Protein AF-0000000073385852 (afdb_homodimer)

Structure (mmCIF, N/CA/C/O backbone):
data_AF-0000000073385852-model_v1
#
loop_
_entity.id
_entity.type
_entity.pdbx_description
1 polymer 'Transposase IS66 central domain-containing protein'
#
loop_
_atom_site.group_PDB
_atom_site.id
_atom_site.type_symbol
_atom_site.label_atom_id
_atom_site.label_alt_id
_atom_site.label_comp_id
_atom_site.label_asym_id
_atom_site.label_entity_id
_atom_site.label_seq_id
_atom_site.pdbx_PDB_ins_code
_atom_site.Cartn_x
_atom_site.Cartn_y
_atom_site.Cartn_z
_atom_site.occupancy
_atom_site.B_iso_or_equiv
_atom_site.auth_seq_id
_atom_site.auth_comp_id
_atom_site.auth_asym_id
_atom_site.auth_atom_id
_atom_site.pdbx_PDB_model_num
ATOM 1 N N . MET A 1 1 ? 18.359 -187.5 -84.062 1 55.03 1 MET A N 1
ATOM 2 C CA . MET A 1 1 ? 18.594 -186.25 -84.75 1 55.03 1 MET A CA 1
ATOM 3 C C . MET A 1 1 ? 17.391 -185.25 -84.625 1 55.03 1 MET A C 1
ATOM 5 O O . MET A 1 1 ? 17.562 -184.125 -84.5 1 55.03 1 MET A O 1
ATOM 9 N N . LYS A 1 2 ? 16.25 -185.875 -84.625 1 67.31 2 LYS A N 1
ATOM 10 C CA . LYS A 1 2 ? 15.031 -185.125 -84.562 1 67.31 2 LYS A CA 1
ATOM 11 C C . LYS A 1 2 ? 14.875 -184.5 -83.125 1 67.31 2 LYS A C 1
ATOM 13 O O . LYS A 1 2 ? 14.43 -183.375 -82.938 1 67.31 2 LYS A O 1
ATOM 18 N N . GLN A 1 3 ? 15.211 -185.25 -82.125 1 66.75 3 GLN A N 1
ATOM 19 C CA . GLN A 1 3 ? 15.062 -184.875 -80.75 1 66.75 3 GLN A CA 1
ATOM 20 C C . GLN A 1 3 ? 15.969 -183.625 -80.5 1 66.75 3 GLN A C 1
ATOM 22 O O . GLN A 1 3 ? 15.57 -182.75 -79.812 1 66.75 3 GLN A O 1
ATOM 27 N N . GLN A 1 4 ? 17.172 -183.625 -81 1 64.06 4 GLN A N 1
ATOM 28 C CA . GLN A 1 4 ? 18.125 -182.5 -80.812 1 64.06 4 GLN A CA 1
ATOM 29 C C . GLN A 1 4 ? 17.656 -181.25 -81.438 1 64.06 4 GLN A C 1
ATOM 31 O O . GLN A 1 4 ? 17.781 -180.125 -80.875 1 64.06 4 GLN A O 1
ATOM 36 N N . GLU A 1 5 ? 17.062 -181.375 -82.5 1 67.19 5 GLU A N 1
ATOM 37 C CA . GLU A 1 5 ? 16.516 -180.25 -83.25 1 67.19 5 GLU A CA 1
ATOM 38 C C . GLU A 1 5 ? 15.391 -179.625 -82.438 1 67.19 5 GLU A C 1
ATOM 40 O O . GLU A 1 5 ? 15.297 -178.375 -82.438 1 67.19 5 GLU A O 1
ATOM 45 N N . ASN A 1 6 ? 14.609 -180.5 -81.938 1 71.31 6 ASN A N 1
ATOM 46 C CA . ASN A 1 6 ? 13.5 -180 -81.188 1 71.31 6 ASN A CA 1
ATOM 47 C C . ASN A 1 6 ? 13.992 -179.25 -79.938 1 71.31 6 ASN A C 1
ATOM 49 O O . ASN A 1 6 ? 13.414 -178.125 -79.562 1 71.31 6 ASN A O 1
ATOM 53 N N . MET A 1 7 ? 15.086 -179.625 -79.375 1 70.56 7 MET A N 1
ATOM 54 C CA . MET A 1 7 ? 15.641 -179 -78.188 1 70.56 7 MET A CA 1
ATOM 55 C C . MET A 1 7 ? 16.219 -177.625 -78.562 1 70.56 7 MET A C 1
ATOM 57 O O . MET A 1 7 ? 16.031 -176.625 -77.812 1 70.56 7 MET A O 1
ATOM 61 N N . ILE A 1 8 ? 16.766 -177.5 -79.688 1 71.44 8 ILE A N 1
ATOM 62 C CA . ILE A 1 8 ? 17.359 -176.25 -80.188 1 71.44 8 ILE A CA 1
ATOM 63 C C . ILE A 1 8 ? 16.266 -175.25 -80.562 1 71.44 8 ILE A C 1
ATOM 65 O O . ILE A 1 8 ? 16.359 -174 -80.25 1 71.44 8 ILE A O 1
ATOM 69 N N . LEU A 1 9 ? 15.281 -175.75 -81.062 1 74.88 9 LEU A N 1
ATOM 70 C CA . LEU A 1 9 ? 14.133 -175 -81.438 1 74.88 9 LEU A CA 1
ATOM 71 C C . LEU A 1 9 ? 13.43 -174.375 -80.188 1 74.88 9 LEU A C 1
ATOM 73 O O . LEU A 1 9 ? 12.984 -173.25 -80.188 1 74.88 9 LEU A O 1
ATOM 77 N N . ASN A 1 10 ? 13.344 -175.25 -79.312 1 75.19 10 ASN A N 1
ATOM 78 C CA . ASN A 1 10 ? 12.758 -174.75 -78 1 75.19 10 ASN A CA 1
ATOM 79 C C . ASN A 1 10 ? 13.625 -173.75 -77.375 1 75.19 10 ASN A C 1
ATOM 81 O O . ASN A 1 10 ? 13.102 -172.75 -76.812 1 75.19 10 ASN A O 1
ATOM 85 N N . LYS A 1 11 ? 14.883 -173.875 -77.438 1 72.12 11 LYS A N 1
ATOM 86 C CA . LYS A 1 11 ? 15.781 -172.875 -76.875 1 72.12 11 LYS A CA 1
ATOM 87 C C . LYS A 1 11 ? 15.719 -171.5 -77.688 1 72.12 11 LYS A C 1
ATOM 89 O O . LYS A 1 11 ? 15.758 -170.5 -77.125 1 72.12 11 LYS A O 1
ATOM 94 N N . LEU A 1 12 ? 15.562 -171.75 -78.938 1 74.25 12 LEU A N 1
ATOM 95 C CA . LEU A 1 12 ? 15.375 -170.5 -79.812 1 74.25 12 LEU A CA 1
ATOM 96 C C . LEU A 1 12 ? 14.094 -169.75 -79.438 1 74.25 12 LEU A C 1
ATOM 98 O O . LEU A 1 12 ? 14.094 -168.625 -79.375 1 74.25 12 LEU A O 1
ATOM 102 N N . ASN A 1 13 ? 13.102 -170.625 -79.312 1 75.88 13 ASN A N 1
ATOM 103 C CA . ASN A 1 13 ? 11.836 -170 -78.938 1 75.88 13 ASN A CA 1
ATOM 104 C C . ASN A 1 13 ? 11.922 -169.25 -77.562 1 75.88 13 ASN A C 1
ATOM 106 O O . ASN A 1 13 ? 11.352 -168.25 -77.375 1 75.88 13 ASN A O 1
ATOM 110 N N . GLN A 1 14 ? 12.586 -169.875 -76.688 1 76.69 14 GLN A N 1
ATOM 111 C CA . GLN A 1 14 ? 12.781 -169.25 -75.375 1 76.69 14 GLN A CA 1
ATOM 112 C C . GLN A 1 14 ? 13.586 -168 -75.5 1 76.69 14 GLN A C 1
ATOM 114 O O . GLN A 1 14 ? 13.227 -167 -74.875 1 76.69 14 GLN A O 1
ATOM 119 N N . TYR A 1 15 ? 14.523 -167.875 -76.312 1 77.94 15 TYR A N 1
ATOM 120 C CA . TYR A 1 15 ? 15.344 -166.75 -76.438 1 77.94 15 TYR A CA 1
ATOM 121 C C . TYR A 1 15 ? 14.633 -165.625 -77.25 1 77.94 15 TYR A C 1
ATOM 123 O O . TYR A 1 15 ? 14.789 -164.5 -77 1 77.94 15 TYR A O 1
ATOM 131 N N . LYS A 1 16 ? 13.836 -166.125 -78.062 1 76.06 16 LYS A N 1
ATOM 132 C CA . LYS A 1 16 ? 12.969 -165.25 -78.812 1 76.06 16 LYS A CA 1
ATOM 133 C C . LYS A 1 16 ? 11.992 -164.5 -77.812 1 76.06 16 LYS A C 1
ATOM 135 O O . LYS A 1 16 ? 11.781 -163.25 -77.938 1 76.06 16 LYS A O 1
ATOM 140 N N . ASN A 1 17 ? 11.492 -165.375 -77.062 1 77.31 17 ASN A N 1
ATOM 141 C CA . ASN A 1 17 ? 10.562 -164.75 -76.062 1 77.31 17 ASN A CA 1
ATOM 142 C C . ASN A 1 17 ? 11.273 -163.875 -75.062 1 77.31 17 ASN A C 1
ATOM 144 O O . ASN A 1 17 ? 10.758 -162.75 -74.688 1 77.31 17 ASN A O 1
ATOM 148 N N . LEU A 1 18 ? 12.367 -164.25 -74.688 1 76.88 18 LEU A N 1
ATOM 149 C CA . LEU A 1 18 ? 13.141 -163.375 -73.75 1 76.88 18 LEU A CA 1
ATOM 150 C C . LEU A 1 18 ? 13.578 -162.125 -74.438 1 76.88 18 LEU A C 1
ATOM 152 O O . LEU A 1 18 ? 13.562 -161 -73.75 1 76.88 18 LEU A O 1
ATOM 156 N N . TYR A 1 19 ? 13.844 -162.125 -75.562 1 77.5 19 TYR A N 1
ATOM 157 C CA . TYR A 1 19 ? 14.188 -160.875 -76.375 1 77.5 19 TYR A CA 1
ATOM 158 C C . TYR A 1 19 ? 12.977 -160 -76.5 1 77.5 19 TYR A C 1
ATOM 160 O O . TYR A 1 19 ? 13.086 -158.75 -76.312 1 77.5 19 TYR A O 1
ATOM 168 N N . LEU A 1 20 ? 11.93 -160.625 -76.812 1 78.44 20 LEU A N 1
ATOM 169 C CA . LEU A 1 20 ? 10.711 -159.875 -76.938 1 78.44 20 LEU A CA 1
ATOM 170 C C . LEU A 1 20 ? 10.352 -159.25 -75.625 1 78.44 20 LEU A C 1
ATOM 172 O O . LEU A 1 20 ? 9.953 -158 -75.625 1 78.44 20 LEU A O 1
ATOM 176 N N . GLN A 1 21 ? 10.562 -159.875 -74.625 1 77.25 21 GLN A N 1
ATOM 177 C CA . GLN A 1 21 ? 10.289 -159.25 -73.312 1 77.25 21 GLN A CA 1
ATOM 178 C C . GLN A 1 21 ? 11.289 -158.125 -72.938 1 77.25 21 GLN A C 1
ATOM 180 O O . GLN A 1 21 ? 10.914 -157.125 -72.438 1 77.25 21 GLN A O 1
ATOM 185 N N . ALA A 1 22 ? 12.5 -158.25 -73.25 1 76.94 22 ALA A N 1
ATOM 186 C CA . ALA A 1 22 ? 13.547 -157.375 -73 1 76.94 22 ALA A CA 1
ATOM 187 C C . ALA A 1 22 ? 13.359 -156.125 -73.875 1 76.94 22 ALA A C 1
ATOM 189 O O . ALA A 1 22 ? 13.555 -155 -73.438 1 76.94 22 ALA A O 1
ATOM 190 N N . SER A 1 23 ? 12.922 -156.375 -75.062 1 78.44 23 SER A N 1
ATOM 191 C CA . SER A 1 23 ? 12.656 -155.25 -76 1 78.44 23 SER A CA 1
ATOM 192 C C . SER A 1 23 ? 11.461 -154.5 -75.5 1 78.44 23 SER A C 1
ATOM 194 O O . SER A 1 23 ? 11.484 -153.25 -75.625 1 78.44 23 SER A O 1
ATOM 196 N N . ASN A 1 24 ? 10.484 -155.125 -75.062 1 79.56 24 ASN A N 1
ATOM 197 C CA . ASN A 1 24 ? 9.32 -154.5 -74.562 1 79.56 24 ASN A CA 1
ATOM 198 C C . ASN A 1 24 ? 9.672 -153.625 -73.312 1 79.56 24 ASN A C 1
ATOM 200 O O . ASN A 1 24 ? 9.219 -152.5 -73.125 1 79.56 24 ASN A O 1
ATOM 204 N N . GLU A 1 25 ? 10.477 -154.125 -72.5 1 79.56 25 GLU A N 1
ATOM 205 C CA . GLU A 1 25 ? 10.93 -153.5 -71.312 1 79.56 25 GLU A CA 1
ATOM 206 C C . GLU A 1 25 ? 11.812 -152.25 -71.688 1 79.56 25 GLU A C 1
ATOM 208 O O . GLU A 1 25 ? 11.719 -151.25 -71.062 1 79.56 25 GLU A O 1
ATOM 213 N N . ASN A 1 26 ? 12.617 -152.375 -72.688 1 79.5 26 ASN A N 1
ATOM 214 C CA . ASN A 1 26 ? 13.438 -151.375 -73.188 1 79.5 26 ASN A CA 1
ATOM 215 C C . ASN A 1 26 ? 12.578 -150.125 -73.688 1 79.5 26 ASN A C 1
ATOM 217 O O . ASN A 1 26 ? 12.891 -149 -73.438 1 79.5 26 ASN A O 1
ATOM 221 N N . ALA A 1 27 ? 11.508 -150.625 -74.312 1 79.31 27 ALA A N 1
ATOM 222 C CA . ALA A 1 27 ? 10.609 -149.5 -74.875 1 79.31 27 ALA A CA 1
ATOM 223 C C . ALA A 1 27 ? 9.938 -148.75 -73.688 1 79.31 27 ALA A C 1
ATOM 225 O O . ALA A 1 27 ? 9.828 -147.5 -73.75 1 79.31 27 ALA A O 1
ATOM 226 N N . HIS A 1 28 ? 9.594 -149.5 -72.688 1 82 28 HIS A N 1
ATOM 227 C CA . HIS A 1 28 ? 8.969 -148.875 -71.562 1 82 28 HIS A CA 1
ATOM 228 C C . HIS A 1 28 ? 9.961 -148 -70.812 1 82 28 HIS A C 1
ATOM 230 O O . HIS A 1 28 ? 9.617 -146.875 -70.375 1 82 28 HIS A O 1
ATOM 236 N N . LEU A 1 29 ? 11.156 -148.375 -70.688 1 80.12 29 LEU A N 1
ATOM 237 C CA . LEU A 1 29 ? 12.188 -147.625 -69.938 1 80.12 29 LEU A CA 1
ATOM 238 C C . LEU A 1 29 ? 12.625 -146.375 -70.75 1 80.12 29 LEU A C 1
ATOM 240 O O . LEU A 1 29 ? 12.867 -145.25 -70.188 1 80.12 29 LEU A O 1
ATOM 244 N N . LYS A 1 30 ? 12.648 -146.5 -72.062 1 80 30 LYS A N 1
ATOM 245 C CA . LYS A 1 30 ? 12.969 -145.375 -72.875 1 80 30 LYS A CA 1
ATOM 246 C C . LYS A 1 30 ? 11.898 -144.25 -72.812 1 80 30 LYS A C 1
ATOM 248 O O . LYS A 1 30 ? 12.211 -143.125 -72.75 1 80 30 LYS A O 1
ATOM 253 N N . HIS A 1 31 ? 10.719 -144.75 -72.688 1 83.62 31 HIS A N 1
ATOM 254 C CA . HIS A 1 31 ? 9.617 -143.75 -72.5 1 83.62 31 HIS A CA 1
ATOM 255 C C . HIS A 1 31 ? 9.688 -143.125 -71.125 1 83.62 31 HIS A C 1
ATOM 257 O O . HIS A 1 31 ? 9.461 -141.875 -71 1 83.62 31 HIS A O 1
ATOM 263 N N . ALA A 1 32 ? 10.055 -143.75 -70.188 1 80.44 32 ALA A N 1
ATOM 264 C CA . ALA A 1 32 ? 10.172 -143.25 -68.812 1 80.44 32 ALA A CA 1
ATOM 265 C C . ALA A 1 32 ? 11.32 -142.25 -68.75 1 80.44 32 ALA A C 1
ATOM 267 O O . ALA A 1 32 ? 11.18 -141.125 -68.125 1 80.44 32 ALA A O 1
ATOM 268 N N . VAL A 1 33 ? 12.406 -142.375 -69.375 1 81.62 33 VAL A N 1
ATOM 269 C CA . VAL A 1 33 ? 13.562 -141.5 -69.438 1 81.62 33 VAL A CA 1
ATOM 270 C C . VAL A 1 33 ? 13.188 -140.25 -70.125 1 81.62 33 VAL A C 1
ATOM 272 O O . VAL A 1 33 ? 13.508 -139.125 -69.625 1 81.62 33 VAL A O 1
ATOM 275 N N . SER A 1 34 ? 12.391 -140.5 -71.25 1 83.44 34 SER A N 1
ATOM 276 C CA . SER A 1 34 ? 11.992 -139.375 -72 1 83.44 34 SER A CA 1
ATOM 277 C C . SER A 1 34 ? 11.055 -138.375 -71.188 1 83.44 34 SER A C 1
ATOM 279 O O . SER A 1 34 ? 11.211 -137.25 -71.125 1 83.44 34 SER A O 1
ATOM 281 N N . LYS A 1 35 ? 10.25 -139 -70.438 1 83.81 35 LYS A N 1
ATOM 282 C CA . LYS A 1 35 ? 9.312 -138.25 -69.625 1 83.81 35 LYS A CA 1
ATOM 283 C C . LYS A 1 35 ? 10.039 -137.625 -68.5 1 83.81 35 LYS A C 1
ATOM 285 O O . LYS A 1 35 ? 9.75 -136.375 -68.188 1 83.81 35 LYS A O 1
ATOM 290 N N . HIS A 1 36 ? 11 -138.125 -67.875 1 83.94 36 HIS A N 1
ATOM 291 C CA . HIS A 1 36 ? 11.758 -137.625 -66.812 1 83.94 36 HIS A CA 1
ATOM 292 C C . HIS A 1 36 ? 12.641 -136.5 -67.312 1 83.94 36 HIS A C 1
ATOM 294 O O . HIS A 1 36 ? 12.797 -135.5 -66.562 1 83.94 36 HIS A O 1
ATOM 300 N N . GLU A 1 37 ? 13.094 -136.625 -68.5 1 83.88 37 GLU A N 1
ATOM 301 C CA . GLU A 1 37 ? 13.898 -135.5 -69.125 1 83.88 37 GLU A CA 1
ATOM 302 C C . GLU A 1 37 ? 13.047 -134.25 -69.312 1 83.88 37 GLU A C 1
ATOM 304 O O . GLU A 1 37 ? 13.492 -133.125 -69.062 1 83.88 37 GLU A O 1
ATOM 309 N N . ASP A 1 38 ? 11.82 -134.5 -69.688 1 84.94 38 ASP A N 1
ATOM 310 C CA . ASP A 1 38 ? 10.898 -133.375 -69.938 1 84.94 38 ASP A CA 1
ATOM 311 C C . ASP A 1 38 ? 10.555 -132.75 -68.625 1 84.94 38 ASP A C 1
ATOM 313 O O . ASP A 1 38 ? 10.539 -131.5 -68.5 1 84.94 38 ASP A O 1
ATOM 317 N N . GLU A 1 39 ? 10.43 -133.5 -67.625 1 84.5 39 GLU A N 1
ATOM 318 C CA . GLU A 1 39 ? 10.094 -132.875 -66.312 1 84.5 39 GLU A CA 1
ATOM 319 C C . GLU A 1 39 ? 11.289 -132.25 -65.688 1 84.5 39 GLU A C 1
ATOM 321 O O . GLU A 1 39 ? 11.125 -131.125 -65.062 1 84.5 39 GLU A O 1
ATOM 326 N N . LEU A 1 40 ? 12.438 -132.625 -65.875 1 85.19 40 LEU A N 1
ATOM 327 C CA . LEU A 1 40 ? 13.656 -132 -65.375 1 85.19 40 LEU A CA 1
ATOM 328 C C . LEU A 1 40 ? 13.867 -130.625 -66.062 1 85.19 40 LEU A C 1
ATOM 330 O O . LEU A 1 40 ? 14.25 -129.625 -65.375 1 85.19 40 LEU A O 1
ATOM 334 N N . GLU A 1 41 ? 13.508 -130.75 -67.375 1 85.69 41 GLU A N 1
ATOM 335 C CA . GLU A 1 41 ? 13.633 -129.5 -68.125 1 85.69 41 GLU A CA 1
ATOM 336 C C . GLU A 1 41 ? 12.609 -128.5 -67.625 1 85.69 41 GLU A C 1
ATOM 338 O O . GLU A 1 41 ? 12.93 -127.312 -67.438 1 85.69 41 GLU A O 1
ATOM 343 N N . ALA A 1 42 ? 11.484 -128.875 -67.375 1 85.31 42 ALA A N 1
ATOM 344 C CA . ALA A 1 42 ? 10.43 -128 -66.812 1 85.31 42 ALA A CA 1
ATOM 345 C C . ALA A 1 42 ? 10.789 -127.5 -65.438 1 85.31 42 ALA A C 1
ATOM 347 O O . ALA A 1 42 ? 10.586 -126.312 -65.188 1 85.31 42 ALA A O 1
ATOM 348 N N . ASN A 1 43 ? 11.406 -128.25 -64.625 1 84.75 43 ASN A N 1
ATOM 349 C CA . ASN A 1 43 ? 11.828 -127.875 -63.281 1 84.75 43 ASN A CA 1
ATOM 350 C C . ASN A 1 43 ? 12.969 -126.875 -63.312 1 84.75 43 ASN A C 1
ATOM 352 O O . ASN A 1 43 ? 12.992 -125.938 -62.562 1 84.75 43 ASN A O 1
ATOM 356 N N . ARG A 1 44 ? 13.844 -127.062 -64.312 1 85.75 44 ARG A N 1
ATOM 357 C CA . ARG A 1 44 ? 14.945 -126.125 -64.5 1 85.75 44 ARG A CA 1
ATOM 358 C C . ARG A 1 44 ? 14.438 -124.75 -64.812 1 85.75 44 ARG A C 1
ATOM 360 O O . ARG A 1 44 ? 14.906 -123.75 -64.312 1 85.75 44 ARG A O 1
ATOM 367 N N . LYS A 1 45 ? 13.391 -124.75 -65.688 1 86.19 45 LYS A N 1
ATOM 368 C CA . LYS A 1 45 ? 12.805 -123.5 -66.062 1 86.19 45 LYS A CA 1
ATOM 369 C C . LYS A 1 45 ? 12.086 -122.812 -64.875 1 86.19 45 LYS A C 1
ATOM 371 O O . LYS A 1 45 ? 12.195 -121.625 -64.688 1 86.19 45 LYS A O 1
ATOM 376 N N . THR A 1 46 ? 11.508 -123.562 -64.125 1 86.56 46 THR A N 1
ATOM 377 C CA . THR A 1 46 ? 10.797 -123.062 -62.938 1 86.56 46 THR A CA 1
ATOM 378 C C . THR A 1 46 ? 11.773 -122.5 -61.906 1 86.56 46 THR A C 1
ATOM 380 O O . THR A 1 46 ? 11.555 -121.438 -61.344 1 86.56 46 THR A O 1
ATOM 383 N N . ILE A 1 47 ? 12.867 -123.188 -61.656 1 88.25 47 ILE A N 1
ATOM 384 C CA . ILE A 1 47 ? 13.883 -122.75 -60.688 1 88.25 47 ILE A CA 1
ATOM 385 C C . ILE A 1 47 ? 14.539 -121.438 -61.156 1 88.25 47 ILE A C 1
ATOM 387 O O . ILE A 1 47 ? 14.742 -120.562 -60.344 1 88.25 47 ILE A O 1
ATOM 391 N N . GLU A 1 48 ? 14.68 -121.375 -62.469 1 87.5 48 GLU A N 1
ATOM 392 C CA . GLU A 1 48 ? 15.266 -120.125 -63 1 87.5 48 GLU A CA 1
ATOM 393 C C . GLU A 1 48 ? 14.32 -118.938 -62.844 1 87.5 48 GLU A C 1
ATOM 395 O O . GLU A 1 48 ? 14.758 -117.812 -62.469 1 87.5 48 GLU A O 1
ATOM 400 N N . SER A 1 49 ? 13.109 -119.188 -63.031 1 88.19 49 SER A N 1
ATOM 401 C CA . SER A 1 49 ? 12.109 -118.125 -62.875 1 88.19 49 SER A CA 1
ATOM 402 C C . SER A 1 49 ? 11.969 -117.688 -61.406 1 88.19 49 SER A C 1
ATOM 404 O O . SER A 1 49 ? 11.875 -116.5 -61.125 1 88.19 49 SER A O 1
ATOM 406 N N . MET A 1 50 ? 12.086 -118.562 -60.562 1 87 50 MET A N 1
ATOM 407 C CA . MET A 1 50 ? 11.961 -118.312 -59.125 1 87 50 MET A CA 1
ATOM 408 C C . MET A 1 50 ? 13.195 -117.562 -58.625 1 87 50 MET A C 1
ATOM 410 O O . MET A 1 50 ? 13.086 -116.625 -57.781 1 87 50 MET A O 1
ATOM 414 N N . ASP A 1 51 ? 14.352 -117.875 -59.219 1 86.5 51 ASP A N 1
ATOM 415 C CA . ASP A 1 51 ? 15.586 -117.188 -58.875 1 86.5 51 ASP A CA 1
ATOM 416 C C . ASP A 1 51 ? 15.547 -115.75 -59.281 1 86.5 51 ASP A C 1
ATOM 418 O O . ASP A 1 51 ? 15.961 -114.875 -58.531 1 86.5 51 ASP A O 1
ATOM 422 N N . SER A 1 52 ? 14.953 -115.625 -60.438 1 88.62 52 SER A N 1
ATOM 423 C CA . SER A 1 52 ? 14.828 -114.25 -60.938 1 88.62 52 SER A CA 1
ATOM 424 C C . SER A 1 52 ? 13.883 -113.438 -60.062 1 88.62 52 SER A C 1
ATOM 426 O O . SER A 1 52 ? 14.164 -112.25 -59.75 1 88.62 52 SER A O 1
ATOM 428 N N . ARG A 1 53 ? 12.898 -113.938 -59.562 1 88.25 53 ARG A N 1
ATOM 429 C CA . ARG A 1 53 ? 11.914 -113.312 -58.719 1 88.25 53 ARG A CA 1
ATOM 430 C C . ARG A 1 53 ? 12.5 -113 -57.344 1 88.25 53 ARG A C 1
ATOM 432 O O . ARG A 1 53 ? 12.266 -111.875 -56.781 1 88.25 53 ARG A O 1
ATOM 439 N N . ILE A 1 54 ? 13.312 -113.875 -56.812 1 88.31 54 ILE A N 1
ATOM 440 C CA . ILE A 1 54 ? 13.953 -113.688 -55.531 1 88.31 54 ILE A CA 1
ATOM 441 C C . ILE A 1 54 ? 14.945 -112.5 -55.594 1 88.31 54 ILE A C 1
ATOM 443 O O . ILE A 1 54 ? 14.977 -111.625 -54.719 1 88.31 54 ILE A O 1
ATOM 447 N N . LEU A 1 55 ? 15.625 -112.5 -56.781 1 87.75 55 LEU A N 1
ATOM 448 C CA . LEU A 1 55 ? 16.594 -111.438 -56.969 1 87.75 55 LEU A CA 1
ATOM 449 C C . LEU A 1 55 ? 15.891 -110.062 -57.062 1 87.75 55 LEU A C 1
ATOM 451 O O . LEU A 1 55 ? 16.375 -109.062 -56.5 1 87.75 55 LEU A O 1
ATOM 455 N N . GLU A 1 56 ? 14.797 -110.062 -57.625 1 88.31 56 GLU A N 1
ATOM 456 C CA . GLU A 1 56 ? 14.016 -108.812 -57.75 1 88.31 56 GLU A CA 1
ATOM 457 C C . GLU A 1 56 ? 13.5 -108.312 -56.406 1 88.31 56 GLU A C 1
ATOM 459 O O . GLU A 1 56 ? 13.586 -107.125 -56.094 1 88.31 56 GLU A O 1
ATOM 464 N N . LEU A 1 57 ? 13.078 -109.188 -55.562 1 85.88 57 LEU A N 1
ATOM 465 C CA . LEU A 1 57 ? 12.508 -108.812 -54.25 1 85.88 57 LEU A CA 1
ATOM 466 C C . LEU A 1 57 ? 13.594 -108.375 -53.312 1 85.88 57 LEU A C 1
ATOM 468 O O . LEU A 1 57 ? 13.383 -107.438 -52.5 1 85.88 57 LEU A O 1
ATOM 472 N N . GLU A 1 58 ? 14.812 -108.938 -53.469 1 86.25 58 GLU A N 1
ATOM 473 C CA . GLU A 1 58 ? 15.945 -108.562 -52.656 1 86.25 58 GLU A CA 1
ATOM 474 C C . GLU A 1 58 ? 16.438 -107.125 -53 1 86.25 58 GLU A C 1
ATOM 476 O O . GLU A 1 58 ? 16.766 -106.312 -52.125 1 86.25 58 GLU A O 1
ATOM 481 N N . GLU A 1 59 ? 16.359 -106.875 -54.281 1 87.25 59 GLU A N 1
ATOM 482 C CA . GLU A 1 59 ? 16.75 -105.562 -54.75 1 87.25 59 GLU A CA 1
ATOM 483 C C . GLU A 1 59 ? 15.75 -104.5 -54.25 1 87.25 59 GLU A C 1
ATOM 485 O O . GLU A 1 59 ? 16.141 -103.438 -53.844 1 87.25 59 GLU A O 1
ATOM 490 N N . ASN A 1 60 ? 14.555 -104.75 -54.188 1 83.5 60 ASN A N 1
ATOM 491 C CA . ASN A 1 60 ? 13.508 -103.875 -53.688 1 83.5 60 ASN A CA 1
ATOM 492 C C . ASN A 1 60 ? 13.656 -103.625 -52.188 1 83.5 60 ASN A C 1
ATOM 494 O O . ASN A 1 60 ? 13.438 -102.5 -51.75 1 83.5 60 ASN A O 1
ATOM 498 N N . GLN A 1 61 ? 14.125 -104.625 -51.531 1 83.62 61 GLN A N 1
ATOM 499 C CA . GLN A 1 61 ? 14.336 -104.5 -50.094 1 83.62 61 GLN A CA 1
ATOM 500 C C . GLN A 1 61 ? 15.469 -103.5 -49.781 1 83.62 61 GLN A C 1
ATOM 502 O O . GLN A 1 61 ? 15.359 -102.688 -48.875 1 83.62 61 GLN A O 1
ATOM 507 N N . LYS A 1 62 ? 16.438 -103.688 -50.688 1 84.31 62 LYS A N 1
ATOM 508 C CA . LYS A 1 62 ? 17.578 -102.75 -50.5 1 84.31 62 LYS A CA 1
ATOM 509 C C . LYS A 1 62 ? 17.156 -101.312 -50.781 1 84.31 62 LYS A C 1
ATOM 511 O O . LYS A 1 62 ? 17.547 -100.375 -50.031 1 84.31 62 LYS A O 1
ATOM 516 N N . GLU A 1 63 ? 16.375 -101.062 -51.688 1 85.44 63 GLU A N 1
ATOM 517 C CA . GLU A 1 63 ? 15.898 -99.75 -52.031 1 85.44 63 GLU A CA 1
ATOM 518 C C . GLU A 1 63 ? 14.977 -99.188 -50.969 1 85.44 63 GLU A C 1
ATOM 520 O O . GLU A 1 63 ? 15.039 -98 -50.656 1 85.44 63 GLU A O 1
ATOM 525 N N . TRP A 1 64 ? 14.266 -100 -50.281 1 84.06 64 TRP A N 1
ATOM 526 C CA . TRP A 1 64 ? 13.352 -99.562 -49.25 1 84.06 64 TRP A CA 1
ATOM 527 C C . TRP A 1 64 ? 14.117 -99.125 -48 1 84.06 64 TRP A C 1
ATOM 529 O O . TRP A 1 64 ? 13.766 -98.125 -47.375 1 84.06 64 TRP A O 1
ATOM 539 N N . ASP A 1 65 ? 15.125 -99.812 -47.719 1 84.5 65 ASP A N 1
ATOM 540 C CA . ASP A 1 65 ? 15.922 -99.5 -46.562 1 84.5 65 ASP A CA 1
ATOM 541 C C . ASP A 1 65 ? 16.531 -98.062 -46.719 1 84.5 65 ASP A C 1
ATOM 543 O O . ASP A 1 65 ? 16.547 -97.312 -45.75 1 84.5 65 ASP A O 1
ATOM 547 N N . LYS A 1 66 ? 16.844 -97.812 -47.906 1 86.31 66 LYS A N 1
ATOM 548 C CA . LYS A 1 66 ? 17.406 -96.5 -48.219 1 86.31 66 LYS A CA 1
ATOM 549 C C . LYS A 1 66 ? 16.359 -95.438 -48.062 1 86.31 66 LYS A C 1
ATOM 551 O O . LYS A 1 66 ? 16.609 -94.375 -47.469 1 86.31 66 LYS A O 1
ATOM 556 N N . GLU A 1 67 ? 15.219 -95.562 -48.469 1 85.81 67 GLU A N 1
ATOM 557 C CA . GLU A 1 67 ? 14.117 -94.625 -48.438 1 85.81 67 GLU A CA 1
ATOM 558 C C . GLU A 1 67 ? 13.641 -94.375 -47 1 85.81 67 GLU A C 1
ATOM 560 O O . GLU A 1 67 ? 13.336 -93.25 -46.594 1 85.81 67 GLU A O 1
ATOM 565 N N . LYS A 1 68 ? 13.633 -95.5 -46.312 1 83.94 68 LYS A N 1
ATOM 566 C CA . LYS A 1 68 ? 13.25 -95.438 -44.906 1 83.94 68 LYS A CA 1
ATOM 567 C C . LYS A 1 68 ? 14.203 -94.562 -44.125 1 83.94 68 LYS A C 1
ATOM 569 O O . LYS A 1 68 ? 13.766 -93.688 -43.344 1 83.94 68 LYS A O 1
ATOM 574 N N . ALA A 1 69 ? 15.383 -94.75 -44.469 1 85.81 69 ALA A N 1
ATOM 575 C CA . ALA A 1 69 ? 16.406 -93.938 -43.781 1 85.81 69 ALA A CA 1
ATOM 576 C C . ALA A 1 69 ? 16.25 -92.438 -44.094 1 85.81 69 ALA A C 1
ATOM 578 O O . ALA A 1 69 ? 16.375 -91.625 -43.219 1 85.81 69 ALA A O 1
ATOM 579 N N . GLN A 1 70 ? 15.906 -92.125 -45.219 1 87 70 GLN A N 1
ATOM 580 C CA . GLN A 1 70 ? 15.742 -90.75 -45.688 1 87 70 GLN A CA 1
ATOM 581 C C . GLN A 1 70 ? 14.516 -90.125 -45.031 1 87 70 GLN A C 1
ATOM 583 O O . GLN A 1 70 ? 14.57 -88.938 -44.594 1 87 70 GLN A O 1
ATOM 588 N N . LEU A 1 71 ? 13.508 -90.812 -44.969 1 85.31 71 LEU A N 1
ATOM 589 C CA . LEU A 1 71 ? 12.266 -90.312 -44.406 1 85.31 71 LEU A CA 1
ATOM 590 C C . LEU A 1 71 ? 12.414 -90.062 -42.906 1 85.31 71 LEU A C 1
ATOM 592 O O . LEU A 1 71 ? 11.906 -89.062 -42.375 1 85.31 71 LEU A O 1
ATOM 596 N N . GLN A 1 72 ? 13.125 -91 -42.281 1 86 72 GLN A N 1
ATOM 597 C CA . GLN A 1 72 ? 13.383 -90.812 -40.844 1 86 72 GLN A CA 1
ATOM 598 C C . GLN A 1 72 ? 14.219 -89.562 -40.594 1 86 72 GLN A C 1
ATOM 600 O O . GLN A 1 72 ? 13.945 -88.812 -39.656 1 86 72 GLN A O 1
ATOM 605 N N . SER A 1 73 ? 15.109 -89.375 -41.438 1 87.69 73 SER A N 1
ATOM 606 C CA . SER A 1 73 ? 15.969 -88.188 -41.281 1 87.69 73 SER A CA 1
ATOM 607 C C . SER A 1 73 ? 15.18 -86.938 -41.469 1 87.69 73 SER A C 1
ATOM 609 O O . SER A 1 73 ? 15.352 -85.938 -40.719 1 87.69 73 SER A O 1
ATOM 611 N N . GLN A 1 74 ? 14.352 -86.812 -42.312 1 86.19 74 GLN A N 1
ATOM 612 C CA . GLN A 1 74 ? 13.531 -85.688 -42.594 1 86.19 74 GLN A CA 1
ATOM 613 C C . GLN A 1 74 ? 12.562 -85.375 -41.438 1 86.19 74 GLN A C 1
ATOM 615 O O . GLN A 1 74 ? 12.383 -84.25 -41.031 1 86.19 74 GLN A O 1
ATOM 620 N N . ARG A 1 75 ? 12.008 -86.5 -41 1 84.5 75 ARG A N 1
ATOM 621 C CA . ARG A 1 75 ? 11.094 -86.375 -39.875 1 84.5 75 ARG A CA 1
ATOM 622 C C . ARG A 1 75 ? 11.797 -85.75 -38.656 1 84.5 75 ARG A C 1
ATOM 624 O O . ARG A 1 75 ? 11.273 -84.875 -38.031 1 84.5 75 ARG A O 1
ATOM 631 N N . ASP A 1 76 ? 12.922 -86.25 -38.438 1 85.81 76 ASP A N 1
ATOM 632 C CA . ASP A 1 76 ? 13.672 -85.812 -37.25 1 85.81 76 ASP A CA 1
ATOM 633 C C . ASP A 1 76 ? 14.109 -84.375 -37.438 1 85.81 76 ASP A C 1
ATOM 635 O O . ASP A 1 76 ? 14.117 -83.562 -36.469 1 85.81 76 ASP A O 1
ATOM 639 N N . CYS A 1 77 ? 14.391 -84 -38.625 1 85.75 77 CYS A N 1
ATOM 640 C CA . CYS A 1 77 ? 14.781 -82.625 -38.906 1 85.75 77 CYS A CA 1
ATOM 641 C C . CYS A 1 77 ? 13.617 -81.688 -38.688 1 85.75 77 CYS A C 1
ATOM 643 O O . CYS A 1 77 ? 13.781 -80.625 -38.062 1 85.75 77 CYS A O 1
ATOM 645 N N . TYR A 1 78 ? 12.477 -81.938 -39.031 1 87.38 78 TYR A N 1
ATOM 646 C CA . TYR A 1 78 ? 11.297 -81.125 -38.875 1 87.38 78 TYR A CA 1
ATOM 647 C C . TYR A 1 78 ? 10.883 -81 -37.406 1 87.38 78 TYR A C 1
ATOM 649 O O . TYR A 1 78 ? 10.477 -79.938 -36.938 1 87.38 78 TYR A O 1
ATOM 657 N N . LYS A 1 79 ? 11.102 -82.188 -36.812 1 84.75 79 LYS A N 1
ATOM 658 C CA . LYS A 1 79 ? 10.812 -82.188 -35.406 1 84.75 79 LYS A CA 1
ATOM 659 C C . LYS A 1 79 ? 11.734 -81.25 -34.625 1 84.75 79 LYS A C 1
ATOM 661 O O . LYS A 1 79 ? 11.289 -80.438 -33.781 1 84.75 79 LYS A O 1
ATOM 666 N N . LYS A 1 80 ? 12.914 -81.25 -34.969 1 86.62 80 LYS A N 1
ATOM 667 C CA . LYS A 1 80 ? 13.906 -80.438 -34.344 1 86.62 80 LYS A CA 1
ATOM 668 C C . LYS A 1 80 ? 13.625 -78.938 -34.625 1 86.62 80 LYS A C 1
ATOM 670 O O . LYS A 1 80 ? 13.688 -78.125 -33.719 1 86.62 80 LYS A O 1
ATOM 675 N N . GLU A 1 81 ? 13.297 -78.625 -35.688 1 86.38 81 GLU A N 1
ATOM 676 C CA . GLU A 1 81 ? 13 -77.25 -36.094 1 86.38 81 GLU A CA 1
ATOM 677 C C . GLU A 1 81 ? 11.75 -76.688 -35.406 1 86.38 81 GLU A C 1
ATOM 679 O O . GLU A 1 81 ? 11.703 -75.562 -34.969 1 86.38 81 GLU A O 1
ATOM 684 N N . ARG A 1 82 ? 10.844 -77.562 -35.375 1 84.38 82 ARG A N 1
ATOM 685 C CA . ARG A 1 82 ? 9.617 -77.188 -34.656 1 84.38 82 ARG A CA 1
ATOM 686 C C . ARG A 1 82 ? 9.898 -76.875 -33.219 1 84.38 82 ARG A C 1
ATOM 688 O O . ARG A 1 82 ? 9.414 -75.875 -32.688 1 84.38 82 ARG A O 1
ATOM 695 N N . ASP A 1 83 ? 10.641 -77.688 -32.594 1 84.44 83 ASP A N 1
ATOM 696 C CA . ASP A 1 83 ? 10.938 -77.5 -31.188 1 84.44 83 ASP A CA 1
ATOM 697 C C . ASP A 1 83 ? 11.758 -76.25 -30.969 1 84.44 83 ASP A C 1
ATOM 699 O O . ASP A 1 83 ? 11.516 -75.5 -30 1 84.44 83 ASP A O 1
ATOM 703 N N . GLU A 1 84 ? 12.602 -75.938 -31.812 1 84.81 84 GLU A N 1
ATOM 704 C CA . GLU A 1 84 ? 13.398 -74.75 -31.75 1 84.81 84 GLU A CA 1
ATOM 705 C C . GLU A 1 84 ? 12.523 -73.5 -31.953 1 84.81 84 GLU A C 1
ATOM 707 O O . GLU A 1 84 ? 12.68 -72.5 -31.234 1 84.81 84 GLU A O 1
ATOM 712 N N . GLU A 1 85 ? 11.664 -73.562 -32.75 1 84.94 85 GLU A N 1
ATOM 713 C CA . GLU A 1 85 ? 10.758 -72.5 -33.031 1 84.94 85 GLU A CA 1
ATOM 714 C C . GLU A 1 85 ? 9.805 -72.25 -31.859 1 84.94 85 GLU A C 1
ATOM 716 O O . GLU A 1 85 ? 9.508 -71.062 -31.516 1 84.94 85 GLU A O 1
ATOM 721 N N . ARG A 1 86 ? 9.391 -73.312 -31.312 1 84 86 ARG A N 1
ATOM 722 C CA . ARG A 1 86 ? 8.516 -73.188 -30.141 1 84 86 ARG A CA 1
ATOM 723 C C . ARG A 1 86 ? 9.234 -72.5 -28.969 1 84 86 ARG A C 1
ATOM 725 O O . ARG A 1 86 ? 8.648 -71.688 -28.266 1 84 86 ARG A O 1
ATOM 732 N N . GLU A 1 87 ? 10.383 -72.938 -28.859 1 84.19 87 GLU A N 1
ATOM 733 C CA . GLU A 1 87 ? 11.18 -72.312 -27.797 1 84.19 87 GLU A CA 1
ATOM 734 C C . GLU A 1 87 ? 11.414 -70.812 -28.062 1 84.19 87 GLU A C 1
ATOM 736 O O . GLU A 1 87 ? 11.281 -70 -27.156 1 84.19 87 GLU A O 1
ATOM 741 N N . SER A 1 88 ? 11.672 -70.5 -29.203 1 82.88 88 SER A N 1
ATOM 742 C CA . SER A 1 88 ? 11.875 -69.062 -29.594 1 82.88 88 SER A CA 1
ATOM 743 C C . SER A 1 88 ? 10.586 -68.25 -29.469 1 82.88 88 SER A C 1
ATOM 745 O O . SER A 1 88 ? 10.602 -67.125 -29.016 1 82.88 88 SER A O 1
ATOM 747 N N . HIS A 1 89 ? 9.594 -68.875 -29.766 1 84 89 HIS A N 1
ATOM 748 C CA . HIS A 1 89 ? 8.281 -68.25 -29.672 1 84 89 HIS A CA 1
ATOM 749 C C . HIS A 1 89 ? 7.898 -68 -28.203 1 84 89 HIS A C 1
ATOM 751 O O . HIS A 1 89 ? 7.383 -66.938 -27.875 1 84 89 HIS A O 1
ATOM 757 N N . SER A 1 90 ? 8.18 -69 -27.516 1 82.56 90 SER A N 1
ATOM 758 C CA . SER A 1 90 ? 7.902 -68.812 -26.078 1 82.56 90 SER A CA 1
ATOM 759 C C . SER A 1 90 ? 8.703 -67.688 -25.484 1 82.56 90 SER A C 1
ATOM 761 O O . SER A 1 90 ? 8.172 -66.938 -24.672 1 82.56 90 SER A O 1
ATOM 763 N N . GLN A 1 91 ? 9.812 -67.5 -25.891 1 83 91 GLN A N 1
ATOM 764 C CA . GLN A 1 91 ? 10.648 -66.375 -25.438 1 83 91 GLN A CA 1
ATOM 765 C C . GLN A 1 91 ? 10.117 -65.062 -25.938 1 83 91 GLN A C 1
ATOM 767 O O . GLN A 1 91 ? 10.094 -64.062 -25.188 1 83 91 GLN A O 1
ATOM 772 N N . THR A 1 92 ? 9.695 -65 -27.016 1 83.25 92 THR A N 1
ATOM 773 C CA . THR A 1 92 ? 9.141 -63.781 -27.594 1 83.25 92 THR A CA 1
ATOM 774 C C . THR A 1 92 ? 7.828 -63.406 -26.906 1 83.25 92 THR A C 1
ATOM 776 O O . THR A 1 92 ? 7.551 -62.25 -26.688 1 83.25 92 THR A O 1
ATOM 779 N N . LYS A 1 93 ? 7.164 -64.438 -26.641 1 80.5 93 LYS A N 1
ATOM 780 C CA . LYS A 1 93 ? 5.922 -64.188 -25.906 1 80.5 93 LYS A CA 1
ATOM 781 C C . LYS A 1 93 ? 6.195 -63.594 -24.516 1 80.5 93 LYS A C 1
ATOM 783 O O . LYS A 1 93 ? 5.473 -62.719 -24.062 1 80.5 93 LYS A O 1
ATOM 788 N N . LYS A 1 94 ? 7.121 -64.062 -23.953 1 79.25 94 LYS A N 1
ATOM 789 C CA . LYS A 1 94 ? 7.516 -63.5 -22.641 1 79.25 94 LYS A CA 1
ATOM 790 C C . LYS A 1 94 ? 7.984 -62.062 -22.766 1 79.25 94 LYS A C 1
ATOM 792 O O . LYS A 1 94 ? 7.645 -61.219 -21.938 1 79.25 94 LYS A O 1
ATOM 797 N N . GLU A 1 95 ? 8.664 -61.812 -23.719 1 79.06 95 GLU A N 1
ATOM 798 C CA . GLU A 1 95 ? 9.117 -60.469 -23.969 1 79.06 95 GLU A CA 1
ATOM 799 C C . GLU A 1 95 ? 7.945 -59.531 -24.297 1 79.06 95 GLU A C 1
ATOM 801 O O . GLU A 1 95 ? 7.914 -58.375 -23.875 1 79.06 95 GLU A O 1
ATOM 806 N N . LEU A 1 96 ? 7.137 -60 -24.938 1 78.31 96 LEU A N 1
ATOM 807 C CA . LEU A 1 96 ? 5.938 -59.25 -25.266 1 78.31 96 LEU A CA 1
ATOM 808 C C . LEU A 1 96 ? 5.105 -58.969 -24.016 1 78.31 96 LEU A C 1
ATOM 810 O O . LEU A 1 96 ? 4.586 -57.844 -23.844 1 78.31 96 LEU A O 1
ATOM 814 N N . ALA A 1 97 ? 4.984 -59.969 -23.328 1 76.62 97 ALA A N 1
ATOM 815 C CA . ALA A 1 97 ? 4.258 -59.781 -22.078 1 76.62 97 ALA A CA 1
ATOM 816 C C . ALA A 1 97 ? 4.93 -58.719 -21.203 1 76.62 97 ALA A C 1
ATOM 818 O O . ALA A 1 97 ? 4.258 -57.875 -20.609 1 76.62 97 ALA A O 1
ATOM 819 N N . LYS A 1 98 ? 6.098 -58.688 -21.141 1 75.25 98 LYS A N 1
ATOM 820 C CA . LYS A 1 98 ? 6.855 -57.688 -20.391 1 75.25 98 LYS A CA 1
ATOM 821 C C . LYS A 1 98 ? 6.703 -56.312 -21.016 1 75.25 98 LYS A C 1
ATOM 823 O O . LYS A 1 98 ? 6.574 -55.312 -20.312 1 75.25 98 LYS A O 1
ATOM 828 N N . ALA A 1 99 ? 6.688 -56.25 -22.219 1 73.62 99 ALA A N 1
ATOM 829 C CA . ALA A 1 99 ? 6.523 -55 -22.938 1 73.62 99 ALA A CA 1
ATOM 830 C C . ALA A 1 99 ? 5.125 -54.406 -22.719 1 73.62 99 ALA A C 1
ATOM 832 O O . ALA A 1 99 ? 4.965 -53.188 -22.547 1 73.62 99 ALA A O 1
ATOM 833 N N . LYS A 1 100 ? 4.277 -55.25 -22.734 1 73.12 100 LYS A N 1
ATOM 834 C CA . LYS A 1 100 ? 2.906 -54.812 -22.5 1 73.12 100 LYS A CA 1
ATOM 835 C C . LYS A 1 100 ? 2.729 -54.312 -21.078 1 73.12 100 LYS A C 1
ATOM 837 O O . LYS A 1 100 ? 2.025 -53.312 -20.844 1 73.12 100 LYS A O 1
ATOM 842 N N . GLU A 1 101 ? 3.287 -54.938 -20.266 1 70.88 101 GLU A N 1
ATOM 843 C CA . GLU A 1 101 ? 3.27 -54.469 -18.891 1 70.88 101 GLU A CA 1
ATOM 844 C C . GLU A 1 101 ? 3.961 -53.094 -18.766 1 70.88 101 GLU A C 1
ATOM 846 O O . GLU A 1 101 ? 3.479 -52.219 -18.062 1 70.88 101 GLU A O 1
ATOM 851 N N . GLU A 1 102 ? 4.945 -53 -19.406 1 68.75 102 GLU A N 1
ATOM 852 C CA . GLU A 1 102 ? 5.676 -51.719 -19.406 1 68.75 102 GLU A CA 1
ATOM 853 C C . GLU A 1 102 ? 4.863 -50.625 -20.078 1 68.75 102 GLU A C 1
ATOM 855 O O . GLU A 1 102 ? 4.863 -49.469 -19.625 1 68.75 102 GLU A O 1
ATOM 860 N N . ILE A 1 103 ? 4.266 -50.906 -21.016 1 64.25 103 ILE A N 1
ATOM 861 C CA . ILE A 1 103 ? 3.402 -49.969 -21.719 1 64.25 103 ILE A CA 1
ATOM 862 C C . ILE A 1 103 ? 2.27 -49.5 -20.797 1 64.25 103 ILE A C 1
ATOM 864 O O . ILE A 1 103 ? 1.943 -48.312 -20.734 1 64.25 103 ILE A O 1
ATOM 868 N N . THR A 1 104 ? 1.76 -50.469 -20.219 1 63.16 104 THR A N 1
ATOM 869 C CA . THR A 1 104 ? 0.684 -50.125 -19.297 1 63.16 104 THR A CA 1
ATOM 870 C C . THR A 1 104 ? 1.187 -49.188 -18.203 1 63.16 104 THR A C 1
ATOM 872 O O . THR A 1 104 ? 0.504 -48.219 -17.844 1 63.16 104 THR A O 1
ATOM 875 N N . LYS A 1 105 ? 2.236 -49.406 -17.781 1 60.09 105 LYS A N 1
ATOM 876 C CA . LYS A 1 105 ? 2.83 -48.531 -16.75 1 60.09 105 LYS A CA 1
ATOM 877 C C . LYS A 1 105 ? 3.154 -47.156 -17.312 1 60.09 105 LYS A C 1
ATOM 879 O O . LYS A 1 105 ? 2.912 -46.156 -16.656 1 60.09 105 LYS A O 1
ATOM 884 N N . LEU A 1 106 ? 3.578 -47.188 -18.406 1 60.25 106 LEU A N 1
ATOM 885 C CA . LEU A 1 106 ? 3.955 -45.938 -19.047 1 60.25 106 LEU A CA 1
ATOM 886 C C . LEU A 1 106 ? 2.721 -45.156 -19.484 1 60.25 106 LEU A C 1
ATOM 888 O O . LEU A 1 106 ? 2.719 -43.906 -19.438 1 60.25 106 LEU A O 1
ATOM 892 N N . GLN A 1 107 ? 1.794 -45.781 -19.906 1 58.5 107 GLN A N 1
ATOM 893 C CA . GLN A 1 107 ? 0.532 -45.125 -20.219 1 58.5 107 GLN A CA 1
ATOM 894 C C . GLN A 1 107 ? -0.076 -44.469 -18.984 1 58.5 107 GLN A C 1
ATOM 896 O O . GLN A 1 107 ? -0.629 -43.375 -19.078 1 58.5 107 GLN A O 1
ATOM 901 N N . GLU A 1 108 ? -0.056 -45.094 -18.062 1 54.62 108 GLU A N 1
ATOM 902 C CA . GLU A 1 108 ? -0.476 -44.5 -16.797 1 54.62 108 GLU A CA 1
ATOM 903 C C . GLU A 1 108 ? 0.366 -43.25 -16.469 1 54.62 108 GLU A C 1
ATOM 905 O O . GLU A 1 108 ? -0.158 -42.25 -16 1 54.62 108 GLU A O 1
ATOM 910 N N . SER A 1 109 ? 1.486 -43.469 -16.766 1 50.62 109 SER A N 1
ATOM 911 C CA . SER A 1 109 ? 2.367 -42.312 -16.578 1 50.62 109 SER A CA 1
ATOM 912 C C . SER A 1 109 ? 2.055 -41.188 -17.562 1 50.62 109 SER A C 1
ATOM 914 O O . SER A 1 109 ? 2.09 -40 -17.203 1 50.62 109 SER A O 1
ATOM 916 N N . LYS A 1 110 ? 1.732 -41.562 -18.703 1 51.31 110 LYS A N 1
ATOM 917 C CA . LYS A 1 110 ? 1.312 -40.562 -19.703 1 51.31 110 LYS A CA 1
ATOM 918 C C . LYS A 1 110 ? 0.012 -39.906 -19.281 1 51.31 110 LYS A C 1
ATOM 920 O O . LYS A 1 110 ? -0.132 -38.688 -19.422 1 51.31 110 LYS A O 1
ATOM 925 N N . GLU A 1 111 ? -0.891 -40.688 -19.094 1 49.72 111 GLU A N 1
ATOM 926 C CA . GLU A 1 111 ? -2.127 -40.125 -18.578 1 49.72 111 GLU A CA 1
ATOM 927 C C . GLU A 1 111 ? -1.852 -39.219 -17.375 1 49.72 111 GLU A C 1
ATOM 929 O O . GLU A 1 111 ? -2.443 -38.156 -17.25 1 49.72 111 GLU A O 1
ATOM 934 N N . ALA A 1 112 ? -1.054 -39.688 -16.594 1 46.31 112 ALA A N 1
ATOM 935 C CA . ALA A 1 112 ? -0.646 -38.844 -15.469 1 46.31 112 ALA A CA 1
ATOM 936 C C . ALA A 1 112 ? 0.084 -37.594 -15.945 1 46.31 112 ALA A C 1
ATOM 938 O O . ALA A 1 112 ? -0.073 -36.5 -15.367 1 46.31 112 ALA A O 1
ATOM 939 N N . LYS A 1 113 ? 0.727 -37.75 -16.953 1 45.69 113 LYS A N 1
ATOM 940 C CA . LYS A 1 113 ? 1.373 -36.594 -17.594 1 45.69 113 LYS A CA 1
ATOM 941 C C . LYS A 1 113 ? 0.339 -35.625 -18.141 1 45.69 113 LYS A C 1
ATOM 943 O O . LYS A 1 113 ? 0.469 -34.406 -17.969 1 45.69 113 LYS A O 1
ATOM 948 N N . GLU A 1 114 ? -0.485 -36.156 -18.906 1 47.09 114 GLU A N 1
ATOM 949 C CA . GLU A 1 114 ? -1.527 -35.312 -19.469 1 47.09 114 GLU A CA 1
ATOM 950 C C . GLU A 1 114 ? -2.299 -34.594 -18.359 1 47.09 114 GLU A C 1
ATOM 952 O O . GLU A 1 114 ? -2.623 -33.406 -18.484 1 47.09 114 GLU A O 1
ATOM 957 N N . LEU A 1 115 ? -2.572 -35.281 -17.422 1 44.75 115 LEU A N 1
ATOM 958 C CA . LEU A 1 115 ? -3.197 -34.656 -16.266 1 44.75 115 LEU A CA 1
ATOM 959 C C . LEU A 1 115 ? -2.258 -33.656 -15.625 1 44.75 115 LEU A C 1
ATOM 961 O O . LEU A 1 115 ? -2.697 -32.594 -15.18 1 44.75 115 LEU A O 1
ATOM 965 N N . SER A 1 116 ? -1.102 -34.125 -15.602 1 42.5 116 SER A N 1
ATOM 966 C CA . SER A 1 116 ? -0.099 -33.219 -15.055 1 42.5 116 SER A CA 1
ATOM 967 C C . SER A 1 116 ? 0.112 -32 -15.961 1 42.5 116 SER A C 1
ATOM 969 O O . SER A 1 116 ? 0.256 -30.875 -15.484 1 42.5 116 SER A O 1
ATOM 971 N N . GLU A 1 117 ? 0.07 -32.219 -17.156 1 45.38 117 GLU A N 1
ATOM 972 C CA . GLU A 1 117 ? 0.16 -31.109 -18.094 1 45.38 117 GLU A CA 1
ATOM 973 C C . GLU A 1 117 ? -1.057 -30.188 -17.984 1 45.38 117 GLU A C 1
ATOM 975 O O . GLU A 1 117 ? -0.928 -28.969 -18.047 1 45.38 117 GLU A O 1
ATOM 980 N N . GLN A 1 118 ? -2.168 -30.875 -18.078 1 43.5 118 GLN A N 1
ATOM 981 C CA . GLN A 1 118 ? -3.365 -30.062 -17.859 1 43.5 118 GLN A CA 1
ATOM 982 C C . GLN A 1 118 ? -3.273 -29.297 -16.531 1 43.5 118 GLN A C 1
ATOM 984 O O . GLN A 1 118 ? -3.67 -28.141 -16.469 1 43.5 118 GLN A O 1
ATOM 989 N N . ALA A 1 119 ? -2.811 -30.031 -15.602 1 44.06 119 ALA A N 1
ATOM 990 C CA . ALA A 1 119 ? -2.6 -29.359 -14.32 1 44.06 119 ALA A CA 1
ATOM 991 C C . ALA A 1 119 ? -1.557 -28.25 -14.438 1 44.06 119 ALA A C 1
ATOM 993 O O . ALA A 1 119 ? -1.689 -27.203 -13.82 1 44.06 119 ALA A O 1
ATOM 994 N N . ASN A 1 120 ? -0.642 -28.609 -15.219 1 44.91 120 ASN A N 1
ATOM 995 C CA . ASN A 1 120 ? 0.389 -27.609 -15.477 1 44.91 120 ASN A CA 1
ATOM 996 C C . ASN A 1 120 ? -0.177 -26.406 -16.219 1 44.91 120 ASN A C 1
ATOM 998 O O . ASN A 1 120 ? 0.19 -25.266 -15.93 1 44.91 120 ASN A O 1
ATOM 1002 N N . VAL A 1 121 ? -1.018 -26.766 -17.234 1 44.75 121 VAL A N 1
ATOM 1003 C CA . VAL A 1 121 ? -1.651 -25.656 -17.938 1 44.75 121 VAL A CA 1
ATOM 1004 C C . VAL A 1 121 ? -2.527 -24.859 -16.984 1 44.75 121 VAL A C 1
ATOM 1006 O O . VAL A 1 121 ? -2.535 -23.625 -17.031 1 44.75 121 VAL A O 1
ATOM 1009 N N . ASP A 1 122 ? -3.203 -25.656 -16.219 1 46.88 122 ASP A N 1
ATOM 1010 C CA . ASP A 1 122 ? -4.043 -24.969 -15.242 1 46.88 122 ASP A CA 1
ATOM 1011 C C . ASP A 1 122 ? -3.197 -24.141 -14.281 1 46.88 122 ASP A C 1
ATOM 1013 O O . ASP A 1 122 ? -3.545 -23.016 -13.953 1 46.88 122 ASP A O 1
ATOM 1017 N N . LEU A 1 123 ? -2.104 -24.781 -13.914 1 49.25 123 LEU A N 1
ATOM 1018 C CA . LEU A 1 123 ? -1.246 -24.062 -12.992 1 49.25 123 LEU A CA 1
ATOM 1019 C C . LEU A 1 123 ? -0.579 -22.875 -13.688 1 49.25 123 LEU A C 1
ATOM 1021 O O . LEU A 1 123 ? -0.4 -21.812 -13.086 1 49.25 123 LEU A O 1
ATOM 1025 N N . HIS A 1 124 ? -0.284 -23.156 -14.922 1 46.75 124 HIS A N 1
ATOM 1026 C CA . HIS A 1 124 ? 0.276 -22.031 -15.664 1 46.75 124 HIS A CA 1
ATOM 1027 C C . HIS A 1 124 ? -0.729 -20.906 -15.781 1 46.75 124 HIS A C 1
ATOM 1029 O O . HIS A 1 124 ? -0.363 -19.734 -15.672 1 46.75 124 HIS A O 1
ATOM 1035 N N . SER A 1 125 ? -1.923 -21.438 -16.078 1 47.56 125 SER A N 1
ATOM 1036 C CA . SER A 1 125 ? -2.959 -20.422 -16.172 1 47.56 125 SER A CA 1
ATOM 1037 C C . SER A 1 125 ? -3.16 -19.703 -14.836 1 47.56 125 SER A C 1
ATOM 1039 O O . SER A 1 125 ? -3.346 -18.484 -14.805 1 47.56 125 SER A O 1
ATOM 1041 N N . VAL A 1 126 ? -3.092 -20.5 -13.867 1 48.59 126 VAL A N 1
ATOM 1042 C CA . VAL A 1 126 ? -3.229 -19.891 -12.547 1 48.59 126 VAL A CA 1
ATOM 1043 C C . VAL A 1 126 ? -2.053 -18.953 -12.281 1 48.59 126 VAL A C 1
ATOM 1045 O O . VAL A 1 126 ? -2.23 -17.875 -11.727 1 48.59 126 VAL A O 1
ATOM 1048 N N . VAL A 1 127 ? -0.914 -19.438 -12.641 1 51.16 127 VAL A N 1
ATOM 1049 C CA . VAL A 1 127 ? 0.275 -18.609 -12.453 1 51.16 127 VAL A CA 1
ATOM 1050 C C . VAL A 1 127 ? 0.146 -17.328 -13.266 1 51.16 127 VAL A C 1
ATOM 1052 O O . VAL A 1 127 ? 0.475 -16.234 -12.781 1 51.16 127 VAL A O 1
ATOM 1055 N N . LEU A 1 128 ? -0.394 -17.531 -14.398 1 46.47 128 LEU A N 1
ATOM 1056 C CA . LEU A 1 128 ? -0.536 -16.344 -15.234 1 46.47 128 LEU A CA 1
ATOM 1057 C C . LEU A 1 128 ? -1.533 -15.367 -14.625 1 46.47 128 LEU A C 1
ATOM 1059 O O . LEU A 1 128 ? -1.308 -14.148 -14.633 1 46.47 128 LEU A O 1
ATOM 1063 N N . VAL A 1 129 ? -2.49 -16 -14.117 1 48.69 129 VAL A N 1
ATOM 1064 C CA . VAL A 1 129 ? -3.508 -15.164 -13.5 1 48.69 129 VAL A CA 1
ATOM 1065 C C . VAL A 1 129 ? -2.936 -14.484 -12.25 1 48.69 129 VAL A C 1
ATOM 1067 O O . VAL A 1 129 ? -3.164 -13.297 -12.023 1 48.69 129 VAL A O 1
ATOM 1070 N N . LEU A 1 130 ? -2.178 -15.203 -11.539 1 49 130 LEU A N 1
ATOM 1071 C CA . LEU A 1 130 ? -1.611 -14.641 -10.312 1 49 130 LEU A CA 1
ATOM 1072 C C . LEU A 1 130 ? -0.56 -13.586 -10.633 1 49 130 LEU A C 1
ATOM 1074 O O . LEU A 1 130 ? -0.464 -12.57 -9.938 1 49 130 LEU A O 1
ATOM 1078 N N . GLN A 1 131 ? 0.233 -13.898 -11.547 1 49.09 131 GLN A N 1
ATOM 1079 C CA . GLN A 1 131 ? 1.228 -12.914 -11.961 1 49.09 131 GLN A CA 1
ATOM 1080 C C . GLN A 1 131 ? 0.561 -11.633 -12.445 1 49.09 131 GLN A C 1
ATOM 1082 O O . GLN A 1 131 ? 1.036 -10.531 -12.148 1 49.09 131 GLN A O 1
ATOM 1087 N N . ARG A 1 132 ? -0.433 -11.875 -13.07 1 45.62 132 ARG A N 1
ATOM 1088 C CA . ARG A 1 132 ? -1.15 -10.703 -13.562 1 45.62 132 ARG A CA 1
ATOM 1089 C C . ARG A 1 132 ? -1.777 -9.914 -12.422 1 45.62 132 ARG A C 1
ATOM 1091 O O . ARG A 1 132 ? -1.796 -8.688 -12.438 1 45.62 132 ARG A O 1
ATOM 1098 N N . ARG A 1 133 ? -2.238 -10.766 -11.578 1 49.62 133 ARG A N 1
ATOM 1099 C CA . ARG A 1 133 ? -2.834 -10.109 -10.422 1 49.62 133 ARG A CA 1
ATOM 1100 C C . ARG A 1 133 ? -1.778 -9.375 -9.602 1 49.62 133 ARG A C 1
ATOM 1102 O O . ARG A 1 133 ? -2.061 -8.336 -9.008 1 49.62 133 ARG A O 1
ATOM 1109 N N . LEU A 1 134 ? -0.667 -10.086 -9.43 1 45.09 134 LEU A N 1
ATOM 1110 C CA . LEU A 1 134 ? 0.396 -9.523 -8.609 1 45.09 134 LEU A CA 1
ATOM 1111 C C . LEU A 1 134 ? 0.99 -8.281 -9.266 1 45.09 134 LEU A C 1
ATOM 1113 O O . LEU A 1 134 ? 1.34 -7.316 -8.578 1 45.09 134 LEU A O 1
ATOM 1117 N N . PHE A 1 135 ? 1.334 -8.367 -10.492 1 44.09 135 PHE A N 1
ATOM 1118 C CA . PHE A 1 135 ? 2.123 -7.305 -11.102 1 44.09 135 PHE A CA 1
ATOM 1119 C C . PHE A 1 135 ? 1.229 -6.344 -11.883 1 44.09 135 PHE A C 1
ATOM 1121 O O . PHE A 1 135 ? 1.632 -5.219 -12.188 1 44.09 135 PHE A O 1
ATOM 1128 N N . LYS A 1 136 ? 0.113 -6.777 -12.484 1 42.03 136 LYS A N 1
ATOM 1129 C CA . LYS A 1 136 ? -0.55 -5.859 -13.406 1 42.03 136 LYS A CA 1
ATOM 1130 C C . LYS A 1 136 ? -1.389 -4.832 -12.656 1 42.03 136 LYS A C 1
ATOM 1132 O O . LYS A 1 136 ? -2.014 -5.152 -11.641 1 42.03 136 LYS A O 1
ATOM 1137 N N . THR A 1 137 ? -1.194 -3.637 -12.797 1 40.72 137 THR A N 1
ATOM 1138 C CA . THR A 1 137 ? -1.975 -2.492 -12.344 1 40.72 137 THR A CA 1
ATOM 1139 C C . THR A 1 137 ? -3.439 -2.641 -12.742 1 40.72 137 THR A C 1
ATOM 1141 O O . THR A 1 137 ? -3.75 -3.289 -13.742 1 40.72 137 THR A O 1
ATOM 1144 N N . ASN A 1 138 ? -4.309 -2.516 -11.805 1 38.03 138 ASN A N 1
ATOM 1145 C CA . ASN A 1 138 ? -5.754 -2.625 -11.977 1 38.03 138 ASN A CA 1
ATOM 1146 C C . ASN A 1 138 ? -6.199 -2.104 -13.336 1 38.03 138 ASN A C 1
ATOM 1148 O O . ASN A 1 138 ? -7.195 -2.572 -13.891 1 38.03 138 ASN A O 1
ATOM 1152 N N . SER A 1 139 ? -5.645 -1.086 -13.828 1 36.56 139 SER A N 1
ATOM 1153 C CA . SER A 1 139 ? -6.098 -0.542 -15.102 1 36.56 139 SER A CA 1
ATOM 1154 C C . SER A 1 139 ? -5.93 -1.557 -16.234 1 36.56 139 SER A C 1
ATOM 1156 O O . SER A 1 139 ? -6.746 -1.615 -17.141 1 36.56 139 SER A O 1
ATOM 1158 N N . ASP A 1 140 ? -4.945 -2.402 -16.125 1 36.22 140 ASP A N 1
ATOM 1159 C CA . ASP A 1 140 ? -4.758 -3.369 -17.203 1 36.22 140 ASP A CA 1
ATOM 1160 C C . ASP A 1 140 ? -5.82 -4.465 -17.156 1 36.22 140 ASP A C 1
ATOM 1162 O O . ASP A 1 140 ? -6.289 -4.934 -18.188 1 36.22 140 ASP A O 1
ATOM 1166 N N . ALA A 1 141 ? -6.152 -4.766 -15.969 1 37.03 141 ALA A N 1
ATOM 1167 C CA . ALA A 1 141 ? -7.242 -5.73 -15.828 1 37.03 141 ALA A CA 1
ATOM 1168 C C . ALA A 1 141 ? -8.555 -5.148 -16.344 1 37.03 141 ALA A C 1
ATOM 1170 O O . ALA A 1 141 ? -9.359 -5.855 -16.953 1 37.03 141 ALA A O 1
ATOM 1171 N N . SER A 1 142 ? -8.859 -3.896 -15.961 1 36.16 142 SER A N 1
ATOM 1172 C CA . SER A 1 142 ? -10.062 -3.262 -16.484 1 36.16 142 SER A CA 1
ATOM 1173 C C . SER A 1 142 ? -10.07 -3.264 -18 1 36.16 142 SER A C 1
ATOM 1175 O O . SER A 1 142 ? -11.117 -3.455 -18.625 1 36.16 142 SER A O 1
ATOM 1177 N N . SER A 1 143 ? -8.945 -3.033 -18.516 1 35.41 143 SER A N 1
ATOM 1178 C CA . SER A 1 143 ? -8.938 -3.141 -19.969 1 35.41 143 SER A CA 1
ATOM 1179 C C . SER A 1 143 ? -9.266 -4.559 -20.422 1 35.41 143 SER A C 1
ATOM 1181 O O . SER A 1 143 ? -9.938 -4.75 -21.438 1 35.41 143 SER A O 1
ATOM 1183 N N . TYR A 1 144 ? -8.766 -5.441 -19.672 1 34.69 144 TYR A N 1
ATOM 1184 C CA . TYR A 1 144 ? -9.164 -6.801 -20.016 1 34.69 144 TYR A CA 1
ATOM 1185 C C . TYR A 1 144 ? -10.641 -7.023 -19.734 1 34.69 144 TYR A C 1
ATOM 1187 O O . TYR A 1 144 ? -11.336 -7.691 -20.5 1 34.69 144 TYR A O 1
ATOM 1195 N N . MET A 1 145 ? -11.023 -6.574 -18.625 1 32.38 145 MET A N 1
ATOM 1196 C CA . MET A 1 145 ? -12.43 -6.727 -18.234 1 32.38 145 MET A CA 1
ATOM 1197 C C . MET A 1 145 ? -13.336 -5.965 -19.203 1 32.38 145 MET A C 1
ATOM 1199 O O . MET A 1 145 ? -14.523 -6.266 -19.297 1 32.38 145 MET A O 1
ATOM 1203 N N . LYS A 1 146 ? -12.945 -4.559 -19.328 1 32.31 146 LYS A N 1
ATOM 1204 C CA . LYS A 1 146 ? -13.836 -3.932 -20.297 1 32.31 146 LYS A CA 1
ATOM 1205 C C . LYS A 1 146 ? -14 -4.805 -21.547 1 32.31 146 LYS A C 1
ATOM 1207 O O . LYS A 1 146 ? -14.742 -4.457 -22.469 1 32.31 146 LYS A O 1
ATOM 1212 N N . GLY A 1 147 ? -13.75 -6.047 -21.625 1 30.84 147 GLY A N 1
ATOM 1213 C CA . GLY A 1 147 ? -14.039 -6.805 -22.844 1 30.84 147 GLY A CA 1
ATOM 1214 C C . GLY A 1 147 ? -13.492 -6.16 -24.094 1 30.84 147 GLY A C 1
ATOM 1215 O O . GLY A 1 147 ? -13.875 -6.531 -25.203 1 30.84 147 GLY A O 1
ATOM 1216 N N . GLU A 1 148 ? -13.281 -4.848 -24.062 1 31.34 148 GLU A N 1
ATOM 1217 C CA . GLU A 1 148 ? -12.836 -4.277 -25.328 1 31.34 148 GLU A CA 1
ATOM 1218 C C . GLU A 1 148 ? -11.539 -4.926 -25.797 1 31.34 148 GLU A C 1
ATOM 1220 O O . GLU A 1 148 ? -10.523 -4.875 -25.109 1 31.34 148 GLU A O 1
ATOM 1225 N N . VAL A 1 149 ? -11.445 -6.129 -26.344 1 31.86 149 VAL A N 1
ATOM 1226 C CA . VAL A 1 149 ? -10.977 -6.047 -27.719 1 31.86 149 VAL A CA 1
ATOM 1227 C C . VAL A 1 149 ? -11.227 -4.648 -28.281 1 31.86 149 VAL A C 1
ATOM 1229 O O . VAL A 1 149 ? -12.312 -4.09 -28.109 1 31.86 149 VAL A O 1
ATOM 1232 N N . GLU A 1 150 ? -10.289 -3.666 -28.328 1 30.09 150 GLU A N 1
ATOM 1233 C CA . GLU A 1 150 ? -10.422 -2.311 -28.859 1 30.09 150 GLU A CA 1
ATOM 1234 C C . GLU A 1 150 ? -11.703 -2.152 -29.672 1 30.09 150 GLU A C 1
ATOM 1236 O O . GLU A 1 150 ? -12.336 -1.091 -29.641 1 30.09 150 GLU A O 1
ATOM 1241 N N . PHE A 1 151 ? -12.039 -3.047 -30.734 1 27.39 151 PHE A N 1
ATOM 1242 C CA . PHE A 1 151 ? -12.945 -2.617 -31.797 1 27.39 151 PHE A CA 1
ATOM 1243 C C . PHE A 1 151 ? -14.344 -2.381 -31.234 1 27.39 151 PHE A C 1
ATOM 1245 O O . PHE A 1 151 ? -15.023 -1.435 -31.641 1 27.39 151 PHE A O 1
ATOM 1252 N N . ASP A 1 152 ? -14.938 -3.363 -30.516 1 27.47 152 ASP A N 1
ATOM 1253 C CA . ASP A 1 152 ? -16.391 -3.525 -30.547 1 27.47 152 ASP A CA 1
ATOM 1254 C C . ASP A 1 152 ? -17.062 -2.68 -29.469 1 27.47 152 ASP A C 1
ATOM 1256 O O . ASP A 1 152 ? -18.266 -2.775 -29.266 1 27.47 152 ASP A O 1
ATOM 1260 N N . GLU A 1 153 ? -16.453 -2.182 -28.625 1 30.52 153 GLU A N 1
ATOM 1261 C CA . GLU A 1 153 ? -17.219 -1.416 -27.656 1 30.52 153 GLU A CA 1
ATOM 1262 C C . GLU A 1 153 ? -17.906 -0.224 -28.312 1 30.52 153 GLU A C 1
ATOM 1264 O O . GLU A 1 153 ? -18.969 0.217 -27.875 1 30.52 153 GLU A O 1
ATOM 1269 N N . ARG A 1 154 ? -17.281 0.465 -29.203 1 29.67 154 ARG A N 1
ATOM 1270 C CA . ARG A 1 154 ? -17.969 1.479 -30 1 29.67 154 ARG A CA 1
ATOM 1271 C C . ARG A 1 154 ? -19.172 0.889 -30.719 1 29.67 154 ARG A C 1
ATOM 1273 O O . ARG A 1 154 ? -20.156 1.583 -30.953 1 29.67 154 ARG A O 1
ATOM 1280 N N . ARG A 1 155 ? -18.938 -0.334 -31.234 1 28.78 155 ARG A N 1
ATOM 1281 C CA . ARG A 1 155 ? -20.016 -0.962 -31.984 1 28.78 155 ARG A CA 1
ATOM 1282 C C . ARG A 1 155 ? -21.172 -1.331 -31.062 1 28.78 155 ARG A C 1
ATOM 1284 O O . ARG A 1 155 ? -22.312 -1.465 -31.516 1 28.78 155 ARG A O 1
ATOM 1291 N N . MET A 1 156 ? -20.766 -1.701 -29.828 1 33.12 156 MET A N 1
ATOM 1292 C CA . MET A 1 156 ? -21.906 -2.062 -29 1 33.12 156 MET A CA 1
ATOM 1293 C C . MET A 1 156 ? -22.797 -0.849 -28.734 1 33.12 156 MET A C 1
ATOM 1295 O O . MET A 1 156 ? -24 -0.989 -28.516 1 33.12 156 MET A O 1
ATOM 1299 N N . ASN A 1 157 ? -22.125 0.263 -28.531 1 30.86 157 ASN A N 1
ATOM 1300 C CA . ASN A 1 157 ? -22.938 1.471 -28.391 1 30.86 157 ASN A CA 1
ATOM 1301 C C . ASN A 1 157 ? -23.812 1.711 -29.625 1 30.86 157 ASN A C 1
ATOM 1303 O O . ASN A 1 157 ? -24.875 2.312 -29.531 1 30.86 157 ASN A O 1
ATOM 1307 N N . ASP A 1 158 ? -23.234 1.512 -30.828 1 31.66 158 ASP A N 1
ATOM 1308 C CA . ASP A 1 158 ? -23.984 1.783 -32.062 1 31.66 158 ASP A CA 1
ATOM 1309 C C . ASP A 1 158 ? -25 0.675 -32.312 1 31.66 158 ASP A C 1
ATOM 1311 O O . ASP A 1 158 ? -25.672 0.678 -33.344 1 31.66 158 ASP A O 1
ATOM 1315 N N . MET A 1 159 ? -24.844 -0.5 -31.703 1 30.27 159 MET A N 1
ATOM 1316 C CA . MET A 1 159 ? -25.828 -1.533 -32.062 1 30.27 159 MET A CA 1
ATOM 1317 C C . MET A 1 159 ? -27.188 -1.224 -31.438 1 30.27 159 MET A C 1
ATOM 1319 O O . MET A 1 159 ? -27.266 -0.779 -30.281 1 30.27 159 MET A O 1
ATOM 1323 N N . GLU A 1 160 ? -28.125 -0.915 -32.156 1 32.12 160 GLU A N 1
ATOM 1324 C CA . GLU A 1 160 ? -29.516 -0.755 -31.766 1 32.12 160 GLU A CA 1
ATOM 1325 C C . GLU A 1 160 ? -29.953 -1.859 -30.797 1 32.12 160 GLU A C 1
ATOM 1327 O O . GLU A 1 160 ? -29.469 -2.99 -30.891 1 32.12 160 GLU A O 1
ATOM 1332 N N . PHE A 1 161 ? -30.469 -1.456 -29.703 1 33.91 161 PHE A N 1
ATOM 1333 C CA . PHE A 1 161 ? -30.953 -2.334 -28.625 1 33.91 161 PHE A CA 1
ATOM 1334 C C . PHE A 1 161 ? -31.5 -3.633 -29.203 1 33.91 161 PHE A C 1
ATOM 1336 O O . PHE A 1 161 ? -31.344 -4.699 -28.609 1 33.91 161 PHE A O 1
ATOM 1343 N N . THR A 1 162 ? -32.25 -3.557 -30.297 1 37.12 162 THR A N 1
ATOM 1344 C CA . THR A 1 162 ? -32.844 -4.715 -30.969 1 37.12 162 THR A CA 1
ATOM 1345 C C . THR A 1 162 ? -31.75 -5.664 -31.469 1 37.12 162 THR A C 1
ATOM 1347 O O . THR A 1 162 ? -31.938 -6.879 -31.5 1 37.12 162 THR A O 1
ATOM 1350 N N . ASP A 1 163 ? -30.672 -5.109 -31.812 1 38.88 163 ASP A N 1
ATOM 1351 C CA . ASP A 1 163 ? -29.609 -5.914 -32.406 1 38.88 163 ASP A CA 1
ATOM 1352 C C . ASP A 1 163 ? -28.812 -6.656 -31.328 1 38.88 163 ASP A C 1
ATOM 1354 O O . ASP A 1 163 ? -28.312 -7.754 -31.562 1 38.88 163 ASP A O 1
ATOM 1358 N N . VAL A 1 164 ? -28.891 -6.148 -30.203 1 38.47 164 VAL A N 1
ATOM 1359 C CA . VAL A 1 164 ? -28.172 -6.82 -29.141 1 38.47 164 VAL A CA 1
ATOM 1360 C C . VAL A 1 164 ? -28.938 -8.07 -28.688 1 38.47 164 VAL A C 1
ATOM 1362 O O . VAL A 1 164 ? -28.344 -9.125 -28.484 1 38.47 164 VAL A O 1
ATOM 1365 N N . VAL A 1 165 ? -30.297 -7.906 -28.438 1 40.16 165 VAL A N 1
ATOM 1366 C CA . VAL A 1 165 ? -31.078 -9.086 -28.109 1 40.16 165 VAL A CA 1
ATOM 1367 C C . VAL A 1 165 ? -31.016 -10.094 -29.266 1 40.16 165 VAL A C 1
ATOM 1369 O O . VAL A 1 165 ? -30.859 -11.297 -29.031 1 40.16 165 VAL A O 1
ATOM 1372 N N . ASP A 1 166 ? -31.156 -9.617 -30.5 1 41.28 166 ASP A N 1
ATOM 1373 C CA . ASP A 1 166 ? -31 -10.5 -31.641 1 41.28 166 ASP A CA 1
ATOM 1374 C C . ASP A 1 166 ? -29.578 -11.055 -31.734 1 41.28 166 ASP A C 1
ATOM 1376 O O . ASP A 1 166 ? -29.391 -12.242 -32 1 41.28 166 ASP A O 1
ATOM 1380 N N . GLU A 1 167 ? -28.703 -10.211 -31.359 1 41.09 167 GLU A N 1
ATOM 1381 C CA . GLU A 1 167 ? -27.328 -10.719 -31.344 1 41.09 167 GLU A CA 1
ATOM 1382 C C . GLU A 1 167 ? -27.094 -11.641 -30.156 1 41.09 167 GLU A C 1
ATOM 1384 O O . GLU A 1 167 ? -26.391 -12.648 -30.281 1 41.09 167 GLU A O 1
ATOM 1389 N N . ALA A 1 168 ? -27.688 -11.273 -29.078 1 42.75 168 ALA A N 1
ATOM 1390 C CA . ALA A 1 168 ? -27.625 -12.195 -27.953 1 42.75 168 ALA A CA 1
ATOM 1391 C C . ALA A 1 168 ? -28.328 -13.508 -28.266 1 42.75 168 ALA A C 1
ATOM 1393 O O . ALA A 1 168 ? -27.812 -14.586 -27.969 1 42.75 168 ALA A O 1
ATOM 1394 N N . ASN A 1 169 ? -29.578 -13.336 -28.812 1 42.28 169 ASN A N 1
ATOM 1395 C CA . ASN A 1 169 ? -30.25 -14.547 -29.281 1 42.28 169 ASN A CA 1
ATOM 1396 C C . ASN A 1 169 ? -29.469 -15.219 -30.406 1 42.28 169 ASN A C 1
ATOM 1398 O O . ASN A 1 169 ? -29.375 -16.453 -30.453 1 42.28 169 ASN A O 1
ATOM 1402 N N . LYS A 1 170 ? -28.984 -14.43 -31.281 1 42.66 170 LYS A N 1
ATOM 1403 C CA . LYS A 1 170 ? -28.125 -15 -32.312 1 42.66 170 LYS A CA 1
ATOM 1404 C C . LYS A 1 170 ? -26.844 -15.578 -31.703 1 42.66 170 LYS A C 1
ATOM 1406 O O . LYS A 1 170 ? -26.375 -16.641 -32.125 1 42.66 170 LYS A O 1
ATOM 1411 N N . LEU A 1 171 ? -26.344 -14.797 -30.766 1 39 171 LEU A N 1
ATOM 1412 C CA . LEU A 1 171 ? -25.125 -15.297 -30.125 1 39 171 LEU A CA 1
ATOM 1413 C C . LEU A 1 171 ? -25.438 -16.516 -29.266 1 39 171 LEU A C 1
ATOM 1415 O O . LEU A 1 171 ? -24.656 -17.484 -29.234 1 39 171 LEU A O 1
ATOM 1419 N N . ALA A 1 172 ? -26.531 -16.469 -28.391 1 38.78 172 ALA A N 1
ATOM 1420 C CA . ALA A 1 172 ? -26.938 -17.688 -27.672 1 38.78 172 ALA A CA 1
ATOM 1421 C C . ALA A 1 172 ? -27.281 -18.797 -28.656 1 38.78 172 ALA A C 1
ATOM 1423 O O . ALA A 1 172 ? -26.953 -19.969 -28.406 1 38.78 172 ALA A O 1
ATOM 1424 N N . SER A 1 173 ? -28.188 -18.547 -29.672 1 37.38 173 SER A N 1
ATOM 1425 C CA . SER A 1 173 ? -28.453 -19.562 -30.672 1 37.38 173 SER A CA 1
ATOM 1426 C C . SER A 1 173 ? -27.188 -19.938 -31.438 1 37.38 173 SER A C 1
ATOM 1428 O O . SER A 1 173 ? -27.094 -21.016 -32.031 1 37.38 173 SER A O 1
ATOM 1430 N N . GLY A 1 174 ? -26.359 -18.953 -31.625 1 34.47 174 GLY A N 1
ATOM 1431 C CA . GLY A 1 174 ? -25.156 -19.297 -32.375 1 34.47 174 GLY A CA 1
ATOM 1432 C C . GLY A 1 174 ? -24.297 -20.344 -31.672 1 34.47 174 GLY A C 1
ATOM 1433 O O . GLY A 1 174 ? -23.25 -20.719 -32.188 1 34.47 174 GLY A O 1
ATOM 1434 N N . ILE A 1 175 ? -24.469 -20.438 -30.359 1 34.84 175 ILE A N 1
ATOM 1435 C CA . ILE A 1 175 ? -23.656 -21.562 -29.906 1 34.84 175 ILE A CA 1
ATOM 1436 C C . ILE A 1 175 ? -24.203 -22.875 -30.484 1 34.84 175 ILE A C 1
ATOM 1438 O O . ILE A 1 175 ? -23.453 -23.812 -30.734 1 34.84 175 ILE A O 1
ATOM 1442 N N . ILE A 1 176 ? -25.797 -23.062 -30.594 1 30.53 176 ILE A N 1
ATOM 1443 C CA . ILE A 1 176 ? -26.266 -24.25 -31.297 1 30.53 176 ILE A CA 1
ATOM 1444 C C . ILE A 1 176 ? -26.141 -24.031 -32.812 1 30.53 176 ILE A C 1
ATOM 1446 O O . ILE A 1 176 ? -26.844 -23.203 -33.375 1 30.53 176 ILE A O 1
ATOM 1450 N N . GLU A 1 177 ? -25.625 -24.094 -33.531 1 26.98 177 GLU A N 1
ATOM 1451 C CA . GLU A 1 177 ? -25.781 -24.562 -34.906 1 26.98 177 GLU A CA 1
ATOM 1452 C C . GLU A 1 177 ? -26.625 -25.844 -34.969 1 26.98 177 GLU A C 1
ATOM 1454 O O . GLU A 1 177 ? -26.219 -26.859 -34.406 1 26.98 177 GLU A O 1
ATOM 1459 N N . GLU A 1 178 ? -27.969 -26.516 -35.188 1 25.02 178 GLU A N 1
ATOM 1460 C CA . GLU A 1 178 ? -28.984 -26.031 -36.125 1 25.02 178 GLU A CA 1
ATOM 1461 C C . GLU A 1 178 ? -29.734 -24.828 -35.531 1 25.02 178 GLU A C 1
ATOM 1463 O O . GLU A 1 178 ? -29.875 -24.703 -34.312 1 25.02 178 GLU A O 1
ATOM 1468 N N . VAL A 1 179 ? -30.469 -23.641 -36.438 1 24.97 179 VAL A N 1
ATOM 1469 C CA . VAL A 1 179 ? -31.328 -22.562 -36.906 1 24.97 179 VAL A CA 1
ATOM 1470 C C . VAL A 1 179 ? -32.812 -22.969 -36.781 1 24.97 179 VAL A C 1
ATOM 1472 O O . VAL A 1 179 ? -33.656 -22.125 -36.531 1 24.97 179 VAL A O 1
ATOM 1475 N N . ASP A 1 180 ? -33.719 -24.031 -37.062 1 22.38 180 ASP A N 1
ATOM 1476 C CA . ASP A 1 180 ? -35.094 -23.766 -37.469 1 22.38 180 ASP A CA 1
ATOM 1477 C C . ASP A 1 180 ? -36 -23.516 -36.281 1 22.38 180 ASP A C 1
ATOM 1479 O O . ASP A 1 180 ? -36.438 -24.469 -35.594 1 22.38 180 ASP A O 1
ATOM 1483 N N . GLN A 1 181 ? -35.938 -22.641 -35.406 1 25.55 181 GLN A N 1
ATOM 1484 C CA . GLN A 1 181 ? -37.031 -22.328 -34.5 1 25.55 181 GLN A CA 1
ATOM 1485 C C . GLN A 1 181 ? -38.156 -21.578 -35.219 1 25.55 181 GLN A C 1
ATOM 1487 O O . GLN A 1 181 ? -37.875 -20.641 -35.969 1 25.55 181 GLN A O 1
ATOM 1492 N N . THR A 1 182 ? -39.375 -22.047 -35.5 1 23.22 182 THR A N 1
ATOM 1493 C CA . THR A 1 182 ? -40.688 -21.547 -35.875 1 23.22 182 THR A CA 1
ATOM 1494 C C . THR A 1 182 ? -41.062 -20.344 -35 1 23.22 182 THR A C 1
ATOM 1496 O O . THR A 1 182 ? -40.812 -20.344 -33.812 1 23.22 182 THR A O 1
ATOM 1499 N N . PRO A 1 183 ? -41.625 -19.203 -35.656 1 24.47 183 PRO A N 1
ATOM 1500 C CA . PRO A 1 183 ? -42 -17.781 -35.562 1 24.47 183 PRO A CA 1
ATOM 1501 C C . PRO A 1 183 ? -43.125 -17.547 -34.531 1 24.47 183 PRO A C 1
ATOM 1503 O O . PRO A 1 183 ? -44.156 -18.219 -34.562 1 24.47 183 PRO A O 1
ATOM 1506 N N . VAL A 1 184 ? -42.906 -17.281 -33.344 1 24.78 184 VAL A N 1
ATOM 1507 C CA . VAL A 1 184 ? -44 -16.719 -32.531 1 24.78 184 VAL A CA 1
ATOM 1508 C C . VAL A 1 184 ? -44.531 -15.453 -33.219 1 24.78 184 VAL A C 1
ATOM 1510 O O . VAL A 1 184 ? -43.812 -14.766 -33.938 1 24.78 184 VAL A O 1
ATOM 1513 N N . ASP A 1 185 ? -45.812 -15.125 -33.281 1 22.98 185 ASP A N 1
ATOM 1514 C CA . ASP A 1 185 ? -46.656 -14.094 -33.844 1 22.98 185 ASP A CA 1
ATOM 1515 C C . ASP A 1 185 ? -46.344 -12.719 -33.281 1 22.98 185 ASP A C 1
ATOM 1517 O O . ASP A 1 185 ? -46.375 -12.523 -32.062 1 22.98 185 ASP A O 1
ATOM 1521 N N . THR A 1 186 ? -45.625 -11.82 -34 1 27.31 186 THR A N 1
ATOM 1522 C CA . THR A 1 186 ? -44.938 -10.531 -34.094 1 27.31 186 THR A CA 1
ATOM 1523 C C . THR A 1 186 ? -45.938 -9.391 -33.906 1 27.31 186 THR A C 1
ATOM 1525 O O . THR A 1 186 ? -45.719 -8.281 -34.406 1 27.31 186 THR A O 1
ATOM 1528 N N . GLY A 1 187 ? -46.969 -9.359 -33.031 1 25.78 187 GLY A N 1
ATOM 1529 C CA . GLY A 1 187 ? -47.812 -8.172 -33.188 1 25.78 187 GLY A CA 1
ATOM 1530 C C . GLY A 1 187 ? -47.031 -6.883 -32.969 1 25.78 187 GLY A C 1
ATOM 1531 O O . GLY A 1 187 ? -45.812 -6.906 -32.719 1 25.78 187 GLY A O 1
ATOM 1532 N N . LYS A 1 188 ? -47.875 -5.578 -32.594 1 27.48 188 LYS A N 1
ATOM 1533 C CA . LYS A 1 188 ? -47.625 -4.145 -32.719 1 27.48 188 LYS A CA 1
ATOM 1534 C C . LYS A 1 188 ? -46.5 -3.686 -31.797 1 27.48 188 LYS A C 1
ATOM 1536 O O . LYS A 1 188 ? -46.5 -3.967 -30.594 1 27.48 188 LYS A O 1
ATOM 1541 N N . GLU A 1 189 ? -45.375 -3.381 -32.344 1 28.98 189 GLU A N 1
ATOM 1542 C CA . GLU A 1 189 ? -44.031 -2.986 -31.844 1 28.98 189 GLU A CA 1
ATOM 1543 C C . GLU A 1 189 ? -44.125 -1.672 -31.062 1 28.98 189 GLU A C 1
ATOM 1545 O O . GLU A 1 189 ? -44.656 -0.677 -31.578 1 28.98 189 GLU A O 1
ATOM 1550 N N . PRO A 1 190 ? -44.438 -1.688 -29.859 1 26.67 190 PRO A N 1
ATOM 1551 C CA . PRO A 1 190 ? -44.656 -0.36 -29.281 1 26.67 190 PRO A CA 1
ATOM 1552 C C . PRO A 1 190 ? -43.531 0.621 -29.578 1 26.67 190 PRO A C 1
ATOM 1554 O O . PRO A 1 190 ? -42.344 0.235 -29.578 1 26.67 190 PRO A O 1
ATOM 1557 N N . LYS A 1 191 ? -43.625 1.806 -30.219 1 27.69 191 LYS A N 1
ATOM 1558 C CA . LYS A 1 191 ? -42.781 2.883 -30.719 1 27.69 191 LYS A CA 1
ATOM 1559 C C . LYS A 1 191 ? -42.031 3.582 -29.578 1 27.69 191 LYS A C 1
ATOM 1561 O O . LYS A 1 191 ? -42.656 4.094 -28.656 1 27.69 191 LYS A O 1
ATOM 1566 N N . LEU A 1 192 ? -40.938 3.059 -29.328 1 30.78 192 LEU A N 1
ATOM 1567 C CA . LEU A 1 192 ? -40.25 3.762 -28.25 1 30.78 192 LEU A CA 1
ATOM 1568 C C . LEU A 1 192 ? -39.875 5.18 -28.688 1 30.78 192 LEU A C 1
ATOM 1570 O O . LEU A 1 192 ? -39.688 5.438 -29.875 1 30.78 192 LEU A O 1
ATOM 1574 N N . PRO A 1 193 ? -39.969 6.352 -28.078 1 29.2 193 PRO A N 1
ATOM 1575 C CA . PRO A 1 193 ? -39.812 7.75 -28.5 1 29.2 193 PRO A CA 1
ATOM 1576 C C . PRO A 1 193 ? -38.406 8.062 -29 1 29.2 193 PRO A C 1
ATOM 1578 O O . PRO A 1 193 ? -37.438 7.422 -28.578 1 29.2 193 PRO A O 1
ATOM 1581 N N . LYS A 1 194 ? -38.188 8.68 -30.172 1 29.19 194 LYS A N 1
ATOM 1582 C CA . LYS A 1 194 ? -37.062 9.117 -30.984 1 29.19 194 LYS A CA 1
ATOM 1583 C C . LYS A 1 194 ? -36.062 9.898 -30.156 1 29.19 194 LYS A C 1
ATOM 1585 O O . LYS A 1 194 ? -36.438 10.805 -29.406 1 29.19 194 LYS A O 1
ATOM 1590 N N . SER A 1 195 ? -34.969 9.289 -30 1 29.23 195 SER A N 1
ATOM 1591 C CA . SER A 1 195 ? -33.938 10.078 -29.328 1 29.23 195 SER A CA 1
ATOM 1592 C C . SER A 1 195 ? -33.5 11.25 -30.203 1 29.23 195 SER A C 1
ATOM 1594 O O . SER A 1 195 ? -33.344 11.109 -31.422 1 29.23 195 SER A O 1
ATOM 1596 N N . ASP A 1 196 ? -33.688 12.562 -30.062 1 27.61 196 ASP A N 1
ATOM 1597 C CA . ASP A 1 196 ? -33.312 13.758 -30.812 1 27.61 196 ASP A CA 1
ATOM 1598 C C . ASP A 1 196 ? -31.797 13.82 -31.016 1 27.61 196 ASP A C 1
ATOM 1600 O O . ASP A 1 196 ? -31.031 13.914 -30.047 1 27.61 196 ASP A O 1
ATOM 1604 N N . LYS A 1 197 ? -31.172 13.25 -32 1 36.59 197 LYS A N 1
ATOM 1605 C CA . LYS A 1 197 ? -29.797 13.25 -32.531 1 36.59 197 LYS A CA 1
ATOM 1606 C C . LYS A 1 197 ? -29.172 14.633 -32.406 1 36.59 197 LYS A C 1
ATOM 1608 O O . LYS A 1 197 ? -27.969 14.789 -32.625 1 36.59 197 LYS A O 1
ATOM 1613 N N . ARG A 1 198 ? -29.922 15.664 -32.812 1 32.25 198 ARG A N 1
ATOM 1614 C CA . ARG A 1 198 ? -29.422 17.031 -33 1 32.25 198 ARG A CA 1
ATOM 1615 C C . ARG A 1 198 ? -28.719 17.516 -31.734 1 32.25 198 ARG A C 1
ATOM 1617 O O . ARG A 1 198 ? -28.078 18.578 -31.75 1 32.25 198 ARG A O 1
ATOM 1624 N N . LYS A 1 199 ? -29.016 16.875 -30.641 1 28.66 199 LYS A N 1
ATOM 1625 C CA . LYS A 1 199 ? -28.438 17.578 -29.516 1 28.66 199 LYS A CA 1
ATOM 1626 C C . LYS A 1 199 ? -27.016 17.125 -29.25 1 28.66 199 LYS A C 1
ATOM 1628 O O . LYS A 1 199 ? -26.375 17.562 -28.281 1 28.66 199 LYS A O 1
ATOM 1633 N N . GLU A 1 200 ? -26.484 16.062 -29.984 1 30.89 200 GLU A N 1
ATOM 1634 C CA . GLU A 1 200 ? -25.109 15.781 -29.578 1 30.89 200 GLU A CA 1
ATOM 1635 C C . GLU A 1 200 ? -24.156 16.859 -30.094 1 30.89 200 GLU A C 1
ATOM 1637 O O . GLU A 1 200 ? -23.062 17.016 -29.578 1 30.89 200 GLU A O 1
ATOM 1642 N N . LYS A 1 201 ? -24.344 17.391 -31.312 1 30.97 201 LYS A N 1
ATOM 1643 C CA . LYS A 1 201 ? -23.516 18.5 -31.781 1 30.97 201 LYS A CA 1
ATOM 1644 C C . LYS A 1 201 ? -23.625 19.703 -30.844 1 30.97 201 LYS A C 1
ATOM 1646 O O . LYS A 1 201 ? -22.656 20.469 -30.688 1 30.97 201 LYS A O 1
ATOM 1651 N N . LYS A 1 202 ? -24.859 20.078 -30.562 1 29.08 202 LYS A N 1
ATOM 1652 C CA . LYS A 1 202 ? -24.922 21.172 -29.594 1 29.08 202 LYS A CA 1
ATOM 1653 C C . LYS A 1 202 ? -24.406 20.734 -28.219 1 29.08 202 LYS A C 1
ATOM 1655 O O . LYS A 1 202 ? -23.953 21.562 -27.438 1 29.08 202 LYS A O 1
ATOM 1660 N N . ASP A 1 203 ? -24.641 19.484 -27.766 1 28.39 203 ASP A N 1
ATOM 1661 C CA . ASP A 1 203 ? -24.281 19.234 -26.375 1 28.39 203 ASP A CA 1
ATOM 1662 C C . ASP A 1 203 ? -22.812 18.844 -26.25 1 28.39 203 ASP A C 1
ATOM 1664 O O . ASP A 1 203 ? -22.375 18.422 -25.172 1 28.39 203 ASP A O 1
ATOM 1668 N N . LYS A 1 204 ? -21.938 18.469 -27.109 1 33.53 204 LYS A N 1
ATOM 1669 C CA . LYS A 1 204 ? -20.516 18.719 -27.172 1 33.53 204 LYS A CA 1
ATOM 1670 C C . LYS A 1 204 ? -20.172 20.125 -26.688 1 33.53 204 LYS A C 1
ATOM 1672 O O . LYS A 1 204 ? -19 20.484 -26.547 1 33.53 204 LYS A O 1
ATOM 1677 N N . GLU A 1 205 ? -20.922 20.906 -26.797 1 28.77 205 GLU A N 1
ATOM 1678 C CA . GLU A 1 205 ? -21.016 22.203 -26.172 1 28.77 205 GLU A CA 1
ATOM 1679 C C . GLU A 1 205 ? -21.297 22.078 -24.672 1 28.77 205 GLU A C 1
ATOM 1681 O O . GLU A 1 205 ? -20.984 22.984 -23.891 1 28.77 205 GLU A O 1
ATOM 1686 N N . ASP A 1 206 ? -22.266 21.172 -24.281 1 27.31 206 ASP A N 1
ATOM 1687 C CA . ASP A 1 206 ? -22.547 20.938 -22.875 1 27.31 206 ASP A CA 1
ATOM 1688 C C . ASP A 1 206 ? -21.625 19.859 -22.312 1 27.31 206 ASP A C 1
ATOM 1690 O O . ASP A 1 206 ? -22.094 18.766 -21.938 1 27.31 206 ASP A O 1
ATOM 1694 N N . LYS A 1 207 ? -20.703 19.188 -23 1 33.88 207 LYS A N 1
ATOM 1695 C CA . LYS A 1 207 ? -19.672 18.516 -22.219 1 33.88 207 LYS A CA 1
ATOM 1696 C C . LYS A 1 207 ? -19.656 19.031 -20.781 1 33.88 207 LYS A C 1
ATOM 1698 O O . LYS A 1 207 ? -19.656 20.25 -20.562 1 33.88 207 LYS A O 1
ATOM 1703 N N . PRO A 1 208 ? -20.188 18.047 -19.969 1 33.16 208 PRO A N 1
ATOM 1704 C CA . PRO A 1 208 ? -20.172 18.844 -18.734 1 33.16 208 PRO A CA 1
ATOM 1705 C C . PRO A 1 208 ? -19.016 19.844 -18.688 1 33.16 208 PRO A C 1
ATOM 1707 O O . PRO A 1 208 ? -17.906 19.531 -19.141 1 33.16 208 PRO A O 1
ATOM 1710 N N . LYS A 1 209 ? -19.312 21.031 -19.094 1 32.09 209 LYS A N 1
ATOM 1711 C CA . LYS A 1 209 ? -18.312 22.062 -18.812 1 32.09 209 LYS A CA 1
ATOM 1712 C C . LYS A 1 209 ? -17.281 21.562 -17.812 1 32.09 209 LYS A C 1
ATOM 1714 O O . LYS A 1 209 ? -17.625 20.938 -16.812 1 32.09 209 LYS A O 1
ATOM 1719 N N . ARG A 1 210 ? -16.188 21.125 -18.422 1 33.81 210 ARG A N 1
ATOM 1720 C CA . ARG A 1 210 ? -15.125 21 -17.422 1 33.81 210 ARG A CA 1
ATOM 1721 C C . ARG A 1 210 ? -15.5 21.719 -16.125 1 33.81 210 ARG A C 1
ATOM 1723 O O . ARG A 1 210 ? -15.828 22.906 -16.141 1 33.81 210 ARG A O 1
ATOM 1730 N N . ARG A 1 211 ? -16.344 20.938 -15.453 1 35.91 211 ARG A N 1
ATOM 1731 C CA . ARG A 1 211 ? -16.484 21.703 -14.219 1 35.91 211 ARG A CA 1
ATOM 1732 C C . ARG A 1 211 ? -15.359 22.719 -14.07 1 35.91 211 ARG A C 1
ATOM 1734 O O . ARG A 1 211 ? -14.188 22.344 -14.07 1 35.91 211 ARG A O 1
ATOM 1741 N N . ARG A 1 212 ? -15.43 23.703 -14.773 1 38 212 ARG A N 1
ATOM 1742 C CA . ARG A 1 212 ? -14.516 24.766 -14.406 1 38 212 ARG A CA 1
ATOM 1743 C C . ARG A 1 212 ? -14 24.594 -12.977 1 38 212 ARG A C 1
ATOM 1745 O O . ARG A 1 212 ? -14.789 24.531 -12.031 1 38 212 ARG A O 1
ATOM 1752 N N . ASN A 1 213 ? -13.031 23.609 -12.922 1 46.06 213 ASN A N 1
ATOM 1753 C CA . ASN A 1 213 ? -12.312 23.438 -11.664 1 46.06 213 ASN A CA 1
ATOM 1754 C C . ASN A 1 213 ? -12.359 24.688 -10.812 1 46.06 213 ASN A C 1
ATOM 1756 O O . ASN A 1 213 ? -11.812 25.734 -11.188 1 46.06 213 ASN A O 1
ATOM 1760 N N . VAL A 1 214 ? -13.492 24.953 -10.352 1 54.5 214 VAL A N 1
ATOM 1761 C CA . VAL A 1 214 ? -13.734 26.078 -9.453 1 54.5 214 VAL A CA 1
ATOM 1762 C C . VAL A 1 214 ? -12.625 26.156 -8.414 1 54.5 214 VAL A C 1
ATOM 1764 O O . VAL A 1 214 ? -12.328 25.172 -7.73 1 54.5 214 VAL A O 1
ATOM 1767 N N . PHE A 1 215 ? -11.719 27 -8.758 1 69.12 215 PHE A N 1
ATOM 1768 C CA . PHE A 1 215 ? -10.75 27.406 -7.746 1 69.12 215 PHE A CA 1
ATOM 1769 C C . PHE A 1 215 ? -11.43 28.156 -6.609 1 69.12 215 PHE A C 1
ATOM 1771 O O . PHE A 1 215 ? -12.148 29.125 -6.84 1 69.12 215 PHE A O 1
ATOM 1778 N N . SER A 1 216 ? -11.773 27.484 -5.566 1 72.5 216 SER A N 1
ATOM 1779 C CA . SER A 1 216 ? -12.273 28.156 -4.379 1 72.5 216 SER A CA 1
ATOM 1780 C C . SER A 1 216 ? -11.383 27.906 -3.172 1 72.5 216 SER A C 1
ATOM 1782 O O . SER A 1 216 ? -11.055 26.75 -2.873 1 72.5 216 SER A O 1
ATOM 1784 N N . ILE A 1 217 ? -10.789 29 -2.799 1 82.75 217 ILE A N 1
ATOM 1785 C CA . ILE A 1 217 ? -9.914 28.891 -1.638 1 82.75 217 ILE A CA 1
ATOM 1786 C C . ILE A 1 217 ? -10.195 30.016 -0.658 1 82.75 217 ILE A C 1
ATOM 1788 O O . ILE A 1 217 ? -10.484 31.141 -1.07 1 82.75 217 ILE A O 1
ATOM 1792 N N . LYS A 1 218 ? -10.25 29.703 0.561 1 84.25 218 LYS A N 1
ATOM 1793 C CA . LYS A 1 218 ? -10.492 30.688 1.614 1 84.25 218 LYS A CA 1
ATOM 1794 C C . LYS A 1 218 ? -9.391 31.734 1.65 1 84.25 218 LYS A C 1
ATOM 1796 O O . LYS A 1 218 ? -8.211 31.422 1.479 1 84.25 218 LYS A O 1
ATOM 1801 N N . VAL A 1 219 ? -9.812 33.062 1.797 1 88.44 219 VAL A N 1
ATOM 1802 C CA . VAL A 1 219 ? -8.844 34.156 1.921 1 88.44 219 VAL A CA 1
ATOM 1803 C C . VAL A 1 219 ? -8.359 34.25 3.367 1 88.44 219 VAL A C 1
ATOM 1805 O O . VAL A 1 219 ? -9.164 34.438 4.285 1 88.44 219 VAL A O 1
ATOM 1808 N N . LEU A 1 220 ? -7.152 34 3.586 1 86.25 220 LEU A N 1
ATOM 1809 C CA . LEU A 1 220 ? -6.582 34.031 4.93 1 86.25 220 LEU A CA 1
ATOM 1810 C C . LEU A 1 220 ? -6.219 35.438 5.34 1 86.25 220 LEU A C 1
ATOM 1812 O O . LEU A 1 220 ? -6.383 35.812 6.5 1 86.25 220 LEU A O 1
ATOM 1816 N N . ASP A 1 221 ? -5.625 36.156 4.387 1 87.06 221 ASP A N 1
ATOM 1817 C CA . ASP A 1 221 ? -5.168 37.5 4.633 1 87.06 221 ASP A CA 1
ATOM 1818 C C . ASP A 1 221 ? -5.215 38.344 3.352 1 87.06 221 ASP A C 1
ATOM 1820 O O . ASP A 1 221 ? -5.184 37.812 2.248 1 87.06 221 ASP A O 1
ATOM 1824 N N . SER A 1 222 ? -5.434 39.594 3.52 1 88.81 222 SER A N 1
ATOM 1825 C CA . SER A 1 222 ? -5.426 40.562 2.412 1 88.81 222 SER A CA 1
ATOM 1826 C C . SER A 1 222 ? -4.406 41.656 2.643 1 88.81 222 SER A C 1
ATOM 1828 O O . SER A 1 222 ? -4.484 42.375 3.635 1 88.81 222 SER A O 1
ATOM 1830 N N . MET A 1 223 ? -3.469 41.562 1.726 1 88.56 223 MET A N 1
ATOM 1831 C CA . MET A 1 223 ? -2.432 42.562 1.825 1 88.56 223 MET A CA 1
ATOM 1832 C C . MET A 1 223 ? -2.744 43.75 0.917 1 88.56 223 MET A C 1
ATOM 1834 O O . MET A 1 223 ? -3.279 43.594 -0.178 1 88.56 223 MET A O 1
ATOM 1838 N N . GLY A 1 224 ? -2.73 44.906 1.392 1 84 224 GLY A N 1
ATOM 1839 C CA . GLY A 1 224 ? -2.979 46.094 0.603 1 84 224 GLY A CA 1
ATOM 1840 C C . GLY A 1 224 ? -1.922 46.344 -0.458 1 84 224 GLY A C 1
ATOM 1841 O O . GLY A 1 224 ? -1.163 45.438 -0.807 1 84 224 GLY A O 1
ATOM 1842 N N . ILE A 1 225 ? -1.978 47.469 -1.104 1 87.38 225 ILE A N 1
ATOM 1843 C CA . ILE A 1 225 ? -1.055 47.844 -2.168 1 87.38 225 ILE A CA 1
ATOM 1844 C C . ILE A 1 225 ? 0.294 48.25 -1.565 1 87.38 225 ILE A C 1
ATOM 1846 O O . ILE A 1 225 ? 0.362 49.094 -0.679 1 87.38 225 ILE A O 1
ATOM 1850 N N . ASP A 1 226 ? 1.326 47.531 -1.911 1 87.75 226 ASP A N 1
ATOM 1851 C CA . ASP A 1 226 ? 2.689 47.844 -1.493 1 87.75 226 ASP A CA 1
ATOM 1852 C C . ASP A 1 226 ? 3.344 48.844 -2.451 1 87.75 226 ASP A C 1
ATOM 1854 O O . ASP A 1 226 ? 3.725 48.5 -3.566 1 87.75 226 ASP A O 1
ATOM 1858 N N . THR A 1 227 ? 3.525 50.062 -2.047 1 85.69 227 THR A N 1
ATOM 1859 C CA . THR A 1 227 ? 4.074 51.125 -2.896 1 85.69 227 THR A CA 1
ATOM 1860 C C . THR A 1 227 ? 5.543 51.375 -2.564 1 85.69 227 THR A C 1
ATOM 1862 O O . THR A 1 227 ? 6.07 52.438 -2.84 1 85.69 227 THR A O 1
ATOM 1865 N N . SER A 1 228 ? 6.273 50.406 -1.992 1 84.56 228 SER A N 1
ATOM 1866 C CA . SER A 1 228 ? 7.645 50.594 -1.529 1 84.56 228 SER A CA 1
ATOM 1867 C C . SER A 1 228 ? 8.602 50.781 -2.701 1 84.56 228 SER A C 1
ATOM 1869 O O . SER A 1 228 ? 9.656 51.406 -2.549 1 84.56 228 SER A O 1
ATOM 1871 N N . ASN A 1 229 ? 8.164 50.344 -3.924 1 83.38 229 ASN A N 1
ATOM 1872 C CA . ASN A 1 229 ? 9.062 50.438 -5.07 1 83.38 229 ASN A CA 1
ATOM 1873 C C . ASN A 1 229 ? 8.805 51.719 -5.891 1 83.38 229 ASN A C 1
ATOM 1875 O O . ASN A 1 229 ? 9.523 52 -6.848 1 83.38 229 ASN A O 1
ATOM 1879 N N . LEU A 1 230 ? 7.816 52.438 -5.465 1 85.75 230 LEU A N 1
ATOM 1880 C CA . LEU A 1 230 ? 7.438 53.594 -6.266 1 85.75 230 LEU A CA 1
ATOM 1881 C C . LEU A 1 230 ? 8.086 54.875 -5.73 1 85.75 230 LEU A C 1
ATOM 1883 O O . LEU A 1 230 ? 8.258 55.031 -4.52 1 85.75 230 LEU A O 1
ATOM 1887 N N . PRO A 1 231 ? 8.594 55.625 -6.672 1 83.25 231 PRO A N 1
ATOM 1888 C CA . PRO A 1 231 ? 9.164 56.906 -6.25 1 83.25 231 PRO A CA 1
ATOM 1889 C C . PRO A 1 231 ? 8.117 57.844 -5.656 1 83.25 231 PRO A C 1
ATOM 1891 O O . PRO A 1 231 ? 6.922 57.562 -5.715 1 83.25 231 PRO A O 1
ATOM 1894 N N . ALA A 1 232 ? 8.648 58.938 -5.047 1 83 232 ALA A N 1
ATOM 1895 C CA . ALA A 1 232 ? 7.762 59.906 -4.41 1 83 232 ALA A CA 1
ATOM 1896 C C . ALA A 1 232 ? 6.871 60.594 -5.438 1 83 232 ALA A C 1
ATOM 1898 O O . ALA A 1 232 ? 7.277 60.812 -6.59 1 83 232 ALA A O 1
ATOM 1899 N N . GLY A 1 233 ? 5.633 60.938 -5.082 1 82.12 233 GLY A N 1
ATOM 1900 C CA . GLY A 1 233 ? 4.707 61.688 -5.898 1 82.12 233 GLY A CA 1
ATOM 1901 C C . GLY A 1 233 ? 3.85 60.844 -6.805 1 82.12 233 GLY A C 1
ATOM 1902 O O . GLY A 1 233 ? 3.375 61.281 -7.844 1 82.12 233 GLY A O 1
ATOM 1903 N N . PHE A 1 234 ? 3.748 59.562 -6.555 1 83.5 234 PHE A N 1
ATOM 1904 C CA . PHE A 1 234 ? 2.977 58.688 -7.422 1 83.5 234 PHE A CA 1
ATOM 1905 C C . PHE A 1 234 ? 1.482 58.844 -7.188 1 83.5 234 PHE A C 1
ATOM 1907 O O . PHE A 1 234 ? 1.062 59.219 -6.09 1 83.5 234 PHE A O 1
ATOM 1914 N N . LYS A 1 235 ? 0.625 58.781 -8.344 1 84.94 235 LYS A N 1
ATOM 1915 C CA . LYS A 1 235 ? -0.83 58.875 -8.25 1 84.94 235 LYS A CA 1
ATOM 1916 C C . LYS A 1 235 ? -1.493 57.656 -8.914 1 84.94 235 LYS A C 1
ATOM 1918 O O . LYS A 1 235 ? -1.074 57.219 -9.992 1 84.94 235 LYS A O 1
ATOM 1923 N N . LEU A 1 236 ? -2.414 57.062 -8.258 1 85.25 236 LEU A N 1
ATOM 1924 C CA . LEU A 1 236 ? -3.139 55.906 -8.758 1 85.25 236 LEU A CA 1
ATOM 1925 C C . LEU A 1 236 ? -3.908 56.219 -10.023 1 85.25 236 LEU A C 1
ATOM 1927 O O . LEU A 1 236 ? -4.527 57.312 -10.109 1 85.25 236 LEU A O 1
ATOM 1931 N N . ILE A 1 237 ? -3.736 55.312 -11.055 1 83.94 237 ILE A N 1
ATOM 1932 C CA . ILE A 1 237 ? -4.402 55.531 -12.336 1 83.94 237 ILE A CA 1
ATOM 1933 C C . ILE A 1 237 ? -5.859 55.062 -12.242 1 83.94 237 ILE A C 1
ATOM 1935 O O . ILE A 1 237 ? -6.148 54 -11.711 1 83.94 237 ILE A O 1
ATOM 1939 N N . HIS A 1 238 ? -6.758 55.969 -12.531 1 77.81 238 HIS A N 1
ATOM 1940 C CA . HIS A 1 238 ? -8.18 55.656 -12.586 1 77.81 238 HIS A CA 1
ATOM 1941 C C . HIS A 1 238 ? -8.633 55.375 -14.008 1 77.81 238 HIS A C 1
ATOM 1943 O O . HIS A 1 238 ? -8.352 56.156 -14.922 1 77.81 238 HIS A O 1
ATOM 1949 N N . ARG A 1 239 ? -8.805 53.969 -14.227 1 70 239 ARG A N 1
ATOM 1950 C CA . ARG A 1 239 ? -9.32 53.625 -15.555 1 70 239 ARG A CA 1
ATOM 1951 C C . ARG A 1 239 ? -10.844 53.594 -15.555 1 70 239 ARG A C 1
ATOM 1953 O O . ARG A 1 239 ? -11.461 53.031 -14.648 1 70 239 ARG A O 1
ATOM 1960 N N . LYS A 1 240 ? -11.438 54.344 -16.453 1 59.56 240 LYS A N 1
ATOM 1961 C CA . LYS A 1 240 ? -12.875 54.5 -16.609 1 59.56 240 LYS A CA 1
ATOM 1962 C C . LYS A 1 240 ? -13.531 53.125 -16.859 1 59.56 240 LYS A C 1
ATOM 1964 O O . LYS A 1 240 ? -14.711 52.938 -16.547 1 59.56 240 LYS A O 1
ATOM 1969 N N . ASP A 1 241 ? -12.867 52.188 -17.422 1 55.62 241 ASP A N 1
ATOM 1970 C CA . ASP A 1 241 ? -13.57 51 -17.891 1 55.62 241 ASP A CA 1
ATOM 1971 C C . ASP A 1 241 ? -13.773 50 -16.75 1 55.62 241 ASP A C 1
ATOM 1973 O O . ASP A 1 241 ? -14.469 49 -16.922 1 55.62 241 ASP A O 1
ATOM 1977 N N . LYS A 1 242 ? -13.008 50.156 -15.742 1 57.72 242 LYS A N 1
ATOM 1978 C CA . LYS A 1 242 ? -13.188 49.156 -14.688 1 57.72 242 LYS A CA 1
ATOM 1979 C C . LYS A 1 242 ? -14.188 49.656 -13.641 1 57.72 242 LYS A C 1
ATOM 1981 O O . LYS A 1 242 ? -14.305 50.875 -13.406 1 57.72 242 LYS A O 1
ATOM 1986 N N . ILE A 1 243 ? -15.117 48.969 -13.336 1 54.91 243 ILE A N 1
ATOM 1987 C CA . ILE A 1 243 ? -16.219 49.281 -12.422 1 54.91 243 ILE A CA 1
ATOM 1988 C C . ILE A 1 243 ? -15.688 50.094 -11.234 1 54.91 243 ILE A C 1
ATOM 1990 O O . ILE A 1 243 ? -16.312 51.062 -10.828 1 54.91 243 ILE A O 1
ATOM 1994 N N . THR A 1 244 ? -14.633 49.688 -10.656 1 57.09 244 THR A N 1
ATOM 1995 C CA . THR A 1 244 ? -14.188 50.375 -9.453 1 57.09 244 THR A CA 1
ATOM 1996 C C . THR A 1 244 ? -13.352 51.594 -9.82 1 57.09 244 THR A C 1
ATOM 1998 O O . THR A 1 244 ? -13.055 52.438 -8.969 1 57.09 244 THR A O 1
ATOM 2001 N N . GLY A 1 245 ? -13.195 51.906 -11.156 1 63.81 245 GLY A N 1
ATOM 2002 C CA . GLY A 1 245 ? -12.477 53.062 -11.648 1 63.81 245 GLY A CA 1
ATOM 2003 C C . GLY A 1 245 ? -10.977 52.969 -11.438 1 63.81 245 GLY A C 1
ATOM 2004 O O . GLY A 1 245 ? -10.211 53.656 -12.109 1 63.81 245 GLY A O 1
ATOM 2005 N N . GLU A 1 246 ? -10.586 52.188 -10.359 1 71.69 246 GLU A N 1
ATOM 2006 C CA . GLU A 1 246 ? -9.172 52.125 -10.039 1 71.69 246 GLU A CA 1
ATOM 2007 C C . GLU A 1 246 ? -8.5 50.938 -10.766 1 71.69 246 GLU A C 1
ATOM 2009 O O . GLU A 1 246 ? -9.125 49.906 -10.977 1 71.69 246 GLU A O 1
ATOM 2014 N N . ASP A 1 247 ? -7.414 51.219 -11.453 1 81.69 247 ASP A N 1
ATOM 2015 C CA . ASP A 1 247 ? -6.641 50.188 -12.125 1 81.69 247 ASP A CA 1
ATOM 2016 C C . ASP A 1 247 ? -5.91 49.281 -11.117 1 81.69 247 ASP A C 1
ATOM 2018 O O . ASP A 1 247 ? -4.688 49.375 -10.984 1 81.69 247 ASP A O 1
ATOM 2022 N N . VAL A 1 248 ? -6.727 48.594 -10.32 1 83.88 248 VAL A N 1
ATOM 2023 C CA . VAL A 1 248 ? -6.215 47.719 -9.281 1 83.88 248 VAL A CA 1
ATOM 2024 C C . VAL A 1 248 ? -6.672 46.281 -9.57 1 83.88 248 VAL A C 1
ATOM 2026 O O . VAL A 1 248 ? -7.812 46.062 -9.984 1 83.88 248 VAL A O 1
ATOM 2029 N N . TRP A 1 249 ? -5.699 45.344 -9.578 1 85.12 249 TRP A N 1
ATOM 2030 C CA . TRP A 1 249 ? -6.07 43.938 -9.68 1 85.12 249 TRP A CA 1
ATOM 2031 C C . TRP A 1 249 ? -5.484 43.125 -8.531 1 85.12 249 TRP A C 1
ATOM 2033 O O . TRP A 1 249 ? -4.617 43.625 -7.801 1 85.12 249 TRP A O 1
ATOM 2043 N N . ILE A 1 250 ? -6.094 41.938 -8.273 1 87.94 250 ILE A N 1
ATOM 2044 C CA . ILE A 1 250 ? -5.734 41.125 -7.125 1 87.94 250 ILE A CA 1
ATOM 2045 C C . ILE A 1 250 ? -4.906 39.938 -7.59 1 87.94 250 ILE A C 1
ATOM 2047 O O . ILE A 1 250 ? -5.238 39.281 -8.586 1 87.94 250 ILE A O 1
ATOM 2051 N N . VAL A 1 251 ? -3.736 39.844 -6.965 1 89.69 251 VAL A N 1
ATOM 2052 C CA . VAL A 1 251 ? -2.916 38.656 -7.152 1 89.69 251 VAL A CA 1
ATOM 2053 C C . VAL A 1 251 ? -3.033 37.75 -5.926 1 89.69 251 VAL A C 1
ATOM 2055 O O . VAL A 1 251 ? -2.844 38.188 -4.793 1 89.69 251 VAL A O 1
ATOM 2058 N N . ARG A 1 252 ? -3.314 36.5 -6.164 1 89.94 252 ARG A N 1
ATOM 2059 C CA . ARG A 1 252 ? -3.5 35.562 -5.078 1 89.94 252 ARG A CA 1
ATOM 2060 C C . ARG A 1 252 ? -2.301 34.625 -4.957 1 89.94 252 ARG A C 1
ATOM 2062 O O . ARG A 1 252 ? -1.844 34.062 -5.957 1 89.94 252 ARG A O 1
ATOM 2069 N N . MET A 1 253 ? -1.762 34.625 -3.73 1 92.88 253 MET A N 1
ATOM 2070 C CA . MET A 1 253 ? -0.722 33.656 -3.393 1 92.88 253 MET A CA 1
ATOM 2071 C C . MET A 1 253 ? -1.264 32.562 -2.457 1 92.88 253 MET A C 1
ATOM 2073 O O . MET A 1 253 ? -1.935 32.875 -1.471 1 92.88 253 MET A O 1
ATOM 2077 N N . TYR A 1 254 ? -0.988 31.312 -2.764 1 92.44 254 TYR A N 1
ATOM 2078 C CA . TYR A 1 254 ? -1.578 30.203 -2.012 1 92.44 254 TYR A CA 1
ATOM 2079 C C . TYR A 1 254 ? -0.663 29.766 -0.874 1 92.44 254 TYR A C 1
ATOM 2081 O O . TYR A 1 254 ? 0.546 29.625 -1.065 1 92.44 254 TYR A O 1
ATOM 2089 N N . ASP A 1 255 ? -1.287 29.641 0.28 1 91.06 255 ASP A N 1
ATOM 2090 C CA . ASP A 1 255 ? -0.575 29.297 1.507 1 91.06 255 ASP A CA 1
ATOM 2091 C C . ASP A 1 255 ? -1.224 28.094 2.199 1 91.06 255 ASP A C 1
ATOM 2093 O O . ASP A 1 255 ? -2.41 27.828 2.004 1 91.06 255 ASP A O 1
ATOM 2097 N N . CYS A 1 256 ? -0.417 27.281 2.871 1 90.56 256 CYS A N 1
ATOM 2098 C CA . CYS A 1 256 ? -0.894 26.156 3.678 1 90.56 256 CYS A CA 1
ATOM 2099 C C . CYS A 1 256 ? -0.119 26.062 4.988 1 90.56 256 CYS A C 1
ATOM 2101 O O . CYS A 1 256 ? 1.081 25.781 4.984 1 90.56 256 CYS A O 1
ATOM 2103 N N . TYR A 1 257 ? -0.825 26.25 6.059 1 85.38 257 TYR A N 1
ATOM 2104 C CA . TYR A 1 257 ? -0.187 26.188 7.367 1 85.38 257 TYR A CA 1
ATOM 2105 C C . TYR A 1 257 ? -0.093 24.734 7.855 1 85.38 257 TYR A C 1
ATOM 2107 O O . TYR A 1 257 ? -1.056 23.984 7.742 1 85.38 257 TYR A O 1
ATOM 2115 N N . ALA A 1 258 ? 1.073 24.391 8.297 1 82.56 258 ALA A N 1
ATOM 2116 C CA . ALA A 1 258 ? 1.312 23.047 8.812 1 82.56 258 ALA A CA 1
ATOM 2117 C C . ALA A 1 258 ? 0.552 22.828 10.109 1 82.56 258 ALA A C 1
ATOM 2119 O O . ALA A 1 258 ? 0.227 23.766 10.828 1 82.56 258 ALA A O 1
ATOM 2120 N N . PRO A 1 259 ? 0.192 21.562 10.312 1 86.06 259 PRO A N 1
ATOM 2121 C CA . PRO A 1 259 ? -0.445 21.25 11.602 1 86.06 259 PRO A CA 1
ATOM 2122 C C . PRO A 1 259 ? 0.482 21.484 12.789 1 86.06 259 PRO A C 1
ATOM 2124 O O . PRO A 1 259 ? 1.706 21.469 12.633 1 86.06 259 PRO A O 1
ATOM 2127 N N . LEU A 1 260 ? -0.139 21.828 13.93 1 88.19 260 LEU A N 1
ATOM 2128 C CA . LEU A 1 260 ? 0.601 22.094 15.156 1 88.19 260 LEU A CA 1
ATOM 2129 C C . LEU A 1 260 ? 0.063 21.25 16.312 1 88.19 260 LEU A C 1
ATOM 2131 O O . LEU A 1 260 ? -1.145 21.234 16.562 1 88.19 260 LEU A O 1
ATOM 2135 N N . ALA A 1 261 ? 0.97 20.438 16.859 1 91.5 261 ALA A N 1
ATOM 2136 C CA . ALA A 1 261 ? 0.603 19.641 18.031 1 91.5 261 ALA A CA 1
ATOM 2137 C C . ALA A 1 261 ? 1.244 20.203 19.297 1 91.5 261 ALA A C 1
ATOM 2139 O O . ALA A 1 261 ? 2.396 20.641 19.266 1 91.5 261 ALA A O 1
ATOM 2140 N N . GLY A 1 262 ? 0.463 20.297 20.344 1 91.38 262 GLY A N 1
ATOM 2141 C CA . GLY A 1 262 ? 0.939 20.766 21.641 1 91.38 262 GLY A CA 1
ATOM 2142 C C . GLY A 1 262 ? 0.015 20.406 22.781 1 91.38 262 GLY A C 1
ATOM 2143 O O . GLY A 1 262 ? -0.831 19.531 22.656 1 91.38 262 GLY A O 1
ATOM 2144 N N . CYS A 1 263 ? 0.36 20.938 23.953 1 92.38 263 CYS A N 1
ATOM 2145 C CA . CYS A 1 263 ? -0.484 20.672 25.109 1 92.38 263 CYS A CA 1
ATOM 2146 C C . CYS A 1 263 ? -0.977 21.969 25.734 1 92.38 263 CYS A C 1
ATOM 2148 O O . CYS A 1 263 ? -0.362 23.016 25.562 1 92.38 263 CYS A O 1
ATOM 2150 N N . ILE A 1 264 ? -2.107 21.906 26.312 1 91.81 264 ILE A N 1
ATOM 2151 C CA . ILE A 1 264 ? -2.662 22.969 27.141 1 91.81 264 ILE A CA 1
ATOM 2152 C C . ILE A 1 264 ? -2.52 22.594 28.609 1 91.81 264 ILE A C 1
ATOM 2154 O O . ILE A 1 264 ? -2.969 21.531 29.047 1 91.81 264 ILE A O 1
ATOM 2158 N N . GLU A 1 265 ? -1.85 23.469 29.328 1 92.19 265 GLU A N 1
ATOM 2159 C CA . GLU A 1 265 ? -1.615 23.203 30.75 1 92.19 265 GLU A CA 1
ATOM 2160 C C . GLU A 1 265 ? -2.684 23.859 31.609 1 92.19 265 GLU A C 1
ATOM 2162 O O . GLU A 1 265 ? -2.996 25.047 31.438 1 92.19 265 GLU A O 1
ATOM 2167 N N . TYR A 1 266 ? -3.281 23 32.469 1 91.06 266 TYR A N 1
ATOM 2168 C CA . TYR A 1 266 ? -4.25 23.484 33.438 1 91.06 266 TYR A CA 1
ATOM 2169 C C . TYR A 1 266 ? -3.686 23.391 34.844 1 91.06 266 TYR A C 1
ATOM 2171 O O . TYR A 1 266 ? -3.258 22.312 35.281 1 91.06 266 TYR A O 1
ATOM 2179 N N . GLU A 1 267 ? -3.648 24.469 35.531 1 90.31 267 GLU A N 1
ATOM 2180 C CA . GLU A 1 267 ? -3.227 24.469 36.906 1 90.31 267 GLU A CA 1
ATOM 2181 C C . GLU A 1 267 ? -4.395 24.141 37.844 1 90.31 267 GLU A C 1
ATOM 2183 O O . GLU A 1 267 ? -5.465 24.734 37.719 1 90.31 267 GLU A O 1
ATOM 2188 N N . ILE A 1 268 ? -4.16 23.094 38.688 1 89.81 268 ILE A N 1
ATOM 2189 C CA . ILE A 1 268 ? -5.176 22.672 39.656 1 89.81 268 ILE A CA 1
ATOM 2190 C C . ILE A 1 268 ? -4.668 22.922 41.094 1 89.81 268 ILE A C 1
ATOM 2192 O O . ILE A 1 268 ? -3.523 22.594 41.406 1 89.81 268 ILE A O 1
ATOM 2196 N N . GLY A 1 269 ? -5.488 23.609 41.844 1 87.31 269 GLY A N 1
ATOM 2197 C CA . GLY A 1 269 ? -5.129 23.891 43.219 1 87.31 269 GLY A CA 1
ATOM 2198 C C . GLY A 1 269 ? -6.125 23.328 44.219 1 87.31 269 GLY A C 1
ATOM 2199 O O . GLY A 1 269 ? -7.281 23.078 43.875 1 87.31 269 GLY A O 1
ATOM 2200 N N . ARG A 1 270 ? -5.621 23 45.375 1 89.38 270 ARG A N 1
ATOM 2201 C CA . ARG A 1 270 ? -6.461 22.594 46.5 1 89.38 270 ARG A CA 1
ATOM 2202 C C . ARG A 1 270 ? -6.746 23.781 47.406 1 89.38 270 ARG A C 1
ATOM 2204 O O . ARG A 1 270 ? -5.836 24.531 47.75 1 89.38 270 ARG A O 1
ATOM 2211 N N . PHE A 1 271 ? -8.055 23.922 47.75 1 87.94 271 PHE A N 1
ATOM 2212 C CA . PHE A 1 271 ? -8.492 25.078 48.5 1 87.94 271 PHE A CA 1
ATOM 2213 C C . PHE A 1 271 ? -9.234 24.656 49.75 1 87.94 271 PHE A C 1
ATOM 2215 O O . PHE A 1 271 ? -9.93 23.641 49.781 1 87.94 271 PHE A O 1
ATOM 2222 N N . ASN A 1 272 ? -9.023 25.375 50.75 1 87.69 272 ASN A N 1
ATOM 2223 C CA . ASN A 1 272 ? -9.82 25.234 51.969 1 87.69 272 ASN A CA 1
ATOM 2224 C C . ASN A 1 272 ? -11.109 26.047 51.875 1 87.69 272 ASN A C 1
ATOM 2226 O O . ASN A 1 272 ? -11.078 27.234 51.531 1 87.69 272 ASN A O 1
ATOM 2230 N N . VAL A 1 273 ? -12.188 25.312 51.906 1 85.5 273 VAL A N 1
ATOM 2231 C CA . VAL A 1 273 ? -13.492 25.969 51.906 1 85.5 273 VAL A CA 1
ATOM 2232 C C . VAL A 1 273 ? -14.125 25.891 53.281 1 85.5 273 VAL A C 1
ATOM 2234 O O . VAL A 1 273 ? -14.141 24.828 53.906 1 85.5 273 VAL A O 1
ATOM 2237 N N . PRO A 1 274 ? -14.531 27.078 53.781 1 82.69 274 PRO A N 1
ATOM 2238 C CA . PRO A 1 274 ? -15.141 27.062 55.125 1 82.69 274 PRO A CA 1
ATOM 2239 C C . PRO A 1 274 ? -16.344 26.125 55.188 1 82.69 274 PRO A C 1
ATOM 2241 O O . PRO A 1 274 ? -17.281 26.25 54.406 1 82.69 274 PRO A O 1
ATOM 2244 N N . GLY A 1 275 ? -16.422 25.297 56.188 1 81.5 275 GLY A N 1
ATOM 2245 C CA . GLY A 1 275 ? -17.547 24.422 56.438 1 81.5 275 GLY A CA 1
ATOM 2246 C C . GLY A 1 275 ? -17.531 23.141 55.625 1 81.5 275 GLY A C 1
ATOM 2247 O O . GLY A 1 275 ? -18.391 22.281 55.781 1 81.5 275 GLY A O 1
ATOM 2248 N N . HIS A 1 276 ? -16.578 23.125 54.594 1 83.06 276 HIS A N 1
ATOM 2249 C CA . HIS A 1 276 ? -16.516 21.938 53.719 1 83.06 276 HIS A CA 1
ATOM 2250 C C . HIS A 1 276 ? -15.117 21.328 53.75 1 83.06 276 HIS A C 1
ATOM 2252 O O . HIS A 1 276 ? -14.164 21.953 54.219 1 83.06 276 HIS A O 1
ATOM 2258 N N . ASP A 1 277 ? -14.945 20.078 53.438 1 86.12 277 ASP A N 1
ATOM 2259 C CA . ASP A 1 277 ? -13.641 19.453 53.219 1 86.12 277 ASP A CA 1
ATOM 2260 C C . ASP A 1 277 ? -12.883 20.156 52.062 1 86.12 277 ASP A C 1
ATOM 2262 O O . ASP A 1 277 ? -13.492 20.781 51.219 1 86.12 277 ASP A O 1
ATOM 2266 N N . PRO A 1 278 ? -11.586 20.172 52.156 1 87.5 278 PRO A N 1
ATOM 2267 C CA . PRO A 1 278 ? -10.812 20.781 51.094 1 87.5 278 PRO A CA 1
ATOM 2268 C C . PRO A 1 278 ? -11.258 20.312 49.688 1 87.5 278 PRO A C 1
ATOM 2270 O O . PRO A 1 278 ? -11.555 19.125 49.5 1 87.5 278 PRO A O 1
ATOM 2273 N N . MET A 1 279 ? -11.438 21.25 48.875 1 87.62 279 MET A N 1
ATOM 2274 C CA . MET A 1 279 ? -11.898 20.969 47.5 1 87.62 279 MET A CA 1
ATOM 2275 C C . MET A 1 279 ? -10.859 21.406 46.469 1 87.62 279 MET A C 1
ATOM 2277 O O . MET A 1 279 ? -10.094 22.344 46.719 1 87.62 279 MET A O 1
ATOM 2281 N N . CYS A 1 280 ? -10.812 20.656 45.438 1 88.62 280 CYS A N 1
ATOM 2282 C CA . CYS A 1 280 ? -9.93 21.016 44.312 1 88.62 280 CYS A CA 1
ATOM 2283 C C . CYS A 1 280 ? -10.656 21.922 43.344 1 88.62 280 CYS A C 1
ATOM 2285 O O . CYS A 1 280 ? -11.883 21.891 43.25 1 88.62 280 CYS A O 1
ATOM 2287 N N . SER A 1 281 ? -9.82 22.828 42.656 1 88.56 281 SER A N 1
ATOM 2288 C CA . SER A 1 281 ? -10.391 23.641 41.594 1 88.56 281 SER A CA 1
ATOM 2289 C C . SER A 1 281 ? -10.906 22.766 40.438 1 88.56 281 SER A C 1
ATOM 2291 O O . SER A 1 281 ? -10.648 21.562 40.406 1 88.56 281 SER A O 1
ATOM 2293 N N . LYS A 1 282 ? -11.656 23.344 39.562 1 89.06 282 LYS A N 1
ATOM 2294 C CA . LYS A 1 282 ? -12.328 22.609 38.5 1 89.06 282 LYS A CA 1
ATOM 2295 C C . LYS A 1 282 ? -11.305 21.969 37.562 1 89.06 282 LYS A C 1
ATOM 2297 O O . LYS A 1 282 ? -10.383 22.641 37.062 1 89.06 282 LYS A O 1
ATOM 2302 N N . HIS A 1 283 ? -11.445 20.703 37.406 1 89.5 283 HIS A N 1
ATOM 2303 C CA . HIS A 1 283 ? -10.625 19.984 36.438 1 89.5 283 HIS A CA 1
ATOM 2304 C C . HIS A 1 283 ? -11.156 20.172 35 1 89.5 283 HIS A C 1
ATOM 2306 O O . HIS A 1 283 ? -12.352 20.391 34.812 1 89.5 283 HIS A O 1
ATOM 2312 N N . PRO A 1 284 ? -10.227 20.203 34.062 1 89.44 284 PRO A N 1
ATOM 2313 C CA . PRO A 1 284 ? -10.727 20.266 32.688 1 89.44 284 PRO A CA 1
ATOM 2314 C C . PRO A 1 284 ? -11.586 19.047 32.312 1 89.44 284 PRO A C 1
ATOM 2316 O O . PRO A 1 284 ? -11.398 17.969 32.875 1 89.44 284 PRO A O 1
ATOM 2319 N N . ASP A 1 285 ? -12.555 19.297 31.5 1 89.75 285 ASP A N 1
ATOM 2320 C CA . ASP A 1 285 ? -13.43 18.203 31.062 1 89.75 285 ASP A CA 1
ATOM 2321 C C . ASP A 1 285 ? -12.695 17.25 30.125 1 89.75 285 ASP A C 1
ATOM 2323 O O . ASP A 1 285 ? -11.883 17.688 29.297 1 89.75 285 ASP A O 1
ATOM 2327 N N . HIS A 1 286 ? -12.898 16.031 30.344 1 92.94 286 HIS A N 1
ATOM 2328 C CA . HIS A 1 286 ? -12.305 14.984 29.5 1 92.94 286 HIS A CA 1
ATOM 2329 C C . HIS A 1 286 ? -13.359 14.312 28.641 1 92.94 286 HIS A C 1
ATOM 2331 O O . HIS A 1 286 ? -14.547 14.32 28.969 1 92.94 286 HIS A O 1
ATOM 2337 N N . ILE A 1 287 ? -12.992 13.859 27.531 1 91.56 287 ILE A N 1
ATOM 2338 C CA . ILE A 1 287 ? -13.898 13.133 26.641 1 91.56 287 ILE A CA 1
ATOM 2339 C C . ILE A 1 287 ? -14.398 11.867 27.344 1 91.56 287 ILE A C 1
ATOM 2341 O O . ILE A 1 287 ? -15.602 11.602 27.375 1 91.56 287 ILE A O 1
ATOM 2345 N N . VAL A 1 288 ? -13.422 11.109 27.859 1 92 288 VAL A N 1
ATOM 2346 C CA . VAL A 1 288 ? -13.719 9.859 28.562 1 92 288 VAL A CA 1
ATOM 2347 C C . VAL A 1 288 ? -12.812 9.719 29.781 1 92 288 VAL A C 1
ATOM 2349 O O . VAL A 1 288 ? -11.586 9.773 29.656 1 92 288 VAL A O 1
ATOM 2352 N N . GLY A 1 289 ? -13.445 9.578 30.875 1 89.81 289 GLY A N 1
ATOM 2353 C CA . GLY A 1 289 ? -12.664 9.367 32.094 1 89.81 289 GLY A CA 1
ATOM 2354 C C . GLY A 1 289 ? -11.594 10.422 32.281 1 89.81 289 GLY A C 1
ATOM 2355 O O . GLY A 1 289 ? -11.898 11.609 32.344 1 89.81 289 GLY A O 1
ATOM 2356 N N . LYS A 1 290 ? -10.281 9.992 32.281 1 90.75 290 LYS A N 1
ATOM 2357 C CA . LYS A 1 290 ? -9.141 10.883 32.5 1 90.75 290 LYS A CA 1
ATOM 2358 C C . LYS A 1 290 ? -8.258 10.953 31.266 1 90.75 290 LYS A C 1
ATOM 2360 O O . LYS A 1 290 ? -7.047 11.172 31.375 1 90.75 290 LYS A O 1
ATOM 2365 N N . ASN A 1 291 ? -8.938 10.688 30.156 1 94.19 291 ASN A N 1
ATOM 2366 C CA . ASN A 1 291 ? -8.211 10.75 28.891 1 94.19 291 ASN A CA 1
ATOM 2367 C C . ASN A 1 291 ? -7.703 12.156 28.594 1 94.19 291 ASN A C 1
ATOM 2369 O O . ASN A 1 291 ? -8.477 13.117 28.594 1 94.19 291 ASN A O 1
ATOM 2373 N N . PRO A 1 292 ? -6.461 12.352 28.375 1 93.94 292 PRO A N 1
ATOM 2374 C CA . PRO A 1 292 ? -5.883 13.688 28.234 1 93.94 292 PRO A CA 1
ATOM 2375 C C . PRO A 1 292 ? -6.012 14.25 26.828 1 93.94 292 PRO A C 1
ATOM 2377 O O . PRO A 1 292 ? -5.605 15.391 26.562 1 93.94 292 PRO A O 1
ATOM 2380 N N . LEU A 1 293 ? -6.559 13.57 25.922 1 94.94 293 LEU A N 1
ATOM 2381 C CA . LEU A 1 293 ? -6.637 14.039 24.547 1 94.94 293 LEU A CA 1
ATOM 2382 C C . LEU A 1 293 ? -7.852 14.945 24.344 1 94.94 293 LEU A C 1
ATOM 2384 O O . LEU A 1 293 ? -8.938 14.641 24.828 1 94.94 293 LEU A O 1
ATOM 2388 N N . LEU A 1 294 ? -7.629 16.078 23.734 1 95 294 LEU A N 1
ATOM 2389 C CA . LEU A 1 294 ? -8.727 16.953 23.344 1 95 294 LEU A CA 1
ATOM 2390 C C . LEU A 1 294 ? -9.359 16.484 22.047 1 95 294 LEU A C 1
ATOM 2392 O O . LEU A 1 294 ? -8.75 15.719 21.297 1 95 294 LEU A O 1
ATOM 2396 N N . PRO A 1 295 ? -10.602 16.906 21.766 1 95.56 295 PRO A N 1
ATOM 2397 C CA . PRO A 1 295 ? -11.281 16.484 20.531 1 95.56 295 PRO A CA 1
ATOM 2398 C C . PRO A 1 295 ? -10.492 16.828 19.266 1 95.56 295 PRO A C 1
ATOM 2400 O O . PRO A 1 295 ? -10.516 16.078 18.297 1 95.56 295 PRO A O 1
ATOM 2403 N N . SER A 1 296 ? -9.766 17.891 19.297 1 93.88 296 SER A N 1
ATOM 2404 C CA . SER A 1 296 ? -8.977 18.297 18.141 1 93.88 296 SER A CA 1
ATOM 2405 C C . SER A 1 296 ? -7.859 17.312 17.844 1 93.88 296 SER A C 1
ATOM 2407 O O . SER A 1 296 ? -7.523 17.062 16.688 1 93.88 296 SER A O 1
ATOM 2409 N N . PHE A 1 297 ? -7.297 16.766 18.891 1 95.06 297 PHE A N 1
ATOM 2410 C CA . PHE A 1 297 ? -6.254 15.766 18.719 1 95.06 297 PHE A CA 1
ATOM 2411 C C . PHE A 1 297 ? -6.832 14.477 18.141 1 95.06 297 PHE A C 1
ATOM 2413 O O . PHE A 1 297 ? -6.23 13.852 17.266 1 95.06 297 PHE A O 1
ATOM 2420 N N . ALA A 1 298 ? -7.945 14.094 18.672 1 95.25 298 ALA A N 1
ATOM 2421 C CA . ALA A 1 298 ? -8.617 12.898 18.172 1 95.25 298 ALA A CA 1
ATOM 2422 C C . ALA A 1 298 ? -8.984 13.055 16.688 1 95.25 298 ALA A C 1
ATOM 2424 O O . ALA A 1 298 ? -8.891 12.102 15.922 1 95.25 298 ALA A O 1
ATOM 2425 N N . ARG A 1 299 ? -9.43 14.266 16.359 1 94.94 299 ARG A N 1
ATOM 2426 C CA . ARG A 1 299 ? -9.727 14.539 14.961 1 94.94 299 ARG A CA 1
ATOM 2427 C C . ARG A 1 299 ? -8.508 14.273 14.078 1 94.94 299 ARG A C 1
ATOM 2429 O O . ARG A 1 299 ? -8.609 13.586 13.062 1 94.94 299 ARG A O 1
ATOM 2436 N N . PHE A 1 300 ? -7.43 14.836 14.484 1 92.38 300 PHE A N 1
ATOM 2437 C CA . PHE A 1 300 ? -6.203 14.672 13.711 1 92.38 300 PHE A CA 1
ATOM 2438 C C . PHE A 1 300 ? -5.859 13.203 13.539 1 92.38 300 PHE A C 1
ATOM 2440 O O . PHE A 1 300 ? -5.621 12.734 12.422 1 92.38 300 PHE A O 1
ATOM 2447 N N . TYR A 1 301 ? -5.836 12.469 14.594 1 94.19 301 TYR A N 1
ATOM 2448 C CA . TYR A 1 301 ? -5.441 11.07 14.594 1 94.19 301 TYR A CA 1
ATOM 2449 C C . TYR A 1 301 ? -6.387 10.234 13.742 1 94.19 301 TYR A C 1
ATOM 2451 O O . TYR A 1 301 ? -5.945 9.461 12.891 1 94.19 301 TYR A O 1
ATOM 2459 N N . LEU A 1 302 ? -7.652 10.367 13.922 1 94.44 302 LEU A N 1
ATOM 2460 C CA . LEU A 1 302 ? -8.633 9.531 13.25 1 94.44 302 LEU A CA 1
ATOM 2461 C C . LEU A 1 302 ? -8.742 9.898 11.773 1 94.44 302 LEU A C 1
ATOM 2463 O O . LEU A 1 302 ? -8.984 9.031 10.93 1 94.44 302 LEU A O 1
ATOM 2467 N N . ASP A 1 303 ? -8.586 11.172 11.453 1 91.88 303 ASP A N 1
ATOM 2468 C CA . ASP A 1 303 ? -8.562 11.586 10.055 1 91.88 303 ASP A CA 1
ATOM 2469 C C . ASP A 1 303 ? -7.402 10.938 9.312 1 91.88 303 ASP A C 1
ATOM 2471 O O . ASP A 1 303 ? -7.586 10.383 8.227 1 91.88 303 ASP A O 1
ATOM 2475 N N . MET A 1 304 ? -6.273 11 10 1 90.06 304 MET A N 1
ATOM 2476 C CA . MET A 1 304 ? -5.082 10.438 9.367 1 90.06 304 MET A CA 1
ATOM 2477 C C . MET A 1 304 ? -5.18 8.922 9.273 1 90.06 304 MET A C 1
ATOM 2479 O O . MET A 1 304 ? -4.855 8.336 8.234 1 90.06 304 MET A O 1
ATOM 2483 N N . LYS A 1 305 ? -5.668 8.281 10.281 1 90.5 305 LYS A N 1
ATOM 2484 C CA . LYS A 1 305 ? -5.668 6.824 10.352 1 90.5 305 LYS A CA 1
ATOM 2485 C C . LYS A 1 305 ? -6.766 6.227 9.477 1 90.5 305 LYS A C 1
ATOM 2487 O O . LYS A 1 305 ? -6.531 5.25 8.758 1 90.5 305 LYS A O 1
ATOM 2492 N N . ILE A 1 306 ? -7.953 6.793 9.508 1 91.75 306 ILE A N 1
ATOM 2493 C CA . ILE A 1 306 ? -9.109 6.164 8.875 1 91.75 306 ILE A CA 1
ATOM 2494 C C . ILE A 1 306 ? -9.336 6.773 7.492 1 91.75 306 ILE A C 1
ATOM 2496 O O . ILE A 1 306 ? -9.328 6.062 6.484 1 91.75 306 ILE A O 1
ATOM 2500 N N . HIS A 1 307 ? -9.492 8.078 7.465 1 89.44 307 HIS A N 1
ATOM 2501 C CA . HIS A 1 307 ? -9.812 8.766 6.219 1 89.44 307 HIS A CA 1
ATOM 2502 C C . HIS A 1 307 ? -8.672 8.648 5.215 1 89.44 307 HIS A C 1
ATOM 2504 O O . HIS A 1 307 ? -8.891 8.281 4.062 1 89.44 307 HIS A O 1
ATOM 2510 N N . TYR A 1 308 ? -7.457 8.93 5.715 1 85.5 308 TYR A N 1
ATOM 2511 C CA . TYR A 1 308 ? -6.336 8.969 4.785 1 85.5 308 TYR A CA 1
ATOM 2512 C C . TYR A 1 308 ? -5.512 7.691 4.867 1 85.5 308 TYR A C 1
ATOM 2514 O O . TYR A 1 308 ? -4.535 7.527 4.137 1 85.5 308 TYR A O 1
ATOM 2522 N N . ASN A 1 309 ? -5.855 6.758 5.742 1 84.38 309 ASN A N 1
ATOM 2523 C CA . ASN A 1 309 ? -5.242 5.441 5.883 1 84.38 309 ASN A CA 1
ATOM 2524 C C . ASN A 1 309 ? -3.736 5.543 6.098 1 84.38 309 ASN A C 1
ATOM 2526 O O . ASN A 1 309 ? -2.961 4.852 5.434 1 84.38 309 ASN A O 1
ATOM 2530 N N . VAL A 1 310 ? -3.342 6.41 6.977 1 84.38 310 VAL A N 1
ATOM 2531 C CA . VAL A 1 310 ? -1.942 6.543 7.371 1 84.38 310 VAL A CA 1
ATOM 2532 C C . VAL A 1 310 ? -1.644 5.621 8.547 1 84.38 310 VAL A C 1
ATOM 2534 O O . VAL A 1 310 ? -2.434 5.535 9.492 1 84.38 310 VAL A O 1
ATOM 2537 N N . SER A 1 311 ? -0.484 4.926 8.406 1 82.44 311 SER A N 1
ATOM 2538 C CA . SER A 1 311 ? -0.12 3.998 9.469 1 82.44 311 SER A CA 1
ATOM 2539 C C . SER A 1 311 ? 0.182 4.738 10.773 1 82.44 311 SER A C 1
ATOM 2541 O O . SER A 1 311 ? 0.524 5.922 10.75 1 82.44 311 SER A O 1
ATOM 2543 N N . GLU A 1 312 ? 0.066 4.039 11.859 1 85 312 GLU A N 1
ATOM 2544 C CA . GLU A 1 312 ? 0.317 4.641 13.164 1 85 312 GLU A CA 1
ATOM 2545 C C . GLU A 1 312 ? 1.768 5.098 13.297 1 85 312 GLU A C 1
ATOM 2547 O O . GLU A 1 312 ? 2.049 6.121 13.922 1 85 312 GLU A O 1
ATOM 2552 N N . ASN A 1 313 ? 2.639 4.352 12.766 1 81.81 313 ASN A N 1
ATOM 2553 C CA . ASN A 1 313 ? 4.047 4.738 12.805 1 81.81 313 ASN A CA 1
ATOM 2554 C C . ASN A 1 313 ? 4.277 6.078 12.109 1 81.81 313 ASN A C 1
ATOM 2556 O O . ASN A 1 313 ? 5.07 6.898 12.578 1 81.81 313 ASN A O 1
ATOM 2560 N N . ARG A 1 314 ? 3.617 6.246 11.055 1 83.69 314 ARG A N 1
ATOM 2561 C CA . ARG A 1 314 ? 3.756 7.5 10.328 1 83.69 314 ARG A CA 1
ATOM 2562 C C . ARG A 1 314 ? 3.1 8.656 11.078 1 83.69 314 ARG A C 1
ATOM 2564 O O . ARG A 1 314 ? 3.574 9.789 11.023 1 83.69 314 ARG A O 1
ATOM 2571 N N . ILE A 1 315 ? 2.021 8.32 11.727 1 89.44 315 ILE A N 1
ATOM 2572 C CA . ILE A 1 315 ? 1.371 9.336 12.547 1 89.44 315 ILE A CA 1
ATOM 2573 C C . ILE A 1 315 ? 2.311 9.773 13.664 1 89.44 315 ILE A C 1
ATOM 2575 O O . ILE A 1 315 ? 2.42 10.969 13.961 1 89.44 315 ILE A O 1
ATOM 2579 N N . LEU A 1 316 ? 2.965 8.836 14.234 1 88.94 316 LEU A N 1
ATOM 2580 C CA . LEU A 1 316 ? 3.93 9.148 15.289 1 88.94 316 LEU A CA 1
ATOM 2581 C C . LEU A 1 316 ? 5.09 9.969 14.734 1 88.94 316 LEU A C 1
ATOM 2583 O O . LEU A 1 316 ? 5.582 10.883 15.398 1 88.94 316 LEU A O 1
ATOM 2587 N N . GLU A 1 317 ? 5.461 9.609 13.523 1 86.62 317 GLU A N 1
ATOM 2588 C CA . GLU A 1 317 ? 6.508 10.383 12.867 1 86.62 317 GLU A CA 1
ATOM 2589 C C . GLU A 1 317 ? 6.051 11.82 12.617 1 86.62 317 GLU A C 1
ATOM 2591 O O . GLU A 1 317 ? 6.828 12.766 12.773 1 86.62 317 GLU A O 1
ATOM 2596 N N . MET A 1 318 ? 4.824 11.977 12.188 1 89.62 318 MET A N 1
ATOM 2597 C CA . MET A 1 318 ? 4.258 13.305 11.977 1 89.62 318 MET A CA 1
ATOM 2598 C C . MET A 1 318 ? 4.25 14.102 13.273 1 89.62 318 MET A C 1
ATOM 2600 O O . MET A 1 318 ? 4.586 15.289 13.281 1 89.62 318 MET A O 1
ATOM 2604 N N . LEU A 1 319 ? 3.902 13.438 14.344 1 90.75 319 LEU A N 1
ATOM 2605 C CA . LEU A 1 319 ? 3.883 14.102 15.648 1 90.75 319 LEU A CA 1
ATOM 2606 C C . LEU A 1 319 ? 5.293 14.5 16.078 1 90.75 319 LEU A C 1
ATOM 2608 O O . LEU A 1 319 ? 5.496 15.594 16.609 1 90.75 319 LEU A O 1
ATOM 2612 N N . ARG A 1 320 ? 6.203 13.68 15.766 1 87.75 320 ARG A N 1
ATOM 2613 C CA . ARG A 1 320 ? 7.594 14 16.078 1 87.75 320 ARG A CA 1
ATOM 2614 C C . ARG A 1 320 ? 8.07 15.211 15.281 1 87.75 320 ARG A C 1
ATOM 2616 O O . ARG A 1 320 ? 8.812 16.047 15.797 1 87.75 320 ARG A O 1
ATOM 2623 N N . ASP A 1 321 ? 7.648 15.211 14.086 1 86.69 321 ASP A N 1
ATOM 2624 C CA . ASP A 1 321 ? 8.016 16.344 13.234 1 86.69 321 ASP A CA 1
ATOM 2625 C C . ASP A 1 321 ? 7.41 17.641 13.758 1 86.69 321 ASP A C 1
ATOM 2627 O O . ASP A 1 321 ? 7.938 18.719 13.5 1 86.69 321 ASP A O 1
ATOM 2631 N N . MET A 1 322 ? 6.324 17.531 14.484 1 88.12 322 MET A N 1
ATOM 2632 C CA . MET A 1 322 ? 5.695 18.688 15.125 1 88.12 322 MET A CA 1
ATOM 2633 C C . MET A 1 322 ? 6.262 18.906 16.516 1 88.12 322 MET A C 1
ATOM 2635 O O . MET A 1 322 ? 5.703 19.672 17.312 1 88.12 322 MET A O 1
ATOM 2639 N N . GLU A 1 323 ? 7.328 18.125 16.859 1 85.69 323 GLU A N 1
ATOM 2640 C CA . GLU A 1 323 ? 8.039 18.203 18.141 1 85.69 323 GLU A CA 1
ATOM 2641 C C . GLU A 1 323 ? 7.168 17.688 19.281 1 85.69 323 GLU A C 1
ATOM 2643 O O . GLU A 1 323 ? 7.219 18.234 20.391 1 85.69 323 GLU A O 1
ATOM 2648 N N . ALA A 1 324 ? 6.234 16.859 18.984 1 88.94 324 ALA A N 1
ATOM 2649 C CA . ALA A 1 324 ? 5.434 16.172 19.984 1 88.94 324 ALA A CA 1
ATOM 2650 C C . ALA A 1 324 ? 5.852 14.711 20.125 1 88.94 324 ALA A C 1
ATOM 2652 O O . ALA A 1 324 ? 5.484 13.875 19.297 1 88.94 324 ALA A O 1
ATOM 2653 N N . PHE A 1 325 ? 6.527 14.484 21.109 1 88 325 PHE A N 1
ATOM 2654 C CA . PHE A 1 325 ? 7.023 13.133 21.328 1 88 325 PHE A CA 1
ATOM 2655 C C . PHE A 1 325 ? 6.141 12.383 22.328 1 88 325 PHE A C 1
ATOM 2657 O O . PHE A 1 325 ? 6.008 12.797 23.469 1 88 325 PHE A O 1
ATOM 2664 N N . MET A 1 326 ? 5.445 11.414 21.828 1 87.25 326 MET A N 1
ATOM 2665 C CA . MET A 1 326 ? 4.574 10.586 22.656 1 87.25 326 MET A CA 1
ATOM 2666 C C . MET A 1 326 ? 4.848 9.109 22.422 1 87.25 326 MET A C 1
ATOM 2668 O O . MET A 1 326 ? 5.086 8.688 21.297 1 87.25 326 MET A O 1
ATOM 2672 N N . PRO A 1 327 ? 4.809 8.398 23.469 1 87.44 327 PRO A N 1
ATOM 2673 C CA . PRO A 1 327 ? 4.973 6.953 23.281 1 87.44 327 PRO A CA 1
ATOM 2674 C C . PRO A 1 327 ? 3.791 6.316 22.562 1 87.44 327 PRO A C 1
ATOM 2676 O O . PRO A 1 327 ? 2.643 6.711 22.781 1 87.44 327 PRO A O 1
ATOM 2679 N N . GLN A 1 328 ? 4.094 5.367 21.828 1 87.81 328 GLN A N 1
ATOM 2680 C CA . GLN A 1 328 ? 3.098 4.688 21.016 1 87.81 328 GLN A CA 1
ATOM 2681 C C . GLN A 1 328 ? 2.059 3.984 21.891 1 87.81 328 GLN A C 1
ATOM 2683 O O . GLN A 1 328 ? 0.864 4.02 21.578 1 87.81 328 GLN A O 1
ATOM 2688 N N . SER A 1 329 ? 2.477 3.367 22.891 1 86.44 329 SER A N 1
ATOM 2689 C CA . SER A 1 329 ? 1.575 2.611 23.75 1 86.44 329 SER A CA 1
ATOM 2690 C C . SER A 1 329 ? 0.542 3.521 24.406 1 86.44 329 SER A C 1
ATOM 2692 O O . SER A 1 329 ? -0.639 3.176 24.484 1 86.44 329 SER A O 1
ATOM 2694 N N . SER A 1 330 ? 0.96 4.691 24.875 1 88.88 330 SER A N 1
ATOM 2695 C CA . SER A 1 330 ? 0.048 5.641 25.516 1 88.88 330 SER A CA 1
ATOM 2696 C C . SER A 1 330 ? -0.966 6.184 24.5 1 88.88 330 SER A C 1
ATOM 2698 O O . SER A 1 330 ? -2.164 6.23 24.797 1 88.88 330 SER A O 1
ATOM 2700 N N . LEU A 1 331 ? -0.437 6.555 23.391 1 91.31 331 LEU A N 1
ATOM 2701 C CA . LEU A 1 331 ? -1.318 7.086 22.359 1 91.31 331 LEU A CA 1
ATOM 2702 C C . LEU A 1 331 ? -2.355 6.047 21.953 1 91.31 331 LEU A C 1
ATOM 2704 O O . LEU A 1 331 ? -3.535 6.371 21.781 1 91.31 331 LEU A O 1
ATOM 2708 N N . ASN A 1 332 ? -1.927 4.852 21.812 1 89.69 332 ASN A N 1
ATOM 2709 C CA . ASN A 1 332 ? -2.832 3.768 21.453 1 89.69 332 ASN A CA 1
ATOM 2710 C C . ASN A 1 332 ? -3.91 3.553 22.5 1 89.69 332 ASN A C 1
ATOM 2712 O O . ASN A 1 332 ? -5.082 3.357 22.172 1 89.69 332 ASN A O 1
ATOM 2716 N N . LYS A 1 333 ? -3.459 3.545 23.656 1 92 333 LYS A N 1
ATOM 2717 C CA . LYS A 1 333 ? -4.406 3.352 24.75 1 92 333 LYS A CA 1
ATOM 2718 C C . LYS A 1 333 ? -5.461 4.457 24.766 1 92 333 LYS A C 1
ATOM 2720 O O . LYS A 1 333 ? -6.66 4.176 24.844 1 92 333 LYS A O 1
ATOM 2725 N N . TRP A 1 334 ? -5.012 5.691 24.734 1 94.5 334 TRP A N 1
ATOM 2726 C CA . TRP A 1 334 ? -5.922 6.836 24.766 1 94.5 334 TRP A CA 1
ATOM 2727 C C . TRP A 1 334 ? -6.895 6.793 23.594 1 94.5 334 TRP A C 1
ATOM 2729 O O . TRP A 1 334 ? -8.094 7.008 23.766 1 94.5 334 TRP A O 1
ATOM 2739 N N . MET A 1 335 ? -6.402 6.484 22.438 1 94.69 335 MET A N 1
ATOM 2740 C CA . MET A 1 335 ? -7.242 6.477 21.25 1 94.69 335 MET A CA 1
ATOM 2741 C C . MET A 1 335 ? -8.211 5.301 21.266 1 94.69 335 MET A C 1
ATOM 2743 O O . MET A 1 335 ? -9.352 5.422 20.828 1 94.69 335 MET A O 1
ATOM 2747 N N . HIS A 1 336 ? -7.805 4.188 21.75 1 94.25 336 HIS A N 1
ATOM 2748 C CA . HIS A 1 336 ? -8.695 3.039 21.891 1 94.25 336 HIS A CA 1
ATOM 2749 C C . HIS A 1 336 ? -9.867 3.354 22.812 1 94.25 336 HIS A C 1
ATOM 2751 O O . HIS A 1 336 ? -11 2.953 22.547 1 94.25 336 HIS A O 1
ATOM 2757 N N . GLU A 1 337 ? -9.531 4.012 23.844 1 95.94 337 GLU A N 1
ATOM 2758 C CA . GLU A 1 337 ? -10.57 4.402 24.781 1 95.94 337 GLU A CA 1
ATOM 2759 C C . GLU A 1 337 ? -11.609 5.293 24.109 1 95.94 337 GLU A C 1
ATOM 2761 O O . GLU A 1 337 ? -12.812 5.125 24.328 1 95.94 337 GLU A O 1
ATOM 2766 N N . ILE A 1 338 ? -11.156 6.199 23.359 1 96.62 338 ILE A N 1
ATOM 2767 C CA . ILE A 1 338 ? -12.055 7.129 22.672 1 96.62 338 ILE A CA 1
ATOM 2768 C C . ILE A 1 338 ? -12.891 6.375 21.641 1 96.62 338 ILE A C 1
ATOM 2770 O O . ILE A 1 338 ? -14.109 6.566 21.562 1 96.62 338 ILE A O 1
ATOM 2774 N N . MET A 1 339 ? -12.297 5.512 20.875 1 96.69 339 MET A N 1
ATOM 2775 C CA . MET A 1 339 ? -13.016 4.742 19.859 1 96.69 339 MET A CA 1
ATOM 2776 C C . MET A 1 339 ? -14.031 3.809 20.516 1 96.69 339 MET A C 1
ATOM 2778 O O . MET A 1 339 ? -15.141 3.629 20 1 96.69 339 MET A O 1
ATOM 2782 N N . LYS A 1 340 ? -13.633 3.221 21.594 1 95.5 340 LYS A N 1
ATOM 2783 C CA . LYS A 1 340 ? -14.547 2.357 22.344 1 95.5 340 LYS A CA 1
ATOM 2784 C C . LYS A 1 340 ? -15.758 3.139 22.844 1 95.5 340 LYS A C 1
ATOM 2786 O O . LYS A 1 340 ? -16.891 2.664 22.734 1 95.5 340 LYS A O 1
ATOM 2791 N N . CYS A 1 341 ? -15.477 4.285 23.359 1 95.88 341 CYS A N 1
ATOM 2792 C CA . CYS A 1 341 ? -16.547 5.141 23.844 1 95.88 341 CYS A CA 1
ATOM 2793 C C . CYS A 1 341 ? -17.531 5.473 22.719 1 95.88 341 CYS A C 1
ATOM 2795 O O . CYS A 1 341 ? -18.734 5.355 22.875 1 95.88 341 CYS A O 1
ATOM 2797 N N . LEU A 1 342 ? -17.047 5.84 21.562 1 96.56 342 LEU A N 1
ATOM 2798 C CA . LEU A 1 342 ? -17.875 6.156 20.406 1 96.56 342 LEU A CA 1
ATOM 2799 C C . LEU A 1 342 ? -18.672 4.934 19.953 1 96.56 342 LEU A C 1
ATOM 2801 O O . LEU A 1 342 ? -19.859 5.035 19.672 1 96.56 342 LEU A O 1
ATOM 2805 N N . ARG A 1 343 ? -18.047 3.814 19.906 1 96 343 ARG A N 1
ATOM 2806 C CA . ARG A 1 343 ? -18.688 2.58 19.453 1 96 343 ARG A CA 1
ATOM 2807 C C . ARG A 1 343 ? -19.828 2.188 20.391 1 96 343 ARG A C 1
ATOM 2809 O O . ARG A 1 343 ? -20.938 1.879 19.922 1 96 343 ARG A O 1
ATOM 2816 N N . GLU A 1 344 ? -19.562 2.236 21.688 1 95.06 344 GLU A N 1
ATOM 2817 C CA . GLU A 1 344 ? -20.547 1.827 22.672 1 95.06 344 GLU A CA 1
ATOM 2818 C C . GLU A 1 344 ? -21.766 2.744 22.641 1 95.06 344 GLU A C 1
ATOM 2820 O O . GLU A 1 344 ? -22.891 2.305 22.891 1 95.06 344 GLU A O 1
ATOM 2825 N N . ARG A 1 345 ? -21.578 3.949 22.266 1 95.38 345 ARG A N 1
ATOM 2826 C CA . ARG A 1 345 ? -22.656 4.922 22.328 1 95.38 345 ARG A CA 1
ATOM 2827 C C . ARG A 1 345 ? -23.406 4.98 21 1 95.38 345 ARG A C 1
ATOM 2829 O O . ARG A 1 345 ? -24.625 5.215 20.969 1 95.38 345 ARG A O 1
ATOM 2836 N N . LEU A 1 346 ? -22.75 4.785 19.859 1 96.69 346 LEU A N 1
ATOM 2837 C CA . LEU A 1 346 ? -23.375 5.09 18.578 1 96.69 346 LEU A CA 1
ATOM 2838 C C . LEU A 1 346 ? -23.672 3.809 17.797 1 96.69 346 LEU A C 1
ATOM 2840 O O . LEU A 1 346 ? -24.578 3.779 16.969 1 96.69 346 LEU A O 1
ATOM 2844 N N . GLN A 1 347 ? -22.953 2.738 17.953 1 95.12 347 GLN A N 1
ATOM 2845 C CA . GLN A 1 347 ? -23.078 1.536 17.141 1 95.12 347 GLN A CA 1
ATOM 2846 C C . GLN A 1 347 ? -24.484 0.954 17.234 1 95.12 347 GLN A C 1
ATOM 2848 O O . GLN A 1 347 ? -25.078 0.591 16.219 1 95.12 347 GLN A O 1
ATOM 2853 N N . GLY A 1 348 ? -24.969 0.78 18.484 1 93.81 348 GLY A N 1
ATOM 2854 C CA . GLY A 1 348 ? -26.312 0.251 18.672 1 93.81 348 GLY A CA 1
ATOM 2855 C C . GLY A 1 348 ? -27.375 1.067 17.969 1 93.81 348 GLY A C 1
ATOM 2856 O O . GLY A 1 348 ? -28.312 0.51 17.391 1 93.81 348 GLY A O 1
ATOM 2857 N N . LEU A 1 349 ? -27.219 2.324 17.984 1 95.56 349 LEU A N 1
ATOM 2858 C CA . LEU A 1 349 ? -28.188 3.217 17.359 1 95.56 349 LEU A CA 1
ATOM 2859 C C . LEU A 1 349 ? -28.109 3.096 15.836 1 95.56 349 LEU A C 1
ATOM 2861 O O . LEU A 1 349 ? -29.141 3.113 15.156 1 95.56 349 LEU A O 1
ATOM 2865 N N . MET A 1 350 ? -26.922 3.041 15.328 1 95.81 350 MET A N 1
ATOM 2866 C CA . MET A 1 350 ? -26.75 2.863 13.883 1 95.81 350 MET A CA 1
ATOM 2867 C C . MET A 1 350 ? -27.406 1.564 13.414 1 95.81 350 MET A C 1
ATOM 2869 O O . MET A 1 350 ? -28.047 1.53 12.367 1 95.81 350 MET A O 1
ATOM 2873 N N . LEU A 1 351 ? -27.188 0.544 14.195 1 94.38 351 LEU A N 1
ATOM 2874 C CA . LEU A 1 351 ? -27.781 -0.752 13.875 1 94.38 351 LEU A CA 1
ATOM 2875 C C . LEU A 1 351 ? -29.297 -0.671 13.867 1 94.38 351 LEU A C 1
ATOM 2877 O O . LEU A 1 351 ? -29.953 -1.256 12.992 1 94.38 351 LEU A O 1
ATOM 2881 N N . GLU A 1 352 ? -29.828 0.066 14.766 1 94.44 352 GLU A N 1
ATOM 2882 C CA . GLU A 1 352 ? -31.281 0.228 14.836 1 94.44 352 GLU A CA 1
ATOM 2883 C C . GLU A 1 352 ? -31.812 0.921 13.586 1 94.44 352 GLU A C 1
ATOM 2885 O O . GLU A 1 352 ? -32.875 0.551 13.07 1 94.44 352 GLU A O 1
ATOM 2890 N N . VAL A 1 353 ? -31.094 1.83 13.141 1 95.12 353 VAL A N 1
ATOM 2891 C CA . VAL A 1 353 ? -31.516 2.557 11.945 1 95.12 353 VAL A CA 1
ATOM 2892 C C . VAL A 1 353 ? -31.469 1.636 10.734 1 95.12 353 VAL A C 1
ATOM 2894 O O . VAL A 1 353 ? -32.375 1.622 9.906 1 95.12 353 VAL A O 1
ATOM 2897 N N . ILE A 1 354 ? -30.5 0.862 10.609 1 94.31 354 ILE A N 1
ATOM 2898 C CA . ILE A 1 354 ? -30.344 -0.056 9.484 1 94.31 354 ILE A CA 1
ATOM 2899 C C . ILE A 1 354 ? -31.438 -1.115 9.539 1 94.31 354 ILE A C 1
ATOM 2901 O O . ILE A 1 354 ? -32 -1.494 8.5 1 94.31 354 ILE A O 1
ATOM 2905 N N . LYS A 1 355 ? -31.766 -1.55 10.75 1 92.75 355 LYS A N 1
ATOM 2906 C CA . LYS A 1 355 ? -32.781 -2.572 10.938 1 92.75 355 LYS A CA 1
ATOM 2907 C C . LYS A 1 355 ? -34.156 -2.061 10.508 1 92.75 355 LYS A C 1
ATOM 2909 O O . LYS A 1 355 ? -35.062 -2.85 10.188 1 92.75 355 LYS A O 1
ATOM 2914 N N . SER A 1 356 ? -34.281 -0.816 10.477 1 93.19 356 SER A N 1
ATOM 2915 C CA . SER A 1 356 ? -35.562 -0.234 10.094 1 93.19 356 SER A CA 1
ATOM 2916 C C . SER A 1 356 ? -35.656 -0.109 8.578 1 93.19 356 SER A C 1
ATOM 2918 O O . SER A 1 356 ? -36.719 0.211 8.055 1 93.19 356 SER A O 1
ATOM 2920 N N . SER A 1 357 ? -34.688 -0.422 7.855 1 93 357 SER A N 1
ATOM 2921 C CA . SER A 1 357 ? -34.719 -0.344 6.398 1 93 357 SER A CA 1
ATOM 2922 C C . SER A 1 357 ? -35.344 -1.59 5.785 1 93 357 SER A C 1
ATOM 2924 O O . SER A 1 357 ? -35.406 -2.639 6.43 1 93 357 SER A O 1
ATOM 2926 N N . ILE A 1 358 ? -35.781 -1.506 4.555 1 91.81 358 ILE A N 1
ATOM 2927 C CA . ILE A 1 358 ? -36.438 -2.607 3.865 1 91.81 358 ILE A CA 1
ATOM 2928 C C . ILE A 1 358 ? -35.406 -3.369 3.016 1 91.81 358 ILE A C 1
ATOM 2930 O O . ILE A 1 358 ? -35.562 -4.578 2.812 1 91.81 358 ILE A O 1
ATOM 2934 N N . TYR A 1 359 ? -34.5 -2.631 2.566 1 93.69 359 TYR A N 1
ATOM 2935 C CA . TYR A 1 359 ? -33.5 -3.201 1.658 1 93.69 359 TYR A CA 1
ATOM 2936 C C . TYR A 1 359 ? -32.094 -2.83 2.09 1 93.69 359 TYR A C 1
ATOM 2938 O O . TYR A 1 359 ? -31.812 -1.666 2.387 1 93.69 359 TYR A O 1
ATOM 2946 N N . THR A 1 360 ? -31.219 -3.875 2.18 1 93.44 360 THR A N 1
ATOM 2947 C CA . THR A 1 360 ? -29.844 -3.623 2.557 1 93.44 360 THR A CA 1
ATOM 2948 C C . THR A 1 360 ? -28.875 -4.336 1.605 1 93.44 360 THR A C 1
ATOM 2950 O O . THR A 1 360 ? -29.266 -5.285 0.919 1 93.44 360 THR A O 1
ATOM 2953 N N . ASN A 1 361 ? -27.719 -3.807 1.422 1 93.75 361 ASN A N 1
ATOM 2954 C CA . ASN A 1 361 ? -26.594 -4.461 0.754 1 93.75 361 ASN A CA 1
ATOM 2955 C C . ASN A 1 361 ? -25.594 -5.027 1.76 1 93.75 361 ASN A C 1
ATOM 2957 O O . ASN A 1 361 ? -25.141 -4.32 2.66 1 93.75 361 ASN A O 1
ATOM 2961 N N . ASN A 1 362 ? -25.312 -6.285 1.641 1 90.5 362 ASN A N 1
ATOM 2962 C CA . ASN A 1 362 ? -24.453 -6.945 2.619 1 90.5 362 ASN A CA 1
ATOM 2963 C C . ASN A 1 362 ? -23.219 -7.562 1.961 1 90.5 362 ASN A C 1
ATOM 2965 O O . ASN A 1 362 ? -23.297 -8.047 0.831 1 90.5 362 ASN A O 1
ATOM 2969 N N . ASP A 1 363 ? -22.156 -7.41 2.598 1 88.56 363 ASP A N 1
ATOM 2970 C CA . ASP A 1 363 ? -20.906 -8.031 2.141 1 88.56 363 ASP A CA 1
ATOM 2971 C C . ASP A 1 363 ? -19.938 -8.211 3.299 1 88.56 363 ASP A C 1
ATOM 2973 O O . ASP A 1 363 ? -20.203 -7.793 4.426 1 88.56 363 ASP A O 1
ATOM 2977 N N . GLU A 1 364 ? -18.922 -8.977 3.01 1 83.81 364 GLU A N 1
ATOM 2978 C CA . GLU A 1 364 ? -17.906 -9.211 4.02 1 83.81 364 GLU A CA 1
ATOM 2979 C C . GLU A 1 364 ? -16.516 -8.867 3.482 1 83.81 364 GLU A C 1
ATOM 2981 O O . GLU A 1 364 ? -16.281 -8.914 2.273 1 83.81 364 GLU A O 1
ATOM 2986 N N . THR A 1 365 ? -15.656 -8.391 4.34 1 83.56 365 THR A N 1
ATOM 2987 C CA . THR A 1 365 ? -14.273 -8.109 3.99 1 83.56 365 THR A CA 1
ATOM 2988 C C . THR A 1 365 ? -13.32 -8.688 5.035 1 83.56 365 THR A C 1
ATOM 2990 O O . THR A 1 365 ? -13.711 -8.898 6.184 1 83.56 365 THR A O 1
ATOM 2993 N N . ARG A 1 366 ? -12.148 -9 4.648 1 79.62 366 ARG A N 1
ATOM 2994 C CA . ARG A 1 366 ? -11.172 -9.641 5.52 1 79.62 366 ARG A CA 1
ATOM 2995 C C . ARG A 1 366 ? -10.375 -8.609 6.309 1 79.62 366 ARG A C 1
ATOM 2997 O O . ARG A 1 366 ? -10.203 -7.473 5.852 1 79.62 366 ARG A O 1
ATOM 3004 N N . ILE A 1 367 ? -9.969 -8.984 7.504 1 79.75 367 ILE A N 1
ATOM 3005 C CA . ILE A 1 367 ? -9.078 -8.195 8.344 1 79.75 367 ILE A CA 1
ATOM 3006 C C . ILE A 1 367 ? -8.102 -9.109 9.078 1 79.75 367 ILE A C 1
ATOM 3008 O O . ILE A 1 367 ? -8.469 -10.211 9.484 1 79.75 367 ILE A O 1
ATOM 3012 N N . LEU A 1 368 ? -6.848 -8.734 9.18 1 77.12 368 LEU A N 1
ATOM 3013 C CA . LEU A 1 368 ? -5.848 -9.516 9.906 1 77.12 368 LEU A CA 1
ATOM 3014 C C . LEU A 1 368 ? -5.812 -9.109 11.375 1 77.12 368 LEU A C 1
ATOM 3016 O O . LEU A 1 368 ? -5.637 -7.93 11.695 1 77.12 368 LEU A O 1
ATOM 3020 N N . VAL A 1 369 ? -6.105 -10.055 12.203 1 80.62 369 VAL A N 1
ATOM 3021 C CA . VAL A 1 369 ? -6.148 -9.766 13.633 1 80.62 369 VAL A CA 1
ATOM 3022 C C . VAL A 1 369 ? -5.133 -10.633 14.367 1 80.62 369 VAL A C 1
ATOM 3024 O O . VAL A 1 369 ? -4.992 -11.828 14.062 1 80.62 369 VAL A O 1
ATOM 3027 N N . ARG A 1 370 ? -4.367 -9.977 15.273 1 75.5 370 ARG A N 1
ATOM 3028 C CA . ARG A 1 370 ? -3.395 -10.703 16.078 1 75.5 370 ARG A CA 1
ATOM 3029 C C . ARG A 1 370 ? -4.094 -11.578 17.125 1 75.5 370 ARG A C 1
ATOM 3031 O O . ARG A 1 370 ? -4.992 -11.109 17.828 1 75.5 370 ARG A O 1
ATOM 3038 N N . ASN A 1 371 ? -3.908 -12.969 16.969 1 59.91 371 ASN A N 1
ATOM 3039 C CA . ASN A 1 371 ? -4.496 -13.883 17.938 1 59.91 371 ASN A CA 1
ATOM 3040 C C . ASN A 1 371 ? -3.521 -14.195 19.078 1 59.91 371 ASN A C 1
ATOM 3042 O O . ASN A 1 371 ? -2.469 -14.797 18.844 1 59.91 371 ASN A O 1
ATOM 3046 N N . LEU A 1 372 ? -3.434 -13.336 20.094 1 53.78 372 LEU A N 1
ATOM 3047 C CA . LEU A 1 372 ? -2.58 -13.586 21.25 1 53.78 372 LEU A CA 1
ATOM 3048 C C . LEU A 1 372 ? -2.887 -14.953 21.875 1 53.78 372 LEU A C 1
ATOM 3050 O O . LEU A 1 372 ? -3.553 -15.031 22.906 1 53.78 372 LEU A O 1
ATOM 3054 N N . LEU A 1 373 ? -3.406 -15.875 21.219 1 46.28 373 LEU A N 1
ATOM 3055 C CA . LEU A 1 373 ? -3.498 -17.078 22.016 1 46.28 373 LEU A CA 1
ATOM 3056 C C . LEU A 1 373 ? -2.115 -17.547 22.484 1 46.28 373 LEU A C 1
ATOM 3058 O O . LEU A 1 373 ? -1.111 -17.219 21.828 1 46.28 373 LEU A O 1
ATOM 3062 N N . GLU A 1 374 ? -2.035 -18.234 23.672 1 44.91 374 GLU A N 1
ATOM 3063 C CA . GLU A 1 374 ? -0.965 -18.672 24.562 1 44.91 374 GLU A CA 1
ATOM 3064 C C . GLU A 1 374 ? 0.211 -19.234 23.766 1 44.91 374 GLU A C 1
ATOM 3066 O O . GLU A 1 374 ? 1.369 -19.031 24.125 1 44.91 374 GLU A O 1
ATOM 3071 N N . ASP A 1 375 ? -0.031 -20.172 22.984 1 41.22 375 ASP A N 1
ATOM 3072 C CA . ASP A 1 375 ? 1.112 -21.031 22.703 1 41.22 375 ASP A CA 1
ATOM 3073 C C . ASP A 1 375 ? 1.916 -20.516 21.516 1 41.22 375 ASP A C 1
ATOM 3075 O O . ASP A 1 375 ? 3.031 -20.969 21.25 1 41.22 375 ASP A O 1
ATOM 3079 N N . LYS A 1 376 ? 1.214 -19.625 20.656 1 48.97 376 LYS A N 1
ATOM 3080 C CA . LYS A 1 376 ? 2.053 -19.188 19.531 1 48.97 376 LYS A CA 1
ATOM 3081 C C . LYS A 1 376 ? 1.869 -17.688 19.266 1 48.97 376 LYS A C 1
ATOM 3083 O O . LYS A 1 376 ? 0.977 -17.297 18.516 1 48.97 376 LYS A O 1
ATOM 3088 N N . PRO A 1 377 ? 2.33 -16.656 20.016 1 49.09 377 PRO A N 1
ATOM 3089 C CA . PRO A 1 377 ? 2.074 -15.227 20.172 1 49.09 377 PRO A CA 1
ATOM 3090 C C . PRO A 1 377 ? 2.08 -14.477 18.844 1 49.09 377 PRO A C 1
ATOM 3092 O O . PRO A 1 377 ? 1.417 -13.445 18.719 1 49.09 377 PRO A O 1
ATOM 3095 N N . ASP A 1 378 ? 2.723 -14.891 17.75 1 53.91 378 ASP A N 1
ATOM 3096 C CA . ASP A 1 378 ? 2.992 -13.961 16.672 1 53.91 378 ASP A CA 1
ATOM 3097 C C . ASP A 1 378 ? 2.234 -14.359 15.398 1 53.91 378 ASP A C 1
ATOM 3099 O O . ASP A 1 378 ? 2.615 -13.977 14.297 1 53.91 378 ASP A O 1
ATOM 3103 N N . LYS A 1 379 ? 1.03 -15.047 15.695 1 60.97 379 LYS A N 1
ATOM 3104 C CA . LYS A 1 379 ? 0.355 -15.461 14.469 1 60.97 379 LYS A CA 1
ATOM 3105 C C . LYS A 1 379 ? -0.846 -14.57 14.172 1 60.97 379 LYS A C 1
ATOM 3107 O O . LYS A 1 379 ? -1.615 -14.234 15.07 1 60.97 379 LYS A O 1
ATOM 3112 N N . TYR A 1 380 ? -0.906 -13.867 13.078 1 65.94 380 TYR A N 1
ATOM 3113 C CA . TYR A 1 380 ? -2.051 -13.117 12.578 1 65.94 380 TYR A CA 1
ATOM 3114 C C . TYR A 1 380 ? -3.029 -14.031 11.852 1 65.94 380 TYR A C 1
ATOM 3116 O O . TYR A 1 380 ? -2.619 -14.922 11.102 1 65.94 380 TYR A O 1
ATOM 3124 N N . LYS A 1 381 ? -4.277 -14.055 12.328 1 68.44 381 LYS A N 1
ATOM 3125 C CA . LYS A 1 381 ? -5.336 -14.836 11.688 1 68.44 381 LYS A CA 1
ATOM 3126 C C . LYS A 1 381 ? -6.219 -13.945 10.82 1 68.44 381 LYS A C 1
ATOM 3128 O O . LYS A 1 381 ? -6.438 -12.773 11.133 1 68.44 381 LYS A O 1
ATOM 3133 N N . VAL A 1 382 ? -6.637 -14.531 9.82 1 74.06 382 VAL A N 1
ATOM 3134 C CA . VAL A 1 382 ? -7.559 -13.836 8.93 1 74.06 382 VAL A CA 1
ATOM 3135 C C . VAL A 1 382 ? -8.977 -13.898 9.508 1 74.06 382 VAL A C 1
ATOM 3137 O O . VAL A 1 382 ? -9.492 -14.984 9.789 1 74.06 382 VAL A O 1
ATOM 3140 N N . GLU A 1 383 ? -9.492 -12.742 9.766 1 80.06 383 GLU A N 1
ATOM 3141 C CA . GLU A 1 383 ? -10.859 -12.617 10.242 1 80.06 383 GLU A CA 1
ATOM 3142 C C . GLU A 1 383 ? -11.711 -11.789 9.273 1 80.06 383 GLU A C 1
ATOM 3144 O O . GLU A 1 383 ? -11.195 -11.281 8.273 1 80.06 383 GLU A O 1
ATOM 3149 N N . TYR A 1 384 ? -13.102 -11.711 9.672 1 81.38 384 TYR A N 1
ATOM 3150 C CA . TYR A 1 384 ? -13.992 -11.078 8.703 1 81.38 384 TYR A CA 1
ATOM 3151 C C . TYR A 1 384 ? -14.82 -9.977 9.352 1 81.38 384 TYR A C 1
ATOM 3153 O O . TYR A 1 384 ? -15.258 -10.109 10.492 1 81.38 384 TYR A O 1
ATOM 3161 N N . ILE A 1 385 ? -14.977 -8.93 8.609 1 87.62 385 ILE A N 1
ATOM 3162 C CA . ILE A 1 385 ? -15.891 -7.852 8.953 1 87.62 385 ILE A CA 1
ATOM 3163 C C . ILE A 1 385 ? -17.141 -7.941 8.086 1 87.62 385 ILE A C 1
ATOM 3165 O O . ILE A 1 385 ? -17.047 -8.07 6.859 1 87.62 385 ILE A O 1
ATOM 3169 N N . HIS A 1 386 ? -18.312 -7.941 8.75 1 88.19 386 HIS A N 1
ATOM 3170 C CA . HIS A 1 386 ? -19.578 -7.984 8.031 1 88.19 386 HIS A CA 1
ATOM 3171 C C . HIS A 1 386 ? -20.219 -6.602 7.953 1 88.19 386 HIS A C 1
ATOM 3173 O O . HIS A 1 386 ? -20.25 -5.867 8.945 1 88.19 386 HIS A O 1
ATOM 3179 N N . ALA A 1 387 ? -20.656 -6.246 6.82 1 92 387 ALA A N 1
ATOM 3180 C CA . ALA A 1 387 ? -21.203 -4.898 6.648 1 92 387 ALA A CA 1
ATOM 3181 C C . ALA A 1 387 ? -22.609 -4.949 6.066 1 92 387 ALA A C 1
ATOM 3183 O O . ALA A 1 387 ? -22.938 -5.867 5.312 1 92 387 ALA A O 1
ATOM 3184 N N . ALA A 1 388 ? -23.438 -4.094 6.441 1 93.62 388 ALA A N 1
ATOM 3185 C CA . ALA A 1 388 ? -24.781 -3.855 5.918 1 93.62 388 ALA A CA 1
ATOM 3186 C C . ALA A 1 388 ? -24.984 -2.385 5.559 1 93.62 388 ALA A C 1
ATOM 3188 O O . ALA A 1 388 ? -24.766 -1.503 6.395 1 93.62 388 ALA A O 1
ATOM 3189 N N . LEU A 1 389 ? -25.281 -2.156 4.367 1 96.12 389 LEU A N 1
ATOM 3190 C CA . LEU A 1 389 ? -25.453 -0.801 3.85 1 96.12 389 LEU A CA 1
ATOM 3191 C C . LEU A 1 389 ? -26.906 -0.53 3.488 1 96.12 389 LEU A C 1
ATOM 3193 O O . LEU A 1 389 ? -27.578 -1.385 2.902 1 96.12 389 LEU A O 1
ATOM 3197 N N . SER A 1 390 ? -27.438 0.546 3.939 1 95.31 390 SER A N 1
ATOM 3198 C CA . SER A 1 390 ? -28.734 1.059 3.512 1 95.31 390 SER A CA 1
ATOM 3199 C C . SER A 1 390 ? -28.578 2.355 2.721 1 95.31 390 SER A C 1
ATOM 3201 O O . SER A 1 390 ? -28.234 3.393 3.283 1 95.31 390 SER A O 1
ATOM 3203 N N . LEU A 1 391 ? -28.891 2.354 1.556 1 91.25 391 LEU A N 1
ATOM 3204 C CA . LEU A 1 391 ? -28.766 3.537 0.71 1 91.25 391 LEU A CA 1
ATOM 3205 C C . LEU A 1 391 ? -29.891 4.527 1.011 1 91.25 391 LEU A C 1
ATOM 3207 O O . LEU A 1 391 ? -29.703 5.738 0.875 1 91.25 391 LEU A O 1
ATOM 3211 N N . GLU A 1 392 ? -31.031 3.965 1.38 1 89.75 392 GLU A N 1
ATOM 3212 C CA . GLU A 1 392 ? -32.156 4.816 1.735 1 89.75 392 GLU A CA 1
ATOM 3213 C C . GLU A 1 392 ? -31.828 5.715 2.922 1 89.75 392 GLU A C 1
ATOM 3215 O O . GLU A 1 392 ? -32.094 6.914 2.896 1 89.75 392 GLU A O 1
ATOM 3220 N N . LYS A 1 393 ? -31.203 5.098 3.883 1 93.62 393 LYS A N 1
ATOM 3221 C CA . LYS A 1 393 ? -30.875 5.832 5.102 1 93.62 393 LYS A CA 1
ATOM 3222 C C . LYS A 1 393 ? -29.484 6.441 5.016 1 93.62 393 LYS A C 1
ATOM 3224 O O . LYS A 1 393 ? -29.078 7.199 5.898 1 93.62 393 LYS A O 1
ATOM 3229 N N . LYS A 1 394 ? -28.734 6.125 4.012 1 94.25 394 LYS A N 1
ATOM 3230 C CA . LYS A 1 394 ? -27.375 6.602 3.807 1 94.25 394 LYS A CA 1
ATOM 3231 C C . LYS A 1 394 ? -26.484 6.246 4.996 1 94.25 394 LYS A C 1
ATOM 3233 O O . LYS A 1 394 ? -25.781 7.109 5.531 1 94.25 394 LYS A O 1
ATOM 3238 N N . LEU A 1 395 ? -26.609 5.004 5.434 1 96.38 395 LEU A N 1
ATOM 3239 C CA . LEU A 1 395 ? -25.844 4.508 6.574 1 96.38 395 LEU A CA 1
ATOM 3240 C C . LEU A 1 395 ? -25.25 3.135 6.277 1 96.38 395 LEU A C 1
ATOM 3242 O O . LEU A 1 395 ? -25.859 2.33 5.574 1 96.38 395 LEU A O 1
ATOM 3246 N N . VAL A 1 396 ? -24.094 2.889 6.727 1 96.62 396 VAL A N 1
ATOM 3247 C CA . VAL A 1 396 ? -23.453 1.579 6.629 1 96.62 396 VAL A CA 1
ATOM 3248 C C . VAL A 1 396 ? -22.922 1.155 7.996 1 96.62 396 VAL A C 1
ATOM 3250 O O . VAL A 1 396 ? -22.406 1.98 8.75 1 96.62 396 VAL A O 1
ATOM 3253 N N . VAL A 1 397 ? -23.188 -0.054 8.398 1 95.25 397 VAL A N 1
ATOM 3254 C CA . VAL A 1 397 ? -22.688 -0.585 9.664 1 95.25 397 VAL A CA 1
ATOM 3255 C C . VAL A 1 397 ? -21.766 -1.767 9.391 1 95.25 397 VAL A C 1
ATOM 3257 O O . VAL A 1 397 ? -22.094 -2.656 8.609 1 95.25 397 VAL A O 1
ATOM 3260 N N . MET A 1 398 ? -20.625 -1.687 9.906 1 93.81 398 MET A N 1
ATOM 3261 C CA . MET A 1 398 ? -19.656 -2.766 9.828 1 93.81 398 MET A CA 1
ATOM 3262 C C . MET A 1 398 ? -19.438 -3.398 11.203 1 93.81 398 MET A C 1
ATOM 3264 O O . MET A 1 398 ? -19.125 -2.699 12.172 1 93.81 398 MET A O 1
ATOM 3268 N N . LEU A 1 399 ? -19.594 -4.703 11.234 1 91.12 399 LEU A N 1
ATOM 3269 C CA . LEU A 1 399 ? -19.5 -5.414 12.5 1 91.12 399 LEU A CA 1
ATOM 3270 C C . LEU A 1 399 ? -18.406 -6.473 12.453 1 91.12 399 LEU A C 1
ATOM 3272 O O . LEU A 1 399 ? -18.203 -7.109 11.422 1 91.12 399 LEU A O 1
ATOM 3276 N N . TYR A 1 400 ? -17.703 -6.465 13.539 1 88.12 400 TYR A N 1
ATOM 3277 C CA . TYR A 1 400 ? -16.688 -7.492 13.742 1 88.12 400 TYR A CA 1
ATOM 3278 C C . TYR A 1 400 ? -17.078 -8.414 14.898 1 88.12 400 TYR A C 1
ATOM 3280 O O . TYR A 1 400 ? -17.469 -7.953 15.969 1 88.12 400 TYR A O 1
ATOM 3288 N N . GLY A 1 401 ? -17.094 -9.844 14.578 1 76.5 401 GLY A N 1
ATOM 3289 C CA . GLY A 1 401 ? -17.453 -10.812 15.602 1 76.5 401 GLY A CA 1
ATOM 3290 C C . GLY A 1 401 ? -16.312 -11.758 15.945 1 76.5 401 GLY A C 1
ATOM 3291 O O . GLY A 1 401 ? -15.688 -12.328 15.047 1 76.5 401 GLY A O 1
ATOM 3292 N N . GLU A 1 402 ? -15.516 -11.492 17.047 1 68.44 402 GLU A N 1
ATOM 3293 C CA . GLU A 1 402 ? -14.383 -12.227 17.609 1 68.44 402 GLU A CA 1
ATOM 3294 C C . GLU A 1 402 ? -14.352 -13.664 17.109 1 68.44 402 GLU A C 1
ATOM 3296 O O . GLU A 1 402 ? -15.062 -14.523 17.641 1 68.44 402 GLU A O 1
ATOM 3301 N N . GLY A 1 403 ? -13.383 -14.195 16.141 1 54.47 403 GLY A N 1
ATOM 3302 C CA . GLY A 1 403 ? -12.852 -15.508 15.82 1 54.47 403 GLY A CA 1
ATOM 3303 C C . GLY A 1 403 ? -13.914 -16.484 15.336 1 54.47 403 GLY A C 1
ATOM 3304 O O . GLY A 1 403 ? -13.602 -17.609 14.945 1 54.47 403 GLY A O 1
ATOM 3305 N N . SER A 1 404 ? -15.102 -16.438 15.961 1 48.69 404 SER A N 1
ATOM 3306 C CA . SER A 1 404 ? -15.914 -17.594 15.602 1 48.69 404 SER A CA 1
ATOM 3307 C C . SER A 1 404 ? -16.141 -17.656 14.094 1 48.69 404 SER A C 1
ATOM 3309 O O . SER A 1 404 ? -16.375 -16.641 13.445 1 48.69 404 SER A O 1
ATOM 3311 N N . ARG A 1 405 ? -15.336 -18.438 13.555 1 44.97 405 ARG A N 1
ATOM 3312 C CA . ARG A 1 405 ? -15.539 -18.75 12.141 1 44.97 405 ARG A CA 1
ATOM 3313 C C . ARG A 1 405 ? -16.984 -18.5 11.727 1 44.97 405 ARG A C 1
ATOM 3315 O O . ARG A 1 405 ? -17.281 -18.422 10.539 1 44.97 405 ARG A O 1
ATOM 3322 N N . SER A 1 406 ? -17.828 -18.781 12.734 1 48.31 406 SER A N 1
ATOM 3323 C CA . SER A 1 406 ? -19.219 -18.875 12.273 1 48.31 406 SER A CA 1
ATOM 3324 C C . SER A 1 406 ? -19.766 -17.5 11.898 1 48.31 406 SER A C 1
ATOM 3326 O O . SER A 1 406 ? -19.812 -16.594 12.734 1 48.31 406 SER A O 1
ATOM 3328 N N . HIS A 1 407 ? -19.484 -17 10.703 1 55.34 407 HIS A N 1
ATOM 3329 C CA . HIS A 1 407 ? -20.047 -15.883 9.969 1 55.34 407 HIS A CA 1
ATOM 3330 C C . HIS A 1 407 ? -21.406 -15.484 10.539 1 55.34 407 HIS A C 1
ATOM 3332 O O . HIS A 1 407 ? -21.922 -14.398 10.25 1 55.34 407 HIS A O 1
ATOM 3338 N N . THR A 1 408 ? -21.938 -16.172 11.5 1 60.25 408 THR A N 1
ATOM 3339 C CA . THR A 1 408 ? -23.359 -16.156 11.828 1 60.25 408 THR A CA 1
ATOM 3340 C C . THR A 1 408 ? -23.688 -15.039 12.812 1 60.25 408 THR A C 1
ATOM 3342 O O . THR A 1 408 ? -24.75 -14.422 12.734 1 60.25 408 THR A O 1
ATOM 3345 N N . ILE A 1 409 ? -22.656 -14.555 13.531 1 57.88 409 ILE A N 1
ATOM 3346 C CA . ILE A 1 409 ? -23.047 -13.703 14.648 1 57.88 409 ILE A CA 1
ATOM 3347 C C . ILE A 1 409 ? -23.25 -12.273 14.164 1 57.88 409 ILE A C 1
ATOM 3349 O O . ILE A 1 409 ? -24.297 -11.672 14.422 1 57.88 409 ILE A O 1
ATOM 3353 N N . PRO A 1 410 ? -22.328 -11.727 13.336 1 67.06 410 PRO A N 1
ATOM 3354 C CA . PRO A 1 410 ? -22.562 -10.344 12.922 1 67.06 410 PRO A CA 1
ATOM 3355 C C . PRO A 1 410 ? -23.781 -10.195 12.008 1 67.06 410 PRO A C 1
ATOM 3357 O O . PRO A 1 410 ? -24.531 -9.227 12.117 1 67.06 410 PRO A O 1
ATOM 3360 N N . GLU A 1 411 ? -24.078 -11.273 11.43 1 72.12 411 GLU A N 1
ATOM 3361 C CA . GLU A 1 411 ? -25.219 -11.219 10.523 1 72.12 411 GLU A CA 1
ATOM 3362 C C . GLU A 1 411 ? -26.547 -11.344 11.281 1 72.12 411 GLU A C 1
ATOM 3364 O O . GLU A 1 411 ? -27.531 -10.695 10.938 1 72.12 411 GLU A O 1
ATOM 3369 N N . GLU A 1 412 ? -26.469 -12.078 12.32 1 75.06 412 GLU A N 1
ATOM 3370 C CA . GLU A 1 412 ? -27.656 -12.219 13.141 1 75.06 412 GLU A CA 1
ATOM 3371 C C . GLU A 1 412 ? -28.047 -10.891 13.781 1 75.06 412 GLU A C 1
ATOM 3373 O O . GLU A 1 412 ? -29.234 -10.562 13.883 1 75.06 412 GLU A O 1
ATOM 3378 N N . GLN A 1 413 ? -27 -10.188 14.086 1 81 413 GLN A N 1
ATOM 3379 C CA . GLN A 1 413 ? -27.266 -8.891 14.711 1 81 413 GLN A CA 1
ATOM 3380 C C . GLN A 1 413 ? -27.938 -7.934 13.727 1 81 413 GLN A C 1
ATOM 3382 O O . GLN A 1 413 ? -28.734 -7.086 14.125 1 81 413 GLN A O 1
ATOM 3387 N N . ILE A 1 414 ? -27.672 -8.102 12.539 1 83.69 414 ILE A N 1
ATOM 3388 C CA . ILE A 1 414 ? -28.188 -7.195 11.516 1 83.69 414 ILE A CA 1
ATOM 3389 C C . ILE A 1 414 ? -29.641 -7.543 11.195 1 83.69 414 ILE A C 1
ATOM 3391 O O . ILE A 1 414 ? -30.469 -6.648 11.016 1 83.69 414 ILE A O 1
ATOM 3395 N N . PHE A 1 415 ? -30 -8.797 11.227 1 85.5 415 PHE A N 1
ATOM 3396 C CA . PHE A 1 415 ? -31.297 -9.211 10.719 1 85.5 415 PHE A CA 1
ATOM 3397 C C . PHE A 1 415 ? -32.281 -9.453 11.859 1 85.5 415 PHE A C 1
ATOM 3399 O O . PHE A 1 415 ? -33.5 -9.445 11.656 1 85.5 415 PHE A O 1
ATOM 3406 N N . GLU A 1 416 ? -31.734 -9.594 13.016 1 82.31 416 GLU A N 1
ATOM 3407 C CA . GLU A 1 416 ? -32.625 -9.867 14.148 1 82.31 416 GLU A CA 1
ATOM 3408 C C . GLU A 1 416 ? -33.562 -8.711 14.391 1 82.31 416 GLU A C 1
ATOM 3410 O O . GLU A 1 416 ? -33.156 -7.559 14.531 1 82.31 416 GLU A O 1
ATOM 3415 N N . HIS A 1 417 ? -34.875 -9.016 14.422 1 82 417 HIS A N 1
ATOM 3416 C CA . HIS A 1 417 ? -35.969 -8.062 14.672 1 82 417 HIS A CA 1
ATOM 3417 C C . HIS A 1 417 ? -35.906 -6.891 13.695 1 82 417 HIS A C 1
ATOM 3419 O O . HIS A 1 417 ? -36.094 -5.738 14.086 1 82 417 HIS A O 1
ATOM 3425 N N . SER A 1 418 ? -35.438 -7.215 12.508 1 87.12 418 SER A N 1
ATOM 3426 C CA . SER A 1 418 ? -35.312 -6.164 11.508 1 87.12 418 SER A CA 1
ATOM 3427 C C . SER A 1 418 ? -36.531 -6.133 10.57 1 87.12 418 SER A C 1
ATOM 3429 O O . SER A 1 418 ? -37.344 -7.062 10.562 1 87.12 418 SER A O 1
ATOM 3431 N N . ASN A 1 419 ? -36.719 -5.012 9.898 1 89 419 ASN A N 1
ATOM 3432 C CA . ASN A 1 419 ? -37.719 -4.855 8.867 1 89 419 ASN A CA 1
ATOM 3433 C C . ASN A 1 419 ? -37.188 -5.152 7.477 1 89 419 ASN A C 1
ATOM 3435 O O . ASN A 1 419 ? -37.781 -4.789 6.473 1 89 419 ASN A O 1
ATOM 3439 N N . ILE A 1 420 ? -36.062 -5.766 7.43 1 89.69 420 ILE A N 1
ATOM 3440 C CA . ILE A 1 420 ? -35.375 -6.043 6.164 1 89.69 420 ILE A CA 1
ATOM 3441 C C . ILE A 1 420 ? -36.094 -7.184 5.441 1 89.69 420 ILE A C 1
ATOM 3443 O O . ILE A 1 420 ? -36.281 -8.273 6 1 89.69 420 ILE A O 1
ATOM 3447 N N . LYS A 1 421 ? -36.469 -6.945 4.23 1 90.25 421 LYS A N 1
ATOM 3448 C CA . LYS A 1 421 ? -37.156 -7.969 3.449 1 90.25 421 LYS A CA 1
ATOM 3449 C C . LYS A 1 421 ? -36.25 -8.484 2.318 1 90.25 421 LYS A C 1
ATOM 3451 O O . LYS A 1 421 ? -36.406 -9.633 1.897 1 90.25 421 LYS A O 1
ATOM 3456 N N . TYR A 1 422 ? -35.469 -7.566 1.86 1 91.88 422 TYR A N 1
ATOM 3457 C CA . TYR A 1 422 ? -34.562 -7.926 0.775 1 91.88 422 TYR A CA 1
ATOM 3458 C C . TYR A 1 422 ? -33.125 -7.57 1.125 1 91.88 422 TYR A C 1
ATOM 3460 O O . TYR A 1 422 ? -32.875 -6.559 1.787 1 91.88 422 TYR A O 1
ATOM 3468 N N . PHE A 1 423 ? -32.188 -8.359 0.756 1 90.88 423 PHE A N 1
ATOM 3469 C CA . PHE A 1 423 ? -30.781 -7.988 0.905 1 90.88 423 PHE A CA 1
ATOM 3470 C C . PHE A 1 423 ? -29.938 -8.578 -0.22 1 90.88 423 PHE A C 1
ATOM 3472 O O . PHE A 1 423 ? -30.219 -9.68 -0.7 1 90.88 423 PHE A O 1
ATOM 3479 N N . THR A 1 424 ? -29.016 -7.801 -0.712 1 92.56 424 THR A N 1
ATOM 3480 C CA . THR A 1 424 ? -28.125 -8.242 -1.778 1 92.56 424 THR A CA 1
ATOM 3481 C C . THR A 1 424 ? -26.797 -8.719 -1.204 1 92.56 424 THR A C 1
ATOM 3483 O O . THR A 1 424 ? -26.203 -8.039 -0.367 1 92.56 424 THR A O 1
ATOM 3486 N N . ALA A 1 425 ? -26.344 -9.898 -1.53 1 89.62 425 ALA A N 1
ATOM 3487 C CA . ALA A 1 425 ? -25.047 -10.445 -1.099 1 89.62 425 ALA A CA 1
ATOM 3488 C C . ALA A 1 425 ? -24.484 -11.391 -2.152 1 89.62 425 ALA A C 1
ATOM 3490 O O . ALA A 1 425 ? -25.234 -12.062 -2.863 1 89.62 425 ALA A O 1
ATOM 3491 N N . ASP A 1 426 ? -23.125 -11.438 -2.287 1 80.06 426 ASP A N 1
ATOM 3492 C CA . ASP A 1 426 ? -22.469 -12.258 -3.303 1 80.06 426 ASP A CA 1
ATOM 3493 C C . ASP A 1 426 ? -22.438 -13.727 -2.887 1 80.06 426 ASP A C 1
ATOM 3495 O O . ASP A 1 426 ? -22.531 -14.617 -3.732 1 80.06 426 ASP A O 1
ATOM 3499 N N . ARG A 1 427 ? -22.078 -13.969 -1.598 1 65 427 ARG A N 1
ATOM 3500 C CA . ARG A 1 427 ? -21.812 -15.352 -1.2 1 65 427 ARG A CA 1
ATOM 3501 C C . ARG A 1 427 ? -23.094 -16.094 -0.865 1 65 427 ARG A C 1
ATOM 3503 O O . ARG A 1 427 ? -23.734 -15.82 0.156 1 65 427 ARG A O 1
ATOM 3510 N N . ALA A 1 428 ? -23.359 -17.094 -1.657 1 62.12 428 ALA A N 1
ATOM 3511 C CA . ALA A 1 428 ? -24.672 -17.734 -1.599 1 62.12 428 ALA A CA 1
ATOM 3512 C C . ALA A 1 428 ? -24.75 -18.688 -0.409 1 62.12 428 ALA A C 1
ATOM 3514 O O . ALA A 1 428 ? -25.703 -18.641 0.371 1 62.12 428 ALA A O 1
ATOM 3515 N N . LYS A 1 429 ? -23.641 -19.438 -0.225 1 61 429 LYS A N 1
ATOM 3516 C CA . LYS A 1 429 ? -23.828 -20.531 0.724 1 61 429 LYS A CA 1
ATOM 3517 C C . LYS A 1 429 ? -23.922 -20.016 2.154 1 61 429 LYS A C 1
ATOM 3519 O O . LYS A 1 429 ? -24.75 -20.469 2.934 1 61 429 LYS A O 1
ATOM 3524 N N . LEU A 1 430 ? -23.094 -18.984 2.408 1 63.5 430 LEU A N 1
ATOM 3525 C CA . LEU A 1 430 ? -23.094 -18.422 3.75 1 63.5 430 LEU A CA 1
ATOM 3526 C C . LEU A 1 430 ? -24.422 -17.734 4.059 1 63.5 430 LEU A C 1
ATOM 3528 O O . LEU A 1 430 ? -25 -17.953 5.125 1 63.5 430 LEU A O 1
ATOM 3532 N N . TYR A 1 431 ? -24.922 -17.062 3.154 1 72.75 431 TYR A N 1
ATOM 3533 C CA . TYR A 1 431 ? -26.109 -16.266 3.434 1 72.75 431 TYR A CA 1
ATOM 3534 C C . TYR A 1 431 ? -27.375 -17.109 3.34 1 72.75 431 TYR A C 1
ATOM 3536 O O . TYR A 1 431 ? -28.391 -16.781 3.949 1 72.75 431 TYR A O 1
ATOM 3544 N N . ASP A 1 432 ? -27.188 -18.25 2.65 1 72.25 432 ASP A N 1
ATOM 3545 C CA . ASP A 1 432 ? -28.312 -19.172 2.639 1 72.25 432 ASP A CA 1
ATOM 3546 C C . ASP A 1 432 ? -28.547 -19.781 4.023 1 72.25 432 ASP A C 1
ATOM 3548 O O . ASP A 1 432 ? -29.703 -19.922 4.453 1 72.25 432 ASP A O 1
ATOM 3552 N N . THR A 1 433 ? -27.453 -20.016 4.637 1 71.5 433 THR A N 1
ATOM 3553 C CA . THR A 1 433 ? -27.562 -20.562 5.988 1 71.5 433 THR A CA 1
ATOM 3554 C C . THR A 1 433 ? -28.094 -19.5 6.957 1 71.5 433 THR A C 1
ATOM 3556 O O . THR A 1 433 ? -28.891 -19.828 7.84 1 71.5 433 THR A O 1
ATOM 3559 N N . VAL A 1 434 ? -27.719 -18.344 6.738 1 73.81 434 VAL A N 1
ATOM 3560 C CA . VAL A 1 434 ? -28.156 -17.25 7.602 1 73.81 434 VAL A CA 1
ATOM 3561 C C . VAL A 1 434 ? -29.641 -16.984 7.41 1 73.81 434 VAL A C 1
ATOM 3563 O O . VAL A 1 434 ? -30.375 -16.797 8.383 1 73.81 434 VAL A O 1
ATOM 3566 N N . VAL A 1 435 ? -30.094 -17.047 6.18 1 77.44 435 VAL A N 1
ATOM 3567 C CA . VAL A 1 435 ? -31.5 -16.797 5.859 1 77.44 435 VAL A CA 1
ATOM 3568 C C . VAL A 1 435 ? -32.375 -17.891 6.473 1 77.44 435 VAL A C 1
ATOM 3570 O O . VAL A 1 435 ? -33.406 -17.609 7.066 1 77.44 435 VAL A O 1
ATOM 3573 N N . LYS A 1 436 ? -31.891 -19.078 6.367 1 76.44 436 LYS A N 1
ATOM 3574 C CA . LYS A 1 436 ? -32.656 -20.203 6.922 1 76.44 436 LYS A CA 1
ATOM 3575 C C . LYS A 1 436 ? -32.75 -20.094 8.438 1 76.44 436 LYS A C 1
ATOM 3577 O O . LYS A 1 436 ? -33.812 -20.328 9.016 1 76.44 436 LYS A O 1
ATOM 3582 N N . SER A 1 437 ? -31.688 -19.719 8.977 1 75.88 437 SER A N 1
ATOM 3583 C CA . SER A 1 437 ? -31.656 -19.609 10.43 1 75.88 437 SER A CA 1
ATOM 3584 C C . SER A 1 437 ? -32.562 -18.484 10.914 1 75.88 437 SER A C 1
ATOM 3586 O O . SER A 1 437 ? -33.25 -18.625 11.93 1 75.88 437 SER A O 1
ATOM 3588 N N . ILE A 1 438 ? -32.562 -17.438 10.25 1 77.25 438 ILE A N 1
ATOM 3589 C CA . ILE A 1 438 ? -33.344 -16.266 10.641 1 77.25 438 ILE A CA 1
ATOM 3590 C C . ILE A 1 438 ? -34.844 -16.547 10.422 1 77.25 438 ILE A C 1
ATOM 3592 O O . ILE A 1 438 ? -35.688 -16.172 11.25 1 77.25 438 ILE A O 1
ATOM 3596 N N . GLU A 1 439 ? -35.125 -17.172 9.312 1 80 439 GLU A N 1
ATOM 3597 C CA . GLU A 1 439 ? -36.5 -17.516 9.031 1 80 439 GLU A CA 1
ATOM 3598 C C . GLU A 1 439 ? -37.062 -18.484 10.07 1 80 439 GLU A C 1
ATOM 3600 O O . GLU A 1 439 ? -38.219 -18.375 10.484 1 80 439 GLU A O 1
ATOM 3605 N N . GLU A 1 440 ? -36.281 -19.359 10.461 1 79 440 GLU A N 1
ATOM 3606 C CA . GLU A 1 440 ? -36.688 -20.344 11.445 1 79 440 GLU A CA 1
ATOM 3607 C C . GLU A 1 440 ? -36.844 -19.719 12.828 1 79 440 GLU A C 1
ATOM 3609 O O . GLU A 1 440 ? -37.812 -20.016 13.547 1 79 440 GLU A O 1
ATOM 3614 N N . LYS A 1 441 ? -35.969 -18.859 13.164 1 76.75 441 LYS A N 1
ATOM 3615 C CA . LYS A 1 441 ? -35.938 -18.312 14.516 1 76.75 441 LYS A CA 1
ATOM 3616 C C . LYS A 1 441 ? -36.938 -17.188 14.688 1 76.75 441 LYS A C 1
ATOM 3618 O O . LYS A 1 441 ? -37.594 -17.078 15.727 1 76.75 441 LYS A O 1
ATOM 3623 N N . TYR A 1 442 ? -37.062 -16.344 13.625 1 76.5 442 TYR A N 1
ATOM 3624 C CA . TYR A 1 442 ? -37.844 -15.133 13.828 1 76.5 442 TYR A CA 1
ATOM 3625 C C . TYR A 1 442 ? -39.062 -15.102 12.914 1 76.5 442 TYR A C 1
ATOM 3627 O O . TYR A 1 442 ? -39.906 -14.219 13.031 1 76.5 442 TYR A O 1
ATOM 3635 N N . GLY A 1 443 ? -39.25 -16.047 12.008 1 72.62 443 GLY A N 1
ATOM 3636 C CA . GLY A 1 443 ? -40.406 -16.156 11.148 1 72.62 443 GLY A CA 1
ATOM 3637 C C . GLY A 1 443 ? -40.5 -15.07 10.094 1 72.62 443 GLY A C 1
ATOM 3638 O O . GLY A 1 443 ? -41.594 -14.688 9.672 1 72.62 443 GLY A O 1
ATOM 3639 N N . VAL A 1 444 ? -39.438 -14.398 9.875 1 76.88 444 VAL A N 1
ATOM 3640 C CA . VAL A 1 444 ? -39.406 -13.336 8.883 1 76.88 444 VAL A CA 1
ATOM 3641 C C . VAL A 1 444 ? -38.812 -13.859 7.57 1 76.88 444 VAL A C 1
ATOM 3643 O O . VAL A 1 444 ? -37.844 -14.602 7.582 1 76.88 444 VAL A O 1
ATOM 3646 N N . LYS A 1 445 ? -39.625 -13.609 6.508 1 83.06 445 LYS A N 1
ATOM 3647 C CA . LYS A 1 445 ? -39.156 -14.039 5.195 1 83.06 445 LYS A CA 1
ATOM 3648 C C . LYS A 1 445 ? -38.188 -13.016 4.594 1 83.06 445 LYS A C 1
ATOM 3650 O O . LYS A 1 445 ? -38.562 -11.844 4.434 1 83.06 445 LYS A O 1
ATOM 3655 N N . ILE A 1 446 ? -36.969 -13.398 4.438 1 87.69 446 ILE A N 1
ATOM 3656 C CA . ILE A 1 446 ? -35.969 -12.531 3.844 1 87.69 446 ILE A CA 1
ATOM 3657 C C . ILE A 1 446 ? -35.5 -13.109 2.504 1 87.69 446 ILE A C 1
ATOM 3659 O O . ILE A 1 446 ? -35.281 -14.32 2.385 1 87.69 446 ILE A O 1
ATOM 3663 N N . THR A 1 447 ? -35.531 -12.281 1.492 1 89.81 447 THR A N 1
ATOM 3664 C CA . THR A 1 447 ? -35.156 -12.719 0.155 1 89.81 447 THR A CA 1
ATOM 3665 C C . THR A 1 447 ? -33.781 -12.18 -0.219 1 89.81 447 THR A C 1
ATOM 3667 O O . THR A 1 447 ? -33.531 -10.977 -0.132 1 89.81 447 THR A O 1
ATOM 3670 N N . ARG A 1 448 ? -32.906 -13.008 -0.547 1 90.62 448 ARG A N 1
ATOM 3671 C CA . ARG A 1 448 ? -31.547 -12.609 -0.956 1 90.62 448 ARG A CA 1
ATOM 3672 C C . ARG A 1 448 ? -31.484 -12.383 -2.463 1 90.62 448 ARG A C 1
ATOM 3674 O O . ARG A 1 448 ? -32.062 -13.148 -3.238 1 90.62 448 ARG A O 1
ATOM 3681 N N . THR A 1 449 ? -30.828 -11.352 -2.85 1 92 449 THR A N 1
ATOM 3682 C CA . THR A 1 449 ? -30.562 -11.078 -4.258 1 92 449 THR A CA 1
ATOM 3683 C C . THR A 1 449 ? -29.078 -11.227 -4.566 1 92 449 THR A C 1
ATOM 3685 O O . THR A 1 449 ? -28.234 -10.922 -3.723 1 92 449 THR A O 1
ATOM 3688 N N . ALA A 1 450 ? -28.781 -11.711 -5.715 1 91.56 450 ALA A N 1
ATOM 3689 C CA . ALA A 1 450 ? -27.391 -11.922 -6.125 1 91.56 450 ALA A CA 1
ATOM 3690 C C . ALA A 1 450 ? -26.859 -10.711 -6.895 1 91.56 450 ALA A C 1
ATOM 3692 O O . ALA A 1 450 ? -27.609 -9.797 -7.219 1 91.56 450 ALA A O 1
ATOM 3693 N N . CYS A 1 451 ? -25.578 -10.688 -7.078 1 92.5 451 CYS A N 1
ATOM 3694 C CA . CYS A 1 451 ? -24.906 -9.57 -7.734 1 92.5 451 CYS A CA 1
ATOM 3695 C C . CYS A 1 451 ? -24.453 -9.953 -9.133 1 92.5 451 CYS A C 1
ATOM 3697 O O . CYS A 1 451 ? -23.547 -10.781 -9.297 1 92.5 451 CYS A O 1
ATOM 3699 N N . TRP A 1 452 ? -25 -9.328 -10.125 1 92.31 452 TRP A N 1
ATOM 3700 C CA . TRP A 1 452 ? -24.656 -9.609 -11.516 1 92.31 452 TRP A CA 1
ATOM 3701 C C . TRP A 1 452 ? -23.25 -9.117 -11.828 1 92.31 452 TRP A C 1
ATOM 3703 O O . TRP A 1 452 ? -22.609 -9.617 -12.766 1 92.31 452 TRP A O 1
ATOM 3713 N N . PHE A 1 453 ? -22.766 -8.18 -11.094 1 89.25 453 PHE A N 1
ATOM 3714 C CA . PHE A 1 453 ? -21.406 -7.711 -11.312 1 89.25 453 PHE A CA 1
ATOM 3715 C C . PHE A 1 453 ? -20.406 -8.789 -10.953 1 89.25 453 PHE A C 1
ATOM 3717 O O . PHE A 1 453 ? -19.391 -8.969 -11.641 1 89.25 453 PHE A O 1
ATOM 3724 N N . HIS A 1 454 ? -20.672 -9.453 -9.883 1 87.88 454 HIS A N 1
ATOM 3725 C CA . HIS A 1 454 ? -19.797 -10.547 -9.484 1 87.88 454 HIS A CA 1
ATOM 3726 C C . HIS A 1 454 ? -19.859 -11.688 -10.492 1 87.88 454 HIS A C 1
ATOM 3728 O O . HIS A 1 454 ? -18.844 -12.328 -10.766 1 87.88 454 HIS A O 1
ATOM 3734 N N . ALA A 1 455 ? -21 -11.945 -10.961 1 88.94 455 ALA A N 1
ATOM 3735 C CA . ALA A 1 455 ? -21.141 -12.953 -12.008 1 88.94 455 ALA A CA 1
ATOM 3736 C C . ALA A 1 455 ? -20.297 -12.594 -13.227 1 88.94 455 ALA A C 1
ATOM 3738 O O . ALA A 1 455 ? -19.578 -13.438 -13.773 1 88.94 455 ALA A O 1
ATOM 3739 N N . ARG A 1 456 ? -20.406 -11.375 -13.586 1 87.25 456 ARG A N 1
ATOM 3740 C CA . ARG A 1 456 ? -19.625 -10.906 -14.727 1 87.25 456 ARG A CA 1
ATOM 3741 C C . ARG A 1 456 ? -18.125 -11.094 -14.484 1 87.25 456 ARG A C 1
ATOM 3743 O O . ARG A 1 456 ? -17.391 -11.453 -15.391 1 87.25 456 ARG A O 1
ATOM 3750 N N . HIS A 1 457 ? -17.766 -10.82 -13.289 1 81.5 457 HIS A N 1
ATOM 3751 C CA . HIS A 1 457 ? -16.359 -10.945 -12.945 1 81.5 457 HIS A CA 1
ATOM 3752 C C . HIS A 1 457 ? -15.867 -12.383 -13.141 1 81.5 457 HIS A C 1
ATOM 3754 O O . HIS A 1 457 ? -14.758 -12.602 -13.633 1 81.5 457 HIS A O 1
ATOM 3760 N N . TYR A 1 458 ? -16.625 -13.336 -12.805 1 82.38 458 TYR A N 1
ATOM 3761 C CA . TYR A 1 458 ? -16.266 -14.734 -12.992 1 82.38 458 TYR A CA 1
ATOM 3762 C C . TYR A 1 458 ? -16.109 -15.062 -14.469 1 82.38 458 TYR A C 1
ATOM 3764 O O . TYR A 1 458 ? -15.188 -15.789 -14.859 1 82.38 458 TYR A O 1
ATOM 3772 N N . PHE A 1 459 ? -16.906 -14.516 -15.25 1 83.94 459 PHE A N 1
ATOM 3773 C CA . PHE A 1 459 ? -16.844 -14.797 -16.688 1 83.94 459 PHE A CA 1
ATOM 3774 C C . PHE A 1 459 ? -15.688 -14.055 -17.328 1 83.94 459 PHE A C 1
ATOM 3776 O O . PHE A 1 459 ? -15.086 -14.555 -18.297 1 83.94 459 PHE A O 1
ATOM 3783 N N . VAL A 1 460 ? -15.391 -12.938 -16.812 1 77.69 460 VAL A N 1
ATOM 3784 C CA . VAL A 1 460 ? -14.25 -12.203 -17.344 1 77.69 460 VAL A CA 1
ATOM 3785 C C . VAL A 1 460 ? -12.961 -12.961 -17.031 1 77.69 460 VAL A C 1
ATOM 3787 O O . VAL A 1 460 ? -12.062 -13.031 -17.875 1 77.69 460 VAL A O 1
ATOM 3790 N N . ASP A 1 461 ? -12.938 -13.508 -15.867 1 71.62 461 ASP A N 1
ATOM 3791 C CA . ASP A 1 461 ? -11.789 -14.344 -15.516 1 71.62 461 ASP A CA 1
ATOM 3792 C C . ASP A 1 461 ? -11.703 -15.57 -16.422 1 71.62 461 ASP A C 1
ATOM 3794 O O . ASP A 1 461 ? -10.609 -15.969 -16.828 1 71.62 461 ASP A O 1
ATOM 3798 N N . ALA A 1 462 ? -12.805 -16.125 -16.672 1 73.31 462 ALA A N 1
ATOM 3799 C CA . ALA A 1 462 ? -12.859 -17.312 -17.531 1 73.31 462 ALA A CA 1
ATOM 3800 C C . ALA A 1 462 ? -12.5 -16.969 -18.969 1 73.31 462 ALA A C 1
ATOM 3802 O O . ALA A 1 462 ? -11.984 -17.828 -19.703 1 73.31 462 ALA A O 1
ATOM 3803 N N . PHE A 1 463 ? -12.766 -15.797 -19.312 1 72 463 PHE A N 1
ATOM 3804 C CA . PHE A 1 463 ? -12.477 -15.336 -20.656 1 72 463 PHE A CA 1
ATOM 3805 C C . PHE A 1 463 ? -10.977 -15.414 -20.938 1 72 463 PHE A C 1
ATOM 3807 O O . PHE A 1 463 ? -10.57 -15.633 -22.094 1 72 463 PHE A O 1
ATOM 3814 N N . ILE A 1 464 ? -10.289 -15.188 -19.875 1 58.22 464 ILE A N 1
ATOM 3815 C CA . ILE A 1 464 ? -8.836 -15.234 -20.031 1 58.22 464 ILE A CA 1
ATOM 3816 C C . ILE A 1 464 ? -8.406 -16.641 -20.453 1 58.22 464 ILE A C 1
ATOM 3818 O O . ILE A 1 464 ? -7.496 -16.797 -21.266 1 58.22 464 ILE A O 1
ATOM 3822 N N . ALA A 1 465 ? -9.094 -17.641 -20.078 1 57.03 465 ALA A N 1
ATOM 3823 C CA . ALA A 1 465 ? -8.766 -19.031 -20.391 1 57.03 465 ALA A CA 1
ATOM 3824 C C . ALA A 1 465 ? -9.492 -19.5 -21.641 1 57.03 465 ALA A C 1
ATOM 3826 O O . ALA A 1 465 ? -8.953 -20.281 -22.422 1 57.03 465 ALA A O 1
ATOM 3827 N N . ASP A 1 466 ? -10.758 -19.031 -21.812 1 64.38 466 ASP A N 1
ATOM 3828 C CA . ASP A 1 466 ? -11.625 -19.484 -22.891 1 64.38 466 ASP A CA 1
ATOM 3829 C C . ASP A 1 466 ? -12.43 -18.328 -23.469 1 64.38 466 ASP A C 1
ATOM 3831 O O . ASP A 1 466 ? -13.352 -17.828 -22.844 1 64.38 466 ASP A O 1
ATOM 3835 N N . HIS A 1 467 ? -12.203 -18 -24.656 1 61.84 467 HIS A N 1
ATOM 3836 C CA . HIS A 1 467 ? -12.805 -16.828 -25.281 1 61.84 467 HIS A CA 1
ATOM 3837 C C . HIS A 1 467 ? -14.258 -17.094 -25.672 1 61.84 467 HIS A C 1
ATOM 3839 O O . HIS A 1 467 ? -14.992 -16.172 -26.016 1 61.84 467 HIS A O 1
ATOM 3845 N N . ARG A 1 468 ? -14.586 -18.281 -25.641 1 69.44 468 ARG A N 1
ATOM 3846 C CA . ARG A 1 468 ? -15.938 -18.656 -26.047 1 69.44 468 ARG A CA 1
ATOM 3847 C C . ARG A 1 468 ? -16.984 -18.094 -25.094 1 69.44 468 ARG A C 1
ATOM 3849 O O . ARG A 1 468 ? -18.172 -18.047 -25.422 1 69.44 468 ARG A O 1
ATOM 3856 N N . VAL A 1 469 ? -16.531 -17.531 -23.984 1 78.19 469 VAL A N 1
ATOM 3857 C CA . VAL A 1 469 ? -17.469 -17.016 -22.984 1 78.19 469 VAL A CA 1
ATOM 3858 C C . VAL A 1 469 ? -17.797 -15.555 -23.312 1 78.19 469 VAL A C 1
ATOM 3860 O O . VAL A 1 469 ? -18.672 -14.953 -22.672 1 78.19 469 VAL A O 1
ATOM 3863 N N . ARG A 1 470 ? -17.359 -15.039 -24.281 1 74.12 470 ARG A N 1
ATOM 3864 C CA . ARG A 1 470 ? -17.5 -13.633 -24.641 1 74.12 470 ARG A CA 1
ATOM 3865 C C . ARG A 1 470 ? -18.969 -13.258 -24.828 1 74.12 470 ARG A C 1
ATOM 3867 O O . ARG A 1 470 ? -19.406 -12.211 -24.359 1 74.12 470 ARG A O 1
ATOM 3874 N N . PRO A 1 471 ? -19.703 -14.078 -25.484 1 71.25 471 PRO A N 1
ATOM 3875 C CA . PRO A 1 471 ? -21.109 -13.711 -25.688 1 71.25 471 PRO A CA 1
ATOM 3876 C C . PRO A 1 471 ? -21.875 -13.547 -24.359 1 71.25 471 PRO A C 1
ATOM 3878 O O . PRO A 1 471 ? -22.766 -12.703 -24.266 1 71.25 471 PRO A O 1
ATOM 3881 N N . ILE A 1 472 ? -21.516 -14.289 -23.438 1 82.5 472 ILE A N 1
ATOM 3882 C CA . ILE A 1 472 ? -22.188 -14.195 -22.141 1 82.5 472 ILE A CA 1
ATOM 3883 C C . ILE A 1 472 ? -21.844 -12.859 -21.484 1 82.5 472 ILE A C 1
ATOM 3885 O O . ILE A 1 472 ? -22.719 -12.211 -20.891 1 82.5 472 ILE A O 1
ATOM 3889 N N . ILE A 1 473 ? -20.672 -12.445 -21.594 1 81 473 ILE A N 1
ATOM 3890 C CA . ILE A 1 473 ? -20.219 -11.172 -21.031 1 81 473 ILE A CA 1
ATOM 3891 C C . ILE A 1 473 ? -20.969 -10.023 -21.719 1 81 473 ILE A C 1
ATOM 3893 O O . ILE A 1 473 ? -21.391 -9.07 -21.062 1 81 473 ILE A O 1
ATOM 3897 N N . LYS A 1 474 ? -21.141 -10.195 -22.953 1 74.75 474 LYS A N 1
ATOM 3898 C CA . LYS A 1 474 ? -21.859 -9.164 -23.703 1 74.75 474 LYS A CA 1
ATOM 3899 C C . LYS A 1 474 ? -23.312 -9.062 -23.25 1 74.75 474 LYS A C 1
ATOM 3901 O O . LYS A 1 474 ? -23.844 -7.961 -23.125 1 74.75 474 LYS A O 1
ATOM 3906 N N . LEU A 1 475 ? -23.906 -10.156 -23.078 1 80.12 475 LEU A N 1
ATOM 3907 C CA . LEU A 1 475 ? -25.281 -10.164 -22.594 1 80.12 475 LEU A CA 1
ATOM 3908 C C . LEU A 1 475 ? -25.375 -9.5 -21.219 1 80.12 475 LEU A C 1
ATOM 3910 O O . LEU A 1 475 ? -26.312 -8.742 -20.953 1 80.12 475 LEU A O 1
ATOM 3914 N N . MET A 1 476 ? -24.484 -9.766 -20.406 1 87.06 476 MET A N 1
ATOM 3915 C CA . MET A 1 476 ? -24.469 -9.148 -19.078 1 87.06 476 MET A CA 1
ATOM 3916 C C . MET A 1 476 ? -24.281 -7.637 -19.188 1 87.06 476 MET A C 1
ATOM 3918 O O . MET A 1 476 ? -24.859 -6.875 -18.406 1 87.06 476 MET A O 1
ATOM 3922 N N . ASN A 1 477 ? -23.5 -7.227 -20.078 1 80.56 477 ASN A N 1
ATOM 3923 C CA . ASN A 1 477 ? -23.297 -5.801 -20.312 1 80.56 477 ASN A CA 1
ATOM 3924 C C . ASN A 1 477 ? -24.594 -5.113 -20.719 1 80.56 477 ASN A C 1
ATOM 3926 O O . ASN A 1 477 ? -24.844 -3.963 -20.344 1 80.56 477 ASN A O 1
ATOM 3930 N N . TYR A 1 478 ? -25.328 -5.887 -21.375 1 76.75 478 TYR A N 1
ATOM 3931 C CA . TYR A 1 478 ? -26.625 -5.344 -21.766 1 76.75 478 TYR A CA 1
ATOM 3932 C C . TYR A 1 478 ? -27.516 -5.129 -20.547 1 76.75 478 TYR A C 1
ATOM 3934 O O . TYR A 1 478 ? -28.266 -4.148 -20.484 1 76.75 478 TYR A O 1
ATOM 3942 N N . LEU A 1 479 ? -27.469 -5.969 -19.719 1 87 479 LEU A N 1
ATOM 3943 C CA . LEU A 1 479 ? -28.234 -5.816 -18.484 1 87 479 LEU A CA 1
ATOM 3944 C C . LEU A 1 479 ? -27.828 -4.539 -17.766 1 87 479 LEU A C 1
ATOM 3946 O O . LEU A 1 479 ? -28.688 -3.789 -17.297 1 87 479 LEU A O 1
ATOM 3950 N N . PHE A 1 480 ? -26.594 -4.305 -17.719 1 85.88 480 PHE A N 1
ATOM 3951 C CA . PHE A 1 480 ? -26.109 -3.127 -17.016 1 85.88 480 PHE A CA 1
ATOM 3952 C C . PHE A 1 480 ? -26.484 -1.854 -17.766 1 85.88 480 PHE A C 1
ATOM 3954 O O . PHE A 1 480 ? -26.719 -0.813 -17.156 1 85.88 480 PHE A O 1
ATOM 3961 N N . TYR A 1 481 ? -26.5 -1.98 -19.016 1 76.88 481 TYR A N 1
ATOM 3962 C CA . TYR A 1 481 ? -26.906 -0.836 -19.828 1 76.88 481 TYR A CA 1
ATOM 3963 C C . TYR A 1 481 ? -28.359 -0.457 -19.547 1 76.88 481 TYR A C 1
ATOM 3965 O O . TYR A 1 481 ? -28.672 0.726 -19.422 1 76.88 481 TYR A O 1
ATOM 3973 N N . ILE A 1 482 ? -29.156 -1.383 -19.5 1 81.19 482 ILE A N 1
ATOM 3974 C CA . ILE A 1 482 ? -30.578 -1.153 -19.219 1 81.19 482 ILE A CA 1
ATOM 3975 C C . ILE A 1 482 ? -30.719 -0.46 -17.859 1 81.19 482 ILE A C 1
ATOM 3977 O O . ILE A 1 482 ? -31.5 0.487 -17.734 1 81.19 482 ILE A O 1
ATOM 3981 N N . GLU A 1 483 ? -29.953 -0.927 -16.969 1 86.81 483 GLU A N 1
ATOM 3982 C CA . GLU A 1 483 ? -30.016 -0.344 -15.625 1 86.81 483 GLU A CA 1
ATOM 3983 C C . GLU A 1 483 ? -29.516 1.1 -15.633 1 86.81 483 GLU A C 1
ATOM 3985 O O . GLU A 1 483 ? -30.062 1.954 -14.938 1 86.81 483 GLU A O 1
ATOM 3990 N N . ARG A 1 484 ? -28.516 1.365 -16.375 1 83.44 484 ARG A N 1
ATOM 3991 C CA . ARG A 1 484 ? -27.984 2.717 -16.484 1 83.44 484 ARG A CA 1
ATOM 3992 C C . ARG A 1 484 ? -29 3.672 -17.078 1 83.44 484 ARG A C 1
ATOM 3994 O O . ARG A 1 484 ? -29.141 4.809 -16.625 1 83.44 484 ARG A O 1
ATOM 4001 N N . VAL A 1 485 ? -29.672 3.201 -18.047 1 76.69 485 VAL A N 1
ATOM 4002 C CA . VAL A 1 485 ? -30.688 4.016 -18.703 1 76.69 485 VAL A CA 1
ATOM 4003 C C . VAL A 1 485 ? -31.828 4.293 -17.734 1 76.69 485 VAL A C 1
ATOM 4005 O O . VAL A 1 485 ? -32.344 5.406 -17.672 1 76.69 485 VAL A O 1
ATOM 4008 N N . ALA A 1 486 ? -32.188 3.322 -17.062 1 82.5 486 ALA A N 1
ATOM 4009 C CA . ALA A 1 486 ? -33.25 3.492 -16.062 1 82.5 486 ALA A CA 1
ATOM 4010 C C . ALA A 1 486 ? -32.844 4.5 -15 1 82.5 486 ALA A C 1
ATOM 4012 O O . ALA A 1 486 ? -33.656 5.32 -14.57 1 82.5 486 ALA A O 1
ATOM 4013 N N . ASP A 1 487 ? -31.656 4.523 -14.602 1 82.06 487 ASP A N 1
ATOM 4014 C CA . ASP A 1 487 ? -31.141 5.449 -13.594 1 82.06 487 ASP A CA 1
ATOM 4015 C C . ASP A 1 487 ? -31.109 6.879 -14.133 1 82.06 487 ASP A C 1
ATOM 4017 O O . ASP A 1 487 ? -31.453 7.82 -13.414 1 82.06 487 ASP A O 1
ATOM 4021 N N . GLU A 1 488 ? -30.609 7.004 -15.266 1 77 488 GLU A N 1
ATOM 4022 C CA . GLU A 1 488 ? -30.5 8.32 -15.891 1 77 488 GLU A CA 1
ATOM 4023 C C . GLU A 1 488 ? -31.859 8.969 -16.047 1 77 488 GLU A C 1
ATOM 4025 O O . GLU A 1 488 ? -32 10.188 -15.914 1 77 488 GLU A O 1
ATOM 4030 N N . LYS A 1 489 ? -32.781 8.172 -16.234 1 76.31 489 LYS A N 1
ATOM 4031 C CA . LYS A 1 489 ? -34.125 8.688 -16.422 1 76.31 489 LYS A CA 1
ATOM 4032 C C . LYS A 1 489 ? -34.812 8.898 -15.078 1 76.31 489 LYS A C 1
ATOM 4034 O O . LYS A 1 489 ? -35.938 9.422 -15.031 1 76.31 489 LYS A O 1
ATOM 4039 N N . GLY A 1 490 ? -34.125 8.594 -14.008 1 75.25 490 GLY A N 1
ATOM 4040 C CA . GLY A 1 490 ? -34.656 8.812 -12.664 1 75.25 490 GLY A CA 1
ATOM 4041 C C . GLY A 1 490 ? -35.906 8.016 -12.375 1 75.25 490 GLY A C 1
ATOM 4042 O O . GLY A 1 490 ? -36.875 8.547 -11.805 1 75.25 490 GLY A O 1
ATOM 4043 N N . LYS A 1 491 ? -35.906 6.875 -12.836 1 74.12 491 LYS A N 1
ATOM 4044 C CA . LYS A 1 491 ? -37.125 6.078 -12.68 1 74.12 491 LYS A CA 1
ATOM 4045 C C . LYS A 1 491 ? -37.312 5.648 -11.227 1 74.12 491 LYS A C 1
ATOM 4047 O O . LYS A 1 491 ? -36.344 5.383 -10.516 1 74.12 491 LYS A O 1
ATOM 4052 N N . THR A 1 492 ? -38.531 5.75 -10.875 1 82.88 492 THR A N 1
ATOM 4053 C CA . THR A 1 492 ? -38.906 5.258 -9.555 1 82.88 492 THR A CA 1
ATOM 4054 C C . THR A 1 492 ? -38.844 3.734 -9.508 1 82.88 492 THR A C 1
ATOM 4056 O O . THR A 1 492 ? -38.656 3.084 -10.531 1 82.88 492 THR A O 1
ATOM 4059 N N . GLY A 1 493 ? -38.938 3.127 -8.312 1 86.19 493 GLY A N 1
ATOM 4060 C CA . GLY A 1 493 ? -38.906 1.682 -8.148 1 86.19 493 GLY A CA 1
ATOM 4061 C C . GLY A 1 493 ? -39.938 0.961 -8.992 1 86.19 493 GLY A C 1
ATOM 4062 O O . GLY A 1 493 ? -39.625 -0.046 -9.633 1 86.19 493 GLY A O 1
ATOM 4063 N N . GLU A 1 494 ? -41.031 1.564 -9.102 1 88.69 494 GLU A N 1
ATOM 4064 C CA . GLU A 1 494 ? -42.125 0.941 -9.867 1 88.69 494 GLU A CA 1
ATOM 4065 C C . GLU A 1 494 ? -41.875 1.059 -11.367 1 88.69 494 GLU A C 1
ATOM 4067 O O . GLU A 1 494 ? -42.094 0.105 -12.117 1 88.69 494 GLU A O 1
ATOM 4072 N N . ALA A 1 495 ? -41.438 2.223 -11.742 1 89 495 ALA A N 1
ATOM 4073 C CA . ALA A 1 495 ? -41.125 2.436 -13.156 1 89 495 ALA A CA 1
ATOM 4074 C C . ALA A 1 495 ? -39.938 1.571 -13.594 1 89 495 ALA A C 1
ATOM 4076 O O . ALA A 1 495 ? -39.938 1.059 -14.719 1 89 495 ALA A O 1
ATOM 4077 N N . ARG A 1 496 ? -39.125 1.409 -12.703 1 90.75 496 ARG A N 1
ATOM 4078 C CA . ARG A 1 496 ? -37.969 0.572 -13.008 1 90.75 496 ARG A CA 1
ATOM 4079 C C . ARG A 1 496 ? -38.375 -0.886 -13.188 1 90.75 496 ARG A C 1
ATOM 4081 O O . ARG A 1 496 ? -37.844 -1.578 -14.062 1 90.75 496 ARG A O 1
ATOM 4088 N N . LEU A 1 497 ? -39.25 -1.28 -12.375 1 91.75 497 LEU A N 1
ATOM 4089 C CA . LEU A 1 497 ? -39.75 -2.654 -12.477 1 91.75 497 LEU A CA 1
ATOM 4090 C C . LEU A 1 497 ? -40.406 -2.898 -13.828 1 91.75 497 LEU A C 1
ATOM 4092 O O . LEU A 1 497 ? -40.188 -3.938 -14.453 1 91.75 497 LEU A O 1
ATOM 4096 N N . LYS A 1 498 ? -41.156 -1.953 -14.188 1 88.69 498 LYS A N 1
ATOM 4097 C CA . 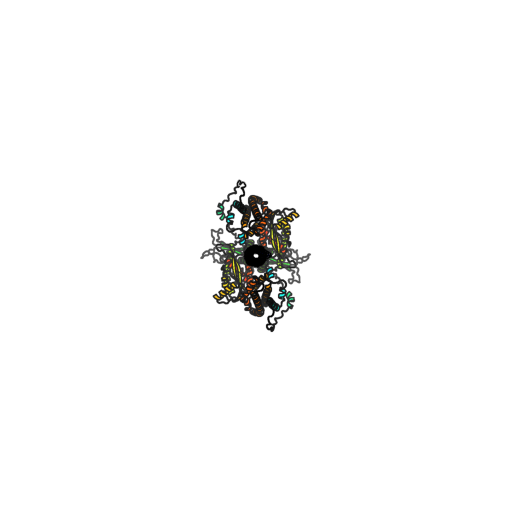LYS A 1 498 ? -41.812 -2.08 -15.484 1 88.69 498 LYS A CA 1
ATOM 4098 C C . LYS A 1 498 ? -40.781 -2.119 -16.609 1 88.69 498 LYS A C 1
ATOM 4100 O O . LYS A 1 498 ? -40.938 -2.898 -17.562 1 88.69 498 LYS A O 1
ATOM 4105 N N . PHE A 1 499 ? -39.906 -1.3 -16.469 1 85.88 499 PHE A N 1
ATOM 4106 C CA . PHE A 1 499 ? -38.812 -1.231 -17.438 1 85.88 499 PHE A CA 1
ATOM 4107 C C . PHE A 1 499 ? -38.031 -2.539 -17.484 1 85.88 499 PHE A C 1
ATOM 4109 O O . PHE A 1 499 ? -37.719 -3.037 -18.562 1 85.88 499 PHE A O 1
ATOM 4116 N N . ARG A 1 500 ? -37.844 -3.127 -16.344 1 89.38 500 ARG A N 1
ATOM 4117 C CA . ARG A 1 500 ? -37.094 -4.379 -16.219 1 89.38 500 ARG A CA 1
ATOM 4118 C C . ARG A 1 500 ? -37.875 -5.539 -16.828 1 89.38 500 ARG A C 1
ATOM 4120 O O . ARG A 1 500 ? -37.312 -6.398 -17.5 1 89.38 500 ARG A O 1
ATOM 4127 N N . LEU A 1 501 ? -39.094 -5.508 -16.578 1 89.31 501 LEU A N 1
ATOM 4128 C CA . LEU A 1 501 ? -39.938 -6.582 -17.078 1 89.31 501 LEU A CA 1
ATOM 4129 C C . LEU A 1 501 ? -40.062 -6.52 -18.594 1 89.31 501 LEU A C 1
ATOM 4131 O O . LEU A 1 501 ? -40.188 -7.551 -19.266 1 89.31 501 LEU A O 1
ATOM 4135 N N . LYS A 1 502 ? -39.875 -5.367 -19.047 1 82.56 502 LYS A N 1
ATOM 4136 C CA . LYS A 1 502 ? -39.969 -5.18 -20.484 1 82.56 502 LYS A CA 1
ATOM 4137 C C . LYS A 1 502 ? -38.656 -5.562 -21.172 1 82.56 502 LYS A C 1
ATOM 4139 O O . LYS A 1 502 ? -38.688 -6.129 -22.266 1 82.56 502 LYS A O 1
ATOM 4144 N N . TYR A 1 503 ? -37.594 -5.305 -20.531 1 81.44 503 TYR A N 1
ATOM 4145 C CA . TYR A 1 503 ? -36.344 -5.48 -21.25 1 81.44 503 TYR A CA 1
ATOM 4146 C C . TYR A 1 503 ? -35.438 -6.5 -20.547 1 81.44 503 TYR A C 1
ATOM 4148 O O . TYR A 1 503 ? -35.062 -7.508 -21.156 1 81.44 503 TYR A O 1
ATOM 4156 N N . SER A 1 504 ? -35.188 -6.344 -19.266 1 87.56 504 SER A N 1
ATOM 4157 C CA . SER A 1 504 ? -34.188 -7.145 -18.547 1 87.56 504 SER A CA 1
ATOM 4158 C C . SER A 1 504 ? -34.625 -8.602 -18.438 1 87.56 504 SER A C 1
ATOM 4160 O O . SER A 1 504 ? -33.812 -9.508 -18.453 1 87.56 504 SER A O 1
ATOM 4162 N N . ARG A 1 505 ? -35.906 -8.797 -18.344 1 89.5 505 ARG A N 1
ATOM 4163 C CA . ARG A 1 505 ? -36.406 -10.156 -18.203 1 89.5 505 ARG A CA 1
ATOM 4164 C C . ARG A 1 505 ? -36 -11.031 -19.375 1 89.5 505 ARG A C 1
ATOM 4166 O O . ARG A 1 505 ? -35.562 -12.164 -19.188 1 89.5 505 ARG A O 1
ATOM 4173 N N . PHE A 1 506 ? -36.062 -10.492 -20.5 1 83 506 PHE A N 1
ATOM 4174 C CA . PHE A 1 506 ? -35.719 -11.242 -21.703 1 83 506 PHE A CA 1
ATOM 4175 C C . PHE A 1 506 ? -34.219 -11.539 -21.75 1 83 506 PHE A C 1
ATOM 4177 O O . PHE A 1 506 ? -33.812 -12.625 -22.156 1 83 506 PHE A O 1
ATOM 4184 N N . VAL A 1 507 ? -33.5 -10.594 -21.375 1 85.56 507 VAL A N 1
ATOM 4185 C CA . VAL A 1 507 ? -32.031 -10.766 -21.406 1 85.56 507 VAL A CA 1
ATOM 4186 C C . VAL A 1 507 ? -31.625 -11.836 -20.391 1 85.56 507 VAL A C 1
ATOM 4188 O O . VAL A 1 507 ? -30.812 -12.703 -20.688 1 85.56 507 VAL A O 1
ATOM 4191 N N . VAL A 1 508 ? -32.219 -11.82 -19.25 1 91.88 508 VAL A N 1
ATOM 4192 C CA . VAL A 1 508 ? -31.891 -12.781 -18.203 1 91.88 508 VAL A CA 1
ATOM 4193 C C . VAL A 1 508 ? -32.281 -14.188 -18.641 1 91.88 508 VAL A C 1
ATOM 4195 O O . VAL A 1 508 ? -31.531 -15.141 -18.438 1 91.88 508 VAL A O 1
ATOM 4198 N N . GLN A 1 509 ? -33.375 -14.312 -19.266 1 87.69 509 GLN A N 1
ATOM 4199 C CA . GLN A 1 509 ? -33.812 -15.609 -19.766 1 87.69 509 GLN A CA 1
ATOM 4200 C C . GLN A 1 509 ? -32.844 -16.156 -20.812 1 87.69 509 GLN A C 1
ATOM 4202 O O . GLN A 1 509 ? -32.531 -17.344 -20.812 1 87.69 509 GLN A O 1
ATOM 4207 N N . SER A 1 510 ? -32.406 -15.273 -21.625 1 82.06 510 SER A N 1
ATOM 4208 C CA . SER A 1 510 ? -31.438 -15.672 -22.641 1 82.06 510 SER A CA 1
ATOM 4209 C C . SER A 1 510 ? -30.125 -16.141 -22.016 1 82.06 510 SER A C 1
ATOM 4211 O O . SER A 1 510 ? -29.516 -17.109 -22.469 1 82.06 510 SER A O 1
ATOM 4213 N N . ILE A 1 511 ? -29.75 -15.445 -20.984 1 89.75 511 ILE A N 1
ATOM 4214 C CA . ILE A 1 511 ? -28.516 -15.805 -20.312 1 89.75 511 ILE A CA 1
ATOM 4215 C C . ILE A 1 511 ? -28.672 -17.172 -19.641 1 89.75 511 ILE A C 1
ATOM 4217 O O . ILE A 1 511 ? -27.812 -18.031 -19.781 1 89.75 511 ILE A O 1
ATOM 4221 N N . MET A 1 512 ? -29.766 -17.359 -19 1 90.25 512 MET A N 1
ATOM 4222 C CA . MET A 1 512 ? -30 -18.609 -18.281 1 90.25 512 MET A CA 1
ATOM 4223 C C . MET A 1 512 ? -30.062 -19.781 -19.234 1 90.25 512 MET A C 1
ATOM 4225 O O . MET A 1 512 ? -29.531 -20.859 -18.938 1 90.25 512 MET A O 1
ATOM 4229 N N . LYS A 1 513 ? -30.625 -19.609 -20.328 1 83.75 513 LYS A N 1
ATOM 4230 C CA . LYS A 1 513 ? -30.703 -20.672 -21.344 1 83.75 513 LYS A CA 1
ATOM 4231 C C . LYS A 1 513 ? -29.312 -21 -21.891 1 83.75 513 LYS A C 1
ATOM 4233 O O . LYS A 1 513 ? -28.984 -22.188 -22.047 1 83.75 513 LYS A O 1
ATOM 4238 N N . ALA A 1 514 ? -28.625 -19.984 -22.109 1 81.69 514 ALA A N 1
ATOM 4239 C CA . ALA A 1 514 ? -27.281 -20.172 -22.625 1 81.69 514 ALA A CA 1
ATOM 4240 C C . ALA A 1 514 ? -26.406 -20.906 -21.625 1 81.69 514 ALA A C 1
ATOM 4242 O O . ALA A 1 514 ? -25.656 -21.812 -22 1 81.69 514 ALA A O 1
ATOM 4243 N N . LEU A 1 515 ? -26.578 -20.578 -20.406 1 89.12 515 LEU A N 1
ATOM 4244 C CA . LEU A 1 515 ? -25.766 -21.203 -19.359 1 89.12 515 LEU A CA 1
ATOM 4245 C C . LEU A 1 515 ? -26.172 -22.656 -19.156 1 89.12 515 LEU A C 1
ATOM 4247 O O . LEU A 1 515 ? -25.297 -23.516 -18.969 1 89.12 515 LEU A O 1
ATOM 4251 N N . GLN A 1 516 ? -27.422 -22.922 -19.234 1 86.12 516 GLN A N 1
ATOM 4252 C CA . GLN A 1 516 ? -27.891 -24.297 -19.094 1 86.12 516 GLN A CA 1
ATOM 4253 C C . GLN A 1 516 ? -27.375 -25.172 -20.234 1 86.12 516 GLN A C 1
ATOM 4255 O O . GLN A 1 516 ? -26.984 -26.312 -20.016 1 86.12 516 GLN A O 1
ATOM 4260 N N . ARG A 1 517 ? -27.234 -24.641 -21.328 1 78.44 517 ARG A N 1
ATOM 4261 C CA . ARG A 1 517 ? -26.703 -25.359 -22.484 1 78.44 517 ARG A CA 1
ATOM 4262 C C . ARG A 1 517 ? -25.234 -25.656 -22.297 1 78.44 517 ARG A C 1
ATOM 4264 O O . ARG A 1 517 ? -24.766 -26.75 -22.641 1 78.44 517 ARG A O 1
ATOM 4271 N N . MET A 1 518 ? -24.609 -24.703 -21.812 1 79.12 518 MET A N 1
ATOM 4272 C CA . MET A 1 518 ? -23.188 -24.891 -21.594 1 79.12 518 MET A CA 1
ATOM 4273 C C . MET A 1 518 ? -22.938 -25.984 -20.562 1 79.12 518 MET A C 1
ATOM 4275 O O . MET A 1 518 ? -21.969 -26.75 -20.672 1 79.12 518 MET A O 1
ATOM 4279 N N . LYS A 1 519 ? -23.734 -26.016 -19.594 1 81.06 519 LYS A N 1
ATOM 4280 C CA . LYS A 1 519 ? -23.594 -27 -18.547 1 81.06 519 LYS A CA 1
ATOM 4281 C C . LYS A 1 519 ? -23.906 -28.406 -19.062 1 81.06 519 LYS A C 1
ATOM 4283 O O . LYS A 1 519 ? -23.25 -29.375 -18.703 1 81.06 519 LYS A O 1
ATOM 4288 N N . ASP A 1 520 ? -24.922 -28.547 -19.891 1 75.81 520 ASP A N 1
ATOM 4289 C CA . ASP A 1 520 ? -25.422 -29.844 -20.344 1 75.81 520 ASP A CA 1
ATOM 4290 C C . ASP A 1 520 ? -24.578 -30.375 -21.5 1 75.81 520 ASP A C 1
ATOM 4292 O O . ASP A 1 520 ? -24.562 -31.578 -21.766 1 75.81 520 ASP A O 1
ATOM 4296 N N . GLU A 1 521 ? -23.984 -29.484 -22.219 1 62.12 521 GLU A N 1
ATOM 4297 C CA . GLU A 1 521 ? -23.25 -29.922 -23.391 1 62.12 521 GLU A CA 1
ATOM 4298 C C . GLU A 1 521 ? -22.094 -30.844 -23.016 1 62.12 521 GLU A C 1
ATOM 4300 O O . GLU A 1 521 ? -21.156 -30.422 -22.328 1 62.12 521 GLU A O 1
ATOM 4305 N N . LYS A 1 522 ? -22.297 -32.125 -22.828 1 54.53 522 LYS A N 1
ATOM 4306 C CA . LYS A 1 522 ? -21.328 -33.188 -22.562 1 54.53 522 LYS A CA 1
ATOM 4307 C C . LYS A 1 522 ? -20.344 -33.344 -23.719 1 54.53 522 LYS A C 1
ATOM 4309 O O . LYS A 1 522 ? -19.203 -33.75 -23.516 1 54.53 522 LYS A O 1
ATOM 4314 N N . ASN A 1 523 ? -20.719 -33.312 -24.969 1 46.59 523 ASN A N 1
ATOM 4315 C CA . ASN A 1 523 ? -19.922 -33.719 -26.141 1 46.59 523 ASN A CA 1
ATOM 4316 C C . ASN A 1 523 ? -18.875 -32.656 -26.484 1 46.59 523 ASN A C 1
ATOM 4318 O O . ASN A 1 523 ? -17.953 -32.938 -27.25 1 46.59 523 ASN A O 1
ATOM 4322 N N . VAL A 1 524 ? -19.188 -31.391 -26.578 1 43.06 524 VAL A N 1
ATOM 4323 C CA . VAL A 1 524 ? -18.281 -30.359 -27.078 1 43.06 524 VAL A CA 1
ATOM 4324 C C . VAL A 1 524 ? -17.109 -30.203 -26.109 1 43.06 524 VAL A C 1
ATOM 4326 O O . VAL A 1 524 ? -17.219 -30.547 -24.938 1 43.06 524 VAL A O 1
ATOM 4329 N N . LYS A 1 525 ? -15.961 -29.734 -26.688 1 51.69 525 LYS A N 1
ATOM 4330 C CA . LYS A 1 525 ? -14.703 -29.469 -26.016 1 51.69 525 LYS A CA 1
ATOM 4331 C C . LYS A 1 525 ? -14.945 -28.891 -24.609 1 51.69 525 LYS A C 1
ATOM 4333 O O . LYS A 1 525 ? -15.578 -27.844 -24.469 1 51.69 525 LYS A O 1
ATOM 4338 N N . LYS A 1 526 ? -14.883 -29.734 -23.688 1 59.84 526 LYS A N 1
ATOM 4339 C CA . LYS A 1 526 ? -15.086 -29.609 -22.25 1 59.84 526 LYS A CA 1
ATOM 4340 C C . LYS A 1 526 ? -14.586 -28.25 -21.75 1 59.84 526 LYS A C 1
ATOM 4342 O O . LYS A 1 526 ? -13.461 -27.859 -22.047 1 59.84 526 LYS A O 1
ATOM 4347 N N . TYR A 1 527 ? -15.68 -27.359 -21.594 1 66.31 527 TYR A N 1
ATOM 4348 C CA . TYR A 1 527 ? -15.281 -26.109 -20.953 1 66.31 527 TYR A CA 1
ATOM 4349 C C . TYR A 1 527 ? -14.398 -26.375 -19.734 1 66.31 527 TYR A C 1
ATOM 4351 O O . TYR A 1 527 ? -14.562 -27.391 -19.047 1 66.31 527 TYR A O 1
ATOM 4359 N N . GLY A 1 528 ? -13.43 -25.594 -19.703 1 64.44 528 GLY A N 1
ATOM 4360 C CA . GLY A 1 528 ? -12.492 -25.703 -18.594 1 64.44 528 GLY A CA 1
ATOM 4361 C C . GLY A 1 528 ? -13.133 -25.484 -17.234 1 64.44 528 GLY A C 1
ATOM 4362 O O . GLY A 1 528 ? -14.297 -25.094 -17.156 1 64.44 528 GLY A O 1
ATOM 4363 N N . LYS A 1 529 ? -12.438 -25.812 -16.312 1 69.62 529 LYS A N 1
ATOM 4364 C CA . LYS A 1 529 ? -12.922 -25.703 -14.93 1 69.62 529 LYS A CA 1
ATOM 4365 C C . LYS A 1 529 ? -13.305 -24.266 -14.586 1 69.62 529 LYS A C 1
ATOM 4367 O O . LYS A 1 529 ? -14.281 -24.047 -13.867 1 69.62 529 LYS A O 1
ATOM 4372 N N . MET A 1 530 ? -12.609 -23.344 -15.156 1 74.19 530 MET A N 1
ATOM 4373 C CA . MET A 1 530 ? -12.883 -21.953 -14.844 1 74.19 530 MET A CA 1
ATOM 4374 C C . MET A 1 530 ? -14.219 -21.516 -15.445 1 74.19 530 MET A C 1
ATOM 4376 O O . MET A 1 530 ? -14.977 -20.781 -14.805 1 74.19 530 MET A O 1
ATOM 4380 N N . VAL A 1 531 ? -14.445 -21.984 -16.609 1 76.75 531 VAL A N 1
ATOM 4381 C CA . VAL A 1 531 ? -15.703 -21.641 -17.266 1 76.75 531 VAL A CA 1
ATOM 4382 C C . VAL A 1 531 ? -16.859 -22.297 -16.531 1 76.75 531 VAL A C 1
ATOM 4384 O O . VAL A 1 531 ? -17.891 -21.672 -16.281 1 76.75 531 VAL A O 1
ATOM 4387 N N . MET A 1 532 ? -16.641 -23.484 -16.156 1 79.69 532 MET A N 1
ATOM 4388 C CA . MET A 1 532 ? -17.719 -24.203 -15.469 1 79.69 532 MET A CA 1
ATOM 4389 C C . MET A 1 532 ? -17.984 -23.594 -14.102 1 79.69 532 MET A C 1
ATOM 4391 O O . MET A 1 532 ? -19.125 -23.578 -13.648 1 79.69 532 MET A O 1
ATOM 4395 N N . ARG A 1 533 ? -17 -23.109 -13.516 1 81.06 533 ARG A N 1
ATOM 4396 C CA . ARG A 1 533 ? -17.188 -22.422 -12.242 1 81.06 533 ARG A CA 1
ATOM 4397 C C . ARG A 1 533 ? -18.047 -21.172 -12.414 1 81.06 533 ARG A C 1
ATOM 4399 O O . ARG A 1 533 ? -18.922 -20.891 -11.586 1 81.06 533 ARG A O 1
ATOM 4406 N N . ALA A 1 534 ? -17.797 -20.469 -13.469 1 85.06 534 ALA A N 1
ATOM 4407 C CA . ALA A 1 534 ? -18.578 -19.266 -13.742 1 85.06 534 ALA A CA 1
ATOM 4408 C C . ALA A 1 534 ? -20.031 -19.625 -14.039 1 85.06 534 ALA A C 1
ATOM 4410 O O . ALA A 1 534 ? -20.953 -18.969 -13.547 1 85.06 534 ALA A O 1
ATOM 4411 N N . VAL A 1 535 ? -20.172 -20.672 -14.766 1 86.69 535 VAL A N 1
ATOM 4412 C CA . VAL A 1 535 ? -21.5 -21.125 -15.156 1 86.69 535 VAL A CA 1
ATOM 4413 C C . VAL A 1 535 ? -22.266 -21.609 -13.922 1 86.69 535 VAL A C 1
ATOM 4415 O O . VAL A 1 535 ? -23.406 -21.203 -13.688 1 86.69 535 VAL A O 1
ATOM 4418 N N . ASN A 1 536 ? -21.625 -22.359 -13.133 1 85.94 536 ASN A N 1
ATOM 4419 C CA . ASN A 1 536 ? -22.266 -22.906 -11.938 1 85.94 536 ASN A CA 1
ATOM 4420 C C . ASN A 1 536 ? -22.547 -21.812 -10.914 1 85.94 536 ASN A C 1
ATOM 4422 O O . ASN A 1 536 ? -23.5 -21.922 -10.133 1 85.94 536 ASN A O 1
ATOM 4426 N N . TYR A 1 537 ? -21.766 -20.781 -10.945 1 88 537 TYR A N 1
ATOM 4427 C CA . TYR A 1 537 ? -21.984 -19.672 -10.023 1 88 537 TYR A CA 1
ATOM 4428 C C . TYR A 1 537 ? -23.359 -19.062 -10.211 1 88 537 TYR A C 1
ATOM 4430 O O . TYR A 1 537 ? -24.031 -18.719 -9.234 1 88 537 TYR A O 1
ATOM 4438 N N . VAL A 1 538 ? -23.75 -18.922 -11.391 1 90.12 538 VAL A N 1
ATOM 4439 C CA . VAL A 1 538 ? -25.031 -18.281 -11.695 1 90.12 538 VAL A CA 1
ATOM 4440 C C . VAL A 1 538 ? -26.172 -19.281 -11.594 1 90.12 538 VAL A C 1
ATOM 4442 O O . VAL A 1 538 ? -27.188 -19.016 -10.961 1 90.12 538 VAL A O 1
ATOM 4445 N N . LEU A 1 539 ? -25.953 -20.484 -12.133 1 90.25 539 LEU A N 1
ATOM 4446 C CA . LEU A 1 539 ? -27.031 -21.453 -12.227 1 90.25 539 LEU A CA 1
ATOM 4447 C C . LEU A 1 539 ? -27.391 -22.016 -10.852 1 90.25 539 LEU A C 1
ATOM 4449 O O . LEU A 1 539 ? -28.547 -22.344 -10.586 1 90.25 539 LEU A O 1
ATOM 4453 N N . ASP A 1 540 ? -26.406 -22.156 -9.953 1 85 540 ASP A N 1
ATOM 4454 C CA . ASP A 1 540 ? -26.656 -22.656 -8.602 1 85 540 ASP A CA 1
ATOM 4455 C C . ASP A 1 540 ? -27.5 -21.656 -7.809 1 85 540 ASP A C 1
ATOM 4457 O O . ASP A 1 540 ? -28.156 -22.031 -6.832 1 85 540 ASP A O 1
ATOM 4461 N N . ASP A 1 541 ? -27.5 -20.422 -8.195 1 88.94 541 ASP A N 1
ATOM 4462 C CA . ASP A 1 541 ? -28.25 -19.375 -7.523 1 88.94 541 ASP A CA 1
ATOM 4463 C C . ASP A 1 541 ? -29.172 -18.656 -8.5 1 88.94 541 ASP A C 1
ATOM 4465 O O . ASP A 1 541 ? -29.281 -17.422 -8.477 1 88.94 541 ASP A O 1
ATOM 4469 N N . LYS A 1 542 ? -29.797 -19.328 -9.336 1 89.75 542 LYS A N 1
ATOM 4470 C CA . LYS A 1 542 ? -30.609 -18.797 -10.422 1 89.75 542 LYS A CA 1
ATOM 4471 C C . LYS A 1 542 ? -31.75 -17.938 -9.875 1 89.75 542 LYS A C 1
ATOM 4473 O O . LYS A 1 542 ? -32.062 -16.875 -10.422 1 89.75 542 LYS A O 1
ATOM 4478 N N . GLU A 1 543 ? -32.375 -18.344 -8.805 1 89.31 543 GLU A N 1
ATOM 4479 C CA . GLU A 1 543 ? -33.5 -17.609 -8.234 1 89.31 543 GLU A CA 1
ATOM 4480 C C . GLU A 1 543 ? -33.062 -16.25 -7.691 1 89.31 543 GLU A C 1
ATOM 4482 O O . GLU A 1 543 ? -33.75 -15.25 -7.906 1 89.31 543 GLU A O 1
ATOM 4487 N N . ALA A 1 544 ? -31.984 -16.25 -7.027 1 90.94 544 ALA A N 1
ATOM 4488 C CA . ALA A 1 544 ? -31.484 -15 -6.449 1 90.94 544 ALA A CA 1
ATOM 4489 C C . ALA A 1 544 ? -31.109 -13.992 -7.535 1 90.94 544 ALA A C 1
ATOM 4491 O O . ALA A 1 544 ? -31.297 -12.789 -7.359 1 90.94 544 ALA A O 1
ATOM 4492 N N . PHE A 1 545 ? -30.625 -14.461 -8.688 1 93.38 545 PHE A N 1
ATOM 4493 C CA . PHE A 1 545 ? -30.219 -13.586 -9.781 1 93.38 545 PHE A CA 1
ATOM 4494 C C . PHE A 1 545 ? -31.422 -12.984 -10.484 1 93.38 545 PHE A C 1
ATOM 4496 O O . PHE A 1 545 ? -31.297 -12.031 -11.258 1 93.38 545 PHE A O 1
ATOM 4503 N N . GLN A 1 546 ? -32.625 -13.453 -10.148 1 93.5 546 GLN A N 1
ATOM 4504 C CA . GLN A 1 546 ? -33.812 -12.984 -10.844 1 93.5 546 GLN A CA 1
ATOM 4505 C C . GLN A 1 546 ? -34.688 -12.148 -9.914 1 93.5 546 GLN A C 1
ATOM 4507 O O . GLN A 1 546 ? -35.719 -11.602 -10.344 1 93.5 546 GLN A O 1
ATOM 4512 N N . VAL A 1 547 ? -34.312 -11.969 -8.75 1 92.38 547 VAL A N 1
ATOM 4513 C CA . VAL A 1 547 ? -35.125 -11.266 -7.758 1 92.38 547 VAL A CA 1
ATOM 4514 C C . VAL A 1 547 ? -35.281 -9.805 -8.164 1 92.38 547 VAL A C 1
ATOM 4516 O O . VAL A 1 547 ? -36.344 -9.211 -7.945 1 92.38 547 VAL A O 1
ATOM 4519 N N . PHE A 1 548 ? -34.281 -9.18 -8.773 1 92.62 548 PHE A N 1
ATOM 4520 C CA . PHE A 1 548 ? -34.375 -7.773 -9.133 1 92.62 548 PHE A CA 1
ATOM 4521 C C . PHE A 1 548 ? -35.469 -7.531 -10.156 1 92.62 548 PHE A C 1
ATOM 4523 O O . PHE A 1 548 ? -35.906 -6.391 -10.352 1 92.62 548 PHE A O 1
ATOM 4530 N N . LEU A 1 549 ? -36 -8.609 -10.742 1 93.25 549 LEU A N 1
ATOM 4531 C CA . LEU A 1 549 ? -37.094 -8.516 -11.719 1 93.25 549 LEU A CA 1
ATOM 4532 C C . LEU A 1 549 ? -38.438 -8.453 -11.023 1 93.25 549 LEU A C 1
ATOM 4534 O O . LEU A 1 549 ? -39.469 -8.188 -11.664 1 93.25 549 LEU A O 1
ATOM 4538 N N . THR A 1 550 ? -38.469 -8.648 -9.711 1 92.25 550 THR A N 1
ATOM 4539 C CA . THR A 1 550 ? -39.719 -8.664 -8.969 1 92.25 550 THR A CA 1
ATOM 4540 C C . THR A 1 550 ? -39.844 -7.395 -8.133 1 92.25 550 THR A C 1
ATOM 4542 O O . THR A 1 550 ? -40.938 -7.066 -7.672 1 92.25 550 THR A O 1
ATOM 4545 N N . ASN A 1 551 ? -38.781 -6.762 -7.941 1 91.75 551 ASN A N 1
ATOM 4546 C CA . ASN A 1 551 ? -38.781 -5.551 -7.125 1 91.75 551 ASN A CA 1
ATOM 4547 C C . ASN A 1 551 ? -37.844 -4.488 -7.723 1 91.75 551 ASN A C 1
ATOM 4549 O O . ASN A 1 551 ? -36.625 -4.68 -7.801 1 91.75 551 ASN A O 1
ATOM 4553 N N . GLY A 1 552 ? -38.375 -3.375 -8.047 1 89.44 552 GLY A N 1
ATOM 4554 C CA . GLY A 1 552 ? -37.625 -2.311 -8.711 1 89.44 552 GLY A CA 1
ATOM 4555 C C . GLY A 1 552 ? -36.719 -1.545 -7.77 1 89.44 552 GLY A C 1
ATOM 4556 O O . GLY A 1 552 ? -35.844 -0.796 -8.211 1 89.44 552 GLY A O 1
ATOM 4557 N N . ASP A 1 553 ? -36.906 -1.747 -6.488 1 88.88 553 ASP A N 1
ATOM 4558 C CA . ASP A 1 553 ? -36.094 -1.012 -5.516 1 88.88 553 ASP A CA 1
ATOM 4559 C C . ASP A 1 553 ? -34.781 -1.743 -5.215 1 88.88 553 ASP A C 1
ATOM 4561 O O . ASP A 1 553 ? -33.906 -1.182 -4.59 1 88.88 553 ASP A O 1
ATOM 4565 N N . VAL A 1 554 ? -34.719 -2.936 -5.672 1 91.94 554 VAL A N 1
ATOM 4566 C CA . VAL A 1 554 ? -33.531 -3.746 -5.43 1 91.94 554 VAL A CA 1
ATOM 4567 C C . VAL A 1 554 ? -32.5 -3.51 -6.539 1 91.94 554 VAL A C 1
ATOM 4569 O O . VAL A 1 554 ? -32.844 -3.463 -7.719 1 91.94 554 VAL A O 1
ATOM 4572 N N . GLU A 1 555 ? -31.266 -3.34 -6.199 1 90.56 555 GLU A N 1
ATOM 4573 C CA . GLU A 1 555 ? -30.203 -3.104 -7.168 1 90.56 555 GLU A CA 1
ATOM 4574 C C . GLU A 1 555 ? -29.766 -4.406 -7.828 1 90.56 555 GLU A C 1
ATOM 4576 O O . GLU A 1 555 ? -29.844 -5.477 -7.219 1 90.56 555 GLU A O 1
ATOM 4581 N N . ILE A 1 556 ? -29.281 -4.309 -8.984 1 91 556 ILE A N 1
ATOM 4582 C CA . ILE A 1 556 ? -28.828 -5.473 -9.742 1 91 556 ILE A CA 1
ATOM 4583 C C . ILE A 1 556 ? -27.438 -5.887 -9.281 1 91 556 ILE A C 1
ATOM 4585 O O . ILE A 1 556 ? -27 -7.008 -9.539 1 91 556 ILE A O 1
ATOM 4589 N N . HIS A 1 557 ? -26.875 -4.93 -8.641 1 89.56 557 HIS A N 1
ATOM 4590 C CA . HIS A 1 557 ? -25.516 -5.219 -8.234 1 89.56 557 HIS A CA 1
ATOM 4591 C C . HIS A 1 557 ? -25.25 -4.777 -6.797 1 89.56 557 HIS A C 1
ATOM 4593 O O . HIS A 1 557 ? -26.094 -4.109 -6.188 1 89.56 557 HIS A O 1
ATOM 4599 N N . ASN A 1 558 ? -24.094 -5.281 -6.242 1 90.44 558 ASN A N 1
ATOM 4600 C CA . ASN A 1 558 ? -23.688 -5.012 -4.867 1 90.44 558 ASN A CA 1
ATOM 4601 C C . ASN A 1 558 ? -22.516 -4.047 -4.805 1 90.44 558 ASN A C 1
ATOM 4603 O O . ASN A 1 558 ? -21.688 -4.121 -3.887 1 90.44 558 ASN A O 1
ATOM 4607 N N . ILE A 1 559 ? -22.375 -3.129 -5.77 1 86.19 559 ILE A N 1
ATOM 4608 C CA . ILE A 1 559 ? -21.203 -2.287 -5.934 1 86.19 559 ILE A CA 1
ATOM 4609 C C . ILE A 1 559 ? -21.141 -1.25 -4.812 1 86.19 559 ILE A C 1
ATOM 4611 O O . ILE A 1 559 ? -20.062 -0.852 -4.375 1 86.19 559 ILE A O 1
ATOM 4615 N N . ALA A 1 560 ? -22.312 -0.865 -4.352 1 90.06 560 ALA A N 1
ATOM 4616 C CA . ALA A 1 560 ? -22.359 0.189 -3.344 1 90.06 560 ALA A CA 1
ATOM 4617 C C . ALA A 1 560 ? -21.609 -0.219 -2.084 1 90.06 560 ALA A C 1
ATOM 4619 O O . ALA A 1 560 ? -20.828 0.565 -1.542 1 90.06 560 ALA A O 1
ATOM 4620 N N . ILE A 1 561 ? -21.875 -1.426 -1.671 1 91.38 561 ILE A N 1
ATOM 4621 C CA . ILE A 1 561 ? -21.203 -1.872 -0.45 1 91.38 561 ILE A CA 1
ATOM 4622 C C . ILE A 1 561 ? -19.719 -2.121 -0.729 1 91.38 561 ILE A C 1
ATOM 4624 O O . ILE A 1 561 ? -18.875 -1.932 0.15 1 91.38 561 ILE A O 1
ATOM 4628 N N . GLU A 1 562 ? -19.391 -2.588 -1.926 1 86.88 562 GLU A N 1
ATOM 4629 C CA . GLU A 1 562 ? -18 -2.807 -2.299 1 86.88 562 GLU A CA 1
ATOM 4630 C C . GLU A 1 562 ? -17.203 -1.508 -2.232 1 86.88 562 GLU A C 1
ATOM 4632 O O . GLU A 1 562 ? -16.031 -1.511 -1.842 1 86.88 562 GLU A O 1
ATOM 4637 N N . ARG A 1 563 ? -17.844 -0.46 -2.564 1 87.44 563 ARG A N 1
ATOM 4638 C CA . ARG A 1 563 ? -17.203 0.851 -2.506 1 87.44 563 ARG A CA 1
ATOM 4639 C C . ARG A 1 563 ? -16.891 1.242 -1.066 1 87.44 563 ARG A C 1
ATOM 4641 O O . ARG A 1 563 ? -15.875 1.898 -0.803 1 87.44 563 ARG A O 1
ATOM 4648 N N . CYS A 1 564 ? -17.734 0.777 -0.216 1 90.56 564 CYS A N 1
ATOM 4649 C CA . CYS A 1 564 ? -17.547 1.091 1.194 1 90.56 564 CYS A CA 1
ATOM 4650 C C . CYS A 1 564 ? -16.312 0.376 1.743 1 90.56 564 CYS A C 1
ATOM 4652 O O . CYS A 1 564 ? -15.711 0.826 2.721 1 90.56 564 CYS A O 1
ATOM 4654 N N . PHE A 1 565 ? -15.969 -0.71 1.101 1 89.44 565 PHE A N 1
ATOM 4655 C CA . PHE A 1 565 ? -14.844 -1.498 1.597 1 89.44 565 PHE A CA 1
ATOM 4656 C C . PHE A 1 565 ? -13.531 -0.994 1.014 1 89.44 565 PHE A C 1
ATOM 4658 O O . PHE A 1 565 ? -12.453 -1.456 1.401 1 89.44 565 PHE A O 1
ATOM 4665 N N . ARG A 1 566 ? -13.586 -0.088 0.164 1 82.31 566 ARG A N 1
ATOM 4666 C CA . ARG A 1 566 ? -12.375 0.375 -0.503 1 82.31 566 ARG A CA 1
ATOM 4667 C C . ARG A 1 566 ? -11.383 0.939 0.503 1 82.31 566 ARG A C 1
ATOM 4669 O O . ARG A 1 566 ? -10.18 0.662 0.42 1 82.31 566 ARG A O 1
ATOM 4676 N N . HIS A 1 567 ? -11.844 1.692 1.397 1 83.19 567 HIS A N 1
ATOM 4677 C CA . HIS A 1 567 ? -10.938 2.297 2.373 1 83.19 567 HIS A CA 1
ATOM 4678 C C . HIS A 1 567 ? -10.367 1.247 3.322 1 83.19 567 HIS A C 1
ATOM 4680 O O . HIS A 1 567 ? -9.211 1.339 3.73 1 83.19 567 HIS A O 1
ATOM 4686 N N . ILE A 1 568 ? -11.203 0.286 3.654 1 84.94 568 ILE A N 1
ATOM 4687 C CA . ILE A 1 568 ? -10.711 -0.784 4.516 1 84.94 568 ILE A CA 1
ATOM 4688 C C . ILE A 1 568 ? -9.633 -1.583 3.787 1 84.94 568 ILE A C 1
ATOM 4690 O O . ILE A 1 568 ? -8.641 -1.989 4.391 1 84.94 568 ILE A O 1
ATOM 4694 N N . ALA A 1 569 ? -9.922 -1.791 2.527 1 78.81 569 ALA A N 1
ATOM 4695 C CA . ALA A 1 569 ? -8.938 -2.514 1.724 1 78.81 569 ALA A CA 1
ATOM 4696 C C . ALA A 1 569 ? -7.617 -1.748 1.647 1 78.81 569 ALA A C 1
ATOM 4698 O O . ALA A 1 569 ? -6.543 -2.342 1.732 1 78.81 569 ALA A O 1
ATOM 4699 N N . MET A 1 570 ? -7.695 -0.491 1.57 1 75.5 570 MET A N 1
ATOM 4700 C CA . MET A 1 570 ? -6.508 0.361 1.553 1 75.5 570 MET A CA 1
ATOM 4701 C C . MET A 1 570 ? -5.797 0.328 2.9 1 75.5 570 MET A C 1
ATOM 4703 O O . MET A 1 570 ? -4.566 0.287 2.957 1 75.5 570 MET A O 1
ATOM 4707 N N . GLY A 1 571 ? -6.609 0.365 3.877 1 74.25 571 GLY A N 1
ATOM 4708 C CA . GLY A 1 571 ? -6.055 0.273 5.219 1 74.25 571 GLY A CA 1
ATOM 4709 C C . GLY A 1 571 ? -5.301 -1.02 5.469 1 74.25 571 GLY A C 1
ATOM 4710 O O . GLY A 1 571 ? -4.25 -1.017 6.109 1 74.25 571 GLY A O 1
ATOM 4711 N N . ARG A 1 572 ? -5.844 -2.057 4.895 1 73.25 572 ARG A N 1
ATOM 4712 C CA . ARG A 1 572 ? -5.191 -3.354 5.047 1 73.25 572 ARG A CA 1
ATOM 4713 C C . ARG A 1 572 ? -3.801 -3.342 4.426 1 73.25 572 ARG A C 1
ATOM 4715 O O . ARG A 1 572 ? -2.881 -3.979 4.941 1 73.25 572 ARG A O 1
ATOM 4722 N N . ARG A 1 573 ? -3.664 -2.605 3.439 1 64.75 573 ARG A N 1
ATOM 4723 C CA . ARG A 1 573 ? -2.385 -2.514 2.74 1 64.75 573 ARG A CA 1
ATOM 4724 C C . ARG A 1 573 ? -1.388 -1.674 3.531 1 64.75 573 ARG A C 1
ATOM 4726 O O . ARG A 1 573 ? -0.205 -2.014 3.607 1 64.75 573 ARG A O 1
ATOM 4733 N N . ASN A 1 574 ? -1.971 -0.649 4.176 1 64.88 574 ASN A N 1
ATOM 4734 C CA . ASN A 1 574 ? -1.088 0.347 4.773 1 64.88 574 ASN A CA 1
ATOM 4735 C C . ASN A 1 574 ? -0.959 0.152 6.281 1 64.88 574 ASN A C 1
ATOM 4737 O O . ASN A 1 574 ? 0.08 0.462 6.867 1 64.88 574 ASN A O 1
ATOM 4741 N N . LEU A 1 575 ? -2.17 -0.047 6.953 1 63.62 575 LEU A N 1
ATOM 4742 C CA . LEU A 1 575 ? -2.215 -0.097 8.414 1 63.62 575 LEU A CA 1
ATOM 4743 C C . LEU A 1 575 ? -1.799 -1.473 8.922 1 63.62 575 LEU A C 1
ATOM 4745 O O . LEU A 1 575 ? -1.346 -1.607 10.062 1 63.62 575 LEU A O 1
ATOM 4749 N N . GLY A 1 576 ? -1.784 -2.42 7.953 1 61.28 576 GLY A N 1
ATOM 4750 C CA . GLY A 1 576 ? -1.367 -3.768 8.305 1 61.28 576 GLY A CA 1
ATOM 4751 C C . GLY A 1 576 ? -2.441 -4.555 9.031 1 61.28 576 GLY A C 1
ATOM 4752 O O . GLY A 1 576 ? -3.52 -4.797 8.477 1 61.28 576 GLY A O 1
ATOM 4753 N N . LYS A 1 577 ? -2.115 -4.844 10.5 1 69.56 577 LYS A N 1
ATOM 4754 C CA . LYS A 1 577 ? -2.791 -5.844 11.32 1 69.56 577 LYS A CA 1
ATOM 4755 C C . LYS A 1 577 ? -3.408 -5.207 12.562 1 69.56 577 LYS A C 1
ATOM 4757 O O . LYS A 1 577 ? -2.953 -4.156 13.023 1 69.56 577 LYS A O 1
ATOM 4762 N N . ALA A 1 578 ? -4.688 -5.602 12.773 1 77.38 578 ALA A N 1
ATOM 4763 C CA . ALA A 1 578 ? -5.234 -5.223 14.07 1 77.38 578 ALA A CA 1
ATOM 4764 C C . ALA A 1 578 ? -4.531 -5.973 15.203 1 77.38 578 ALA A C 1
ATOM 4766 O O . ALA A 1 578 ? -4.348 -7.191 15.125 1 77.38 578 ALA A O 1
ATOM 4767 N N . GLY A 1 579 ? -4.113 -5.203 16.156 1 74.81 579 GLY A N 1
ATOM 4768 C CA . GLY A 1 579 ? -3.326 -5.781 17.234 1 74.81 579 GLY A CA 1
ATOM 4769 C C . GLY A 1 579 ? -4.141 -6.652 18.172 1 74.81 579 GLY A C 1
ATOM 4770 O O . GLY A 1 579 ? -3.582 -7.383 19 1 74.81 579 GLY A O 1
ATOM 4771 N N . SER A 1 580 ? -5.438 -6.555 18.188 1 82.19 580 SER A N 1
ATOM 4772 C CA . SER A 1 580 ? -6.332 -7.316 19.047 1 82.19 580 SER A CA 1
ATOM 4773 C C . SER A 1 580 ? -7.742 -7.387 18.469 1 82.19 580 SER A C 1
ATOM 4775 O O . SER A 1 580 ? -8.055 -6.684 17.5 1 82.19 580 SER A O 1
ATOM 4777 N N . HIS A 1 581 ? -8.594 -8.297 19.078 1 84.56 581 HIS A N 1
ATOM 4778 C CA . HIS A 1 581 ? -9.984 -8.383 18.672 1 84.56 581 HIS A CA 1
ATOM 4779 C C . HIS A 1 581 ? -10.734 -7.082 18.953 1 84.56 581 HIS A C 1
ATOM 4781 O O . HIS A 1 581 ? -11.555 -6.641 18.156 1 84.56 581 HIS A O 1
ATOM 4787 N N . GLU A 1 582 ? -10.406 -6.52 20.031 1 87.06 582 GLU A N 1
ATOM 4788 C CA . GLU A 1 582 ? -11.039 -5.254 20.391 1 87.06 582 GLU A CA 1
ATOM 4789 C C . GLU A 1 582 ? -10.648 -4.148 19.406 1 87.06 582 GLU A C 1
ATOM 4791 O O . GLU A 1 582 ? -11.477 -3.309 19.047 1 87.06 582 GLU A O 1
ATOM 4796 N N . ALA A 1 583 ? -9.406 -4.152 19.062 1 87.81 583 ALA A N 1
ATOM 4797 C CA . ALA A 1 583 ? -8.93 -3.172 18.094 1 87.81 583 ALA A CA 1
ATOM 4798 C C . ALA A 1 583 ? -9.633 -3.344 16.75 1 87.81 583 ALA A C 1
ATOM 4800 O O . ALA A 1 583 ? -9.953 -2.359 16.078 1 87.81 583 ALA A O 1
ATOM 4801 N N . ALA A 1 584 ? -9.875 -4.609 16.453 1 88.5 584 ALA A N 1
ATOM 4802 C CA . ALA A 1 584 ? -10.57 -4.895 15.195 1 88.5 584 ALA A CA 1
ATOM 4803 C C . ALA A 1 584 ? -12.008 -4.387 15.234 1 88.5 584 ALA A C 1
ATOM 4805 O O . ALA A 1 584 ? -12.516 -3.857 14.242 1 88.5 584 ALA A O 1
ATOM 4806 N N . GLU A 1 585 ? -12.633 -4.586 16.344 1 91.62 585 GLU A N 1
ATOM 4807 C CA . GLU A 1 585 ? -14 -4.094 16.531 1 91.62 585 GLU A CA 1
ATOM 4808 C C . GLU A 1 585 ? -14.062 -2.574 16.406 1 91.62 585 GLU A C 1
ATOM 4810 O O . GLU A 1 585 ? -14.953 -2.029 15.766 1 91.62 585 GLU A O 1
ATOM 4815 N N . ASN A 1 586 ? -13.133 -1.917 17.031 1 93.44 586 ASN A N 1
ATOM 4816 C CA . ASN A 1 586 ? -13.062 -0.461 16.984 1 93.44 586 ASN A CA 1
ATOM 4817 C C . ASN A 1 586 ? -12.812 0.036 15.562 1 93.44 586 ASN A C 1
ATOM 4819 O O . ASN A 1 586 ? -13.438 1.006 15.117 1 93.44 586 ASN A O 1
ATOM 4823 N N . LEU A 1 587 ? -11.945 -0.62 14.922 1 91.56 587 LEU A N 1
ATOM 4824 C CA . LEU A 1 587 ? -11.617 -0.231 13.555 1 91.56 587 LEU A CA 1
ATOM 4825 C C . LEU A 1 587 ? -12.82 -0.401 12.633 1 91.56 587 LEU A C 1
ATOM 4827 O O . LEU A 1 587 ? -13.109 0.469 11.805 1 91.56 587 LEU A O 1
ATOM 4831 N N . ALA A 1 588 ? -13.516 -1.522 12.758 1 92.5 588 ALA A N 1
ATOM 4832 C CA . ALA A 1 588 ? -14.711 -1.771 11.961 1 92.5 588 ALA A CA 1
ATOM 4833 C C . ALA A 1 588 ? -15.75 -0.672 12.172 1 92.5 588 ALA A C 1
ATOM 4835 O O . ALA A 1 588 ? -16.328 -0.168 11.203 1 92.5 588 ALA A O 1
ATOM 4836 N N . PHE A 1 589 ? -15.922 -0.326 13.367 1 95.31 589 PHE A N 1
ATOM 4837 C CA . PHE A 1 589 ? -16.891 0.71 13.695 1 95.31 589 PHE A CA 1
ATOM 4838 C C . PHE A 1 589 ? -16.484 2.049 13.094 1 95.31 589 PHE A C 1
ATOM 4840 O O . PHE A 1 589 ? -17.312 2.775 12.555 1 95.31 589 PHE A O 1
ATOM 4847 N N . MET A 1 590 ? -15.242 2.414 13.25 1 95.62 590 MET A N 1
ATOM 4848 C CA . MET A 1 590 ? -14.766 3.703 12.75 1 95.62 590 MET A CA 1
ATOM 4849 C C . MET A 1 590 ? -14.945 3.799 11.242 1 95.62 590 MET A C 1
ATOM 4851 O O . MET A 1 590 ? -15.289 4.859 10.719 1 95.62 590 MET A O 1
ATOM 4855 N N . TYR A 1 591 ? -14.695 2.744 10.547 1 94.56 591 TYR A N 1
ATOM 4856 C CA . TYR A 1 591 ? -14.914 2.74 9.102 1 94.56 591 TYR A CA 1
ATOM 4857 C C . TYR A 1 591 ? -16.391 2.881 8.781 1 94.56 591 TYR A C 1
ATOM 4859 O O . TYR A 1 591 ? -16.766 3.484 7.766 1 94.56 591 TYR A O 1
ATOM 4867 N N . SER A 1 592 ? -17.266 2.283 9.633 1 95.94 592 SER A N 1
ATOM 4868 C CA . SER A 1 592 ? -18.703 2.49 9.477 1 95.94 592 SER A CA 1
ATOM 4869 C C . SER A 1 592 ? -19.062 3.973 9.531 1 95.94 592 SER A C 1
ATOM 4871 O O . SER A 1 592 ? -19.828 4.461 8.703 1 95.94 592 SER A O 1
ATOM 4873 N N . LEU A 1 593 ? -18.438 4.586 10.516 1 96.19 593 LEU A N 1
ATOM 4874 C CA . LEU A 1 593 ? -18.719 6.008 10.695 1 96.19 593 LEU A CA 1
ATOM 4875 C C . LEU A 1 593 ? -18.188 6.816 9.516 1 96.19 593 LEU A C 1
ATOM 4877 O O . LEU A 1 593 ? -18.875 7.691 8.992 1 96.19 593 LEU A O 1
ATOM 4881 N N . TYR A 1 594 ? -17.031 6.547 9.102 1 95.31 594 TYR A N 1
ATOM 4882 C CA . TYR A 1 594 ? -16.391 7.277 8.008 1 95.31 594 TYR A CA 1
ATOM 4883 C C . TYR A 1 594 ? -17.203 7.164 6.727 1 95.31 594 TYR A C 1
ATOM 4885 O O . TYR A 1 594 ? -17.5 8.172 6.082 1 95.31 594 TYR A O 1
ATOM 4893 N N . GLU A 1 595 ? -17.484 5.949 6.371 1 96.06 595 GLU A N 1
ATOM 4894 C CA . GLU A 1 595 ? -18.234 5.719 5.133 1 96.06 595 GLU A CA 1
ATOM 4895 C C . GLU A 1 595 ? -19.625 6.332 5.195 1 96.06 595 GLU A C 1
ATOM 4897 O O . GLU A 1 595 ? -20.141 6.812 4.188 1 96.06 595 GLU A O 1
ATOM 4902 N N . SER A 1 596 ? -20.25 6.258 6.359 1 97.25 596 SER A N 1
ATOM 4903 C CA . SER A 1 596 ? -21.562 6.891 6.535 1 97.25 596 SER A CA 1
ATOM 4904 C C . SER A 1 596 ? -21.453 8.406 6.395 1 97.25 596 SER A C 1
ATOM 4906 O O . SER A 1 596 ? -22.344 9.039 5.812 1 97.25 596 SER A O 1
ATOM 4908 N N . CYS A 1 597 ? -20.359 8.992 6.984 1 95.69 597 CYS A N 1
ATOM 4909 C CA . CYS A 1 597 ? -20.141 10.422 6.82 1 95.69 597 CYS A CA 1
ATOM 4910 C C . CYS A 1 597 ? -19.953 10.781 5.348 1 95.69 597 CYS A C 1
ATOM 4912 O O . CYS A 1 597 ? -20.5 11.781 4.879 1 95.69 597 CYS A O 1
ATOM 4914 N N . LYS A 1 598 ? -19.234 10.023 4.672 1 92.56 598 LYS A N 1
ATOM 4915 C CA . LYS A 1 598 ? -18.984 10.25 3.252 1 92.56 598 LYS A CA 1
ATOM 4916 C C . LYS A 1 598 ? -20.297 10.242 2.461 1 92.56 598 LYS A C 1
ATOM 4918 O O . LYS A 1 598 ? -20.5 11.109 1.604 1 92.56 598 LYS A O 1
ATOM 4923 N N . MET A 1 599 ? -21.188 9.328 2.773 1 93.81 599 MET A N 1
ATOM 4924 C CA . MET A 1 599 ? -22.469 9.211 2.078 1 93.81 599 MET A CA 1
ATOM 4925 C C . MET A 1 599 ? -23.344 10.422 2.348 1 93.81 599 MET A C 1
ATOM 4927 O O . MET A 1 599 ? -24.188 10.789 1.52 1 93.81 599 MET A O 1
ATOM 4931 N N . ASN A 1 600 ? -23.125 11.031 3.463 1 94.38 600 ASN A N 1
ATOM 4932 C CA . ASN A 1 600 ? -23.906 12.203 3.832 1 94.38 600 ASN A CA 1
ATOM 4933 C C . ASN A 1 600 ? -23.156 13.5 3.521 1 94.38 600 ASN A C 1
ATOM 4935 O O . ASN A 1 600 ? -23.547 14.57 3.986 1 94.38 600 ASN A O 1
ATOM 4939 N N . ASN A 1 601 ? -22.031 13.5 2.865 1 90.44 601 ASN A N 1
ATOM 4940 C CA . ASN A 1 601 ? -21.203 14.641 2.469 1 90.44 601 ASN A CA 1
ATOM 4941 C C . ASN A 1 601 ? -20.75 15.453 3.68 1 90.44 601 ASN A C 1
ATOM 4943 O O . ASN A 1 601 ? -20.859 16.672 3.688 1 90.44 601 ASN A O 1
ATOM 4947 N N . LEU A 1 602 ? -20.438 14.703 4.691 1 92.62 602 LEU A N 1
ATOM 4948 C CA . LEU A 1 602 ? -19.906 15.32 5.898 1 92.62 602 LEU A CA 1
ATOM 4949 C C . LEU A 1 602 ? -18.391 15.195 5.945 1 92.62 602 LEU A C 1
ATOM 4951 O O . LEU A 1 602 ? -17.828 14.164 5.555 1 92.62 602 LEU A O 1
ATOM 4955 N N . ASN A 1 603 ? -17.734 16.297 6.379 1 91.19 603 ASN A N 1
ATOM 4956 C CA . ASN A 1 603 ? -16.312 16.203 6.664 1 91.19 603 ASN A CA 1
ATOM 4957 C C . ASN A 1 603 ? -16.047 15.336 7.898 1 91.19 603 ASN A C 1
ATOM 4959 O O . ASN A 1 603 ? -16.438 15.703 9.008 1 91.19 603 ASN A O 1
ATOM 4963 N N . PHE A 1 604 ? -15.484 14.242 7.703 1 93.75 604 PHE A N 1
ATOM 4964 C CA . PHE A 1 604 ? -15.305 13.25 8.758 1 93.75 604 PHE A CA 1
ATOM 4965 C C . PHE A 1 604 ? -14.586 13.852 9.953 1 93.75 604 PHE A C 1
ATOM 4967 O O . PHE A 1 604 ? -15.023 13.688 11.094 1 93.75 604 PHE A O 1
ATOM 4974 N N . GLY A 1 605 ? -13.414 14.555 9.719 1 92.12 605 GLY A N 1
ATOM 4975 C CA . GLY A 1 605 ? -12.641 15.156 10.797 1 92.12 605 GLY A CA 1
ATOM 4976 C C . GLY A 1 605 ? -13.445 16.156 11.617 1 92.12 605 GLY A C 1
ATOM 4977 O O . GLY A 1 605 ? -13.453 16.078 12.844 1 92.12 605 GLY A O 1
ATOM 4978 N N . ARG A 1 606 ? -14.133 17.047 10.961 1 91.62 606 ARG A N 1
ATOM 4979 C CA . ARG A 1 606 ? -14.945 18.047 11.648 1 91.62 606 ARG A CA 1
ATOM 4980 C C . ARG A 1 606 ? -16.109 17.391 12.391 1 91.62 606 ARG A C 1
ATOM 4982 O O . ARG A 1 606 ? -16.453 17.812 13.492 1 91.62 606 ARG A O 1
ATOM 4989 N N . TYR A 1 607 ? -16.719 16.453 11.766 1 95.25 607 TYR A N 1
ATOM 4990 C CA . TYR A 1 607 ? -17.812 15.695 12.383 1 95.25 607 TYR A CA 1
ATOM 4991 C C . TYR A 1 607 ? -17.359 15.055 13.688 1 95.25 607 TYR A C 1
ATOM 4993 O O . TYR A 1 607 ? -18.031 15.188 14.711 1 95.25 607 TYR A O 1
ATOM 5001 N N . ILE A 1 608 ? -16.188 14.328 13.68 1 95.38 608 ILE A N 1
ATOM 5002 C CA . ILE A 1 608 ? -15.672 13.641 14.852 1 95.38 608 ILE A CA 1
ATOM 5003 C C . ILE A 1 608 ? -15.359 14.648 15.953 1 95.38 608 ILE A C 1
ATOM 5005 O O . ILE A 1 608 ? -15.664 14.422 17.125 1 95.38 608 ILE A O 1
ATOM 5009 N N . GLU A 1 609 ? -14.672 15.734 15.562 1 94.44 609 GLU A N 1
ATOM 5010 C CA . GLU A 1 609 ? -14.352 16.766 16.547 1 94.44 609 GLU A CA 1
ATOM 5011 C C . GLU A 1 609 ? -15.609 17.312 17.203 1 94.44 609 GLU A C 1
ATOM 5013 O O . GLU A 1 609 ? -15.641 17.516 18.422 1 94.44 609 GLU A O 1
ATOM 5018 N N . ASP A 1 610 ? -16.609 17.547 16.422 1 94.56 610 ASP A N 1
ATOM 5019 C CA . ASP A 1 610 ? -17.859 18.094 16.938 1 94.56 610 ASP A CA 1
ATOM 5020 C C . ASP A 1 610 ? -18.547 17.125 17.891 1 94.56 610 ASP A C 1
ATOM 5022 O O . ASP A 1 610 ? -18.953 17.516 19 1 94.56 610 ASP A O 1
ATOM 5026 N N . ILE A 1 611 ? -18.703 15.875 17.484 1 95.44 611 ILE A N 1
ATOM 5027 C CA . ILE A 1 611 ? -19.422 14.906 18.297 1 95.44 611 ILE A CA 1
ATOM 5028 C C . ILE A 1 611 ? -18.656 14.68 19.609 1 95.44 611 ILE A C 1
ATOM 5030 O O . ILE A 1 611 ? -19.266 14.547 20.672 1 95.44 611 ILE A O 1
ATOM 5034 N N . LEU A 1 612 ? -17.312 14.578 19.562 1 96 612 LEU A N 1
ATOM 5035 C CA . LEU A 1 612 ? -16.516 14.375 20.766 1 96 612 LEU A CA 1
ATOM 5036 C C . LEU A 1 612 ? -16.609 15.586 21.688 1 96 612 LEU A C 1
ATOM 5038 O O . LEU A 1 612 ? -16.594 15.445 22.906 1 96 612 LEU A O 1
ATOM 5042 N N . THR A 1 613 ? -16.656 16.812 21.062 1 94.88 613 THR A N 1
ATOM 5043 C CA . THR A 1 613 ? -16.844 18.016 21.859 1 94.88 613 THR A CA 1
ATOM 5044 C C . THR 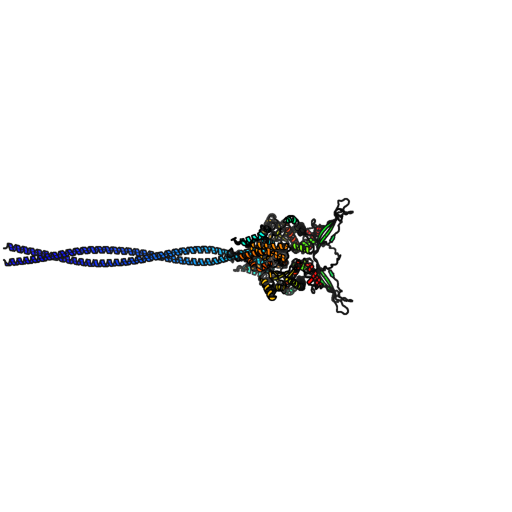A 1 613 ? -18.203 18 22.562 1 94.88 613 THR A C 1
ATOM 5046 O O . THR A 1 613 ? -18.297 18.344 23.734 1 94.88 613 THR A O 1
ATOM 5049 N N . ARG A 1 614 ? -19.234 17.562 21.844 1 94 614 ARG A N 1
ATOM 5050 C CA . ARG A 1 614 ? -20.562 17.453 22.422 1 94 614 ARG A CA 1
ATOM 5051 C C . ARG A 1 614 ? -20.594 16.453 23.562 1 94 614 ARG A C 1
ATOM 5053 O O . ARG A 1 614 ? -21.203 16.719 24.609 1 94 614 ARG A O 1
ATOM 5060 N N . MET A 1 615 ? -19.969 15.352 23.344 1 93.56 615 MET A N 1
ATOM 5061 C CA . MET A 1 615 ? -19.906 14.328 24.391 1 93.56 615 MET A CA 1
ATOM 5062 C C . MET A 1 615 ? -19.141 14.836 25.609 1 93.56 615 MET A C 1
ATOM 5064 O O . MET A 1 615 ? -19.531 14.57 26.75 1 93.56 615 MET A O 1
ATOM 5068 N N . LYS A 1 616 ? -18.016 15.5 25.344 1 92.88 616 LYS A N 1
ATOM 5069 C CA . LYS A 1 616 ? -17.203 16.094 26.422 1 92.88 616 LYS A CA 1
ATOM 5070 C C . LYS A 1 616 ? -18.031 17.078 27.234 1 92.88 616 LYS A C 1
ATOM 5072 O O . LYS A 1 616 ? -17.906 17.141 28.469 1 92.88 616 LYS A O 1
ATOM 5077 N N . ASP A 1 617 ? -18.922 17.828 26.484 1 91.19 617 ASP A N 1
ATOM 5078 C CA . ASP A 1 617 ? -19.734 18.844 27.141 1 91.19 617 ASP A CA 1
ATOM 5079 C C . ASP A 1 617 ? -20.969 18.234 27.797 1 91.19 617 ASP A C 1
ATOM 5081 O O . ASP A 1 617 ? -21.781 18.953 28.375 1 91.19 617 ASP A O 1
ATOM 5085 N N . GLY A 1 618 ? -21.203 16.938 27.641 1 90 618 GLY A N 1
ATOM 5086 C CA . GLY A 1 618 ? -22.266 16.25 28.359 1 90 618 GLY A CA 1
ATOM 5087 C C . GLY A 1 618 ? -23.516 16.031 27.531 1 90 618 GLY A C 1
ATOM 5088 O O . GLY A 1 618 ? -24.562 15.664 28.062 1 90 618 GLY A O 1
ATOM 5089 N N . ASP A 1 619 ? -23.406 16.266 26.25 1 90.44 619 ASP A N 1
ATOM 5090 C CA . ASP A 1 619 ? -24.531 16.016 25.375 1 90.44 619 ASP A CA 1
ATOM 5091 C C . ASP A 1 619 ? -24.844 14.531 25.281 1 90.44 619 ASP A C 1
ATOM 5093 O O . ASP A 1 619 ? -23.969 13.727 24.938 1 90.44 619 ASP A O 1
ATOM 5097 N N . LYS A 1 620 ? -26.141 14.203 25.562 1 91.31 620 LYS A N 1
ATOM 5098 C CA . LYS A 1 620 ? -26.5 12.789 25.562 1 91.31 620 LYS A CA 1
ATOM 5099 C C . LYS A 1 620 ? -27.453 12.469 24.406 1 91.31 620 LYS A C 1
ATOM 5101 O O . LYS A 1 620 ? -28.016 11.375 24.344 1 91.31 620 LYS A O 1
ATOM 5106 N N . ASP A 1 621 ? -27.625 13.367 23.547 1 92.31 621 ASP A N 1
ATOM 5107 C CA . ASP A 1 621 ? -28.453 13.094 22.375 1 92.31 621 ASP A CA 1
ATOM 5108 C C . ASP A 1 621 ? -27.625 12.414 21.281 1 92.31 621 ASP A C 1
ATOM 5110 O O . ASP A 1 621 ? -27.328 13.016 20.25 1 92.31 621 ASP A O 1
ATOM 5114 N N . TYR A 1 622 ? -27.469 11.18 21.484 1 94.19 622 TYR A N 1
ATOM 5115 C CA . TYR A 1 622 ? -26.609 10.414 20.594 1 94.19 622 TYR A CA 1
ATOM 5116 C C . TYR A 1 622 ? -27.266 10.219 19.234 1 94.19 622 TYR A C 1
ATOM 5118 O O . TYR A 1 622 ? -26.578 10.039 18.234 1 94.19 622 TYR A O 1
ATOM 5126 N N . LYS A 1 623 ? -28.547 10.219 19.109 1 93.25 623 LYS A N 1
ATOM 5127 C CA . LYS A 1 623 ? -29.25 10.039 17.844 1 93.25 623 LYS A CA 1
ATOM 5128 C C . LYS A 1 623 ? -28.938 11.18 16.875 1 93.25 623 LYS A C 1
ATOM 5130 O O . LYS A 1 623 ? -28.719 10.945 15.688 1 93.25 623 LYS A O 1
ATOM 5135 N N . SER A 1 624 ? -28.812 12.375 17.406 1 93.44 624 SER A N 1
ATOM 5136 C CA . SER A 1 624 ? -28.531 13.547 16.578 1 93.44 624 SER A CA 1
ATOM 5137 C C . SER A 1 624 ? -27.078 13.562 16.125 1 93.44 624 SER A C 1
ATOM 5139 O O . SER A 1 624 ? -26.703 14.352 15.266 1 93.44 624 SER A O 1
ATOM 5141 N N . MET A 1 625 ? -26.312 12.648 16.75 1 94.94 625 MET A N 1
ATOM 5142 C CA . MET A 1 625 ? -24.891 12.594 16.422 1 94.94 625 MET A CA 1
ATOM 5143 C C . MET A 1 625 ? -24.625 11.594 15.297 1 94.94 625 MET A C 1
ATOM 5145 O O . MET A 1 625 ? -23.516 11.523 14.781 1 94.94 625 MET A O 1
ATOM 5149 N N . LEU A 1 626 ? -25.656 10.859 14.93 1 96.5 626 LEU A N 1
ATOM 5150 C CA . LEU A 1 626 ? -25.5 9.93 13.82 1 96.5 626 LEU A CA 1
ATOM 5151 C C . LEU A 1 626 ? -25.297 10.672 12.508 1 96.5 626 LEU A C 1
ATOM 5153 O O . LEU A 1 626 ? -25.906 11.719 12.289 1 96.5 626 LEU A O 1
ATOM 5157 N N . PRO A 1 627 ? -24.469 10.172 11.617 1 95.38 627 PRO A N 1
ATOM 5158 C CA . PRO A 1 627 ? -24.188 10.867 10.359 1 95.38 627 PRO A CA 1
ATOM 5159 C C . PRO A 1 627 ? -25.453 11.172 9.555 1 95.38 627 PRO A C 1
ATOM 5161 O O . PRO A 1 627 ? -25.531 12.234 8.922 1 95.38 627 PRO A O 1
ATOM 5164 N N . CYS A 1 628 ? -26.469 10.312 9.539 1 93.62 628 CYS A N 1
ATOM 5165 C CA . CYS A 1 628 ? -27.688 10.5 8.75 1 93.62 628 CYS A CA 1
ATOM 5166 C C . CYS A 1 628 ? -28.578 11.57 9.367 1 93.62 628 CYS A C 1
ATOM 5168 O O . CYS A 1 628 ? -29.391 12.188 8.672 1 93.62 628 CYS A O 1
ATOM 5170 N N . TYR A 1 629 ? -28.453 11.812 10.648 1 91.69 629 TYR A N 1
ATOM 5171 C CA . TYR A 1 629 ? -29.281 12.797 11.352 1 91.69 629 TYR A CA 1
ATOM 5172 C C . TYR A 1 629 ? -28.438 13.977 11.82 1 91.69 629 TYR A C 1
ATOM 5174 O O . TYR A 1 629 ? -28.906 14.812 12.586 1 91.69 629 TYR A O 1
ATOM 5182 N N . TYR A 1 630 ? -27.25 14.055 11.359 1 91.12 630 TYR A N 1
ATOM 5183 C CA . TYR A 1 630 ? -26.281 15 11.906 1 91.12 630 TYR A CA 1
ATOM 5184 C C . TYR A 1 630 ? -26.656 16.438 11.539 1 91.12 630 TYR A C 1
ATOM 5186 O O . TYR A 1 630 ? -26.938 16.734 10.375 1 91.12 630 TYR A O 1
ATOM 5194 N N . VAL A 1 631 ? -26.906 17.312 12.422 1 77.31 631 VAL A N 1
ATOM 5195 C CA . VAL A 1 631 ? -27.094 18.75 12.297 1 77.31 631 VAL A CA 1
ATOM 5196 C C . VAL A 1 631 ? -25.938 19.5 12.945 1 77.31 631 VAL A C 1
ATOM 5198 O O . VAL A 1 631 ? -25.609 19.25 14.109 1 77.31 631 VAL A O 1
ATOM 5201 N N . GLU A 1 632 ? -25.016 20.078 12.078 1 69.56 632 GLU A N 1
ATOM 5202 C CA . GLU A 1 632 ? -23.859 20.781 12.625 1 69.56 632 GLU A CA 1
ATOM 5203 C C . GLU A 1 632 ? -24.281 21.812 13.664 1 69.56 632 GLU A C 1
ATOM 5205 O O . GLU A 1 632 ? -25.203 22.594 13.43 1 69.56 632 GLU A O 1
ATOM 5210 N N . LYS A 1 633 ? -24.031 21.547 14.828 1 62.06 633 LYS A N 1
ATOM 5211 C CA . LYS A 1 633 ? -24.297 22.594 15.797 1 62.06 633 LYS A CA 1
ATOM 5212 C C . LYS A 1 633 ? -23.328 23.766 15.633 1 62.06 633 LYS A C 1
ATOM 5214 O O . LYS A 1 633 ? -22.109 23.562 15.609 1 62.06 633 LYS A O 1
ATOM 5219 N N . SER A 1 634 ? -23.531 24.516 14.531 1 48.41 634 SER A N 1
ATOM 5220 C CA . SER A 1 634 ? -22.719 25.703 14.273 1 48.41 634 SER A CA 1
ATOM 5221 C C . SER A 1 634 ? -22.266 26.344 15.578 1 48.41 634 SER A C 1
ATOM 5223 O O . SER A 1 634 ? -23.078 26.672 16.438 1 48.41 634 SER A O 1
ATOM 5225 N N . ASP A 1 635 ? -21.281 25.891 16.188 1 43.88 635 ASP A N 1
ATOM 5226 C CA . ASP A 1 635 ? -20.734 26.828 17.172 1 43.88 635 ASP A CA 1
ATOM 5227 C C . ASP A 1 635 ? -20.734 28.25 16.609 1 43.88 635 ASP A C 1
ATOM 5229 O O . ASP A 1 635 ? -20.422 28.469 15.445 1 43.88 635 ASP A O 1
ATOM 5233 N N . GLU A 1 636 ? -21.547 29.094 17.141 1 36.31 636 GLU A N 1
ATOM 5234 C CA . GLU A 1 636 ? -21.234 30.516 17.219 1 36.31 636 GLU A CA 1
ATOM 5235 C C . GLU A 1 636 ? -19.734 30.734 17.391 1 36.31 636 GLU A C 1
ATOM 5237 O O . GLU A 1 636 ? -19.219 30.688 18.516 1 36.31 636 GLU A O 1
ATOM 5242 N N . VAL A 1 637 ? -18.891 30.031 16.797 1 36.97 637 VAL A N 1
ATOM 5243 C CA . VAL A 1 637 ? -17.531 30.547 16.906 1 36.97 637 VAL A CA 1
ATOM 5244 C C . VAL A 1 637 ? -17.531 32.062 16.859 1 36.97 637 VAL A C 1
ATOM 5246 O O . VAL A 1 637 ? -18.062 32.656 15.93 1 36.97 637 VAL A O 1
ATOM 5249 N N . LYS A 1 638 ? -17.375 32.75 18 1 34.47 638 LYS A N 1
ATOM 5250 C CA . LYS A 1 638 ? -17.031 34.156 18.203 1 34.47 638 LYS A CA 1
ATOM 5251 C C . LYS A 1 638 ? -16.047 34.656 17.156 1 34.47 638 LYS A C 1
ATOM 5253 O O . LYS A 1 638 ? -15.055 33.969 16.859 1 34.47 638 LYS A O 1
ATOM 5258 N N . GLU A 1 639 ? -16.438 35.375 16.141 1 29.16 639 GLU A N 1
ATOM 5259 C CA . GLU A 1 639 ? -15.688 36.375 15.422 1 29.16 639 GLU A CA 1
ATOM 5260 C C . GLU A 1 639 ? -14.531 36.938 16.266 1 29.16 639 GLU A C 1
ATOM 5262 O O . GLU A 1 639 ? -14.727 37.781 17.125 1 29.16 639 GLU A O 1
ATOM 5267 N N . CYS A 1 640 ? -13.75 36.219 16.891 1 23.83 640 CYS A N 1
ATOM 5268 C CA . CYS A 1 640 ? -12.602 37 17.328 1 23.83 640 CYS A CA 1
ATOM 5269 C C . CYS A 1 640 ? -11.922 37.688 16.156 1 23.83 640 CYS A C 1
ATOM 5271 O O . CYS A 1 640 ? -11.258 37.031 15.352 1 23.83 640 CYS A O 1
ATOM 5273 N N . ALA A 1 641 ? -12.75 38.406 15.453 1 23.92 641 ALA A N 1
ATOM 5274 C CA . ALA A 1 641 ? -12.078 39.656 15.023 1 23.92 641 ALA A CA 1
ATOM 5275 C C . ALA A 1 641 ? -11.609 40.469 16.219 1 23.92 641 ALA A C 1
ATOM 5277 O O . ALA A 1 641 ? -12.344 40.625 17.203 1 23.92 641 ALA A O 1
ATOM 5278 N N . MET B 1 1 ? 19.906 -182.25 -93.875 1 55.06 1 MET B N 1
ATOM 5279 C CA . MET B 1 1 ? 19.516 -182.25 -92.5 1 55.06 1 MET B CA 1
ATOM 5280 C C . MET B 1 1 ? 20.5 -181.375 -91.688 1 55.06 1 MET B C 1
ATOM 5282 O O . MET B 1 1 ? 20.109 -180.625 -90.75 1 55.06 1 MET B O 1
ATOM 5286 N N . LYS B 1 2 ? 21.75 -181.5 -92 1 65.38 2 LYS B N 1
ATOM 5287 C CA . LYS B 1 2 ? 22.797 -180.75 -91.312 1 65.38 2 LYS B CA 1
ATOM 5288 C C . LYS B 1 2 ? 22.688 -179.25 -91.5 1 65.38 2 LYS B C 1
ATOM 5290 O O . LYS B 1 2 ? 22.891 -178.5 -90.625 1 65.38 2 LYS B O 1
ATOM 5295 N N . GLN B 1 3 ? 22.391 -178.875 -92.75 1 64.75 3 GLN B N 1
ATOM 5296 C CA . GLN B 1 3 ? 22.312 -177.5 -93.062 1 64.75 3 GLN B CA 1
ATOM 5297 C C . GLN B 1 3 ? 21.203 -176.75 -92.312 1 64.75 3 GLN B C 1
ATOM 5299 O O . GLN B 1 3 ? 21.359 -175.625 -91.812 1 64.75 3 GLN B O 1
ATOM 5304 N N . GLN B 1 4 ? 20.172 -177.5 -92 1 65.81 4 GLN B N 1
ATOM 5305 C CA . GLN B 1 4 ? 19.031 -177 -91.312 1 65.81 4 GLN B CA 1
ATOM 5306 C C . GLN B 1 4 ? 19.344 -176.75 -89.812 1 65.81 4 GLN B C 1
ATOM 5308 O O . GLN B 1 4 ? 18.953 -175.75 -89.25 1 65.81 4 GLN B O 1
ATOM 5313 N N . GLU B 1 5 ? 20 -177.625 -89.25 1 67.38 5 GLU B N 1
ATOM 5314 C CA . GLU B 1 5 ? 20.406 -177.5 -87.875 1 67.38 5 GLU B CA 1
ATOM 5315 C C . GLU B 1 5 ? 21.344 -176.375 -87.625 1 67.38 5 GLU B C 1
ATOM 5317 O O . GLU B 1 5 ? 21.203 -175.625 -86.625 1 67.38 5 GLU B O 1
ATOM 5322 N N . ASN B 1 6 ? 22.266 -176.25 -88.562 1 67.81 6 ASN B N 1
ATOM 5323 C CA . ASN B 1 6 ? 23.188 -175.125 -88.438 1 67.81 6 ASN B CA 1
ATOM 5324 C C . ASN B 1 6 ? 22.453 -173.75 -88.562 1 67.81 6 ASN B C 1
ATOM 5326 O O . ASN B 1 6 ? 22.812 -172.875 -87.875 1 67.81 6 ASN B O 1
ATOM 5330 N N . MET B 1 7 ? 21.375 -173.75 -89.25 1 71.12 7 MET B N 1
ATOM 5331 C CA . MET B 1 7 ? 20.594 -172.5 -89.438 1 71.12 7 MET B CA 1
ATOM 5332 C C . MET B 1 7 ? 19.844 -172.125 -88.125 1 71.12 7 MET B C 1
ATOM 5334 O O . MET B 1 7 ? 19.797 -171 -87.75 1 71.12 7 MET B O 1
ATOM 5338 N N . ILE B 1 8 ? 19.406 -173.125 -87.438 1 73.31 8 ILE B N 1
ATOM 5339 C CA . ILE B 1 8 ? 18.641 -173 -86.25 1 73.31 8 ILE B CA 1
ATOM 5340 C C . ILE B 1 8 ? 19.594 -172.625 -85.125 1 73.31 8 ILE B C 1
ATOM 5342 O O . ILE B 1 8 ? 19.281 -171.75 -84.312 1 73.31 8 ILE B O 1
ATOM 5346 N N . LEU B 1 9 ? 20.688 -173.125 -85.125 1 73.94 9 LEU B N 1
ATOM 5347 C CA . LEU B 1 9 ? 21.703 -172.875 -84.125 1 73.94 9 LEU B CA 1
ATOM 5348 C C . LEU B 1 9 ? 22.203 -171.375 -84.312 1 73.94 9 LEU B C 1
ATOM 5350 O O . LEU B 1 9 ? 22.438 -170.75 -83.375 1 73.94 9 LEU B O 1
ATOM 5354 N N . ASN B 1 10 ? 22.344 -171.125 -85.562 1 73.94 10 ASN B N 1
ATOM 5355 C CA . ASN B 1 10 ? 22.734 -169.75 -85.812 1 73.94 10 ASN B CA 1
ATOM 5356 C C . ASN B 1 10 ? 21.641 -168.75 -85.438 1 73.94 10 ASN B C 1
ATOM 5358 O O . ASN B 1 10 ? 21.938 -167.625 -84.875 1 73.94 10 ASN B O 1
ATOM 5362 N N . LYS B 1 11 ? 20.422 -169 -85.562 1 73 11 LYS B N 1
ATOM 5363 C CA . LYS B 1 11 ? 19.312 -168.125 -85.125 1 73 11 LYS B CA 1
ATOM 5364 C C . LYS B 1 11 ? 19.234 -168.125 -83.562 1 73 11 LYS B C 1
ATOM 5366 O O . LYS B 1 11 ? 18.969 -167 -83 1 73 11 LYS B O 1
ATOM 5371 N N . LEU B 1 12 ? 19.453 -169.25 -83 1 74.5 12 LEU B N 1
ATOM 5372 C CA . LEU B 1 12 ? 19.516 -169.25 -81.562 1 74.5 12 LEU B CA 1
ATOM 5373 C C . LEU B 1 12 ? 20.609 -168.375 -81 1 74.5 12 LEU B C 1
ATOM 5375 O O . LEU B 1 12 ? 20.406 -167.5 -80.062 1 74.5 12 LEU B O 1
ATOM 5379 N N . ASN B 1 13 ? 21.766 -168.5 -81.625 1 74.81 13 ASN B N 1
ATOM 5380 C CA . ASN B 1 13 ? 22.875 -167.625 -81.25 1 74.81 13 ASN B CA 1
ATOM 5381 C C . ASN B 1 13 ? 22.562 -166.25 -81.5 1 74.81 13 ASN B C 1
ATOM 5383 O O . ASN B 1 13 ? 22.906 -165.375 -80.688 1 74.81 13 ASN B O 1
ATOM 5387 N N . GLN B 1 14 ? 21.875 -166 -82.562 1 77.25 14 GLN B N 1
ATOM 5388 C CA . GLN B 1 14 ? 21.469 -164.625 -82.875 1 77.25 14 GLN B CA 1
ATOM 5389 C C . GLN B 1 14 ? 20.469 -164.125 -81.812 1 77.25 14 GLN B C 1
ATOM 5391 O O . GLN B 1 14 ? 20.594 -162.875 -81.375 1 77.25 14 GLN B O 1
ATOM 5396 N N . TYR B 1 15 ? 19.609 -164.875 -81.375 1 78.69 15 TYR B N 1
ATOM 5397 C CA . TYR B 1 15 ? 18.609 -164.375 -80.438 1 78.69 15 TYR B CA 1
ATOM 5398 C C . TYR B 1 15 ? 19.188 -164.25 -79.062 1 78.69 15 TYR B C 1
ATOM 5400 O O . TYR B 1 15 ? 18.812 -163.375 -78.25 1 78.69 15 TYR B O 1
ATOM 5408 N N . LYS B 1 16 ? 20.094 -165.125 -78.812 1 75.38 16 LYS B N 1
ATOM 5409 C CA . LYS B 1 16 ? 20.828 -165 -77.562 1 75.38 16 LYS B CA 1
ATOM 5410 C C . LYS B 1 16 ? 21.609 -163.75 -77.5 1 75.38 16 LYS B C 1
ATOM 5412 O O . LYS B 1 16 ? 21.609 -163 -76.438 1 75.38 16 LYS B O 1
ATOM 5417 N N . ASN B 1 17 ? 22.188 -163.375 -78.625 1 76.75 17 ASN B N 1
ATOM 5418 C CA . ASN B 1 17 ? 22.922 -162.125 -78.688 1 76.75 17 ASN B CA 1
ATOM 5419 C C . ASN B 1 17 ? 21.984 -161 -78.625 1 76.75 17 ASN B C 1
ATOM 5421 O O . ASN B 1 17 ? 22.281 -160 -77.938 1 76.75 17 ASN B O 1
ATOM 5425 N N . LEU B 1 18 ? 20.906 -161.125 -79.188 1 77.75 18 LEU B N 1
ATOM 5426 C CA . LEU B 1 18 ? 19.922 -160 -79.188 1 77.75 18 LEU B CA 1
ATOM 5427 C C . LEU B 1 18 ? 19.344 -159.875 -77.812 1 77.75 18 LEU B C 1
ATOM 5429 O O . LEU B 1 18 ? 19.125 -158.75 -77.375 1 77.75 18 LEU B O 1
ATOM 5433 N N . TYR B 1 19 ? 19.156 -160.75 -77.125 1 77.19 19 TYR B N 1
ATOM 5434 C CA . TYR B 1 19 ? 18.672 -160.75 -75.75 1 77.19 19 TYR B CA 1
ATOM 5435 C C . TYR B 1 19 ? 19.719 -160.125 -74.812 1 77.19 19 TYR B C 1
ATOM 5437 O O . TYR B 1 19 ? 19.391 -159.25 -74 1 77.19 19 TYR B O 1
ATOM 5445 N N . LEU B 1 20 ? 20.875 -160.625 -75.062 1 77.81 20 LEU B N 1
ATOM 5446 C CA . LEU B 1 20 ? 21.938 -160 -74.25 1 77.81 20 LEU B CA 1
ATOM 5447 C C . LEU B 1 20 ? 22.078 -158.5 -74.5 1 77.81 20 LEU B C 1
ATOM 5449 O O . LEU B 1 20 ? 22.266 -157.75 -73.562 1 77.81 20 LEU B O 1
ATOM 5453 N N . GLN B 1 21 ? 21.906 -158.125 -75.625 1 78.12 21 GLN B N 1
ATOM 5454 C CA . GLN B 1 21 ? 21.969 -156.75 -76 1 78.12 21 GLN B CA 1
ATOM 5455 C C . GLN B 1 21 ? 20.781 -156 -75.375 1 78.12 21 GLN B C 1
ATOM 5457 O O . GLN B 1 21 ? 20.938 -154.875 -74.875 1 78.12 21 GLN B O 1
ATOM 5462 N N . ALA B 1 22 ? 19.625 -156.5 -75.375 1 77.44 22 ALA B N 1
ATOM 5463 C CA . ALA B 1 22 ? 18.422 -155.875 -74.875 1 77.44 22 ALA B CA 1
ATOM 5464 C C . ALA B 1 22 ? 18.469 -155.875 -73.375 1 77.44 22 ALA B C 1
ATOM 5466 O O . ALA B 1 22 ? 18.047 -154.875 -72.75 1 77.44 22 ALA B O 1
ATOM 5467 N N . SER B 1 23 ? 19.016 -156.875 -72.812 1 77.88 23 SER B N 1
ATOM 5468 C CA . SER B 1 23 ? 19.172 -156.875 -71.375 1 77.88 23 SER B CA 1
ATOM 5469 C C . SER B 1 23 ? 20.172 -155.875 -70.875 1 77.88 23 SER B C 1
ATOM 5471 O O . SER B 1 23 ? 19.953 -155.125 -69.875 1 77.88 23 SER B O 1
ATOM 5473 N N . ASN B 1 24 ? 21.219 -155.75 -71.688 1 79.5 24 ASN B N 1
ATOM 5474 C CA . ASN B 1 24 ? 22.203 -154.75 -71.375 1 79.5 24 ASN B CA 1
ATOM 5475 C C . ASN B 1 24 ? 21.609 -153.25 -71.562 1 79.5 24 ASN B C 1
ATOM 5477 O O . ASN B 1 24 ? 21.859 -152.375 -70.75 1 79.5 24 ASN B O 1
ATOM 5481 N N . GLU B 1 25 ? 20.844 -153.125 -72.5 1 80.44 25 GLU B N 1
ATOM 5482 C CA . GLU B 1 25 ? 20.188 -151.875 -72.688 1 80.44 25 GLU B CA 1
ATOM 5483 C C . GLU B 1 25 ? 19.156 -151.5 -71.625 1 80.44 25 GLU B C 1
ATOM 5485 O O . GLU B 1 25 ? 19.031 -150.375 -71.125 1 80.44 25 GLU B O 1
ATOM 5490 N N . ASN B 1 26 ? 18.453 -152.5 -71.188 1 79.88 26 ASN B N 1
ATOM 5491 C CA . ASN B 1 26 ? 17.5 -152.375 -70.062 1 79.88 26 ASN B CA 1
ATOM 5492 C C . ASN B 1 26 ? 18.203 -152 -68.75 1 79.88 26 ASN B C 1
ATOM 5494 O O . ASN B 1 26 ? 17.688 -151.125 -68.062 1 79.88 26 ASN B O 1
ATOM 5498 N N . ALA B 1 27 ? 19.359 -152.625 -68.625 1 79.44 27 ALA B N 1
ATOM 5499 C CA . ALA B 1 27 ? 20.109 -152.25 -67.438 1 79.44 27 ALA B CA 1
ATOM 5500 C C . ALA B 1 27 ? 20.562 -150.75 -67.438 1 79.44 27 ALA B C 1
ATOM 5502 O O . ALA B 1 27 ? 20.453 -150 -66.438 1 79.44 27 ALA B O 1
ATOM 5503 N N . HIS B 1 28 ? 20.922 -150.25 -68.625 1 82.5 28 HIS B N 1
ATOM 5504 C CA . HIS B 1 28 ? 21.328 -148.875 -68.812 1 82.5 28 HIS B CA 1
ATOM 5505 C C . HIS B 1 28 ? 20.156 -148 -68.625 1 82.5 28 HIS B C 1
ATOM 5507 O O . HIS B 1 28 ? 20.281 -146.875 -68 1 82.5 28 HIS B O 1
ATOM 5513 N N . LEU B 1 29 ? 19.031 -148.25 -69.062 1 80.44 29 LEU B N 1
ATOM 5514 C CA . LEU B 1 29 ? 17.844 -147.5 -69 1 80.44 29 LEU B CA 1
ATOM 5515 C C . LEU B 1 29 ? 17.281 -147.375 -67.625 1 80.44 29 LEU B C 1
ATOM 5517 O O . LEU B 1 29 ? 16.828 -146.375 -67.188 1 80.44 29 LEU B O 1
ATOM 5521 N N . LYS B 1 30 ? 17.359 -148.5 -66.938 1 79.94 30 LYS B N 1
ATOM 5522 C CA . LYS B 1 30 ? 16.922 -148.5 -65.5 1 79.94 30 LYS B CA 1
ATOM 5523 C C . LYS B 1 30 ? 17.797 -147.625 -64.688 1 79.94 30 LYS B C 1
ATOM 5525 O O . LYS B 1 30 ? 17.281 -146.875 -63.812 1 79.94 30 LYS B O 1
ATOM 5530 N N . HIS B 1 31 ? 19.031 -147.625 -65 1 83.62 31 HIS B N 1
ATOM 5531 C CA . HIS B 1 31 ? 19.953 -146.75 -64.312 1 83.62 31 HIS B CA 1
ATOM 5532 C C . HIS B 1 31 ? 19.656 -145.25 -64.625 1 83.62 31 HIS B C 1
ATOM 5534 O O . HIS B 1 31 ? 19.688 -144.375 -63.75 1 83.62 31 HIS B O 1
ATOM 5540 N N . ALA B 1 32 ? 19.297 -145 -65.75 1 80.62 32 ALA B N 1
ATOM 5541 C CA . ALA B 1 32 ? 18.984 -143.625 -66.188 1 80.62 32 ALA B CA 1
ATOM 5542 C C . ALA B 1 32 ? 17.688 -143.125 -65.562 1 80.62 32 ALA B C 1
ATOM 5544 O O . ALA B 1 32 ? 17.609 -142 -65.125 1 80.62 32 ALA B O 1
ATOM 5545 N N . VAL B 1 33 ? 16.719 -143.875 -65.375 1 81.62 33 VAL B N 1
ATOM 5546 C CA . VAL B 1 33 ? 15.438 -143.625 -64.75 1 81.62 33 VAL B CA 1
ATOM 5547 C C . VAL B 1 33 ? 15.656 -143.25 -63.312 1 81.62 33 VAL B C 1
ATOM 5549 O O . VAL B 1 33 ? 15.125 -142.25 -62.781 1 81.62 33 VAL B O 1
ATOM 5552 N N . SER B 1 34 ? 16.547 -144.125 -62.75 1 83.31 34 SER B N 1
ATOM 5553 C CA . SER B 1 34 ? 16.812 -144 -61.312 1 83.31 34 SER B CA 1
ATOM 5554 C C . SER B 1 34 ? 17.531 -142.625 -61.094 1 83.31 34 SER B C 1
ATOM 5556 O O . SER B 1 34 ? 17.172 -141.875 -60.156 1 83.31 34 SER B O 1
ATOM 5558 N N . LYS B 1 35 ? 18.375 -142.25 -61.938 1 83.81 35 LYS B N 1
ATOM 5559 C CA . LYS B 1 35 ? 19.109 -141 -61.812 1 83.81 35 LYS B CA 1
ATOM 5560 C C . LYS B 1 35 ? 18.188 -139.875 -62.031 1 83.81 35 LYS B C 1
ATOM 5562 O O . LYS B 1 35 ? 18.281 -138.875 -61.312 1 83.81 35 LYS B O 1
ATOM 5567 N N . HIS B 1 36 ? 17.266 -139.875 -62.906 1 84.19 36 HIS B N 1
ATOM 5568 C CA . HIS B 1 36 ? 16.344 -138.875 -63.219 1 84.19 36 HIS B CA 1
ATOM 5569 C C . HIS B 1 36 ? 15.336 -138.625 -62.094 1 84.19 36 HIS B C 1
ATOM 5571 O O . HIS B 1 36 ? 14.969 -137.5 -61.781 1 84.19 36 HIS B O 1
ATOM 5577 N N . GLU B 1 37 ? 14.992 -139.75 -61.469 1 83.94 37 GLU B N 1
ATOM 5578 C CA . GLU B 1 37 ? 14.078 -139.625 -60.344 1 83.94 37 GLU B CA 1
ATOM 5579 C C . GLU B 1 37 ? 14.734 -139 -59.156 1 83.94 37 GLU B C 1
ATOM 5581 O O . GLU B 1 37 ? 14.094 -138.125 -58.5 1 83.94 37 GLU B O 1
ATOM 5586 N N . ASP B 1 38 ? 16.031 -139.25 -59 1 85.06 38 ASP B N 1
ATOM 5587 C CA . ASP B 1 38 ? 16.766 -138.5 -57.938 1 85.06 38 ASP B CA 1
ATOM 5588 C C . ASP B 1 38 ? 16.906 -137 -58.219 1 85.06 38 ASP B C 1
ATOM 5590 O O . ASP B 1 38 ? 16.719 -136.25 -57.312 1 85.06 38 ASP B O 1
ATOM 5594 N N . GLU B 1 39 ? 17.047 -136.75 -59.438 1 84.94 39 GLU B N 1
ATOM 5595 C CA . GLU B 1 39 ? 17.203 -135.375 -59.812 1 84.94 39 GLU B CA 1
ATOM 5596 C C . GLU B 1 39 ? 15.859 -134.625 -59.719 1 84.94 39 GLU B C 1
ATOM 5598 O O . GLU B 1 39 ? 15.812 -133.375 -59.312 1 84.94 39 GLU B O 1
ATOM 5603 N N . LEU B 1 40 ? 14.805 -135.125 -60.062 1 85.12 40 LEU B N 1
ATOM 5604 C CA . LEU B 1 40 ? 13.469 -134.625 -59.969 1 85.12 40 LEU B CA 1
ATOM 5605 C C . LEU B 1 40 ? 13.102 -134.25 -58.5 1 85.12 40 LEU B C 1
ATOM 5607 O O . LEU B 1 40 ? 12.516 -133.25 -58.188 1 85.12 40 LEU B O 1
ATOM 5611 N N . GLU B 1 41 ? 13.562 -135.375 -57.688 1 85.75 41 GLU B N 1
ATOM 5612 C CA . GLU B 1 41 ? 13.297 -135.125 -56.281 1 85.75 41 GLU B CA 1
ATOM 5613 C C . GLU B 1 41 ? 14.109 -134 -55.719 1 85.75 41 GLU B C 1
ATOM 5615 O O . GLU B 1 41 ? 13.594 -133.25 -54.938 1 85.75 41 GLU B O 1
ATOM 5620 N N . ALA B 1 42 ? 15.273 -133.875 -56.156 1 85.62 42 ALA B N 1
ATOM 5621 C CA . ALA B 1 42 ? 16.141 -132.75 -55.719 1 85.62 42 ALA B CA 1
ATOM 5622 C C . ALA B 1 42 ? 15.594 -131.375 -56.219 1 85.62 42 ALA B C 1
ATOM 5624 O O . ALA B 1 42 ? 15.578 -130.5 -55.469 1 85.62 42 ALA B O 1
ATOM 5625 N N . ASN B 1 43 ? 15.031 -131.375 -57.375 1 84.88 43 ASN B N 1
ATOM 5626 C CA . ASN B 1 43 ? 14.453 -130.125 -57.938 1 84.88 43 ASN B CA 1
ATOM 5627 C C . ASN B 1 43 ? 13.18 -129.75 -57.219 1 84.88 43 ASN B C 1
ATOM 5629 O O . ASN B 1 43 ? 12.945 -128.5 -56.969 1 84.88 43 ASN B O 1
ATOM 5633 N N . ARG B 1 44 ? 12.406 -130.75 -56.812 1 85.56 44 ARG B N 1
ATOM 5634 C CA . ARG B 1 44 ? 11.18 -130.5 -56.062 1 85.56 44 ARG B CA 1
ATOM 5635 C C . ARG B 1 44 ? 11.492 -129.875 -54.719 1 85.56 44 ARG B C 1
ATOM 5637 O O . ARG B 1 44 ? 10.836 -128.875 -54.344 1 85.56 44 ARG B O 1
ATOM 5644 N N . LYS B 1 45 ? 12.594 -130.25 -54.125 1 86.31 45 LYS B N 1
ATOM 5645 C CA . LYS B 1 45 ? 12.992 -129.75 -52.844 1 86.31 45 LYS B CA 1
ATOM 5646 C C . LYS B 1 45 ? 13.508 -128.25 -53.031 1 86.31 45 LYS B C 1
ATOM 5648 O O . LYS B 1 45 ? 13.195 -127.438 -52.219 1 86.31 45 LYS B O 1
ATOM 5653 N N . THR B 1 46 ? 14.133 -128.125 -54.094 1 87.12 46 THR B N 1
ATOM 5654 C CA . THR B 1 46 ? 14.672 -126.75 -54.375 1 87.12 46 THR B CA 1
ATOM 5655 C C . THR B 1 46 ? 13.547 -125.75 -54.688 1 87.12 46 THR B C 1
ATOM 5657 O O . THR B 1 46 ? 13.547 -124.625 -54.188 1 87.12 46 THR B O 1
ATOM 5660 N N . ILE B 1 47 ? 12.562 -126.188 -55.406 1 88.31 47 ILE B N 1
ATOM 5661 C CA . ILE B 1 47 ? 11.422 -125.312 -55.781 1 88.31 47 ILE B CA 1
ATOM 5662 C C . ILE B 1 47 ? 10.609 -125 -54.562 1 88.31 47 ILE B C 1
ATOM 5664 O O . ILE B 1 47 ? 10.203 -123.812 -54.375 1 88.31 47 ILE B O 1
ATOM 5668 N N . GLU B 1 48 ? 10.539 -125.938 -53.625 1 87.5 48 GLU B N 1
ATOM 5669 C CA . GLU B 1 48 ? 9.812 -125.688 -52.375 1 87.5 48 GLU B CA 1
ATOM 5670 C C . GLU B 1 48 ? 10.539 -124.688 -51.5 1 87.5 48 GLU B C 1
ATOM 5672 O O . GLU B 1 48 ? 9.914 -123.812 -50.938 1 87.5 48 GLU B O 1
ATOM 5677 N N . SER B 1 49 ? 11.789 -124.75 -51.5 1 88.31 49 SER B N 1
ATOM 5678 C CA . SER B 1 49 ? 12.602 -123.875 -50.719 1 88.31 49 SER B CA 1
ATOM 5679 C C . SER B 1 49 ? 12.555 -122.438 -51.281 1 88.31 49 SER B C 1
ATOM 5681 O O . SER B 1 49 ? 12.438 -121.5 -50.531 1 88.31 49 SER B O 1
ATOM 5683 N N . MET B 1 50 ? 12.508 -122.375 -52.531 1 87.38 50 MET B N 1
ATOM 5684 C CA . MET B 1 50 ? 12.477 -121.062 -53.219 1 87.38 50 MET B CA 1
ATOM 5685 C C . MET B 1 50 ? 11.109 -120.438 -53.062 1 87.38 50 MET B C 1
ATOM 5687 O O . MET B 1 50 ? 11.016 -119.188 -52.875 1 87.38 50 MET B O 1
ATOM 5691 N N . ASP B 1 51 ? 10.062 -121.25 -53.031 1 86.5 51 ASP B N 1
ATOM 5692 C CA . ASP B 1 51 ? 8.711 -120.75 -52.812 1 86.5 51 ASP B CA 1
ATOM 5693 C C . ASP B 1 51 ? 8.547 -120.188 -51.406 1 86.5 51 ASP B C 1
ATOM 5695 O O . ASP B 1 51 ? 7.945 -119.125 -51.25 1 86.5 51 ASP B O 1
ATOM 5699 N N . SER B 1 52 ? 9.203 -120.875 -50.531 1 88.56 52 SER B N 1
ATOM 5700 C CA . SER B 1 52 ? 9.156 -120.375 -49.156 1 88.56 52 SER B CA 1
ATOM 5701 C C . SER B 1 52 ? 9.891 -119.062 -49 1 88.56 52 SER B C 1
ATOM 5703 O O . SER B 1 52 ? 9.414 -118.125 -48.344 1 88.56 52 SER B O 1
ATOM 5705 N N . ARG B 1 53 ? 10.898 -118.875 -49.688 1 88.94 53 ARG B N 1
ATOM 5706 C CA . ARG B 1 53 ? 11.695 -117.625 -49.625 1 88.94 53 ARG B CA 1
ATOM 5707 C C . ARG B 1 53 ? 10.969 -116.5 -50.312 1 88.94 53 ARG B C 1
ATOM 5709 O O . ARG B 1 53 ? 10.984 -115.375 -49.812 1 88.94 53 ARG B O 1
ATOM 5716 N N . ILE B 1 54 ? 10.273 -116.75 -51.375 1 88.44 54 ILE B N 1
ATOM 5717 C CA . ILE B 1 54 ? 9.516 -115.75 -52.094 1 88.44 54 ILE B CA 1
ATOM 5718 C C . ILE B 1 54 ? 8.359 -115.25 -51.25 1 88.44 54 ILE B C 1
ATOM 5720 O O . ILE B 1 54 ? 8.125 -114.062 -51.156 1 88.44 54 ILE B O 1
ATOM 5724 N N . LEU B 1 55 ? 7.773 -116.25 -50.531 1 87.69 55 LEU B N 1
ATOM 5725 C CA . LEU B 1 55 ? 6.664 -115.875 -49.656 1 87.69 55 LEU B CA 1
ATOM 5726 C C . LEU B 1 55 ? 7.145 -115 -48.531 1 87.69 55 LEU B C 1
ATOM 5728 O O . LEU B 1 55 ? 6.473 -114 -48.156 1 87.69 55 LEU B O 1
ATOM 5732 N N . GLU B 1 56 ? 8.258 -115.188 -48.031 1 88.38 56 GLU B N 1
ATOM 5733 C CA . GLU B 1 56 ? 8.844 -114.438 -46.969 1 88.38 56 GLU B CA 1
ATOM 5734 C C . GLU B 1 56 ? 9.18 -113 -47.438 1 88.38 56 GLU B C 1
ATOM 5736 O O . GLU B 1 56 ? 8.883 -112.062 -46.719 1 88.38 56 GLU B O 1
ATOM 5741 N N . LEU B 1 57 ? 9.648 -112.812 -48.562 1 86.25 57 LEU B N 1
ATOM 5742 C CA . LEU B 1 57 ? 10.062 -111.5 -49.094 1 86.25 57 LEU B CA 1
ATOM 5743 C C . LEU B 1 57 ? 8.844 -110.688 -49.438 1 86.25 57 LEU B C 1
ATOM 5745 O O . LEU B 1 57 ? 8.859 -109.438 -49.25 1 86.25 57 LEU B O 1
ATOM 5749 N N . GLU B 1 58 ? 7.758 -111.375 -49.844 1 86.06 58 GLU B N 1
ATOM 5750 C CA . GLU B 1 58 ? 6.523 -110.688 -50.188 1 86.06 58 GLU B CA 1
ATOM 5751 C C . GLU B 1 58 ? 5.848 -110.125 -48.906 1 86.06 58 GLU B C 1
ATOM 5753 O O . GLU B 1 58 ? 5.328 -109 -48.906 1 86.06 58 GLU B O 1
ATOM 5758 N N . GLU B 1 59 ? 5.945 -110.938 -47.906 1 87 59 GLU B N 1
ATOM 5759 C CA . GLU B 1 59 ? 5.391 -110.5 -46.625 1 87 59 GLU B CA 1
ATOM 5760 C C . GLU B 1 59 ? 6.176 -109.312 -46.031 1 87 59 GLU B C 1
ATOM 5762 O O . GLU B 1 59 ? 5.59 -108.375 -45.5 1 87 59 GLU B O 1
ATOM 5767 N N . ASN B 1 60 ? 7.379 -109.25 -46.188 1 84.12 60 ASN B N 1
ATOM 5768 C CA . ASN B 1 60 ? 8.227 -108.125 -45.75 1 84.12 60 ASN B CA 1
ATOM 5769 C C . ASN B 1 60 ? 7.934 -106.875 -46.5 1 84.12 60 ASN B C 1
ATOM 5771 O O . ASN B 1 60 ? 7.914 -105.812 -45.938 1 84.12 60 ASN B O 1
ATOM 5775 N N . GLN B 1 61 ? 7.621 -107.062 -47.781 1 83.88 61 GLN B N 1
ATOM 5776 C CA . GLN B 1 61 ? 7.309 -105.875 -48.625 1 83.88 61 GLN B CA 1
ATOM 5777 C C . GLN B 1 61 ? 6.027 -105.188 -48.156 1 83.88 61 GLN B C 1
ATOM 5779 O O . GLN B 1 61 ? 5.957 -104 -48.125 1 83.88 61 GLN B O 1
ATOM 5784 N N . LYS B 1 62 ? 5.145 -106.125 -47.781 1 83.62 62 LYS B N 1
ATOM 5785 C CA . LYS B 1 62 ? 3.887 -105.562 -47.281 1 83.62 62 LYS B CA 1
ATOM 5786 C C . LYS B 1 62 ? 4.098 -104.812 -46 1 83.62 62 LYS B C 1
ATOM 5788 O O . LYS B 1 62 ? 3.533 -103.75 -45.812 1 83.62 62 LYS B O 1
ATOM 5793 N N . GLU B 1 63 ? 4.898 -105.188 -45.188 1 85.5 63 GLU B N 1
ATOM 5794 C CA . GLU B 1 63 ? 5.203 -104.562 -43.906 1 85.5 63 GLU B CA 1
ATOM 5795 C C . GLU B 1 63 ? 5.965 -103.25 -44.125 1 85.5 63 GLU B C 1
ATOM 5797 O O . GLU B 1 63 ? 5.707 -102.25 -43.438 1 85.5 63 GLU B O 1
ATOM 5802 N N . TRP B 1 64 ? 6.754 -103.188 -45.156 1 83.69 64 TRP B N 1
ATOM 5803 C CA . TRP B 1 64 ? 7.551 -102.062 -45.469 1 83.69 64 TRP B CA 1
ATOM 5804 C C . TRP B 1 64 ? 6.668 -100.938 -46 1 83.69 64 TRP B C 1
ATOM 5806 O O . TRP B 1 64 ? 6.855 -99.75 -45.656 1 83.69 64 TRP B O 1
ATOM 5816 N N . ASP B 1 65 ? 5.727 -101.312 -46.719 1 84.31 65 ASP B N 1
ATOM 5817 C CA . ASP B 1 65 ? 4.809 -100.312 -47.25 1 84.31 65 ASP B CA 1
ATOM 5818 C C . ASP B 1 65 ? 4.016 -99.625 -46.156 1 84.31 65 ASP B C 1
ATOM 5820 O O . ASP B 1 65 ? 3.814 -98.375 -46.219 1 84.31 65 ASP B O 1
ATOM 5824 N N . LYS B 1 66 ? 3.707 -100.375 -45.188 1 86 66 LYS B N 1
ATOM 5825 C CA . LYS B 1 66 ? 2.969 -99.812 -44.031 1 86 66 LYS B CA 1
ATOM 5826 C C . LYS B 1 66 ? 3.836 -98.875 -43.25 1 86 66 LYS B C 1
ATOM 5828 O O . LYS B 1 66 ? 3.383 -97.75 -42.844 1 86 66 LYS B O 1
ATOM 5833 N N . GLU B 1 67 ? 5.016 -99.125 -43.031 1 85.88 67 GLU B N 1
ATOM 5834 C CA . GLU B 1 67 ? 5.953 -98.312 -42.281 1 85.88 67 GLU B CA 1
ATOM 5835 C C . GLU B 1 67 ? 6.285 -97 -43 1 85.88 67 GLU B C 1
ATOM 5837 O O . GLU B 1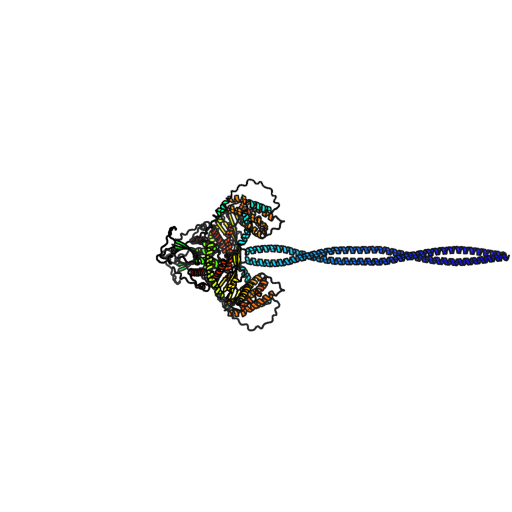 67 ? 6.391 -95.938 -42.375 1 85.88 67 GLU B O 1
ATOM 5842 N N . LYS B 1 68 ? 6.379 -97.188 -44.281 1 83.88 68 LYS B N 1
ATOM 5843 C CA . LYS B 1 68 ? 6.641 -96 -45.125 1 83.88 68 LYS B CA 1
ATOM 5844 C C . LYS B 1 68 ? 5.508 -95 -45.031 1 83.88 68 LYS B C 1
ATOM 5846 O O . LYS B 1 68 ? 5.75 -93.812 -44.844 1 83.88 68 LYS B O 1
ATOM 5851 N N . ALA B 1 69 ? 4.414 -95.562 -45 1 85.56 69 ALA B N 1
ATOM 5852 C CA . ALA B 1 69 ? 3.236 -94.688 -44.938 1 85.56 69 ALA B CA 1
ATOM 5853 C C . ALA B 1 69 ? 3.178 -94 -43.594 1 85.56 69 ALA B C 1
ATOM 5855 O O . ALA B 1 69 ? 2.854 -92.812 -43.531 1 85.56 69 ALA B O 1
ATOM 5856 N N . GLN B 1 70 ? 3.555 -94.562 -42.562 1 86.94 70 GLN B N 1
ATOM 5857 C CA . GLN B 1 70 ? 3.535 -94 -41.219 1 86.94 70 GLN B CA 1
ATOM 5858 C C . GLN B 1 70 ? 4.598 -92.938 -41.062 1 86.94 70 GLN B C 1
ATOM 5860 O O . GLN B 1 70 ? 4.328 -91.875 -40.5 1 86.94 70 GLN B O 1
ATOM 5865 N N . LEU B 1 71 ? 5.695 -93.188 -41.594 1 85.19 71 LEU B N 1
ATOM 5866 C CA . LEU B 1 71 ? 6.801 -92.25 -41.5 1 85.19 71 LEU B CA 1
ATOM 5867 C C . LEU B 1 71 ? 6.504 -90.938 -42.281 1 85.19 71 LEU B C 1
ATOM 5869 O O . LEU B 1 71 ? 6.812 -89.875 -41.844 1 85.19 71 LEU B O 1
ATOM 5873 N N . GLN B 1 72 ? 5.906 -91.188 -43.438 1 86.12 72 GLN B N 1
ATOM 5874 C CA . GLN B 1 72 ? 5.523 -90.062 -44.25 1 86.12 72 GLN B CA 1
ATOM 5875 C C . GLN B 1 72 ? 4.48 -89.188 -43.562 1 86.12 72 GLN B C 1
ATOM 5877 O O . GLN B 1 72 ? 4.566 -88 -43.594 1 86.12 72 GLN B O 1
ATOM 5882 N N . SER B 1 73 ? 3.637 -89.875 -42.906 1 87.81 73 SER B N 1
ATOM 5883 C CA . SER B 1 73 ? 2.59 -89.125 -42.188 1 87.81 73 SER B CA 1
ATOM 5884 C C . SER B 1 73 ? 3.172 -88.312 -41.031 1 87.81 73 SER B C 1
ATOM 5886 O O . SER B 1 73 ? 2.791 -87.188 -40.812 1 87.81 73 SER B O 1
ATOM 5888 N N . GLN B 1 74 ? 4.043 -88.812 -40.375 1 86.38 74 GLN B N 1
ATOM 5889 C CA . GLN B 1 74 ? 4.688 -88.125 -39.25 1 86.38 74 GLN B CA 1
ATOM 5890 C C . GLN B 1 74 ? 5.508 -86.938 -39.719 1 86.38 74 GLN B C 1
ATOM 5892 O O . GLN B 1 74 ? 5.469 -85.875 -39.094 1 86.38 74 GLN B O 1
ATOM 5897 N N . ARG B 1 75 ? 6.199 -87.188 -40.781 1 84.5 75 ARG B N 1
ATOM 5898 C CA . ARG B 1 75 ? 6.992 -86.125 -41.375 1 84.5 75 ARG B CA 1
ATOM 5899 C C . ARG B 1 75 ? 6.109 -84.938 -41.75 1 84.5 75 ARG B C 1
ATOM 5901 O O . ARG B 1 75 ? 6.43 -83.812 -41.438 1 84.5 75 ARG B O 1
ATOM 5908 N N . ASP B 1 76 ? 5.07 -85.25 -42.344 1 85.94 76 ASP B N 1
ATOM 5909 C CA . ASP B 1 76 ? 4.172 -84.188 -42.812 1 85.94 76 ASP B CA 1
ATOM 5910 C C . ASP B 1 76 ? 3.52 -83.5 -41.625 1 85.94 76 ASP B C 1
ATOM 5912 O O . ASP B 1 76 ? 3.316 -82.25 -41.656 1 85.94 76 ASP B O 1
ATOM 5916 N N . CYS B 1 77 ? 3.271 -84.188 -40.594 1 85.75 77 CYS B N 1
ATOM 5917 C CA . CYS B 1 77 ? 2.686 -83.625 -39.406 1 85.75 77 CYS B CA 1
ATOM 5918 C C . CYS B 1 77 ? 3.654 -82.625 -38.75 1 85.75 77 CYS B C 1
ATOM 5920 O O . CYS B 1 77 ? 3.273 -81.5 -38.375 1 85.75 77 CYS B O 1
ATOM 5922 N N . TYR B 1 78 ? 4.852 -82.875 -38.688 1 87.5 78 TYR B N 1
ATOM 5923 C CA . TYR B 1 78 ? 5.855 -82.062 -38.062 1 87.5 78 TYR B CA 1
ATOM 5924 C C . TYR B 1 78 ? 6.137 -80.812 -38.906 1 87.5 78 TYR B C 1
ATOM 5926 O O . TYR B 1 78 ? 6.336 -79.75 -38.375 1 87.5 78 TYR B O 1
ATOM 5934 N N . LYS B 1 79 ? 6.078 -81.125 -40.156 1 84.94 79 LYS B N 1
ATOM 5935 C CA . LYS B 1 79 ? 6.258 -80 -41.062 1 84.94 79 LYS B CA 1
ATOM 5936 C C . LYS B 1 79 ? 5.137 -79 -40.906 1 84.94 79 LYS B C 1
ATOM 5938 O O . LYS B 1 79 ? 5.391 -77.812 -40.844 1 84.94 79 LYS B O 1
ATOM 5943 N N . LYS B 1 80 ? 4.012 -79.5 -40.812 1 86.19 80 LYS B N 1
ATOM 5944 C CA . LYS B 1 80 ? 2.854 -78.625 -40.656 1 86.19 80 LYS B CA 1
ATOM 5945 C C . LYS B 1 80 ? 2.908 -77.812 -39.344 1 86.19 80 LYS B C 1
ATOM 5947 O O . LYS B 1 80 ? 2.646 -76.625 -39.281 1 86.19 80 LYS B O 1
ATOM 5952 N N . GLU B 1 81 ? 3.244 -78.375 -38.344 1 86.31 81 GLU B N 1
ATOM 5953 C CA . GLU B 1 81 ? 3.344 -77.75 -37.031 1 86.31 81 GLU B CA 1
ATOM 5954 C C . GLU B 1 81 ? 4.438 -76.688 -37 1 86.31 81 GLU B C 1
ATOM 5956 O O . GLU B 1 81 ? 4.262 -75.625 -36.406 1 86.31 81 GLU B O 1
ATOM 5961 N N . ARG B 1 82 ? 5.465 -77.062 -37.594 1 84.69 82 ARG B N 1
ATOM 5962 C CA . ARG B 1 82 ? 6.562 -76.125 -37.719 1 84.69 82 ARG B CA 1
ATOM 5963 C C . ARG B 1 82 ? 6.121 -74.875 -38.438 1 84.69 82 ARG B C 1
ATOM 5965 O O . ARG B 1 82 ? 6.387 -73.75 -37.969 1 84.69 82 ARG B O 1
ATOM 5972 N N . ASP B 1 83 ? 5.469 -75 -39.469 1 84.5 83 ASP B N 1
ATOM 5973 C CA . ASP B 1 83 ? 5.035 -73.875 -40.281 1 84.5 83 ASP B CA 1
ATOM 5974 C C . ASP B 1 83 ? 4.004 -73.062 -39.531 1 84.5 83 ASP B C 1
ATOM 5976 O O . ASP B 1 83 ? 4.043 -71.812 -39.562 1 84.5 83 ASP B O 1
ATOM 5980 N N . GLU B 1 84 ? 3.203 -73.688 -38.812 1 84.69 84 GLU B N 1
ATOM 5981 C CA . GLU B 1 84 ? 2.217 -72.938 -38 1 84.69 84 GLU B CA 1
ATOM 5982 C C . GLU B 1 84 ? 2.887 -72.188 -36.875 1 84.69 84 GLU B C 1
ATOM 5984 O O . GLU B 1 84 ? 2.518 -71.062 -36.594 1 84.69 84 GLU B O 1
ATOM 5989 N N . GLU B 1 85 ? 3.82 -72.688 -36.344 1 84.94 85 GLU B N 1
ATOM 5990 C CA . GLU B 1 85 ? 4.551 -72.062 -35.25 1 84.94 85 GLU B CA 1
ATOM 5991 C C . GLU B 1 85 ? 5.359 -70.875 -35.781 1 84.94 85 GLU B C 1
ATOM 5993 O O . GLU B 1 85 ? 5.434 -69.812 -35.094 1 84.94 85 GLU B O 1
ATOM 5998 N N . ARG B 1 86 ? 5.887 -71.062 -36.906 1 84.12 86 ARG B N 1
ATOM 5999 C CA . ARG B 1 86 ? 6.641 -70 -37.5 1 84.12 86 ARG B CA 1
ATOM 6000 C C . ARG B 1 86 ? 5.73 -68.812 -37.812 1 84.12 86 ARG B C 1
ATOM 6002 O O . ARG B 1 86 ? 6.121 -67.625 -37.625 1 84.12 86 ARG B O 1
ATOM 6009 N N . GLU B 1 87 ? 4.656 -69.125 -38.281 1 84.12 87 GLU B N 1
ATOM 6010 C CA . GLU B 1 87 ? 3.689 -68.062 -38.562 1 84.12 87 GLU B CA 1
ATOM 6011 C C . GLU B 1 87 ? 3.236 -67.375 -37.281 1 84.12 87 GLU B C 1
ATOM 6013 O O . GLU B 1 87 ? 3.154 -66.188 -37.25 1 84.12 87 GLU B O 1
ATOM 6018 N N . SER B 1 88 ? 3.008 -68.062 -36.312 1 82.88 88 SER B N 1
ATOM 6019 C CA . SER B 1 88 ? 2.607 -67.5 -35 1 82.88 88 SER B CA 1
ATOM 6020 C C . SER B 1 88 ? 3.736 -66.688 -34.375 1 82.88 88 SER B C 1
ATOM 6022 O O . SER B 1 88 ? 3.5 -65.625 -33.812 1 82.88 88 SER B O 1
ATOM 6024 N N . HIS B 1 89 ? 4.84 -67.125 -34.562 1 84.06 89 HIS B N 1
ATOM 6025 C CA . HIS B 1 89 ? 6.012 -66.438 -34.062 1 84.06 89 HIS B CA 1
ATOM 6026 C C . HIS B 1 89 ? 6.234 -65.125 -34.781 1 84.06 89 HIS B C 1
ATOM 6028 O O . HIS B 1 89 ? 6.547 -64.125 -34.156 1 84.06 89 HIS B O 1
ATOM 6034 N N . SER B 1 90 ? 6.07 -65.25 -36 1 82.56 90 SER B N 1
ATOM 6035 C CA . SER B 1 90 ? 6.207 -64.062 -36.812 1 82.56 90 SER B CA 1
ATOM 6036 C C . SER B 1 90 ? 5.184 -63 -36.406 1 82.56 90 SER B C 1
ATOM 6038 O O . SER B 1 90 ? 5.512 -61.812 -36.312 1 82.56 90 SER B O 1
ATOM 6040 N N . GLN B 1 91 ? 4.094 -63.375 -36.062 1 82.81 91 GLN B N 1
ATOM 6041 C CA . GLN B 1 91 ? 3.055 -62.469 -35.594 1 82.81 91 GLN B CA 1
ATOM 6042 C C . GLN B 1 91 ? 3.395 -61.906 -34.219 1 82.81 91 GLN B C 1
ATOM 6044 O O . GLN B 1 91 ? 3.195 -60.719 -33.938 1 82.81 91 GLN B O 1
ATOM 6049 N N . THR B 1 92 ? 3.889 -62.625 -33.438 1 83.06 92 THR B N 1
ATOM 6050 C CA . THR B 1 92 ? 4.281 -62.188 -32.125 1 83.06 92 THR B CA 1
ATOM 6051 C C . THR B 1 92 ? 5.453 -61.219 -32.188 1 83.06 92 THR B C 1
ATOM 6053 O O . THR B 1 92 ? 5.516 -60.281 -31.406 1 83.06 92 THR B O 1
ATOM 6056 N N . LYS B 1 93 ? 6.25 -61.531 -33.062 1 80.81 93 LYS B N 1
ATOM 6057 C CA . LYS B 1 93 ? 7.379 -60.625 -33.25 1 80.81 93 LYS B CA 1
ATOM 6058 C C . LYS B 1 93 ? 6.906 -59.281 -33.75 1 80.81 93 LYS B C 1
ATOM 6060 O O . LYS B 1 93 ? 7.434 -58.25 -33.312 1 80.81 93 LYS B O 1
ATOM 6065 N N . LYS B 1 94 ? 6.016 -59.281 -34.531 1 79.12 94 LYS B N 1
ATOM 6066 C CA . LYS B 1 94 ? 5.438 -58.031 -35 1 79.12 94 LYS B CA 1
ATOM 6067 C C . LYS B 1 94 ? 4.746 -57.281 -33.844 1 79.12 94 LYS B C 1
ATOM 6069 O O . LYS B 1 94 ? 4.875 -56.062 -33.75 1 79.12 94 LYS B O 1
ATOM 6074 N N . GLU B 1 95 ? 4.121 -57.938 -33.094 1 79.06 95 GLU B N 1
ATOM 6075 C CA . GLU B 1 95 ? 3.471 -57.344 -31.938 1 79.06 95 GLU B CA 1
ATOM 6076 C C . GLU B 1 95 ? 4.496 -56.812 -30.938 1 79.06 95 GLU B C 1
ATOM 6078 O O . GLU B 1 95 ? 4.305 -55.75 -30.344 1 79.06 95 GLU B O 1
ATOM 6083 N N . LEU B 1 96 ? 5.418 -57.469 -30.828 1 78.19 96 LEU B N 1
ATOM 6084 C CA . LEU B 1 96 ? 6.496 -57.031 -29.938 1 78.19 96 LEU B CA 1
ATOM 6085 C C . LEU B 1 96 ? 7.172 -55.781 -30.484 1 78.19 96 LEU B C 1
ATOM 6087 O O . LEU B 1 96 ? 7.488 -54.844 -29.734 1 78.19 96 LEU B O 1
ATOM 6091 N N . ALA B 1 97 ? 7.402 -55.844 -31.672 1 76.56 97 ALA B N 1
ATOM 6092 C CA . ALA B 1 97 ? 7.992 -54.656 -32.281 1 76.56 97 ALA B CA 1
ATOM 6093 C C . ALA B 1 97 ? 7.09 -53.469 -32.125 1 76.56 97 ALA B C 1
ATOM 6095 O O . ALA B 1 97 ? 7.566 -52.344 -31.812 1 76.56 97 ALA B O 1
ATOM 6096 N N . LYS B 1 98 ? 5.934 -53.562 -32.219 1 75.19 98 LYS B N 1
ATOM 6097 C CA . LYS B 1 98 ? 4.965 -52.5 -32 1 75.19 98 LYS B CA 1
ATOM 6098 C C . LYS B 1 98 ? 4.938 -52.062 -30.531 1 75.19 98 LYS B C 1
ATOM 6100 O O . LYS B 1 98 ? 4.844 -50.875 -30.234 1 75.19 98 LYS B O 1
ATOM 6105 N N . ALA B 1 99 ? 5.035 -52.938 -29.719 1 73.81 99 ALA B N 1
ATOM 6106 C CA . ALA B 1 99 ? 5.051 -52.656 -28.281 1 73.81 99 ALA B CA 1
ATOM 6107 C C . ALA B 1 99 ? 6.312 -51.906 -27.891 1 73.81 99 ALA B C 1
ATOM 6109 O O . ALA B 1 99 ? 6.258 -50.969 -27.078 1 73.81 99 ALA B O 1
ATOM 6110 N N . LYS B 1 100 ? 7.281 -52.312 -28.438 1 73.06 100 LYS B N 1
ATOM 6111 C CA . LYS B 1 100 ? 8.539 -51.625 -28.156 1 73.06 100 LYS B CA 1
ATOM 6112 C C . LYS B 1 100 ? 8.516 -50.188 -28.688 1 73.06 100 LYS B C 1
ATOM 6114 O O . LYS B 1 100 ? 9.031 -49.25 -28.047 1 73.06 100 LYS B O 1
ATOM 6119 N N . GLU B 1 101 ? 8.016 -50.094 -29.75 1 71.12 101 GLU B N 1
ATOM 6120 C CA . GLU B 1 101 ? 7.852 -48.75 -30.281 1 71.12 101 GLU B CA 1
ATOM 6121 C C . GLU B 1 101 ? 6.938 -47.906 -29.391 1 71.12 101 GLU B C 1
ATOM 6123 O O . GLU B 1 101 ? 7.215 -46.719 -29.156 1 71.12 101 GLU B O 1
ATOM 6128 N N . GLU B 1 102 ? 5.996 -48.469 -28.969 1 68.69 102 GLU B N 1
ATOM 6129 C CA . GLU B 1 102 ? 5.074 -47.781 -28.078 1 68.69 102 GLU B CA 1
ATOM 6130 C C . GLU B 1 102 ? 5.742 -47.469 -26.734 1 68.69 102 GLU B C 1
ATOM 6132 O O . GLU B 1 102 ? 5.52 -46.406 -26.156 1 68.69 102 GLU B O 1
ATOM 6137 N N . ILE B 1 103 ? 6.449 -48.25 -26.281 1 64.5 103 ILE B N 1
ATOM 6138 C CA . ILE B 1 103 ? 7.195 -48.031 -25.047 1 64.5 103 ILE B CA 1
ATOM 6139 C C . ILE B 1 103 ? 8.164 -46.844 -25.219 1 64.5 103 ILE B C 1
ATOM 6141 O O . ILE B 1 103 ? 8.281 -46 -24.344 1 64.5 103 ILE B O 1
ATOM 6145 N N . THR B 1 104 ? 8.789 -46.938 -26.281 1 63.28 104 THR B N 1
ATOM 6146 C CA . THR B 1 104 ? 9.719 -45.844 -26.547 1 63.28 104 THR B CA 1
ATOM 6147 C C . THR B 1 104 ? 8.984 -44.5 -26.578 1 63.28 104 THR B C 1
ATOM 6149 O O . THR B 1 104 ? 9.461 -43.5 -26.031 1 63.28 104 THR B O 1
ATOM 6152 N N . LYS B 1 105 ? 7.949 -44.5 -27.109 1 60.44 105 LYS B N 1
ATOM 6153 C CA . LYS B 1 105 ? 7.145 -43.281 -27.172 1 60.44 105 LYS B CA 1
ATOM 6154 C C . LYS B 1 105 ? 6.641 -42.875 -25.781 1 60.44 105 LYS B C 1
ATOM 6156 O O . LYS B 1 105 ? 6.66 -41.688 -25.422 1 60.44 105 LYS B O 1
ATOM 6161 N N . LEU B 1 106 ? 6.32 -43.812 -25.125 1 60.72 106 LEU B N 1
ATOM 6162 C CA . LEU B 1 106 ? 5.793 -43.562 -23.781 1 60.72 106 LEU B CA 1
ATOM 6163 C C . LEU B 1 106 ? 6.914 -43.188 -22.828 1 60.72 106 LEU B C 1
ATOM 6165 O O . LEU B 1 106 ? 6.711 -42.375 -21.906 1 60.72 106 LEU B O 1
ATOM 6169 N N . GLN B 1 107 ? 7.977 -43.719 -22.969 1 58.31 107 GLN B N 1
ATOM 6170 C CA . GLN B 1 107 ? 9.133 -43.344 -22.172 1 58.31 107 GLN B CA 1
ATOM 6171 C C . GLN B 1 107 ? 9.523 -41.906 -22.422 1 58.31 107 GLN B C 1
ATOM 6173 O O . GLN B 1 107 ? 9.891 -41.188 -21.5 1 58.31 107 GLN B O 1
ATOM 6178 N N . GLU B 1 108 ? 9.531 -41.594 -23.5 1 54.66 108 GLU B N 1
ATOM 6179 C CA . GLU B 1 108 ? 9.742 -40.188 -23.812 1 54.66 108 GLU B CA 1
ATOM 6180 C C . GLU B 1 108 ? 8.688 -39.312 -23.156 1 54.66 108 GLU B C 1
ATOM 6182 O O . GLU B 1 108 ? 9 -38.219 -22.672 1 54.66 108 GLU B O 1
ATOM 6187 N N . SER B 1 109 ? 7.645 -39.844 -23.203 1 50.69 109 SER B N 1
ATOM 6188 C CA . SER B 1 109 ? 6.574 -39.125 -22.531 1 50.69 109 SER B CA 1
ATOM 6189 C C . SER B 1 109 ? 6.773 -39.125 -21.031 1 50.69 109 SER B C 1
ATOM 6191 O O . SER B 1 109 ? 6.512 -38.094 -20.359 1 50.69 109 SER B O 1
ATOM 6193 N N . LYS B 1 110 ? 7.254 -40.156 -20.531 1 51.09 110 LYS B N 1
ATOM 6194 C CA . LYS B 1 110 ? 7.582 -40.219 -19.109 1 51.09 110 LYS B CA 1
ATOM 6195 C C . LYS B 1 110 ? 8.711 -39.25 -18.766 1 51.09 110 LYS B C 1
ATOM 6197 O O . LYS B 1 110 ? 8.664 -38.562 -17.734 1 51.09 110 LYS B O 1
ATOM 6202 N N . GLU B 1 111 ? 9.727 -39.469 -19.438 1 49.66 111 GLU B N 1
ATOM 6203 C CA . GLU B 1 111 ? 10.797 -38.5 -19.234 1 49.66 111 GLU B CA 1
ATOM 6204 C C . GLU B 1 111 ? 10.281 -37.062 -19.344 1 49.66 111 GLU B C 1
ATOM 6206 O O . GLU B 1 111 ? 10.68 -36.188 -18.562 1 49.66 111 GLU B O 1
ATOM 6211 N N . ALA B 1 112 ? 9.523 -36.875 -20.25 1 46.22 112 ALA B N 1
ATOM 6212 C CA . ALA B 1 112 ? 8.898 -35.562 -20.375 1 46.22 112 ALA B CA 1
ATOM 6213 C C . ALA B 1 112 ? 8.008 -35.281 -19.172 1 46.22 112 ALA B C 1
ATOM 6215 O O . ALA B 1 112 ? 7.938 -34.125 -18.719 1 46.22 112 ALA B O 1
ATOM 6216 N N . LYS B 1 113 ? 7.48 -36.25 -18.688 1 45.31 113 LYS B N 1
ATOM 6217 C CA . LYS B 1 113 ? 6.711 -36.125 -17.453 1 45.31 113 LYS B CA 1
ATOM 6218 C C . LYS B 1 113 ? 7.609 -35.75 -16.281 1 45.31 113 LYS B C 1
ATOM 6220 O O . LYS B 1 113 ? 7.266 -34.875 -15.477 1 45.31 113 LYS B O 1
ATOM 6225 N N . GLU B 1 114 ? 8.578 -36.531 -16.141 1 47.09 114 GLU B N 1
ATOM 6226 C CA . GLU B 1 114 ? 9.508 -36.25 -15.047 1 47.09 114 GLU B CA 1
ATOM 6227 C C . GLU B 1 114 ? 10.055 -34.812 -15.156 1 47.09 114 GLU B C 1
ATOM 6229 O O . GLU B 1 114 ? 10.18 -34.125 -14.148 1 47.09 114 GLU B O 1
ATOM 6234 N N . LEU B 1 115 ? 10.375 -34.5 -16.266 1 44.78 115 LEU B N 1
ATOM 6235 C CA . LEU B 1 115 ? 10.789 -33.125 -16.484 1 44.78 115 LEU B CA 1
ATOM 6236 C C . LEU B 1 115 ? 9.641 -32.156 -16.188 1 44.78 115 LEU B C 1
ATOM 6238 O O . LEU B 1 115 ? 9.852 -31.078 -15.633 1 44.78 115 LEU B O 1
ATOM 6242 N N . SER B 1 116 ? 8.578 -32.625 -16.656 1 42.38 116 SER B N 1
ATOM 6243 C CA . SER B 1 116 ? 7.391 -31.828 -16.391 1 42.38 116 SER B CA 1
ATOM 6244 C C . SER B 1 116 ? 7.059 -31.797 -14.906 1 42.38 116 SER B C 1
ATOM 6246 O O . SER B 1 116 ? 6.688 -30.766 -14.367 1 42.38 116 SER B O 1
ATOM 6248 N N . GLU B 1 117 ? 7.254 -32.844 -14.297 1 45.28 117 GLU B N 1
ATOM 6249 C CA . GLU B 1 117 ? 7.062 -32.875 -12.852 1 45.28 117 GLU B CA 1
ATOM 6250 C C . GLU B 1 117 ? 8.094 -32 -12.133 1 45.28 117 GLU B C 1
ATOM 6252 O O . GLU B 1 117 ? 7.77 -31.312 -11.172 1 45.28 117 GLU B O 1
ATOM 6257 N N . GLN B 1 118 ? 9.312 -32.312 -12.508 1 43.53 118 GLN B N 1
ATOM 6258 C CA . GLN B 1 118 ? 10.336 -31.438 -11.953 1 43.53 118 GLN B CA 1
ATOM 6259 C C . GLN B 1 118 ? 10 -29.969 -12.211 1 43.53 118 GLN B C 1
ATOM 6261 O O . GLN B 1 118 ? 10.188 -29.125 -11.344 1 43.53 118 GLN B O 1
ATOM 6266 N N . ALA B 1 119 ? 9.586 -29.781 -13.406 1 44.06 119 ALA B N 1
ATOM 6267 C CA . ALA B 1 119 ? 9.156 -28.422 -13.727 1 44.06 119 ALA B CA 1
ATOM 6268 C C . ALA B 1 119 ? 7.957 -28.016 -12.875 1 44.06 119 ALA B C 1
ATOM 6270 O O . ALA B 1 119 ? 7.855 -26.859 -12.453 1 44.06 119 ALA B O 1
ATOM 6271 N N . ASN B 1 120 ? 7.188 -29 -12.727 1 44.78 120 ASN B N 1
ATOM 6272 C CA . ASN B 1 120 ? 6.027 -28.766 -11.867 1 44.78 120 ASN B CA 1
ATOM 6273 C C . ASN B 1 120 ? 6.441 -28.484 -10.43 1 44.78 120 ASN B C 1
ATOM 6275 O O . ASN B 1 120 ? 5.867 -27.625 -9.766 1 44.78 120 ASN B O 1
ATOM 6279 N N . VAL B 1 121 ? 7.422 -29.328 -10 1 45.03 121 VAL B N 1
ATOM 6280 C CA . VAL B 1 121 ? 7.914 -29.094 -8.648 1 45.03 121 VAL B CA 1
ATOM 6281 C C . VAL B 1 121 ? 8.555 -27.703 -8.57 1 45.03 121 VAL B C 1
ATOM 6283 O O . VAL B 1 121 ? 8.359 -26.969 -7.602 1 45.03 121 VAL B O 1
ATOM 6286 N N . ASP B 1 122 ? 9.289 -27.484 -9.625 1 47.06 122 ASP B N 1
ATOM 6287 C CA . ASP B 1 122 ? 9.914 -26.172 -9.648 1 47.06 122 ASP B CA 1
ATOM 6288 C C . ASP B 1 122 ? 8.859 -25.062 -9.695 1 47.06 122 ASP B C 1
ATOM 6290 O O . ASP B 1 122 ? 8.977 -24.047 -9 1 47.06 122 ASP B O 1
ATOM 6294 N N . LEU B 1 123 ? 7.875 -25.375 -10.508 1 49.22 123 LEU B N 1
ATOM 6295 C CA . LEU B 1 123 ? 6.832 -24.359 -10.594 1 49.22 123 LEU B CA 1
ATOM 6296 C C . LEU B 1 123 ? 6.035 -24.281 -9.297 1 49.22 123 LEU B C 1
ATOM 6298 O O . LEU B 1 123 ? 5.633 -23.188 -8.875 1 49.22 123 LEU B O 1
ATOM 6302 N N . HIS B 1 124 ? 5.895 -25.453 -8.758 1 46.69 124 HIS B N 1
ATOM 6303 C CA . HIS B 1 124 ? 5.223 -25.422 -7.461 1 46.69 124 HIS B CA 1
ATOM 6304 C C . HIS B 1 124 ? 6.035 -24.641 -6.438 1 46.69 124 HIS B C 1
ATOM 6306 O O . HIS B 1 124 ? 5.473 -23.891 -5.637 1 46.69 124 HIS B O 1
ATOM 6312 N N . SER B 1 125 ? 7.316 -25 -6.574 1 47.78 125 SER B N 1
ATOM 6313 C CA . SER B 1 125 ? 8.172 -24.266 -5.648 1 47.78 125 SER B CA 1
ATOM 6314 C C . SER B 1 125 ? 8.141 -22.766 -5.926 1 47.78 125 SER B C 1
ATOM 6316 O O . SER B 1 125 ? 8.117 -21.953 -5 1 47.78 125 SER B O 1
ATOM 6318 N N . VAL B 1 126 ? 8.125 -22.516 -7.172 1 48.47 126 VAL B N 1
ATOM 6319 C CA . VAL B 1 126 ? 8.047 -21.109 -7.535 1 48.47 126 VAL B CA 1
ATOM 6320 C C . VAL B 1 126 ? 6.711 -20.531 -7.066 1 48.47 126 VAL B C 1
ATOM 6322 O O . VAL B 1 126 ? 6.656 -19.406 -6.574 1 48.47 126 VAL B O 1
ATOM 6325 N N . VAL B 1 127 ? 5.711 -21.297 -7.285 1 50.94 127 VAL B N 1
ATOM 6326 C CA . VAL B 1 127 ? 4.387 -20.844 -6.859 1 50.94 127 VAL B CA 1
ATOM 6327 C C . VAL B 1 127 ? 4.367 -20.656 -5.348 1 50.94 127 VAL B C 1
ATOM 6329 O O . VAL B 1 127 ? 3.82 -19.672 -4.844 1 50.94 127 VAL B O 1
ATOM 6332 N N . LEU B 1 128 ? 5.023 -21.562 -4.75 1 46.81 128 LEU B N 1
ATOM 6333 C CA . LEU B 1 128 ? 5.031 -21.438 -3.295 1 46.81 128 LEU B CA 1
ATOM 6334 C C . LEU B 1 128 ? 5.793 -20.203 -2.854 1 46.81 128 LEU B C 1
ATOM 6336 O O . LEU B 1 128 ? 5.367 -19.5 -1.932 1 46.81 128 LEU B O 1
ATOM 6340 N N . VAL B 1 129 ? 6.797 -20.047 -3.596 1 48.81 129 VAL B N 1
ATOM 6341 C CA . VAL B 1 129 ? 7.602 -18.875 -3.262 1 48.81 129 VAL B CA 1
ATOM 6342 C C . VAL B 1 129 ? 6.816 -17.594 -3.572 1 48.81 129 VAL B C 1
ATOM 6344 O O . VAL B 1 129 ? 6.816 -16.656 -2.781 1 48.81 129 VAL B O 1
ATOM 6347 N N . LEU B 1 130 ? 6.133 -17.609 -4.641 1 48.81 130 LEU B N 1
ATOM 6348 C CA . LEU B 1 130 ? 5.375 -16.438 -5.027 1 48.81 130 LEU B CA 1
ATOM 6349 C C . LEU B 1 130 ? 4.191 -16.203 -4.09 1 48.81 130 LEU B C 1
ATOM 6351 O O . LEU B 1 130 ? 3.869 -15.07 -3.752 1 48.81 130 LEU B O 1
ATOM 6355 N N . GLN B 1 131 ? 3.553 -17.234 -3.811 1 48.78 131 GLN B N 1
ATOM 6356 C CA . GLN B 1 131 ? 2.449 -17.125 -2.863 1 48.78 131 GLN B CA 1
ATOM 6357 C C . GLN B 1 131 ? 2.93 -16.594 -1.519 1 48.78 131 GLN B C 1
ATOM 6359 O O . GLN B 1 131 ? 2.252 -15.766 -0.895 1 48.78 131 GLN B O 1
ATOM 6364 N N . ARG B 1 132 ? 3.988 -17.047 -1.237 1 45.72 132 ARG B N 1
ATOM 6365 C CA . ARG B 1 132 ? 4.543 -16.578 0.031 1 45.72 132 ARG B CA 1
ATOM 6366 C C . ARG B 1 132 ? 4.922 -15.102 -0.043 1 45.72 132 ARG B C 1
ATOM 6368 O O . ARG B 1 132 ? 4.734 -14.359 0.922 1 45.72 132 ARG B O 1
ATOM 6375 N N . ARG B 1 133 ? 5.445 -14.906 -1.191 1 49.66 133 ARG B N 1
ATOM 6376 C CA . ARG B 1 133 ? 5.82 -13.508 -1.375 1 49.66 133 ARG B CA 1
ATOM 6377 C C . ARG B 1 133 ? 4.586 -12.609 -1.404 1 49.66 133 ARG B C 1
ATOM 6379 O O . ARG B 1 133 ? 4.637 -11.461 -0.955 1 49.66 133 ARG B O 1
ATOM 6386 N N . LEU B 1 134 ? 3.596 -13.094 -2.148 1 45.06 134 LEU B N 1
ATOM 6387 C CA . LEU B 1 134 ? 2.385 -12.297 -2.311 1 45.06 134 LEU B CA 1
ATOM 6388 C C . LEU B 1 134 ? 1.649 -12.148 -0.984 1 45.06 134 LEU B C 1
ATOM 6390 O O . LEU B 1 134 ? 1.084 -11.086 -0.699 1 45.06 134 LEU B O 1
ATOM 6394 N N . PHE B 1 135 ? 1.431 -13.203 -0.3 1 44 135 PHE B N 1
ATOM 6395 C CA . PHE B 1 135 ? 0.526 -13.164 0.843 1 44 135 PHE B CA 1
ATOM 6396 C C . PHE B 1 135 ? 1.305 -13.031 2.146 1 44 135 PHE B C 1
ATOM 6398 O O . PHE B 1 135 ? 0.741 -12.648 3.174 1 44 135 PHE B O 1
ATOM 6405 N N . LYS B 1 136 ? 2.514 -13.578 2.283 1 42 136 LYS B N 1
ATOM 6406 C CA . LYS B 1 136 ? 3.074 -13.617 3.631 1 42 136 LYS B CA 1
ATOM 6407 C C . LYS B 1 136 ? 3.65 -12.266 4.031 1 42 136 LYS B C 1
ATOM 6409 O O . LYS B 1 136 ? 4.234 -11.562 3.201 1 42 136 LYS B O 1
ATOM 6414 N N . THR B 1 137 ? 3.266 -11.68 5.031 1 40.81 137 THR B N 1
ATOM 6415 C CA . THR B 1 137 ? 3.775 -10.492 5.703 1 40.81 137 THR B CA 1
ATOM 6416 C C . THR B 1 137 ? 5.27 -10.625 5.977 1 40.81 137 THR B C 1
ATOM 6418 O O . THR B 1 137 ? 5.785 -11.734 6.129 1 40.81 137 THR B O 1
ATOM 6421 N N . ASN B 1 138 ? 6.027 -9.672 5.551 1 37.94 138 ASN B N 1
ATOM 6422 C CA . ASN B 1 138 ? 7.477 -9.609 5.707 1 37.94 138 ASN B CA 1
ATOM 6423 C C . ASN B 1 138 ? 7.93 -10.25 7.012 1 37.94 138 ASN B C 1
ATOM 6425 O O . ASN B 1 138 ? 9.039 -10.773 7.098 1 37.94 138 ASN B O 1
ATOM 6429 N N . SER B 1 139 ? 7.238 -10.109 8.062 1 36.22 139 SER B N 1
ATOM 6430 C CA . SER B 1 139 ? 7.695 -10.68 9.328 1 36.22 139 SER B CA 1
ATOM 6431 C C . SER B 1 139 ? 7.82 -12.195 9.234 1 36.22 139 SER B C 1
ATOM 6433 O O . SER B 1 139 ? 8.711 -12.789 9.844 1 36.22 139 SER B O 1
ATOM 6435 N N . ASP B 1 140 ? 6.988 -12.812 8.453 1 36.12 140 ASP B N 1
ATOM 6436 C CA . ASP B 1 140 ? 7.086 -14.266 8.375 1 36.12 140 ASP B CA 1
ATOM 6437 C C . ASP B 1 140 ? 8.32 -14.688 7.578 1 36.12 140 ASP B C 1
ATOM 6439 O O . ASP B 1 140 ? 8.961 -15.688 7.91 1 36.12 140 ASP B O 1
ATOM 6443 N N . ALA B 1 141 ? 8.602 -13.891 6.625 1 37.25 141 ALA B N 1
ATOM 6444 C CA . ALA B 1 141 ? 9.828 -14.156 5.887 1 37.25 141 ALA B CA 1
ATOM 6445 C C . ALA B 1 141 ? 11.055 -13.945 6.77 1 37.25 141 ALA B C 1
ATOM 6447 O O . ALA B 1 141 ? 12.039 -14.688 6.672 1 37.25 141 ALA B O 1
ATOM 6448 N N . SER B 1 142 ? 11.07 -12.852 7.543 1 36.25 142 SER B N 1
ATOM 6449 C CA . SER B 1 142 ? 12.18 -12.633 8.461 1 36.25 142 SER B CA 1
ATOM 6450 C C . SER B 1 142 ? 12.359 -13.82 9.406 1 36.25 142 SER B C 1
ATOM 6452 O O . SER B 1 142 ? 13.484 -14.211 9.719 1 36.25 142 SER B O 1
ATOM 6454 N N . SER B 1 143 ? 11.258 -14.289 9.812 1 35.53 143 SER B N 1
ATOM 6455 C CA . SER B 1 143 ? 11.43 -15.492 10.625 1 35.53 143 SER B CA 1
ATOM 6456 C C . SER B 1 143 ? 12.07 -16.625 9.812 1 35.53 143 SER B C 1
ATOM 6458 O O . SER B 1 143 ? 12.883 -17.375 10.336 1 35.53 143 SER B O 1
ATOM 6460 N N . TYR B 1 144 ? 11.648 -16.656 8.617 1 35.19 144 TYR B N 1
ATOM 6461 C CA . TYR B 1 144 ? 12.32 -17.656 7.797 1 35.19 144 TYR B CA 1
ATOM 6462 C C . TYR B 1 144 ? 13.773 -17.281 7.555 1 35.19 144 TYR B C 1
ATOM 6464 O O . TYR B 1 144 ? 14.656 -18.141 7.562 1 35.19 144 TYR B O 1
ATOM 6472 N N . MET B 1 145 ? 13.945 -16.062 7.246 1 32.56 145 MET B N 1
ATOM 6473 C CA . MET B 1 145 ? 15.297 -15.578 7 1 32.56 145 MET B CA 1
ATOM 6474 C C . MET B 1 145 ? 16.156 -15.672 8.258 1 32.56 145 MET B C 1
ATOM 6476 O O . MET B 1 145 ? 17.375 -15.695 8.18 1 32.56 145 MET B O 1
ATOM 6480 N N . LYS B 1 146 ? 15.547 -15 9.406 1 32.81 146 LYS B N 1
ATOM 6481 C CA . LYS B 1 146 ? 16.406 -15.203 10.562 1 32.81 146 LYS B CA 1
ATOM 6482 C C . LYS B 1 146 ? 16.844 -16.656 10.68 1 32.81 146 LYS B C 1
ATOM 6484 O O . LYS B 1 146 ? 17.609 -17 11.578 1 32.81 146 LYS B O 1
ATOM 6489 N N . GLY B 1 147 ? 16.828 -17.516 9.75 1 31.16 147 GLY B N 1
ATOM 6490 C CA . GLY B 1 147 ? 17.375 -18.859 9.938 1 31.16 147 GLY B CA 1
ATOM 6491 C C . GLY B 1 147 ? 16.797 -19.578 11.141 1 31.16 147 GLY B C 1
ATOM 6492 O O . GLY B 1 147 ? 17.344 -20.578 11.602 1 31.16 147 GLY B O 1
ATOM 6493 N N . GLU B 1 148 ? 16.234 -18.828 12.055 1 31.53 148 GLU B N 1
ATOM 6494 C CA . GLU B 1 148 ? 15.742 -19.594 13.203 1 31.53 148 GLU B CA 1
ATOM 6495 C C . GLU B 1 148 ? 14.719 -20.641 12.781 1 31.53 148 GLU B C 1
ATOM 6497 O O . GLU B 1 148 ? 13.648 -20.297 12.273 1 31.53 148 GL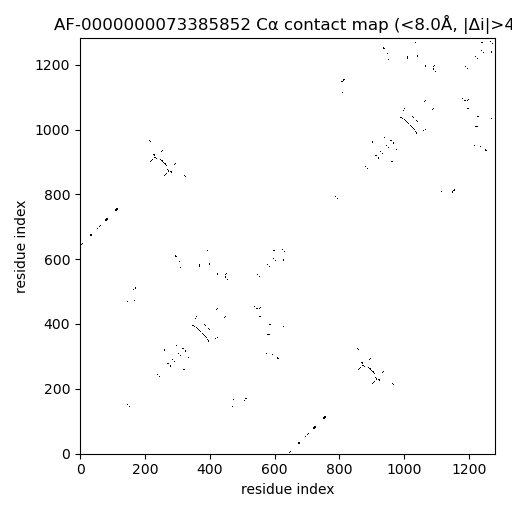U B O 1
ATOM 6502 N N . VAL B 1 149 ? 14.977 -21.719 12.094 1 32.25 149 VAL B N 1
ATOM 6503 C CA . VAL B 1 149 ? 14.609 -22.922 12.828 1 32.25 149 VAL B CA 1
ATOM 6504 C C . VAL B 1 149 ? 14.617 -22.641 14.328 1 32.25 149 VAL B C 1
ATOM 6506 O O . VAL B 1 149 ? 15.523 -21.984 14.836 1 32.25 149 VAL B O 1
ATOM 6509 N N . GLU B 1 150 ? 13.508 -22.438 15.07 1 30.64 150 GLU B N 1
ATOM 6510 C CA . GLU B 1 150 ? 13.406 -22.141 16.5 1 30.64 150 GLU B CA 1
ATOM 6511 C C . GLU B 1 150 ? 14.734 -22.422 17.219 1 30.64 150 GLU B C 1
ATOM 6513 O O . GLU B 1 150 ? 15.078 -21.719 18.172 1 30.64 150 GLU B O 1
ATOM 6518 N N . PHE B 1 151 ? 15.391 -23.672 17.094 1 27.62 151 PHE B N 1
ATOM 6519 C CA . PHE B 1 151 ? 16.266 -24.125 18.156 1 27.62 151 PHE B CA 1
ATOM 6520 C C . PHE B 1 151 ? 17.484 -23.203 18.281 1 27.62 151 PHE B C 1
ATOM 6522 O O . PHE B 1 151 ? 17.875 -22.828 19.375 1 27.62 151 PHE B O 1
ATOM 6529 N N . ASP B 1 152 ? 18.375 -23.125 17.203 1 27.39 152 ASP B N 1
ATOM 6530 C CA . ASP B 1 152 ? 19.812 -22.953 17.375 1 27.39 152 ASP B CA 1
ATOM 6531 C C . ASP B 1 152 ? 20.188 -21.469 17.422 1 27.39 152 ASP B C 1
ATOM 6533 O O . ASP B 1 152 ? 21.359 -21.109 17.375 1 27.39 152 ASP B O 1
ATOM 6537 N N . GLU B 1 153 ? 19.406 -20.625 17.234 1 30.61 153 GLU B N 1
ATOM 6538 C CA . GLU B 1 153 ? 19.891 -19.25 17.312 1 30.61 153 GLU B CA 1
ATOM 6539 C C . GLU B 1 153 ? 20.422 -18.922 18.703 1 30.61 153 GLU B C 1
ATOM 6541 O O . GLU B 1 153 ? 21.359 -18.141 18.844 1 30.61 153 GLU B O 1
ATOM 6546 N N . ARG B 1 154 ? 19.766 -19.328 19.719 1 30.05 154 ARG B N 1
ATOM 6547 C CA . ARG B 1 154 ? 20.328 -19.203 21.062 1 30.05 154 ARG B CA 1
ATOM 6548 C C . ARG B 1 154 ? 21.703 -19.844 21.141 1 30.05 154 ARG B C 1
ATOM 6550 O O . ARG B 1 154 ? 22.562 -19.406 21.906 1 30.05 154 ARG B O 1
ATOM 6557 N N . ARG B 1 155 ? 21.781 -21.016 20.453 1 28.81 155 ARG B N 1
ATOM 6558 C CA . ARG B 1 155 ? 23.031 -21.75 20.5 1 28.81 155 ARG B CA 1
ATOM 6559 C C . ARG B 1 155 ? 24.125 -21.016 19.75 1 28.81 155 ARG B C 1
ATOM 6561 O O . ARG B 1 155 ? 25.312 -21.203 20.016 1 28.81 155 ARG B O 1
ATOM 6568 N N . MET B 1 156 ? 23.656 -20.344 18.656 1 33.09 156 MET B N 1
ATOM 6569 C CA . MET B 1 156 ? 24.75 -19.688 17.953 1 33.09 156 MET B CA 1
ATOM 6570 C C . MET B 1 156 ? 25.359 -18.578 18.812 1 33.09 156 MET B C 1
ATOM 6572 O O . MET B 1 156 ? 26.531 -18.234 18.656 1 33.09 156 MET B O 1
ATOM 6576 N N . ASN B 1 157 ? 24.453 -17.875 19.484 1 31.14 157 ASN B N 1
ATOM 6577 C CA . ASN B 1 157 ? 25 -16.859 20.391 1 31.14 157 ASN B CA 1
ATOM 6578 C C . ASN B 1 157 ? 25.938 -17.469 21.422 1 31.14 157 ASN B C 1
ATOM 6580 O O . ASN B 1 157 ? 26.844 -16.812 21.906 1 31.14 157 ASN B O 1
ATOM 6584 N N . ASP B 1 158 ? 25.547 -18.641 21.984 1 31.86 158 ASP B N 1
ATOM 6585 C CA . ASP B 1 158 ? 26.359 -19.234 23.031 1 31.86 158 ASP B CA 1
ATOM 6586 C C . ASP B 1 158 ? 27.609 -19.891 22.438 1 31.86 158 ASP B C 1
ATOM 6588 O O . ASP B 1 158 ? 28.375 -20.531 23.156 1 31.86 158 ASP B O 1
ATOM 6592 N N . MET B 1 159 ? 27.656 -20.109 21.125 1 30.34 159 MET B N 1
ATOM 6593 C CA . MET B 1 159 ? 28.844 -20.797 20.625 1 30.34 159 MET B CA 1
ATOM 6594 C C . MET B 1 159 ? 30.047 -19.844 20.609 1 30.34 159 MET B C 1
ATOM 6596 O O . MET B 1 159 ? 29.906 -18.688 20.25 1 30.34 159 MET B O 1
ATOM 6600 N N . GLU B 1 160 ? 30.984 -20.031 21.391 1 32.22 160 GLU B N 1
ATOM 6601 C CA . GLU B 1 160 ? 32.281 -19.344 21.391 1 32.22 160 GLU B CA 1
ATOM 6602 C C . GLU B 1 160 ? 32.812 -19.172 19.984 1 32.22 160 GLU B C 1
ATOM 6604 O O . GLU B 1 160 ? 32.562 -20 19.109 1 32.22 160 GLU B O 1
ATOM 6609 N N . PHE B 1 161 ? 33.125 -17.969 19.656 1 35.03 161 PHE B N 1
ATOM 6610 C CA . PHE B 1 161 ? 33.625 -17.578 18.359 1 35.03 161 PHE B CA 1
ATOM 6611 C C . PHE B 1 161 ? 34.469 -18.688 17.75 1 35.03 161 PHE B C 1
ATOM 6613 O O . PHE B 1 161 ? 34.438 -18.922 16.531 1 35.03 161 PHE B O 1
ATOM 6620 N N . THR B 1 162 ? 35.344 -19.344 18.547 1 37.47 162 THR B N 1
ATOM 6621 C CA . THR B 1 162 ? 36.188 -20.438 18.109 1 37.47 162 THR B CA 1
ATOM 6622 C C . THR B 1 162 ? 35.375 -21.609 17.609 1 37.47 162 THR B C 1
ATOM 6624 O O . THR B 1 162 ? 35.781 -22.328 16.703 1 37.47 162 THR B O 1
ATOM 6627 N N . ASP B 1 163 ? 34.25 -21.781 18.188 1 39.16 163 ASP B N 1
ATOM 6628 C CA . ASP B 1 163 ? 33.406 -22.922 17.859 1 39.16 163 ASP B CA 1
ATOM 6629 C C . ASP B 1 163 ? 32.656 -22.703 16.547 1 39.16 163 ASP B C 1
ATOM 6631 O O . ASP B 1 163 ? 32.375 -23.656 15.82 1 39.16 163 ASP B O 1
ATOM 6635 N N . VAL B 1 164 ? 32.531 -21.531 16.234 1 39.03 164 VAL B N 1
ATOM 6636 C CA . VAL B 1 164 ? 31.844 -21.266 14.992 1 39.03 164 VAL B CA 1
ATOM 6637 C C . VAL B 1 164 ? 32.781 -21.562 13.805 1 39.03 164 VAL B C 1
ATOM 6639 O O . VAL B 1 164 ? 32.344 -22.156 12.82 1 39.03 164 VAL B O 1
ATOM 6642 N N . VAL B 1 165 ? 34.031 -21.031 13.875 1 40.75 165 VAL B N 1
ATOM 6643 C CA . VAL B 1 165 ? 35 -21.359 12.812 1 40.75 165 VAL B CA 1
ATOM 6644 C C . VAL B 1 165 ? 35.219 -22.875 12.758 1 40.75 165 VAL B C 1
ATOM 6646 O O . VAL B 1 165 ? 35.25 -23.469 11.672 1 40.75 165 VAL B O 1
ATOM 6649 N N . ASP B 1 166 ? 35.406 -23.516 13.914 1 41.53 166 ASP B N 1
ATOM 6650 C CA . ASP B 1 166 ? 35.531 -24.969 13.938 1 41.53 166 ASP B CA 1
ATOM 6651 C C . ASP B 1 166 ? 34.219 -25.641 13.461 1 41.53 166 ASP B C 1
ATOM 6653 O O . ASP B 1 166 ? 34.281 -26.609 12.711 1 41.53 166 ASP B O 1
ATOM 6657 N N . GLU B 1 167 ? 33.188 -25.016 13.828 1 41.31 167 GLU B N 1
ATOM 6658 C CA . GLU B 1 167 ? 31.922 -25.578 13.336 1 41.31 167 GLU B CA 1
ATOM 6659 C C . GLU B 1 167 ? 31.734 -25.266 11.852 1 41.31 167 GLU B C 1
ATOM 6661 O O . GLU B 1 167 ? 31.25 -26.109 11.102 1 41.31 167 GLU B O 1
ATOM 6666 N N . ALA B 1 168 ? 32.188 -24.094 11.5 1 43.06 168 ALA B N 1
ATOM 6667 C CA . ALA B 1 168 ? 32.156 -23.812 10.07 1 43.06 168 ALA B CA 1
ATOM 6668 C C . ALA B 1 168 ? 33.125 -24.734 9.312 1 43.06 168 ALA B C 1
ATOM 6670 O O . ALA B 1 168 ? 32.781 -25.266 8.258 1 43.06 168 ALA B O 1
ATOM 6671 N N . ASN B 1 169 ? 34.375 -24.812 9.891 1 42.72 169 ASN B N 1
ATOM 6672 C CA . ASN B 1 169 ? 35.281 -25.797 9.305 1 42.72 169 ASN B CA 1
ATOM 6673 C C . ASN B 1 169 ? 34.75 -27.219 9.438 1 42.72 169 ASN B C 1
ATOM 6675 O O . ASN B 1 169 ? 34.844 -28.016 8.508 1 42.72 169 ASN B O 1
ATOM 6679 N N . LYS B 1 170 ? 34.219 -27.5 10.578 1 42.91 170 LYS B N 1
ATOM 6680 C CA . LYS B 1 170 ? 33.562 -28.797 10.727 1 42.91 170 LYS B CA 1
ATOM 6681 C C . LYS B 1 170 ? 32.375 -28.906 9.805 1 42.91 170 LYS B C 1
ATOM 6683 O O . LYS B 1 170 ? 32.125 -29.969 9.219 1 42.91 170 LYS B O 1
ATOM 6688 N N . LEU B 1 171 ? 31.656 -27.781 9.781 1 39.12 171 LEU B N 1
ATOM 6689 C CA . LEU B 1 171 ? 30.5 -27.812 8.898 1 39.12 171 LEU B CA 1
ATOM 6690 C C . LEU B 1 171 ? 30.922 -27.844 7.438 1 39.12 171 LEU B C 1
ATOM 6692 O O . LEU B 1 171 ? 30.328 -28.562 6.625 1 39.12 171 LEU B O 1
ATOM 6696 N N . ALA B 1 172 ? 31.969 -26.938 7.047 1 39.16 172 ALA B N 1
ATOM 6697 C CA . ALA B 1 172 ? 32.5 -27.047 5.691 1 39.16 172 ALA B CA 1
ATOM 6698 C C . ALA B 1 172 ? 33.125 -28.422 5.465 1 39.16 172 ALA B C 1
ATOM 6700 O O . ALA B 1 172 ? 33 -29 4.387 1 39.16 172 ALA B O 1
ATOM 6701 N N . SER B 1 173 ? 34.125 -28.859 6.387 1 37.91 173 SER B N 1
ATOM 6702 C CA . SER B 1 173 ? 34.688 -30.203 6.246 1 37.91 173 SER B CA 1
ATOM 6703 C C . SER B 1 173 ? 33.594 -31.266 6.355 1 37.91 173 SER B C 1
ATOM 6705 O O . SER B 1 173 ? 33.719 -32.375 5.844 1 37.91 173 SER B O 1
ATOM 6707 N N . GLY B 1 174 ? 32.625 -30.969 7.227 1 34.94 174 GLY B N 1
ATOM 6708 C CA . GLY B 1 174 ? 31.594 -31.984 7.336 1 34.94 174 GLY B CA 1
ATOM 6709 C C . GLY B 1 174 ? 30.844 -32.188 6.039 1 34.94 174 GLY B C 1
ATOM 6710 O O . GLY B 1 174 ? 29.906 -33 5.984 1 34.94 174 GLY B O 1
ATOM 6711 N N . ILE B 1 175 ? 30.922 -31.172 5.199 1 35.69 175 ILE B N 1
ATOM 6712 C CA . ILE B 1 175 ? 30.297 -31.625 3.961 1 35.69 175 ILE B CA 1
ATOM 6713 C C . ILE B 1 175 ? 31.109 -32.75 3.355 1 35.69 175 ILE B C 1
ATOM 6715 O O . ILE B 1 175 ? 30.562 -33.656 2.713 1 35.69 175 ILE B O 1
ATOM 6719 N N . ILE B 1 176 ? 32.75 -32.688 3.451 1 31.09 176 ILE B N 1
ATOM 6720 C CA . ILE B 1 176 ? 33.531 -33.844 3.018 1 31.09 176 ILE B CA 1
ATOM 6721 C C . ILE B 1 176 ? 33.5 -34.906 4.113 1 31.09 176 ILE B C 1
ATOM 6723 O O . ILE B 1 176 ? 34.125 -34.75 5.164 1 31.09 176 ILE B O 1
ATOM 6727 N N . GLU B 1 177 ? 33.062 -35.469 4.809 1 27.33 177 GLU B N 1
ATOM 6728 C CA . GLU B 1 177 ? 33.469 -36.812 5.301 1 27.33 177 GLU B CA 1
ATOM 6729 C C . GLU B 1 177 ? 34.344 -37.531 4.293 1 27.33 177 GLU B C 1
ATOM 6731 O O . GLU B 1 177 ? 33.938 -37.719 3.143 1 27.33 177 GLU B O 1
ATOM 6736 N N . GLU B 1 178 ? 35.781 -37.969 3.893 1 26.7 178 GLU B N 1
ATOM 6737 C CA . GLU B 1 178 ? 36.688 -38.281 4.996 1 26.7 178 GLU B CA 1
ATOM 6738 C C . GLU B 1 178 ? 37.312 -37.031 5.578 1 26.7 178 GLU B C 1
ATOM 6740 O O . GLU B 1 178 ? 37.938 -36.219 4.848 1 26.7 178 GLU B O 1
ATOM 6745 N N . VAL B 1 179 ? 37.25 -36.25 6.512 1 26.12 179 VAL B N 1
ATOM 6746 C CA . VAL B 1 179 ? 37.875 -35.188 7.32 1 26.12 179 VAL B CA 1
ATOM 6747 C C . VAL B 1 179 ? 39.25 -35.656 7.793 1 26.12 179 VAL B C 1
ATOM 6749 O O . VAL B 1 179 ? 39.406 -36.094 8.945 1 26.12 179 VAL B O 1
ATOM 6752 N N . ASP B 1 180 ? 40.219 -36.594 7.352 1 23.08 180 ASP B N 1
ATOM 6753 C CA . ASP B 1 180 ? 41.469 -36.688 8.055 1 23.08 180 ASP B CA 1
ATOM 6754 C C . ASP B 1 180 ? 42.406 -35.531 7.688 1 23.08 180 ASP B C 1
ATOM 6756 O O . ASP B 1 180 ? 43.062 -35.562 6.652 1 23.08 180 ASP B O 1
ATOM 6760 N N . GLN B 1 181 ? 42.188 -34.25 7.684 1 26.17 181 GLN B N 1
ATOM 6761 C CA . GLN B 1 181 ? 43.188 -33.219 7.457 1 26.17 181 GLN B CA 1
ATOM 6762 C C . GLN B 1 181 ? 44.156 -33.125 8.633 1 26.17 181 GLN B C 1
ATOM 6764 O O . GLN B 1 181 ? 43.75 -33.094 9.789 1 26.17 181 GLN B O 1
ATOM 6769 N N . THR B 1 182 ? 45.469 -33.5 8.672 1 23.53 182 THR B N 1
ATOM 6770 C CA . THR B 1 182 ? 46.719 -33.344 9.391 1 23.53 182 THR B CA 1
ATOM 6771 C C . THR B 1 182 ? 46.969 -31.875 9.766 1 23.53 182 THR B C 1
ATOM 6773 O O . THR B 1 182 ? 46.781 -30.984 8.945 1 23.53 182 THR B O 1
ATOM 6776 N N . PRO B 1 183 ? 47.312 -31.547 11.109 1 24.28 183 PRO B N 1
ATOM 6777 C CA . PRO B 1 183 ? 47.406 -30.562 12.188 1 24.28 183 PRO B CA 1
ATOM 6778 C C . PRO B 1 183 ? 48.469 -29.484 11.922 1 24.28 183 PRO B C 1
ATOM 6780 O O . PRO B 1 183 ? 49.625 -29.812 11.602 1 24.28 183 PRO B O 1
ATOM 6783 N N . VAL B 1 184 ? 48.281 -28.375 11.297 1 24.58 184 VAL B N 1
ATOM 6784 C CA . VAL B 1 184 ? 49.281 -27.297 11.391 1 24.58 184 VAL B CA 1
ATOM 6785 C C . VAL B 1 184 ? 49.562 -26.969 12.852 1 24.58 184 VAL B C 1
ATOM 6787 O O . VAL B 1 184 ? 48.719 -27.188 13.711 1 24.58 184 VAL B O 1
ATOM 6790 N N . ASP B 1 185 ? 50.781 -26.609 13.328 1 22.86 185 ASP B N 1
ATOM 6791 C CA . ASP B 1 185 ? 51.438 -26.312 14.594 1 22.86 185 ASP B CA 1
ATOM 6792 C C . ASP B 1 185 ? 50.844 -25.078 15.25 1 22.86 185 ASP B C 1
ATOM 6794 O O . ASP B 1 185 ? 50.781 -24 14.641 1 22.86 185 ASP B O 1
ATOM 6798 N N . THR B 1 186 ? 49.969 -25.188 16.266 1 27.02 186 THR B N 1
ATOM 6799 C CA . THR B 1 186 ? 49.031 -24.609 17.219 1 27.02 186 THR B CA 1
ATOM 6800 C C . THR B 1 186 ? 49.75 -23.625 18.156 1 27.02 186 THR B C 1
ATOM 6802 O O . THR B 1 186 ? 49.344 -23.484 19.312 1 27.02 186 THR B O 1
ATOM 6805 N N . GLY B 1 187 ? 50.75 -22.781 17.781 1 25.62 187 GLY B N 1
ATOM 6806 C CA . GLY B 1 187 ? 51.375 -22.062 18.891 1 25.62 187 GLY B CA 1
ATOM 6807 C C . GLY B 1 187 ? 50.406 -21.25 19.703 1 25.62 187 GLY B C 1
ATOM 6808 O O . GLY B 1 187 ? 49.188 -21.266 19.422 1 25.62 187 GLY B O 1
ATOM 6809 N N . LYS B 1 188 ? 51 -20.094 20.625 1 27.25 188 LYS B N 1
ATOM 6810 C CA . LYS B 1 188 ? 50.531 -19.422 21.828 1 27.25 188 LYS B CA 1
ATOM 6811 C C . LYS B 1 188 ? 49.312 -18.547 21.531 1 27.25 188 LYS B C 1
ATOM 6813 O O . LYS B 1 188 ? 49.344 -17.734 20.609 1 27.25 188 LYS B O 1
ATOM 6818 N N . GLU B 1 189 ? 48.188 -18.938 21.969 1 28.58 189 GLU B N 1
ATOM 6819 C CA . GLU B 1 189 ? 46.812 -18.484 21.828 1 28.58 189 GLU B CA 1
ATOM 6820 C C . GLU B 1 189 ? 46.594 -17.109 22.438 1 28.58 189 GLU B C 1
ATOM 6822 O O . GLU B 1 189 ? 46.938 -16.891 23.609 1 28.58 189 GLU B O 1
ATOM 6827 N N . PRO B 1 190 ? 46.875 -16.062 21.781 1 26.05 190 PRO B N 1
ATOM 6828 C CA . PRO B 1 190 ? 46.875 -14.805 22.531 1 26.05 190 PRO B CA 1
ATOM 6829 C C . PRO B 1 190 ? 45.594 -14.625 23.359 1 26.05 190 PRO B C 1
ATOM 6831 O O . PRO B 1 190 ? 44.5 -15 22.906 1 26.05 190 PRO B O 1
ATOM 6834 N N . LYS B 1 191 ? 45.531 -14.422 24.703 1 27.78 191 LYS B N 1
ATOM 6835 C CA . LYS B 1 191 ? 44.531 -14.352 25.781 1 27.78 191 LYS B CA 1
ATOM 6836 C C . LYS B 1 191 ? 43.594 -13.148 25.594 1 27.78 191 LYS B C 1
ATOM 6838 O O . LYS B 1 191 ? 44.062 -12.008 25.531 1 27.78 191 LYS B O 1
ATOM 6843 N N . LEU B 1 192 ? 42.625 -13.383 24.891 1 29.84 192 LEU B N 1
ATOM 6844 C CA . LEU B 1 192 ? 41.75 -12.227 24.75 1 29.84 192 LEU B CA 1
ATOM 6845 C C . LEU B 1 192 ? 41.094 -11.844 26.078 1 29.84 192 LEU B C 1
ATOM 6847 O O . LEU B 1 192 ? 40.906 -12.703 26.953 1 29.84 192 LEU B O 1
ATOM 6851 N N . PRO B 1 193 ? 40.938 -10.664 26.734 1 28.45 193 PRO B N 1
ATOM 6852 C CA . PRO B 1 193 ? 40.531 -10.227 28.062 1 28.45 193 PRO B CA 1
ATOM 6853 C C . PRO B 1 193 ? 39.125 -10.688 28.453 1 28.45 193 PRO B C 1
ATOM 6855 O O . PRO B 1 193 ? 38.281 -10.883 27.578 1 28.45 193 PRO B O 1
ATOM 6858 N N . LYS B 1 194 ? 38.875 -11.289 29.625 1 29.05 194 LYS B N 1
ATOM 6859 C CA . LYS B 1 194 ? 37.75 -11.906 30.328 1 29.05 194 LYS B CA 1
ATOM 6860 C C . LYS B 1 194 ? 36.531 -10.977 30.328 1 29.05 194 LYS B C 1
ATOM 6862 O O . LYS B 1 194 ? 36.656 -9.789 30.625 1 29.05 194 LYS B O 1
ATOM 6867 N N . SER B 1 195 ? 35.594 -11.414 29.625 1 28.97 195 SER B N 1
ATOM 6868 C CA . SER B 1 195 ? 34.375 -10.625 29.703 1 28.97 195 SER B CA 1
ATOM 6869 C C . SER B 1 195 ? 33.75 -10.711 31.094 1 28.97 195 SER B C 1
ATOM 6871 O O . SER B 1 195 ? 33.719 -11.789 31.688 1 28.97 195 SER B O 1
ATOM 6873 N N . ASP B 1 196 ? 33.688 -9.797 32.094 1 27.58 196 ASP B N 1
ATOM 6874 C CA . ASP B 1 196 ? 33.125 -9.758 33.438 1 27.58 196 ASP B CA 1
ATOM 6875 C C . ASP B 1 196 ? 31.641 -10.148 33.406 1 27.58 196 ASP B C 1
ATOM 6877 O O . ASP B 1 196 ? 30.812 -9.461 32.812 1 27.58 196 ASP B O 1
ATOM 6881 N N . LYS B 1 197 ? 31.219 -11.359 33.469 1 35.59 197 LYS B N 1
ATOM 6882 C CA . LYS B 1 197 ? 29.906 -12.008 33.594 1 35.59 197 LYS B CA 1
ATOM 6883 C C . LYS B 1 197 ? 29 -11.227 34.531 1 35.59 197 LYS B C 1
ATOM 6885 O O . LYS B 1 197 ? 27.812 -11.516 34.656 1 35.59 197 LYS B O 1
ATOM 6890 N N . ARG B 1 198 ? 29.562 -10.789 35.719 1 31.25 198 ARG B N 1
ATOM 6891 C CA . ARG B 1 198 ? 28.812 -10.227 36.812 1 31.25 198 ARG B CA 1
ATOM 6892 C C . ARG B 1 198 ? 27.953 -9.062 36.375 1 31.25 198 ARG B C 1
ATOM 6894 O O . ARG B 1 198 ? 27.094 -8.578 37.125 1 31.25 198 ARG B O 1
ATOM 6901 N N . LYS B 1 199 ? 28.281 -8.453 35.312 1 28.52 199 LYS B N 1
ATOM 6902 C CA . LYS B 1 199 ? 27.516 -7.223 35.125 1 28.52 199 LYS B CA 1
ATOM 6903 C C . LYS B 1 199 ? 26.203 -7.496 34.406 1 28.52 199 LYS B C 1
ATOM 6905 O O . LYS B 1 199 ? 25.453 -6.566 34.062 1 28.52 199 LYS B O 1
ATOM 6910 N N . GLU B 1 200 ? 25.938 -8.766 33.906 1 30.56 200 GLU B N 1
ATOM 6911 C CA . GLU B 1 200 ? 24.625 -8.82 33.281 1 30.56 200 GLU B CA 1
ATOM 6912 C C . GLU B 1 200 ? 23.5 -8.727 34.312 1 30.56 200 GLU B C 1
ATOM 6914 O O . GLU B 1 200 ? 22.375 -8.367 33.969 1 30.56 200 GLU B O 1
ATOM 6919 N N . LYS B 1 201 ? 23.578 -9.359 35.5 1 31.97 201 LYS B N 1
ATOM 6920 C CA . LYS B 1 201 ? 22.594 -9.18 36.562 1 31.97 201 LYS B CA 1
ATOM 6921 C C . LYS B 1 201 ? 22.453 -7.715 36.938 1 31.97 201 LYS B C 1
ATOM 6923 O O . LYS B 1 201 ? 21.406 -7.289 37.438 1 31.97 201 LYS B O 1
ATOM 6928 N N . LYS B 1 202 ? 23.578 -7.086 37.219 1 27.78 202 LYS B N 1
ATOM 6929 C CA . LYS B 1 202 ? 23.469 -5.66 37.5 1 27.78 202 LYS B CA 1
ATOM 6930 C C . LYS B 1 202 ? 22.969 -4.891 36.281 1 27.78 202 LYS B C 1
ATOM 6932 O O . LYS B 1 202 ? 22.375 -3.826 36.406 1 27.78 202 LYS B O 1
ATOM 6937 N N . ASP B 1 203 ? 23.422 -5.195 35.062 1 27.83 203 ASP B N 1
ATOM 6938 C CA . ASP B 1 203 ? 23.094 -4.238 34 1 27.83 203 ASP B CA 1
ATOM 6939 C C . ASP B 1 203 ? 21.703 -4.488 33.438 1 27.83 203 ASP B C 1
ATOM 6941 O O . ASP B 1 203 ? 21.344 -3.961 32.375 1 27.83 203 ASP B O 1
ATOM 6945 N N . LYS B 1 204 ? 20.859 -5.52 33.562 1 32.84 204 LYS B N 1
ATOM 6946 C CA . LYS B 1 204 ? 19.406 -5.578 33.625 1 32.84 204 LYS B CA 1
ATOM 6947 C C . LYS B 1 204 ? 18.812 -4.324 34.281 1 32.84 204 LYS B C 1
ATOM 6949 O O . LYS B 1 204 ? 17.594 -4.145 34.312 1 32.84 204 LYS B O 1
ATOM 6954 N N . GLU B 1 205 ? 19.422 -3.789 35 1 29.33 205 GLU B N 1
ATOM 6955 C CA . GLU B 1 205 ? 19.25 -2.451 35.562 1 29.33 205 GLU B CA 1
ATOM 6956 C C . GLU B 1 205 ? 19.469 -1.38 34.5 1 29.33 205 GLU B C 1
ATOM 6958 O O . GLU B 1 205 ? 18.938 -0.272 34.594 1 29.33 205 GLU B O 1
ATOM 6963 N N . ASP B 1 206 ? 20.578 -1.521 33.656 1 27.53 206 ASP B N 1
ATOM 6964 C CA . ASP B 1 206 ? 20.828 -0.54 32.625 1 27.53 206 ASP B CA 1
ATOM 6965 C C . ASP B 1 206 ? 20.141 -0.935 31.312 1 27.53 206 ASP B C 1
ATOM 6967 O O . ASP B 1 206 ? 20.797 -1.216 30.312 1 27.53 206 ASP B O 1
ATOM 6971 N N . LYS B 1 207 ? 19.406 -2.047 31.125 1 33.72 207 LYS B N 1
ATOM 6972 C CA . LYS B 1 207 ? 18.516 -2.049 29.984 1 33.72 207 LYS B CA 1
ATOM 6973 C C . LYS B 1 207 ?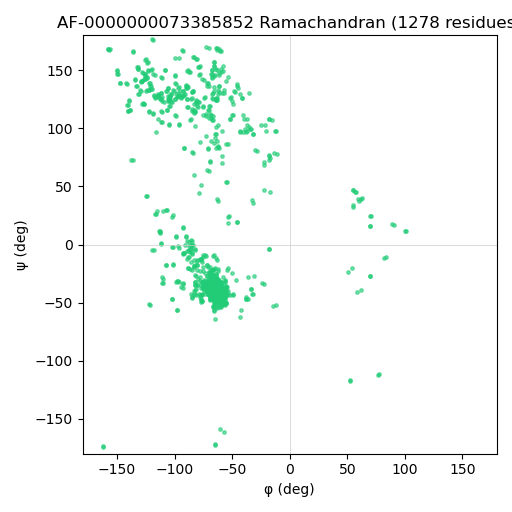 18.266 -0.631 29.469 1 33.72 207 LYS B C 1
ATOM 6975 O O . LYS B 1 207 ? 18.016 0.282 30.25 1 33.72 207 LYS B O 1
ATOM 6980 N N . PRO B 1 208 ? 18.953 -0.501 28.25 1 33.25 208 PRO B N 1
ATOM 6981 C CA . PRO B 1 208 ? 18.672 0.925 28.062 1 33.25 208 PRO B CA 1
ATOM 6982 C C . PRO B 1 208 ? 17.312 1.34 28.641 1 33.25 208 PRO B C 1
ATOM 6984 O O . PRO B 1 208 ? 16.344 0.583 28.562 1 33.25 208 PRO B O 1
ATOM 6987 N N . LYS B 1 209 ? 17.359 1.827 29.875 1 32 209 LYS B N 1
ATOM 6988 C CA . LYS B 1 209 ? 16.125 2.463 30.344 1 32 209 LYS B CA 1
ATOM 6989 C C . LYS B 1 209 ? 15.148 2.691 29.203 1 32 209 LYS B C 1
ATOM 6991 O O . LYS B 1 209 ? 15.547 3.113 28.109 1 32 209 LYS B O 1
ATOM 6996 N N . ARG B 1 210 ? 14.242 1.744 29.141 1 34.56 210 ARG B N 1
ATOM 6997 C CA . ARG B 1 210 ? 13.156 2.211 28.281 1 34.56 210 ARG B CA 1
ATOM 6998 C C . ARG B 1 210 ? 13.289 3.701 27.984 1 34.56 210 ARG B C 1
ATOM 7000 O O . ARG B 1 210 ? 13.398 4.512 28.906 1 34.56 210 ARG B O 1
ATOM 7007 N N . ARG B 1 211 ? 14.195 3.932 27.062 1 35.38 211 ARG B N 1
ATOM 7008 C CA . ARG B 1 211 ? 14.094 5.371 26.859 1 35.38 211 ARG B CA 1
ATOM 7009 C C . ARG B 1 211 ? 12.773 5.91 27.391 1 35.38 211 ARG B C 1
ATOM 7011 O O . ARG B 1 211 ? 11.695 5.484 26.953 1 35.38 211 ARG B O 1
ATOM 7018 N N . ARG B 1 212 ? 12.703 5.941 28.609 1 37.81 212 ARG B N 1
ATOM 7019 C CA . ARG B 1 212 ? 11.562 6.711 29.109 1 37.81 212 ARG B CA 1
ATOM 7020 C C . ARG B 1 212 ? 11.016 7.633 28.016 1 37.81 212 ARG B C 1
ATOM 7022 O O . ARG B 1 212 ? 11.75 8.469 27.484 1 37.81 212 ARG B O 1
ATOM 7029 N N . ASN B 1 213 ? 10.273 6.898 27.078 1 46.34 213 ASN B N 1
ATOM 7030 C CA . ASN B 1 213 ? 9.539 7.652 26.078 1 46.34 213 ASN B CA 1
ATOM 7031 C C . ASN B 1 213 ? 9.258 9.078 26.531 1 46.34 213 ASN B C 1
ATOM 7033 O O . ASN B 1 213 ? 8.539 9.289 27.516 1 46.34 213 ASN B O 1
ATOM 7037 N N . VAL B 1 214 ? 10.266 9.812 26.562 1 54.62 214 VAL B N 1
ATOM 7038 C CA . VAL B 1 214 ? 10.219 11.227 26.906 1 54.62 214 VAL B CA 1
ATOM 7039 C C . VAL B 1 214 ? 9.023 11.883 26.219 1 54.62 214 VAL B C 1
ATOM 7041 O O . VAL B 1 214 ? 8.859 11.766 25 1 54.62 214 VAL B O 1
ATOM 7044 N N . PHE B 1 215 ? 8.023 11.977 27 1 69.94 215 PHE B N 1
ATOM 7045 C CA . PHE B 1 215 ? 6.914 12.828 26.594 1 69.94 215 PHE B CA 1
ATOM 7046 C C . PHE B 1 215 ? 7.352 14.281 26.516 1 69.94 215 PHE B C 1
ATOM 7048 O O . PHE B 1 215 ? 7.898 14.828 27.469 1 69.94 215 PHE B O 1
ATOM 7055 N N . SER B 1 216 ? 7.715 14.734 25.359 1 73 216 SER B N 1
ATOM 7056 C CA . SER B 1 216 ? 7.988 16.156 25.172 1 73 216 SER B CA 1
ATOM 7057 C C . SER B 1 216 ? 7.051 16.766 24.141 1 73 216 SER B C 1
ATOM 7059 O O . SER B 1 216 ? 6.902 16.234 23.047 1 73 216 SER B O 1
ATOM 7061 N N . ILE B 1 217 ? 6.262 17.625 24.719 1 82.88 217 ILE B N 1
ATOM 7062 C CA . ILE B 1 217 ? 5.32 18.297 23.828 1 82.88 217 ILE B CA 1
ATOM 7063 C C . ILE B 1 217 ? 5.309 19.797 24.109 1 82.88 217 ILE B C 1
ATOM 7065 O O . ILE B 1 217 ? 5.438 20.219 25.266 1 82.88 217 ILE B O 1
ATOM 7069 N N . LYS B 1 218 ? 5.316 20.547 23.109 1 84.31 218 LYS B N 1
ATOM 7070 C CA . LYS B 1 218 ? 5.301 22.016 23.219 1 84.31 218 LYS B CA 1
ATOM 7071 C C . LYS B 1 218 ? 4.027 22.484 23.922 1 84.31 218 LYS B C 1
ATOM 7073 O O . LYS B 1 218 ? 2.943 21.953 23.672 1 84.31 218 LYS B O 1
ATOM 7078 N N . VAL B 1 219 ? 4.203 23.484 24.875 1 88.62 219 VAL B N 1
ATOM 7079 C CA . VAL B 1 219 ? 3.057 24.078 25.562 1 88.62 219 VAL B CA 1
ATOM 7080 C C . VAL B 1 219 ? 2.449 25.172 24.688 1 88.62 219 VAL B C 1
ATOM 7082 O O . VAL B 1 219 ? 3.131 26.125 24.312 1 88.62 219 VAL B O 1
ATOM 7085 N N . LEU B 1 220 ? 1.289 24.953 24.234 1 86.25 220 LEU B N 1
ATOM 7086 C CA . LEU B 1 220 ? 0.612 25.906 23.359 1 86.25 220 LEU B CA 1
ATOM 7087 C C . LEU B 1 220 ? -0.027 27.031 24.172 1 86.25 220 LEU B C 1
ATOM 7089 O O . LEU B 1 220 ? -0.028 28.188 23.734 1 86.25 220 LEU B O 1
ATOM 7093 N N . ASP B 1 221 ? -0.658 26.625 25.266 1 87.19 221 ASP B N 1
ATOM 7094 C CA . ASP B 1 221 ? -1.362 27.578 26.125 1 87.19 221 ASP B CA 1
ATOM 7095 C C . ASP B 1 221 ? -1.355 27.109 27.578 1 87.19 221 ASP B C 1
ATOM 7097 O O . ASP B 1 221 ? -1.195 25.906 27.859 1 87.19 221 ASP B O 1
ATOM 7101 N N . SER B 1 222 ? -1.382 28.031 28.453 1 88.88 222 SER B N 1
ATOM 7102 C CA . SER B 1 222 ? -1.46 27.766 29.891 1 88.88 222 SER B CA 1
ATOM 7103 C C . SER B 1 222 ? -2.674 28.438 30.516 1 88.88 222 SER B C 1
ATOM 7105 O O . SER B 1 222 ? -2.811 29.672 30.453 1 88.88 222 SER B O 1
ATOM 7107 N N . MET B 1 223 ? -3.488 27.516 30.953 1 88.75 223 MET B N 1
ATOM 7108 C CA . MET B 1 223 ? -4.691 28.031 31.594 1 88.75 223 MET B CA 1
ATOM 7109 C C . MET B 1 223 ? -4.516 28.109 33.094 1 88.75 223 MET B C 1
ATOM 7111 O O . MET B 1 223 ? -3.869 27.25 33.688 1 88.75 223 MET B O 1
ATOM 7115 N N . GLY B 1 224 ? -4.777 29.172 33.688 1 84.19 224 GLY B N 1
ATOM 7116 C CA . GLY B 1 224 ? -4.672 29.344 35.125 1 84.19 224 GLY B CA 1
ATOM 7117 C C . GLY B 1 224 ? -5.66 28.484 35.906 1 84.19 224 GLY B C 1
ATOM 7118 O O . GLY B 1 224 ? -6.207 27.516 35.375 1 84.19 224 GLY B O 1
ATOM 7119 N N . ILE B 1 225 ? -5.746 28.688 37.188 1 87.5 225 ILE B N 1
ATOM 7120 C CA . ILE B 1 225 ? -6.625 27.938 38.062 1 87.5 225 ILE B CA 1
ATOM 7121 C C . ILE B 1 225 ? -8.07 28.406 37.875 1 87.5 225 ILE B C 1
ATOM 7123 O O . ILE B 1 225 ? -8.359 29.594 37.969 1 87.5 225 ILE B O 1
ATOM 7127 N N . ASP B 1 226 ? -8.938 27.531 37.469 1 87.88 226 ASP B N 1
ATOM 7128 C CA . ASP B 1 226 ? -10.367 27.797 37.344 1 87.88 226 ASP B CA 1
ATOM 7129 C C . ASP B 1 226 ? -11.094 27.547 38.656 1 87.88 226 ASP B C 1
ATOM 7131 O O . ASP B 1 226 ? -11.305 26.406 39.062 1 87.88 226 ASP B O 1
ATOM 7135 N N . THR B 1 227 ? -11.516 28.578 39.344 1 85.75 227 THR B N 1
ATOM 7136 C CA . THR B 1 227 ? -12.164 28.469 40.656 1 85.75 227 THR B CA 1
ATOM 7137 C C . THR B 1 227 ? -13.672 28.625 40.5 1 85.75 227 THR B C 1
ATOM 7139 O O . THR B 1 227 ? -14.352 28.969 41.469 1 85.75 227 THR B O 1
ATOM 7142 N N . SER B 1 228 ? -14.281 28.328 39.344 1 84.62 228 SER B N 1
ATOM 7143 C CA . SER B 1 228 ? -15.703 28.578 39.094 1 84.62 228 SER B CA 1
ATOM 7144 C C . SER B 1 228 ? -16.578 27.625 39.906 1 84.62 228 SER B C 1
ATOM 7146 O O . SER B 1 228 ? -17.734 27.938 40.188 1 84.62 228 SER B O 1
ATOM 7148 N N . ASN B 1 229 ? -15.969 26.484 40.375 1 83.38 229 ASN B N 1
ATOM 7149 C CA . ASN B 1 229 ? -16.766 25.5 41.094 1 83.38 229 ASN B CA 1
ATOM 7150 C C . ASN B 1 229 ? -16.656 25.672 42.594 1 83.38 229 ASN B C 1
ATOM 7152 O O . ASN B 1 229 ? -17.328 24.984 43.344 1 83.38 229 ASN B O 1
ATOM 7156 N N . LEU B 1 230 ? -15.859 26.625 42.969 1 85.81 230 LEU B N 1
ATOM 7157 C CA . LEU B 1 230 ? -15.617 26.781 44.406 1 85.81 230 LEU B CA 1
ATOM 7158 C C . LEU B 1 230 ? -16.516 27.844 45 1 85.81 230 LEU B C 1
ATOM 7160 O O . LEU B 1 230 ? -16.812 28.844 44.344 1 85.81 230 LEU B O 1
ATOM 7164 N N . PRO B 1 231 ? -17.062 27.484 46.125 1 83.31 231 PRO B N 1
ATOM 7165 C CA . PRO B 1 231 ? -17.875 28.484 46.812 1 83.31 231 PRO B CA 1
ATOM 7166 C C . PRO B 1 231 ? -17.062 29.703 47.25 1 83.31 231 PRO B C 1
ATOM 7168 O O . PRO B 1 231 ? -15.836 29.703 47.188 1 83.31 231 PRO B O 1
ATOM 7171 N N . ALA B 1 232 ? -17.812 30.75 47.688 1 82.94 232 ALA B N 1
ATOM 7172 C CA . ALA B 1 232 ? -17.172 31.984 48.094 1 82.94 232 ALA B CA 1
ATOM 7173 C C . ALA B 1 232 ? -16.328 31.766 49.344 1 82.94 232 ALA B C 1
ATOM 7175 O O . ALA B 1 232 ? -16.656 30.922 50.188 1 82.94 232 ALA B O 1
ATOM 7176 N N . GLY B 1 233 ? -15.188 32.469 49.469 1 82.12 233 GLY B N 1
ATOM 7177 C CA . GLY B 1 233 ? -14.344 32.469 50.656 1 82.12 233 GLY B CA 1
ATOM 7178 C C . GLY B 1 233 ? -13.273 31.391 50.625 1 82.12 233 GLY B C 1
ATOM 7179 O O . GLY B 1 233 ? -12.797 30.953 51.688 1 82.12 233 GLY B O 1
ATOM 7180 N N . PHE B 1 234 ? -12.984 30.828 49.5 1 83.5 234 PHE B N 1
ATOM 7181 C CA . PHE B 1 234 ? -12 29.75 49.406 1 83.5 234 PHE B CA 1
ATOM 7182 C C . PHE B 1 234 ? -10.586 30.312 49.531 1 83.5 234 PHE B C 1
ATOM 7184 O O . PHE B 1 234 ? -10.328 31.453 49.188 1 83.5 234 PHE B O 1
ATOM 7191 N N . LYS B 1 235 ? -9.633 29.531 50.281 1 85 235 LYS B N 1
ATOM 7192 C CA . LYS B 1 235 ? -8.234 29.906 50.406 1 85 235 LYS B CA 1
ATOM 7193 C C . LYS B 1 235 ? -7.316 28.781 49.938 1 85 235 LYS B C 1
ATOM 7195 O O . LYS B 1 235 ? -7.562 27.609 50.25 1 85 235 LYS B O 1
ATOM 7200 N N . LEU B 1 236 ? -6.363 29.078 49.156 1 85.38 236 LEU B N 1
ATOM 7201 C CA . LEU B 1 236 ? -5.41 28.109 48.625 1 85.38 236 LEU B CA 1
ATOM 7202 C C . LEU B 1 236 ? -4.605 27.469 49.75 1 85.38 236 LEU B C 1
ATOM 7204 O O . LEU B 1 236 ? -4.176 28.156 50.688 1 85.38 236 LEU B O 1
ATOM 7208 N N . ILE B 1 237 ? -4.527 26.078 49.656 1 83.88 237 ILE B N 1
ATOM 7209 C CA . ILE B 1 237 ? -3.801 25.328 50.688 1 83.88 237 ILE B CA 1
ATOM 7210 C C . ILE B 1 237 ? -2.303 25.375 50.375 1 83.88 237 ILE B C 1
ATOM 7212 O O . ILE B 1 237 ? -1.879 25.188 49.25 1 83.88 237 ILE B O 1
ATOM 7216 N N . HIS B 1 238 ? -1.543 25.844 51.344 1 77.88 238 HIS B N 1
ATOM 7217 C CA . HIS B 1 238 ? -0.088 25.859 51.25 1 77.88 238 HIS B CA 1
ATOM 7218 C C . HIS B 1 238 ? 0.525 24.656 51.938 1 77.88 238 HIS B C 1
ATOM 7220 O O . HIS B 1 238 ? 0.195 24.359 53.094 1 77.88 238 HIS B O 1
ATOM 7226 N N . ARG B 1 239 ? 0.951 23.656 51.031 1 70.38 239 ARG B N 1
ATOM 7227 C CA . ARG B 1 239 ? 1.623 22.516 51.625 1 70.38 239 ARG B CA 1
ATOM 7228 C C . ARG B 1 239 ? 3.125 22.75 51.719 1 70.38 239 ARG B C 1
ATOM 7230 O O . ARG B 1 239 ? 3.752 23.219 50.781 1 70.38 239 ARG B O 1
ATOM 7237 N N . LYS B 1 240 ? 3.643 22.609 52.906 1 59.69 240 LYS B N 1
ATOM 7238 C CA . LYS B 1 240 ? 5.051 22.812 53.25 1 59.69 240 LYS B CA 1
ATOM 7239 C C . LYS B 1 240 ? 5.945 21.922 52.375 1 59.69 240 LYS B C 1
ATOM 7241 O O . LYS B 1 240 ? 7.109 22.25 52.156 1 59.69 240 LYS B O 1
ATOM 7246 N N . ASP B 1 241 ? 5.496 20.797 51.969 1 55.94 241 ASP B N 1
ATOM 7247 C CA . ASP B 1 241 ? 6.43 19.844 51.375 1 55.94 241 ASP B CA 1
ATOM 7248 C C . ASP B 1 241 ? 6.699 20.156 49.906 1 55.94 241 ASP B C 1
ATOM 7250 O O . ASP B 1 241 ? 7.57 19.547 49.281 1 55.94 241 ASP B O 1
ATOM 7254 N N . LYS B 1 242 ? 5.855 20.922 49.344 1 58 242 LYS B N 1
ATOM 7255 C CA . LYS B 1 242 ? 6.109 21.188 47.938 1 58 242 LYS B CA 1
ATOM 7256 C C . LYS B 1 242 ? 6.918 22.469 47.75 1 58 242 LYS B C 1
ATOM 7258 O O . LYS B 1 242 ? 6.809 23.391 48.562 1 58 242 LYS B O 1
ATOM 7263 N N . ILE B 1 243 ? 7.91 22.453 47.094 1 55.19 243 ILE B N 1
ATOM 7264 C CA . ILE B 1 243 ? 8.859 23.531 46.844 1 55.19 243 ILE B CA 1
ATOM 7265 C C . ILE B 1 243 ? 8.109 24.859 46.688 1 55.19 243 ILE B C 1
ATOM 7267 O O . ILE B 1 243 ? 8.516 25.875 47.25 1 55.19 243 ILE B O 1
ATOM 7271 N N . THR B 1 244 ? 7.082 24.875 45.938 1 57.41 244 THR B N 1
ATOM 7272 C CA . THR B 1 244 ? 6.422 26.156 45.719 1 57.41 244 THR B CA 1
ATOM 7273 C C . THR B 1 244 ? 5.426 26.469 46.812 1 57.41 244 THR B C 1
ATOM 7275 O O . THR B 1 244 ? 4.918 27.578 46.906 1 57.41 244 THR B O 1
ATOM 7278 N N . GLY B 1 245 ? 5.336 25.594 47.875 1 64.12 245 GLY B N 1
ATOM 7279 C CA . GLY B 1 245 ? 4.469 25.797 49 1 64.12 245 GLY B CA 1
ATOM 7280 C C . GLY B 1 245 ? 2.996 25.641 48.688 1 64.12 245 GLY B C 1
ATOM 7281 O O . GLY B 1 245 ? 2.182 25.391 49.594 1 64.12 245 GLY B O 1
ATOM 7282 N N . GLU B 1 246 ? 2.656 25.922 47.375 1 72.38 246 GLU B N 1
ATOM 7283 C CA . GLU B 1 246 ? 1.251 25.875 47 1 72.38 246 GLU B CA 1
ATOM 7284 C C . GLU B 1 246 ? 0.867 24.484 46.5 1 72.38 246 GLU B C 1
ATOM 7286 O O . GLU B 1 246 ? 1.676 23.797 45.875 1 72.38 246 GLU B O 1
ATOM 7291 N N . ASP B 1 247 ? -0.193 23.922 47.031 1 82.06 247 ASP B N 1
ATOM 7292 C CA . ASP B 1 247 ? -0.711 22.625 46.594 1 82.06 247 ASP B CA 1
ATOM 7293 C C . ASP B 1 247 ? -1.356 22.75 45.219 1 82.06 247 ASP B C 1
ATOM 7295 O O . ASP B 1 247 ? -2.58 22.672 45.094 1 82.06 247 ASP B O 1
ATOM 7299 N N . VAL B 1 248 ? -0.504 23.094 44.25 1 84.19 248 VAL B N 1
ATOM 7300 C CA . VAL B 1 248 ? -0.935 23.25 42.875 1 84.19 248 VAL B CA 1
ATOM 7301 C C . VAL B 1 248 ? -0.214 22.234 41.969 1 84.19 248 VAL B C 1
ATOM 7303 O O . VAL B 1 248 ? 0.979 21.984 42.156 1 84.19 248 VAL B O 1
ATOM 7306 N N . TRP B 1 249 ? -1.012 21.484 41.156 1 85.44 249 TRP B N 1
ATOM 7307 C CA . TRP B 1 249 ? -0.392 20.609 40.188 1 85.44 249 TRP B CA 1
ATOM 7308 C C . TRP B 1 249 ? -0.925 20.906 38.781 1 85.44 249 TRP B C 1
ATOM 7310 O O . TRP B 1 249 ? -1.922 21.625 38.625 1 85.44 249 TRP B O 1
ATOM 7320 N N . ILE B 1 250 ? -0.149 20.5 37.75 1 88.12 250 ILE B N 1
ATOM 7321 C CA . ILE B 1 250 ? -0.459 20.812 36.375 1 88.12 250 ILE B CA 1
ATOM 7322 C C . ILE B 1 250 ? -1.021 19.578 35.688 1 88.12 250 ILE B C 1
ATOM 7324 O O . ILE B 1 250 ? -0.5 18.469 35.844 1 88.12 250 ILE B O 1
ATOM 7328 N N . VAL B 1 251 ? -2.207 19.812 35.125 1 89.62 251 VAL B N 1
ATOM 7329 C CA . VAL B 1 251 ? -2.787 18.797 34.25 1 89.62 251 VAL B CA 1
ATOM 7330 C C . VAL B 1 251 ? -2.619 19.219 32.781 1 89.62 251 VAL B C 1
ATOM 7332 O O . VAL B 1 251 ? -2.98 20.328 32.406 1 89.62 251 VAL B O 1
ATOM 7335 N N . ARG B 1 252 ? -2.102 18.328 32 1 90.12 252 ARG B N 1
ATOM 7336 C CA . ARG B 1 252 ? -1.845 18.609 30.594 1 90.12 252 ARG B CA 1
ATOM 7337 C C . ARG B 1 252 ? -2.869 17.922 29.703 1 90.12 252 ARG B C 1
ATOM 7339 O O . ARG B 1 252 ? -3.135 16.734 29.859 1 90.12 252 ARG B O 1
ATOM 7346 N N . MET B 1 253 ? -3.496 18.766 28.891 1 93 253 MET B N 1
ATOM 7347 C CA . MET B 1 253 ? -4.379 18.266 27.844 1 93 253 MET B CA 1
ATOM 7348 C C . MET B 1 253 ? -3.738 18.422 26.469 1 93 253 MET B C 1
ATOM 7350 O O . MET B 1 253 ? -3.215 19.484 26.141 1 93 253 MET B O 1
ATOM 7354 N N . TYR B 1 254 ? -3.764 17.359 25.656 1 92.5 254 TYR B N 1
ATOM 7355 C CA . TYR B 1 254 ? -3.059 17.375 24.391 1 92.5 254 TYR B CA 1
ATOM 7356 C C . TYR B 1 254 ? -3.977 17.828 23.266 1 92.5 254 TYR B C 1
ATOM 7358 O O . TYR B 1 254 ? -5.121 17.375 23.156 1 92.5 254 TYR B O 1
ATOM 7366 N N . ASP B 1 255 ? -3.445 18.75 22.484 1 91.19 255 ASP B N 1
ATOM 7367 C CA . ASP B 1 255 ? -4.188 19.359 21.391 1 91.19 255 ASP B CA 1
ATOM 7368 C C . ASP B 1 255 ? -3.402 19.281 20.078 1 91.19 255 ASP B C 1
ATOM 7370 O O . ASP B 1 255 ? -2.174 19.172 20.094 1 91.19 255 ASP B O 1
ATOM 7374 N N . CYS B 1 256 ? -4.113 19.172 18.953 1 90.75 256 CYS B N 1
ATOM 7375 C CA . CYS B 1 256 ? -3.52 19.188 17.625 1 90.75 256 CYS B CA 1
ATOM 7376 C C . CYS B 1 256 ? -4.367 20.016 16.656 1 90.75 256 CYS B C 1
ATOM 7378 O O . CYS B 1 256 ? -5.5 19.641 16.344 1 90.75 256 CYS B O 1
ATOM 7380 N N . TYR B 1 257 ? -3.787 21.078 16.188 1 85.56 257 TYR B N 1
ATOM 7381 C CA . TYR B 1 257 ? -4.508 21.938 15.258 1 85.56 257 TYR B CA 1
ATOM 7382 C C . TYR B 1 257 ? -4.391 21.422 13.828 1 85.56 257 TYR B C 1
ATOM 7384 O O . TYR B 1 257 ? -3.303 21.031 13.391 1 85.56 257 TYR B O 1
ATOM 7392 N N . ALA B 1 258 ? -5.516 21.359 13.195 1 82.69 258 ALA B N 1
ATOM 7393 C CA . ALA B 1 258 ? -5.562 20.891 11.805 1 82.69 258 ALA B CA 1
ATOM 7394 C C . ALA B 1 258 ? -4.883 21.875 10.875 1 82.69 258 ALA B C 1
ATOM 7396 O O . ALA B 1 258 ? -4.785 23.062 11.18 1 82.69 258 ALA B O 1
ATOM 7397 N N . PRO B 1 259 ? -4.324 21.328 9.805 1 86.12 259 PRO B N 1
ATOM 7398 C CA . PRO B 1 259 ? -3.756 22.25 8.812 1 86.12 259 PRO B CA 1
ATOM 7399 C C . PRO B 1 259 ? -4.805 23.141 8.164 1 86.12 259 PRO B C 1
ATOM 7401 O O . PRO B 1 259 ? -5.992 22.797 8.148 1 86.12 259 PRO B O 1
ATOM 7404 N N . LEU B 1 260 ? -4.355 24.344 7.758 1 88.25 260 LEU B N 1
ATOM 7405 C CA . LEU B 1 260 ? -5.23 25.328 7.125 1 88.25 260 LEU B CA 1
ATOM 7406 C C . LEU B 1 260 ? -4.656 25.797 5.793 1 88.25 260 LEU B C 1
ATOM 7408 O O . LEU B 1 260 ? -3.488 26.188 5.719 1 88.25 260 LEU B O 1
ATOM 7412 N N . ALA B 1 261 ? -5.457 25.562 4.754 1 91.56 261 ALA B N 1
ATOM 7413 C CA . ALA B 1 261 ? -5.055 26.047 3.432 1 91.56 261 ALA B CA 1
ATOM 7414 C C . ALA B 1 261 ? -5.883 27.266 3.014 1 91.56 261 ALA B C 1
ATOM 7416 O O . ALA B 1 261 ? -7.086 27.312 3.277 1 91.56 261 ALA B O 1
ATOM 7417 N N . GLY B 1 262 ? -5.211 28.266 2.492 1 91.31 262 GLY B N 1
ATOM 7418 C CA . GLY B 1 262 ? -5.867 29.469 2.016 1 91.31 262 GLY B CA 1
ATOM 7419 C C . GLY B 1 262 ? -4.992 30.297 1.09 1 91.31 262 GLY B C 1
ATOM 7420 O O . GLY B 1 262 ? -3.998 29.797 0.558 1 91.31 262 GLY B O 1
ATOM 7421 N N . CYS B 1 263 ? -5.516 31.469 0.726 1 92.44 263 CYS B N 1
ATOM 7422 C CA . CYS B 1 263 ? -4.738 32.344 -0.139 1 92.44 263 CYS B CA 1
ATOM 7423 C C . CYS B 1 263 ? -4.531 33.719 0.512 1 92.44 263 CYS B C 1
ATOM 7425 O O . CYS B 1 263 ? -5.301 34.094 1.388 1 92.44 263 CYS B O 1
ATOM 7427 N N . ILE B 1 264 ? -3.457 34.312 0.204 1 91.81 264 ILE B N 1
ATOM 7428 C CA . ILE B 1 264 ? -3.17 35.688 0.548 1 91.81 264 ILE B CA 1
ATOM 7429 C C . ILE B 1 264 ? -3.369 36.594 -0.678 1 91.81 264 ILE B C 1
ATOM 7431 O O . ILE B 1 264 ? -2.779 36.344 -1.732 1 91.81 264 ILE B O 1
ATOM 7435 N N . GLU B 1 265 ? -4.234 37.562 -0.524 1 92.25 265 GLU B N 1
ATOM 7436 C CA . GLU B 1 265 ? -4.539 38.438 -1.639 1 92.25 265 GLU B CA 1
ATOM 7437 C C . GLU B 1 265 ? -3.68 39.688 -1.587 1 92.25 265 GLU B C 1
ATOM 7439 O O . GLU B 1 265 ? -3.564 40.344 -0.537 1 92.25 265 GLU B O 1
ATOM 7444 N N . TYR B 1 266 ? -3.01 39.906 -2.727 1 91.06 266 TYR B N 1
ATOM 7445 C CA . TYR B 1 266 ? -2.227 41.125 -2.893 1 91.06 266 TYR B CA 1
ATOM 7446 C C . TYR B 1 266 ? -2.879 42.062 -3.906 1 91.06 266 TYR B C 1
ATOM 7448 O O . TYR B 1 266 ? -3.146 41.688 -5.043 1 91.06 266 TYR B O 1
ATOM 7456 N N . GLU B 1 267 ? -3.166 43.25 -3.475 1 90.31 267 GLU B N 1
ATOM 7457 C CA . GLU B 1 267 ? -3.689 44.25 -4.402 1 90.31 267 GLU B CA 1
ATOM 7458 C C . GLU B 1 267 ? -2.559 44.969 -5.133 1 90.31 267 GLU B C 1
ATOM 7460 O O . GLU B 1 267 ? -1.604 45.438 -4.508 1 90.31 267 GLU B O 1
ATOM 7465 N N . ILE B 1 268 ? -2.678 44.938 -6.508 1 89.75 268 ILE B N 1
ATOM 7466 C CA . ILE B 1 268 ? -1.689 45.625 -7.348 1 89.75 268 ILE B CA 1
ATOM 7467 C C . ILE B 1 268 ? -2.344 46.781 -8.094 1 89.75 268 ILE B C 1
ATOM 7469 O O . ILE B 1 268 ? -3.439 46.625 -8.641 1 89.75 268 ILE B O 1
ATOM 7473 N N . GLY B 1 269 ? -1.721 47.938 -7.953 1 87.19 269 GLY B N 1
ATOM 7474 C CA . GLY B 1 269 ? -2.232 49.094 -8.641 1 87.19 269 GLY B CA 1
ATOM 7475 C C . GLY B 1 269 ? -1.236 49.688 -9.617 1 87.19 269 GLY B C 1
ATOM 7476 O O . GLY B 1 269 ? -0.03 49.469 -9.5 1 87.19 269 GLY B O 1
ATOM 7477 N N . ARG B 1 270 ? -1.767 50.312 -10.656 1 89.44 270 ARG B N 1
ATOM 7478 C CA . ARG B 1 270 ? -0.961 51.062 -11.602 1 89.44 270 ARG B CA 1
ATOM 7479 C C . ARG B 1 270 ? -0.968 52.562 -11.25 1 89.44 270 ARG B C 1
ATOM 7481 O O . ARG B 1 270 ? -2.023 53.125 -10.961 1 89.44 270 ARG B O 1
ATOM 7488 N N . PHE B 1 271 ? 0.26 53.125 -11.211 1 87.81 271 PHE B N 1
ATOM 7489 C CA . PHE B 1 271 ? 0.422 54.5 -10.758 1 87.81 271 PHE B CA 1
ATOM 7490 C C . PHE B 1 271 ? 1.12 55.344 -11.82 1 87.81 271 PHE B C 1
ATOM 7492 O O . PHE B 1 271 ? 1.982 54.844 -12.547 1 87.81 271 PHE B O 1
ATOM 7499 N N . ASN B 1 272 ? 0.713 56.5 -11.914 1 87.69 272 ASN B N 1
ATOM 7500 C CA . ASN B 1 272 ? 1.42 57.5 -12.719 1 87.69 272 ASN B CA 1
ATOM 7501 C C . ASN B 1 272 ? 2.545 58.156 -11.93 1 87.69 272 ASN B C 1
ATOM 7503 O O . ASN B 1 272 ? 2.334 58.625 -10.805 1 87.69 272 ASN B O 1
ATOM 7507 N N . VAL B 1 273 ? 3.734 57.906 -12.406 1 85.62 273 VAL B N 1
ATOM 7508 C CA . VAL B 1 273 ? 4.902 58.531 -11.781 1 85.62 273 VAL B CA 1
ATOM 7509 C C . VAL B 1 273 ? 5.414 59.688 -12.664 1 85.62 273 VAL B C 1
ATOM 7511 O O . VAL B 1 273 ? 5.566 59.5 -13.875 1 85.62 273 VAL B O 1
ATOM 7514 N N . PRO B 1 274 ? 5.57 60.844 -12.016 1 82.75 274 PRO B N 1
ATOM 7515 C CA . PRO B 1 274 ? 6.059 61.969 -12.805 1 82.75 274 PRO B CA 1
ATOM 7516 C C . PRO B 1 274 ? 7.398 61.688 -13.484 1 82.75 274 PRO B C 1
ATOM 7518 O O . PRO B 1 274 ? 8.359 61.312 -12.812 1 82.75 274 PRO B O 1
ATOM 7521 N N . GLY B 1 275 ? 7.527 61.938 -14.75 1 81.69 275 GLY B N 1
ATOM 7522 C CA . GLY B 1 275 ? 8.766 61.812 -15.5 1 81.69 275 GLY B CA 1
ATOM 7523 C C . GLY B 1 275 ? 9.031 60.406 -15.969 1 81.69 275 GLY B C 1
ATOM 7524 O O . GLY B 1 275 ? 10.023 60.156 -16.656 1 81.69 275 GLY B O 1
ATOM 7525 N N . HIS B 1 276 ? 8.195 59.438 -15.43 1 83.06 276 HIS B N 1
ATOM 7526 C CA . HIS B 1 276 ? 8.414 58.062 -15.805 1 83.06 276 HIS B CA 1
ATOM 7527 C C . HIS B 1 276 ? 7.152 57.438 -16.391 1 83.06 276 HIS B C 1
ATOM 7529 O O . HIS B 1 276 ? 6.066 58 -16.297 1 83.06 276 HIS B O 1
ATOM 7535 N N . ASP B 1 277 ? 7.223 56.406 -17.188 1 86.12 277 ASP B N 1
ATOM 7536 C CA . ASP B 1 277 ? 6.074 55.625 -17.625 1 86.12 277 ASP B CA 1
ATOM 7537 C C . ASP B 1 277 ? 5.305 55.031 -16.453 1 86.12 277 ASP B C 1
ATOM 7539 O O . ASP B 1 277 ? 5.863 54.844 -15.359 1 86.12 277 ASP B O 1
ATOM 7543 N N . PRO B 1 278 ? 4.023 54.875 -16.609 1 87.5 278 PRO B N 1
ATOM 7544 C CA . PRO B 1 278 ? 3.248 54.281 -15.516 1 87.5 278 PRO B CA 1
ATOM 7545 C C . PRO B 1 278 ? 3.881 53 -14.969 1 87.5 278 PRO B C 1
ATOM 7547 O O . PRO B 1 278 ? 4.398 52.188 -15.742 1 87.5 278 PRO B O 1
ATOM 7550 N N . MET B 1 279 ? 3.955 52.969 -13.695 1 87.56 279 MET B N 1
ATOM 7551 C CA . MET B 1 279 ? 4.566 51.812 -13.023 1 87.56 279 MET B CA 1
ATOM 7552 C C . MET B 1 279 ? 3.555 51.125 -12.133 1 87.56 279 MET B C 1
ATOM 7554 O O . MET B 1 279 ? 2.617 51.75 -11.633 1 87.56 279 MET B O 1
ATOM 7558 N N . CYS B 1 280 ? 3.744 49.812 -12.062 1 88.56 280 CYS B N 1
ATOM 7559 C CA . CYS B 1 280 ? 2.906 49.031 -11.164 1 88.56 280 CYS B CA 1
ATOM 7560 C C . CYS B 1 280 ? 3.535 48.938 -9.773 1 88.56 280 CYS B C 1
ATOM 7562 O O . CYS B 1 280 ? 4.754 49.062 -9.633 1 88.56 280 CYS B O 1
ATOM 7564 N N . SER B 1 281 ? 2.602 48.844 -8.711 1 88.5 281 SER B N 1
ATOM 7565 C CA . SER B 1 281 ? 3.102 48.594 -7.363 1 88.5 281 SER B CA 1
ATOM 7566 C C . SER B 1 281 ? 3.852 47.281 -7.281 1 88.5 281 SER B C 1
ATOM 7568 O O . SER B 1 281 ? 3.822 46.469 -8.219 1 88.5 281 SER B O 1
ATOM 7570 N N . LYS B 1 282 ? 4.566 47.062 -6.215 1 89 282 LYS B N 1
ATOM 7571 C CA . LYS B 1 282 ? 5.434 45.906 -6.051 1 89 282 LYS B CA 1
ATOM 7572 C C . LYS B 1 282 ? 4.621 44.625 -6.035 1 89 282 LYS B C 1
ATOM 7574 O O . LYS B 1 282 ? 3.639 44.5 -5.301 1 89 282 LYS B O 1
ATOM 7579 N N . HIS B 1 283 ? 4.98 43.75 -6.918 1 89.38 283 HIS B N 1
ATOM 7580 C CA . HIS B 1 283 ? 4.383 42.406 -6.934 1 89.38 283 HIS B CA 1
ATOM 7581 C C . HIS B 1 283 ? 4.984 41.531 -5.848 1 89.38 283 HIS B C 1
ATOM 7583 O O . HIS B 1 283 ? 6.141 41.719 -5.461 1 89.38 283 HIS B O 1
ATOM 7589 N N . PRO B 1 284 ? 4.152 40.656 -5.316 1 89.38 284 PRO B N 1
ATOM 7590 C CA . PRO B 1 284 ? 4.746 39.719 -4.367 1 89.38 284 PRO B CA 1
ATOM 7591 C C . PRO B 1 284 ? 5.832 38.844 -5 1 89.38 284 PRO B C 1
ATOM 7593 O O . PRO B 1 284 ? 5.793 38.594 -6.207 1 89.38 284 PRO B O 1
ATOM 7596 N N . ASP B 1 285 ? 6.816 38.5 -4.207 1 89.69 285 ASP B N 1
ATOM 7597 C CA . ASP B 1 285 ? 7.898 37.656 -4.699 1 89.69 285 ASP B CA 1
ATOM 7598 C C . ASP B 1 285 ? 7.418 36.219 -4.914 1 89.69 285 ASP B C 1
ATOM 7600 O O . ASP B 1 285 ? 6.617 35.719 -4.129 1 89.69 285 ASP B O 1
ATOM 7604 N N . HIS B 1 286 ? 7.809 35.688 -5.98 1 92.88 286 HIS B N 1
ATOM 7605 C CA . HIS B 1 286 ? 7.477 34.312 -6.309 1 92.88 286 HIS B CA 1
ATOM 7606 C C . HIS B 1 286 ? 8.703 33.406 -6.191 1 92.88 286 HIS B C 1
ATOM 7608 O O . HIS B 1 286 ? 9.836 33.875 -6.309 1 92.88 286 HIS B O 1
ATOM 7614 N N . ILE B 1 287 ? 8.516 32.219 -5.887 1 91.5 287 ILE B N 1
ATOM 7615 C CA . ILE B 1 287 ? 9.602 31.25 -5.812 1 91.5 287 ILE B CA 1
ATOM 7616 C C . ILE B 1 287 ? 10.25 31.094 -7.188 1 91.5 287 ILE B C 1
ATOM 7618 O O . ILE B 1 287 ? 11.477 31.156 -7.312 1 91.5 287 ILE B O 1
ATOM 7622 N N . VAL B 1 288 ? 9.375 30.859 -8.188 1 91.94 288 VAL B N 1
ATOM 7623 C CA . VAL B 1 288 ? 9.828 30.703 -9.562 1 91.94 288 VAL B CA 1
ATOM 7624 C C . VAL B 1 288 ? 8.859 31.406 -10.516 1 91.94 288 VAL B C 1
ATOM 7626 O O . VAL B 1 288 ? 7.66 31.125 -10.5 1 91.94 288 VAL B O 1
ATOM 7629 N N . GLY B 1 289 ? 9.422 32.25 -11.25 1 89.81 289 GLY B N 1
ATOM 7630 C CA . GLY B 1 289 ? 8.594 32.938 -12.25 1 89.81 289 GLY B CA 1
ATOM 7631 C C . GLY B 1 289 ? 7.344 33.562 -11.656 1 89.81 289 GLY B C 1
ATOM 7632 O O . GLY B 1 289 ? 7.426 34.375 -10.75 1 89.81 289 GLY B O 1
ATOM 7633 N N . LYS B 1 290 ? 6.121 33.062 -12.094 1 90.69 290 LYS B N 1
ATOM 7634 C CA . LYS B 1 290 ? 4.836 33.594 -11.633 1 90.69 290 LYS B CA 1
ATOM 7635 C C . LYS B 1 290 ? 4.055 32.5 -10.875 1 90.69 290 LYS B C 1
ATOM 7637 O O . LYS B 1 290 ? 2.82 32.531 -10.867 1 90.69 290 LYS B O 1
ATOM 7642 N N . ASN B 1 291 ? 4.859 31.594 -10.328 1 94.12 291 ASN B N 1
ATOM 7643 C CA . ASN B 1 291 ? 4.242 30.531 -9.547 1 94.12 291 ASN B CA 1
ATOM 7644 C C . ASN B 1 291 ? 3.525 31.078 -8.312 1 94.12 291 ASN B C 1
ATOM 7646 O O . ASN B 1 291 ? 4.121 31.812 -7.516 1 94.12 291 ASN B O 1
ATOM 7650 N N . PRO B 1 292 ? 2.293 30.812 -8.125 1 93.88 292 PRO B N 1
ATOM 7651 C CA . PRO B 1 292 ? 1.503 31.438 -7.055 1 93.88 292 PRO B CA 1
ATOM 7652 C C . PRO B 1 292 ? 1.649 30.703 -5.723 1 93.88 292 PRO B C 1
ATOM 7654 O O . PRO B 1 292 ? 1.073 31.125 -4.715 1 93.88 292 PRO B O 1
ATOM 7657 N N . LEU B 1 293 ? 2.377 29.688 -5.625 1 94.94 293 LEU B N 1
ATOM 7658 C CA . LEU B 1 293 ? 2.49 28.922 -4.391 1 94.94 293 LEU B CA 1
ATOM 7659 C C . LEU B 1 293 ? 3.541 29.531 -3.467 1 94.94 293 LEU B C 1
ATOM 7661 O O . LEU B 1 293 ? 4.621 29.922 -3.918 1 94.94 293 LEU B O 1
ATOM 7665 N N . LEU B 1 294 ? 3.178 29.719 -2.23 1 95 294 LEU B N 1
ATOM 7666 C CA . LEU B 1 294 ? 4.137 30.141 -1.215 1 95 294 LEU B CA 1
ATOM 7667 C C . LEU B 1 294 ? 4.945 28.953 -0.703 1 95 294 LEU B C 1
ATOM 7669 O O . LEU B 1 294 ? 4.539 27.797 -0.875 1 95 294 LEU B O 1
ATOM 7673 N N . PRO B 1 295 ? 6.117 29.203 -0.107 1 95.5 295 PRO B N 1
ATOM 7674 C CA . PRO B 1 295 ? 6.961 28.109 0.396 1 95.5 295 PRO B CA 1
ATOM 7675 C C . PRO B 1 295 ? 6.23 27.203 1.391 1 95.5 295 PRO B C 1
ATOM 7677 O O . PRO B 1 295 ? 6.469 26 1.421 1 95.5 295 PRO B O 1
ATOM 7680 N N . SER B 1 296 ? 5.328 27.75 2.141 1 93.88 296 SER B N 1
ATOM 7681 C CA . SER B 1 296 ? 4.586 26.969 3.119 1 93.88 296 SER B CA 1
ATOM 7682 C C . SER B 1 296 ? 3.686 25.938 2.438 1 93.88 296 SER B C 1
ATOM 7684 O O . SER B 1 296 ? 3.498 24.844 2.949 1 93.88 296 SER B O 1
ATOM 7686 N N . PHE B 1 297 ? 3.137 26.328 1.324 1 95 297 PHE B N 1
ATOM 7687 C CA . PHE B 1 297 ? 2.299 25.391 0.575 1 95 297 PHE B CA 1
ATOM 7688 C C . PHE B 1 297 ? 3.137 24.266 -0.015 1 95 297 PHE B C 1
ATOM 7690 O O . PHE B 1 297 ? 2.729 23.109 0.01 1 95 297 PHE B O 1
ATOM 7697 N N . ALA B 1 298 ? 4.25 24.625 -0.552 1 95.19 298 ALA B N 1
ATOM 7698 C CA . ALA B 1 298 ? 5.156 23.625 -1.105 1 95.19 298 ALA B CA 1
ATOM 7699 C C . ALA B 1 298 ? 5.613 22.641 -0.029 1 95.19 298 ALA B C 1
ATOM 7701 O O . ALA B 1 298 ? 5.758 21.453 -0.292 1 95.19 298 ALA B O 1
ATOM 7702 N N . ARG B 1 299 ? 5.871 23.203 1.146 1 94.94 299 ARG B N 1
ATOM 7703 C CA . ARG B 1 299 ? 6.234 22.344 2.266 1 94.94 299 ARG B CA 1
ATOM 7704 C C . ARG B 1 299 ? 5.16 21.297 2.518 1 94.94 299 ARG B C 1
ATOM 7706 O O . ARG B 1 299 ? 5.461 20.109 2.629 1 94.94 299 ARG B O 1
ATOM 7713 N N . PHE B 1 300 ? 3.967 21.766 2.607 1 92.38 300 PHE B N 1
ATOM 7714 C CA . PHE B 1 300 ? 2.855 20.859 2.871 1 92.38 300 PHE B CA 1
ATOM 7715 C C . PHE B 1 300 ? 2.787 19.766 1.81 1 92.38 300 PHE B C 1
ATOM 7717 O O . PHE B 1 300 ? 2.727 18.578 2.137 1 92.38 300 PHE B O 1
ATOM 7724 N N . TYR B 1 301 ? 2.799 20.125 0.573 1 94.12 301 TYR B N 1
ATOM 7725 C CA . TYR B 1 301 ? 2.654 19.203 -0.545 1 94.12 301 TYR B CA 1
ATOM 7726 C C . TYR B 1 301 ? 3.799 18.203 -0.572 1 94.12 301 TYR B C 1
ATOM 7728 O O . TYR B 1 301 ? 3.57 16.984 -0.669 1 94.12 301 TYR B O 1
ATOM 7736 N N . LEU B 1 302 ? 5.004 18.641 -0.477 1 94.44 302 LEU B N 1
ATOM 7737 C CA . LEU B 1 302 ? 6.168 17.766 -0.619 1 94.44 302 LEU B CA 1
ATOM 7738 C C . LEU B 1 302 ? 6.332 16.875 0.604 1 94.44 302 LEU B C 1
ATOM 7740 O O . LEU B 1 302 ? 6.789 15.734 0.486 1 94.44 302 LEU B O 1
ATOM 7744 N N . ASP B 1 303 ? 5.98 17.375 1.779 1 91.88 303 ASP B N 1
ATOM 7745 C CA . ASP B 1 303 ? 6 16.547 2.977 1 91.88 303 ASP B CA 1
ATOM 7746 C C . ASP B 1 303 ? 5.035 15.367 2.844 1 91.88 303 ASP B C 1
ATOM 7748 O O . ASP B 1 303 ? 5.406 14.227 3.113 1 91.88 303 ASP B O 1
ATOM 7752 N N . MET B 1 304 ? 3.855 15.75 2.365 1 90.12 304 MET B N 1
ATOM 7753 C CA . MET B 1 304 ? 2.836 14.711 2.234 1 90.12 304 MET B CA 1
ATOM 7754 C C . MET B 1 304 ? 3.201 13.727 1.128 1 90.12 304 MET B C 1
ATOM 7756 O O . MET B 1 304 ? 3.07 12.516 1.302 1 90.12 304 MET B O 1
ATOM 7760 N N . LYS B 1 305 ? 3.709 14.195 0.042 1 90.44 305 LYS B N 1
ATOM 7761 C CA . LYS B 1 305 ? 3.953 13.359 -1.132 1 90.44 305 LYS B CA 1
ATOM 7762 C C . LYS B 1 305 ? 5.207 12.516 -0.953 1 90.44 305 LYS B C 1
ATOM 7764 O O . LYS B 1 305 ? 5.211 11.32 -1.27 1 90.44 305 LYS B O 1
ATOM 7769 N N . ILE B 1 306 ? 6.273 13.094 -0.434 1 91.69 306 ILE B N 1
ATOM 7770 C CA . ILE B 1 306 ? 7.57 12.422 -0.427 1 91.69 306 ILE B CA 1
ATOM 7771 C C . ILE B 1 306 ? 7.805 11.766 0.933 1 91.69 306 ILE B C 1
ATOM 7773 O O . ILE B 1 306 ? 8 10.555 1.018 1 91.69 306 ILE B O 1
ATOM 7777 N N . HIS B 1 307 ? 7.738 12.57 1.974 1 89.44 307 HIS B N 1
ATOM 7778 C CA . HIS B 1 307 ? 8.039 12.078 3.316 1 89.44 307 HIS B CA 1
ATOM 7779 C C . HIS B 1 307 ? 7.016 11.039 3.762 1 89.44 307 HIS B C 1
ATOM 7781 O O . HIS B 1 307 ? 7.391 9.961 4.223 1 89.44 307 HIS B O 1
ATOM 7787 N N . TYR B 1 308 ? 5.734 11.383 3.561 1 85.62 308 TYR B N 1
ATOM 7788 C CA . TYR B 1 308 ? 4.703 10.492 4.086 1 85.62 308 TYR B CA 1
ATOM 7789 C C . TYR B 1 308 ? 4.109 9.633 2.975 1 85.62 308 TYR B C 1
ATOM 7791 O O . TYR B 1 308 ? 3.24 8.797 3.225 1 85.62 308 TYR B O 1
ATOM 7799 N N . ASN B 1 309 ? 4.531 9.797 1.731 1 84.44 309 ASN B N 1
ATOM 7800 C CA . ASN B 1 309 ? 4.145 9 0.574 1 84.44 309 ASN B CA 1
ATOM 7801 C C . ASN B 1 309 ? 2.631 8.969 0.392 1 84.44 309 ASN B C 1
ATOM 7803 O O . ASN B 1 309 ? 2.045 7.898 0.203 1 84.44 309 ASN B O 1
ATOM 7807 N N . VAL B 1 310 ? 2.023 10.102 0.481 1 84.38 310 VAL B N 1
ATOM 7808 C CA . VAL B 1 310 ? 0.594 10.242 0.222 1 84.38 310 VAL B CA 1
ATOM 7809 C C . VAL B 1 310 ? 0.363 10.539 -1.258 1 84.38 310 VAL B C 1
ATOM 7811 O O . VAL B 1 310 ? 1.078 11.344 -1.855 1 84.38 310 VAL B O 1
ATOM 7814 N N . SER B 1 311 ? -0.64 9.812 -1.806 1 82.62 311 SER B N 1
ATOM 7815 C CA . SER B 1 311 ? -0.923 10 -3.225 1 82.62 311 SER B CA 1
ATOM 7816 C C . SER B 1 311 ? -1.452 11.406 -3.5 1 82.62 311 SER B C 1
ATOM 7818 O O . SER B 1 311 ? -1.988 12.062 -2.602 1 82.62 311 SER B O 1
ATOM 7820 N N . GLU B 1 312 ? -1.308 11.844 -4.707 1 85.12 312 GLU B N 1
ATOM 7821 C CA . GLU B 1 312 ? -1.764 13.172 -5.086 1 85.12 312 GLU B CA 1
ATOM 7822 C C . GLU B 1 312 ? -3.275 13.305 -4.93 1 85.12 312 GLU B C 1
ATOM 7824 O O . GLU B 1 312 ? -3.777 14.367 -4.551 1 85.12 312 GLU B O 1
ATOM 7829 N N . ASN B 1 313 ? -3.969 12.297 -5.25 1 81.88 313 ASN B N 1
ATOM 7830 C CA . ASN B 1 313 ? -5.418 12.32 -5.09 1 81.88 313 ASN B CA 1
ATOM 7831 C C . ASN B 1 313 ? -5.816 12.555 -3.635 1 81.88 313 ASN B C 1
ATOM 7833 O O . ASN B 1 313 ? -6.777 13.281 -3.357 1 81.88 313 ASN B O 1
ATOM 7837 N N . ARG B 1 314 ? -5.113 11.961 -2.789 1 83.88 314 ARG B N 1
ATOM 7838 C CA . ARG B 1 314 ? -5.398 12.133 -1.368 1 83.88 314 ARG B CA 1
ATOM 7839 C C . ARG B 1 314 ? -5.02 13.539 -0.9 1 83.88 314 ARG B C 1
ATOM 7841 O O . ARG B 1 314 ? -5.68 14.102 -0.027 1 83.88 314 ARG B O 1
ATOM 7848 N N . ILE B 1 315 ? -3.961 14.023 -1.475 1 89.5 315 ILE B N 1
ATOM 7849 C CA . ILE B 1 315 ? -3.566 15.391 -1.146 1 89.5 315 ILE B CA 1
ATOM 7850 C C . ILE B 1 315 ? -4.656 16.359 -1.593 1 89.5 315 ILE B C 1
ATOM 7852 O O . ILE B 1 315 ? -4.996 17.297 -0.869 1 89.5 315 ILE B O 1
ATOM 7856 N N . LEU B 1 316 ? -5.176 16.109 -2.73 1 89.19 316 LEU B N 1
ATOM 7857 C CA . LEU B 1 316 ? -6.266 16.953 -3.23 1 89.19 316 LEU B CA 1
ATOM 7858 C C . LEU B 1 316 ? -7.5 16.812 -2.344 1 89.19 316 LEU B C 1
ATOM 7860 O O . LEU B 1 316 ? -8.195 17.812 -2.1 1 89.19 316 LEU B O 1
ATOM 7864 N N . GLU B 1 317 ? -7.703 15.602 -1.895 1 86.69 317 GLU B N 1
ATOM 7865 C CA . GLU B 1 317 ? -8.805 15.391 -0.965 1 86.69 317 GLU B CA 1
ATOM 7866 C C . GLU B 1 317 ? -8.586 16.141 0.34 1 86.69 317 GLU B C 1
ATOM 7868 O O . GLU B 1 317 ? -9.523 16.719 0.904 1 86.69 317 GLU B O 1
ATOM 7873 N N . MET B 1 318 ? -7.375 16.109 0.838 1 89.81 318 MET B N 1
ATOM 7874 C CA . MET B 1 318 ? -7.035 16.859 2.045 1 89.81 318 MET B CA 1
ATOM 7875 C C . MET B 1 318 ? -7.277 18.359 1.844 1 89.81 318 MET B C 1
ATOM 7877 O O . MET B 1 318 ? -7.809 19.031 2.729 1 89.81 318 MET B O 1
ATOM 7881 N N . LEU B 1 319 ? -6.902 18.844 0.682 1 90.81 319 LEU B N 1
ATOM 7882 C CA . LEU B 1 319 ? -7.109 20.25 0.373 1 90.81 319 LEU B CA 1
ATOM 7883 C C . LEU B 1 319 ? -8.594 20.578 0.302 1 90.81 319 LEU B C 1
ATOM 7885 O O . LEU B 1 319 ? -9.023 21.625 0.786 1 90.81 319 LEU B O 1
ATOM 7889 N N . ARG B 1 320 ? -9.328 19.688 -0.218 1 87.81 320 ARG B N 1
ATOM 7890 C CA . ARG B 1 320 ? -10.773 19.875 -0.277 1 87.81 320 ARG B CA 1
ATOM 7891 C C . ARG B 1 320 ? -11.375 19.922 1.123 1 87.81 320 ARG B C 1
ATOM 7893 O O . ARG B 1 320 ? -12.297 20.703 1.386 1 87.81 320 ARG B O 1
ATOM 7900 N N . ASP B 1 321 ? -10.875 19.078 1.907 1 86.75 321 ASP B N 1
ATOM 7901 C CA . ASP B 1 321 ? -11.352 19.047 3.285 1 86.75 321 ASP B CA 1
ATOM 7902 C C . ASP B 1 321 ? -11.031 20.344 4.012 1 86.75 321 ASP B C 1
ATOM 7904 O O . ASP B 1 321 ? -11.711 20.719 4.965 1 86.75 321 ASP B O 1
ATOM 7908 N N . MET B 1 322 ? -10.008 21.031 3.564 1 88.25 322 MET B N 1
ATOM 7909 C CA . MET B 1 322 ? -9.641 22.344 4.105 1 88.25 322 MET B CA 1
ATOM 7910 C C . MET B 1 322 ? -10.352 23.469 3.348 1 88.25 322 MET B C 1
ATOM 7912 O O . MET B 1 322 ? -9.992 24.641 3.486 1 88.25 322 MET B O 1
ATOM 7916 N N . GLU B 1 323 ? -11.281 23.047 2.432 1 85.75 323 GLU B N 1
ATOM 7917 C CA . GLU B 1 323 ? -12.102 23.969 1.632 1 85.75 323 GLU B CA 1
ATOM 7918 C C . GLU B 1 323 ? -11.25 24.688 0.591 1 85.75 323 GLU B C 1
ATOM 7920 O O . GLU B 1 323 ? -11.484 25.859 0.308 1 85.75 323 GLU B O 1
ATOM 7925 N N . ALA B 1 324 ? -10.172 24.109 0.225 1 89 324 ALA B N 1
ATOM 7926 C CA . ALA B 1 324 ? -9.352 24.609 -0.876 1 89 324 ALA B CA 1
ATOM 7927 C C . ALA B 1 324 ? -9.523 23.75 -2.123 1 89 324 ALA B C 1
ATOM 7929 O O . ALA B 1 324 ? -8.953 22.656 -2.215 1 89 324 ALA B O 1
ATOM 7930 N N . PHE B 1 325 ? -10.227 24.25 -2.984 1 88.19 325 PHE B N 1
ATOM 7931 C CA . PHE B 1 325 ? -10.492 23.5 -4.207 1 88.19 325 PHE B CA 1
ATOM 7932 C C . PHE B 1 325 ? -9.586 23.969 -5.336 1 88.19 325 PHE B C 1
ATOM 7934 O O . PHE B 1 325 ? -9.617 25.141 -5.73 1 88.19 325 PHE B O 1
ATOM 7941 N N . MET B 1 326 ? -8.688 23.125 -5.727 1 87.31 326 MET B N 1
ATOM 7942 C CA . MET B 1 326 ? -7.758 23.406 -6.816 1 87.31 326 MET B CA 1
ATOM 7943 C C . MET B 1 326 ? -7.746 22.281 -7.832 1 87.31 326 MET B C 1
ATOM 7945 O O . MET B 1 326 ? -7.812 21.109 -7.461 1 87.31 326 MET B O 1
ATOM 7949 N N . PRO B 1 327 ? -7.688 22.656 -9.031 1 87.56 327 PRO B N 1
ATOM 7950 C CA . PRO B 1 327 ? -7.578 21.594 -10.047 1 87.56 327 PRO B CA 1
ATOM 7951 C C . PRO B 1 327 ? -6.246 20.859 -9.977 1 87.56 327 PRO B C 1
ATOM 7953 O O . PRO B 1 327 ? -5.207 21.469 -9.711 1 87.56 327 PRO B O 1
ATOM 7956 N N . GLN B 1 328 ? -6.324 19.672 -10.281 1 87.94 328 GLN B N 1
ATOM 7957 C CA . GLN B 1 328 ? -5.156 18.797 -10.211 1 87.94 328 GLN B CA 1
ATOM 7958 C C . GLN B 1 328 ? -4.09 19.219 -11.211 1 87.94 328 GLN B C 1
ATOM 7960 O O . GLN B 1 328 ? -2.898 19.219 -10.898 1 87.94 328 GLN B O 1
ATOM 7965 N N . SER B 1 329 ? -4.484 19.562 -12.359 1 86.56 329 SER B N 1
ATOM 7966 C CA . SER B 1 329 ? -3.541 19.922 -13.414 1 86.56 329 SER B CA 1
ATOM 7967 C C . SER B 1 329 ? -2.738 21.156 -13.039 1 86.56 329 SER B C 1
ATOM 7969 O O . SER B 1 329 ? -1.526 21.203 -13.25 1 86.56 329 SER B O 1
ATOM 7971 N N . SER B 1 330 ? -3.393 22.156 -12.461 1 88.88 330 SER B N 1
ATOM 7972 C CA . SER B 1 330 ? -2.715 23.375 -12.047 1 88.88 330 SER B CA 1
ATOM 7973 C C . SER B 1 330 ? -1.729 23.109 -10.922 1 88.88 330 SER B C 1
ATOM 7975 O O . SER B 1 330 ? -0.586 23.578 -10.961 1 88.88 330 SER B O 1
ATOM 7977 N N . LEU B 1 331 ? -2.219 22.391 -9.969 1 91.38 331 LEU B N 1
ATOM 7978 C CA . LEU B 1 331 ? -1.358 22.062 -8.836 1 91.38 331 LEU B CA 1
ATOM 7979 C C . LEU B 1 331 ? -0.128 21.297 -9.297 1 91.38 331 LEU B C 1
ATOM 7981 O O . LEU B 1 331 ? 0.987 21.562 -8.844 1 91.38 331 LEU B O 1
ATOM 7985 N N . ASN B 1 332 ? -0.33 20.391 -10.172 1 89.75 332 ASN B N 1
ATOM 7986 C CA . ASN B 1 332 ? 0.776 19.594 -10.703 1 89.75 332 ASN B CA 1
ATOM 7987 C C . ASN B 1 332 ? 1.783 20.469 -11.445 1 89.75 332 ASN B C 1
ATOM 7989 O O . ASN B 1 332 ? 2.994 20.297 -11.289 1 89.75 332 ASN B O 1
ATOM 7993 N N . LYS B 1 333 ? 1.25 21.281 -12.211 1 92.06 333 LYS B N 1
ATOM 7994 C CA . LYS B 1 333 ? 2.123 22.172 -12.969 1 92.06 333 LYS B CA 1
ATOM 7995 C C . LYS B 1 333 ? 2.965 23.031 -12.039 1 92.06 333 LYS B C 1
ATOM 7997 O O . LYS B 1 333 ? 4.18 23.141 -12.211 1 92.06 333 LYS B O 1
ATOM 8002 N N . TRP B 1 334 ? 2.318 23.688 -11.109 1 94.44 334 TRP B N 1
ATOM 8003 C CA . TRP B 1 334 ? 3.01 24.562 -10.172 1 94.44 334 TRP B CA 1
ATOM 8004 C C . TRP B 1 334 ? 4.07 23.797 -9.383 1 94.44 334 TRP B C 1
ATOM 8006 O O . TRP B 1 334 ? 5.195 24.281 -9.227 1 94.44 334 TRP B O 1
ATOM 8016 N N . MET B 1 335 ? 3.734 22.641 -8.938 1 94.69 335 MET B N 1
ATOM 8017 C CA . MET B 1 335 ? 4.66 21.859 -8.125 1 94.69 335 MET B CA 1
ATOM 8018 C C . MET B 1 335 ? 5.812 21.328 -8.969 1 94.69 335 MET B C 1
ATOM 8020 O O . MET B 1 335 ? 6.949 21.25 -8.5 1 94.69 335 MET B O 1
ATOM 8024 N N . HIS B 1 336 ? 5.562 20.953 -10.172 1 94.25 336 HIS B N 1
ATOM 8025 C CA . HIS B 1 336 ? 6.625 20.5 -11.07 1 94.25 336 HIS B CA 1
ATOM 8026 C C . HIS B 1 336 ? 7.637 21.625 -11.312 1 94.25 336 HIS B C 1
ATOM 8028 O O . HIS B 1 336 ? 8.844 21.359 -11.359 1 94.25 336 HIS B O 1
ATOM 8034 N N . GLU B 1 337 ? 7.113 22.75 -11.469 1 95.88 337 GLU B N 1
ATOM 8035 C CA . GLU B 1 337 ? 7.988 23.906 -11.68 1 95.88 337 GLU B CA 1
ATOM 8036 C C . GLU B 1 337 ? 8.914 24.109 -10.477 1 95.88 337 GLU B C 1
ATOM 8038 O O . GLU B 1 337 ? 10.102 24.391 -10.648 1 95.88 337 GLU B O 1
ATOM 8043 N N . ILE B 1 338 ? 8.375 24 -9.336 1 96.62 338 ILE B N 1
ATOM 8044 C CA . ILE B 1 338 ? 9.148 24.188 -8.117 1 96.62 338 ILE B CA 1
ATOM 8045 C C . ILE B 1 338 ? 10.188 23.078 -7.98 1 96.62 338 ILE B C 1
ATOM 8047 O O . ILE B 1 338 ? 11.359 23.344 -7.684 1 96.62 338 ILE B O 1
ATOM 8051 N N . MET B 1 339 ? 9.82 21.859 -8.211 1 96.62 339 MET B N 1
ATOM 8052 C CA . MET B 1 339 ? 10.734 20.719 -8.117 1 96.62 339 MET B CA 1
ATOM 8053 C C . MET B 1 339 ? 11.844 20.828 -9.156 1 96.62 339 MET B C 1
ATOM 8055 O O . MET B 1 339 ? 13 20.516 -8.883 1 96.62 339 MET B O 1
ATOM 8059 N N . LYS B 1 340 ? 11.453 21.25 -10.328 1 95.5 340 LYS B N 1
ATOM 8060 C CA . LYS B 1 340 ? 12.438 21.453 -11.391 1 95.5 340 LYS B CA 1
ATOM 8061 C C . LYS B 1 340 ? 13.453 22.516 -11 1 95.5 340 LYS B C 1
ATOM 8063 O O . LYS B 1 340 ? 14.656 22.344 -11.203 1 95.5 340 LYS B O 1
ATOM 8068 N N . CYS B 1 341 ? 12.938 23.578 -10.469 1 95.81 341 CYS B N 1
ATOM 8069 C CA . CYS B 1 341 ? 13.805 24.641 -10.016 1 95.81 341 CYS B CA 1
ATOM 8070 C C . CYS B 1 341 ? 14.797 24.141 -8.969 1 95.81 341 CYS B C 1
ATOM 8072 O O . CYS B 1 341 ? 16 24.406 -9.07 1 95.81 341 CYS B O 1
ATOM 8074 N N . LEU B 1 342 ? 14.359 23.406 -8 1 96.5 342 LEU B N 1
ATOM 8075 C CA . LEU B 1 342 ? 15.211 22.844 -6.961 1 96.5 342 LEU B CA 1
ATOM 8076 C C . LEU B 1 342 ? 16.234 21.891 -7.559 1 96.5 342 LEU B C 1
ATOM 8078 O O . LEU B 1 342 ? 17.422 21.922 -7.199 1 96.5 342 LEU B O 1
ATOM 8082 N N . ARG B 1 343 ? 15.828 21.047 -8.445 1 95.94 343 ARG B N 1
ATOM 8083 C CA . ARG B 1 343 ? 16.703 20.062 -9.062 1 95.94 343 ARG B CA 1
ATOM 8084 C C . ARG B 1 343 ? 17.812 20.734 -9.859 1 95.94 343 ARG B C 1
ATOM 8086 O O . ARG B 1 343 ? 18.984 20.375 -9.711 1 95.94 343 ARG B O 1
ATOM 8093 N N . GLU B 1 344 ? 17.438 21.719 -10.656 1 95 344 GLU B N 1
ATOM 8094 C CA . GLU B 1 344 ? 18.391 22.406 -11.508 1 95 344 GLU B CA 1
ATOM 8095 C C . GLU B 1 344 ? 19.438 23.156 -10.68 1 95 344 GLU B C 1
ATOM 8097 O O . GLU B 1 344 ? 20.594 23.281 -11.094 1 95 344 GLU B O 1
ATOM 8102 N N . ARG B 1 345 ? 19.078 23.578 -9.531 1 95.31 345 ARG B N 1
ATOM 8103 C CA . ARG B 1 345 ? 19.969 24.391 -8.727 1 95.31 345 ARG B CA 1
ATOM 8104 C C . ARG B 1 345 ? 20.797 23.531 -7.781 1 95.31 345 ARG B C 1
ATOM 8106 O O . ARG B 1 345 ? 21.953 23.875 -7.484 1 95.31 345 ARG B O 1
ATOM 8113 N N . LEU B 1 346 ? 20.281 22.422 -7.273 1 96.69 346 LEU B N 1
ATOM 8114 C CA . LEU B 1 346 ? 20.938 21.719 -6.18 1 96.69 346 LEU B CA 1
ATOM 8115 C C . LEU B 1 346 ? 21.531 20.391 -6.66 1 96.69 346 LEU B C 1
ATOM 8117 O O . LEU B 1 346 ? 22.5 19.891 -6.082 1 96.69 346 LEU B O 1
ATOM 8121 N N . GLN B 1 347 ? 20.984 19.734 -7.652 1 95.06 347 GLN B N 1
ATOM 8122 C CA . GLN B 1 347 ? 21.391 18.391 -8.055 1 95.06 347 GLN B CA 1
ATOM 8123 C C . GLN B 1 347 ? 22.859 18.344 -8.445 1 95.06 347 GLN B C 1
ATOM 8125 O O . GLN B 1 347 ? 23.594 17.438 -8.039 1 95.06 347 GLN B O 1
ATOM 8130 N N . GLY B 1 348 ? 23.25 19.297 -9.328 1 93.75 348 GLY B N 1
ATOM 8131 C CA . GLY B 1 348 ? 24.641 19.344 -9.75 1 93.75 348 GLY B CA 1
ATOM 8132 C C . GLY B 1 348 ? 25.609 19.484 -8.586 1 93.75 348 GLY B C 1
ATOM 8133 O O . GLY B 1 348 ? 26.672 18.859 -8.578 1 93.75 348 GLY B O 1
ATOM 8134 N N . LEU B 1 349 ? 25.25 20.234 -7.645 1 95.56 349 LEU B N 1
ATOM 8135 C CA . LEU B 1 349 ? 26.094 20.453 -6.473 1 95.56 349 LEU B CA 1
ATOM 8136 C C . LEU B 1 349 ? 26.172 19.203 -5.617 1 95.56 349 LEU B C 1
ATOM 8138 O O . LEU B 1 349 ? 27.234 18.859 -5.098 1 95.56 349 LEU B O 1
ATOM 8142 N N . MET B 1 350 ? 25.047 18.562 -5.434 1 95.81 350 MET B N 1
ATOM 8143 C CA . MET B 1 350 ? 25.031 17.312 -4.68 1 95.81 350 MET B CA 1
ATOM 8144 C C . MET B 1 350 ? 25.938 16.266 -5.336 1 95.81 350 MET B C 1
ATOM 8146 O O . MET B 1 350 ? 26.656 15.547 -4.648 1 95.81 350 MET B O 1
ATOM 8150 N N . LEU B 1 351 ? 25.844 16.219 -6.637 1 94.38 351 LEU B N 1
ATOM 8151 C CA . LEU B 1 351 ? 26.656 15.273 -7.387 1 94.38 351 LEU B CA 1
ATOM 8152 C C . LEU B 1 351 ? 28.141 15.578 -7.191 1 94.38 351 LEU B C 1
ATOM 8154 O O . LEU B 1 351 ? 28.953 14.656 -7.039 1 94.38 351 LEU B O 1
ATOM 8158 N N . GLU B 1 352 ? 28.469 16.812 -7.148 1 94.44 352 GLU B N 1
ATOM 8159 C CA . GLU B 1 352 ? 29.859 17.219 -6.945 1 94.44 352 GLU B CA 1
ATOM 8160 C C . GLU B 1 352 ? 30.375 16.766 -5.582 1 94.44 352 GLU B C 1
ATOM 8162 O O . GLU B 1 352 ? 31.516 16.328 -5.457 1 94.44 352 GLU B O 1
ATOM 8167 N N . VAL B 1 353 ? 29.547 16.859 -4.66 1 95.12 353 VAL B N 1
ATOM 8168 C CA . VAL B 1 353 ? 29.922 16.453 -3.312 1 95.12 353 VAL B CA 1
ATOM 8169 C C . VAL B 1 353 ? 30.125 14.945 -3.264 1 95.12 353 VAL B C 1
ATOM 8171 O O . VAL B 1 353 ? 31.109 14.461 -2.686 1 95.12 353 VAL B O 1
ATOM 8174 N N . ILE B 1 354 ? 29.328 14.211 -3.867 1 94.38 354 ILE B N 1
ATOM 8175 C CA . ILE B 1 354 ? 29.422 12.758 -3.879 1 94.38 354 ILE B CA 1
ATOM 8176 C C . ILE B 1 354 ? 30.688 12.336 -4.641 1 94.38 354 ILE B C 1
ATOM 8178 O O . ILE B 1 354 ? 31.375 11.398 -4.234 1 94.38 354 ILE B O 1
ATOM 8182 N N . LYS B 1 355 ? 30.969 13.062 -5.719 1 92.81 355 LYS B N 1
ATOM 8183 C CA . LYS B 1 355 ? 32.125 12.758 -6.539 1 92.81 355 LYS B CA 1
ATOM 8184 C C . LYS B 1 355 ? 33.438 12.977 -5.762 1 92.81 355 LYS B C 1
ATOM 8186 O O . LYS B 1 355 ? 34.469 12.398 -6.098 1 92.81 355 LYS B O 1
ATOM 8191 N N . SER B 1 356 ? 33.312 13.727 -4.77 1 93.19 356 SER B N 1
ATOM 8192 C CA . SER B 1 356 ? 34.5 14 -3.969 1 93.19 356 SER B CA 1
ATOM 8193 C C . SER B 1 356 ? 34.719 12.93 -2.908 1 93.19 356 SER B C 1
ATOM 8195 O O . SER B 1 356 ? 35.781 12.906 -2.244 1 93.19 356 SER B O 1
ATOM 8197 N N . SER B 1 357 ? 33.875 12.008 -2.781 1 93.06 357 SER B N 1
ATOM 8198 C CA . SER B 1 357 ? 34 10.93 -1.804 1 93.06 357 SER B CA 1
ATOM 8199 C C . SER B 1 357 ? 34.906 9.805 -2.328 1 93.06 357 SER B C 1
ATOM 8201 O O . SER B 1 357 ? 35.094 9.68 -3.537 1 93.06 357 SER B O 1
ATOM 8203 N N . ILE B 1 358 ? 35.406 8.984 -1.45 1 91.88 358 ILE B N 1
ATOM 8204 C CA . ILE B 1 358 ? 36.312 7.895 -1.814 1 91.88 358 ILE B CA 1
ATOM 8205 C C . ILE B 1 358 ? 35.531 6.598 -1.948 1 91.88 358 ILE B C 1
ATOM 8207 O O . ILE B 1 358 ? 35.875 5.727 -2.748 1 91.88 358 ILE B O 1
ATOM 8211 N N . TYR B 1 359 ? 34.531 6.543 -1.165 1 93.69 359 TYR B N 1
ATOM 8212 C CA . TYR B 1 359 ? 33.75 5.324 -1.114 1 93.69 359 TYR B CA 1
ATOM 8213 C C . TYR B 1 359 ? 32.25 5.641 -1.217 1 93.69 359 TYR B C 1
ATOM 8215 O O . TYR B 1 359 ? 31.75 6.531 -0.525 1 93.69 359 TYR B O 1
ATOM 8223 N N . THR B 1 360 ? 31.562 4.918 -2.162 1 93.5 360 THR B N 1
ATOM 8224 C CA . THR B 1 360 ? 30.125 5.125 -2.318 1 93.5 360 THR B CA 1
ATOM 8225 C C . THR B 1 360 ? 29.391 3.789 -2.352 1 93.5 360 THR B C 1
ATOM 8227 O O . THR B 1 360 ? 29.984 2.748 -2.621 1 93.5 360 THR B O 1
ATOM 8230 N N . ASN B 1 361 ? 28.172 3.781 -1.916 1 93.81 361 ASN B N 1
ATOM 8231 C CA . ASN B 1 361 ? 27.234 2.672 -2.092 1 93.81 361 ASN B CA 1
ATOM 8232 C C . ASN B 1 361 ? 26.281 2.93 -3.246 1 93.81 361 ASN B C 1
ATOM 8234 O O . ASN B 1 361 ? 25.641 3.982 -3.303 1 93.81 361 ASN B O 1
ATOM 8238 N N . ASN B 1 362 ? 26.219 2.018 -4.168 1 90.5 362 ASN B N 1
ATOM 8239 C CA . ASN B 1 362 ? 25.406 2.225 -5.363 1 90.5 362 ASN B CA 1
ATOM 8240 C C . ASN B 1 362 ? 24.359 1.13 -5.523 1 90.5 362 ASN B C 1
ATOM 8242 O O . ASN B 1 362 ? 24.594 -0.027 -5.18 1 90.5 362 ASN B O 1
ATOM 8246 N N . ASP B 1 363 ? 23.234 1.522 -5.898 1 88.5 363 ASP B N 1
ATOM 8247 C CA . ASP B 1 363 ? 22.156 0.58 -6.188 1 88.5 363 ASP B CA 1
ATOM 8248 C C . ASP B 1 363 ? 21.125 1.193 -7.137 1 88.5 363 ASP B C 1
ATOM 8250 O O . ASP B 1 363 ? 21.219 2.369 -7.492 1 88.5 363 ASP B O 1
ATOM 8254 N N . GLU B 1 364 ? 20.297 0.333 -7.633 1 83.81 364 GLU B N 1
ATOM 8255 C CA . GLU B 1 364 ? 19.25 0.792 -8.531 1 83.81 364 GLU B CA 1
ATOM 8256 C C . GLU B 1 364 ? 17.875 0.348 -8.047 1 83.81 364 GLU B C 1
ATOM 8258 O O . GLU B 1 364 ? 17.75 -0.657 -7.344 1 83.81 364 GLU B O 1
ATOM 8263 N N . THR B 1 365 ? 16.875 1.156 -8.281 1 83.5 365 THR B N 1
ATOM 8264 C CA . THR B 1 365 ? 15.492 0.817 -7.957 1 83.5 365 THR B CA 1
ATOM 8265 C C . THR B 1 365 ? 14.57 1.108 -9.141 1 83.5 365 THR B C 1
ATOM 8267 O O . THR B 1 365 ? 14.891 1.938 -9.992 1 83.5 365 THR B O 1
ATOM 8270 N N . ARG B 1 366 ? 13.516 0.416 -9.242 1 79.5 366 ARG B N 1
ATOM 8271 C CA . ARG B 1 366 ? 12.594 0.529 -10.367 1 79.5 366 ARG B CA 1
ATOM 8272 C C . ARG B 1 366 ? 11.57 1.635 -10.125 1 79.5 366 ARG B C 1
ATOM 8274 O O . ARG B 1 366 ? 11.242 1.945 -8.977 1 79.5 366 ARG B O 1
ATOM 8281 N N . ILE B 1 367 ? 11.141 2.264 -11.211 1 79.94 367 ILE B N 1
ATOM 8282 C CA . ILE B 1 367 ? 10.062 3.244 -11.195 1 79.94 367 ILE B CA 1
ATOM 8283 C C . ILE B 1 367 ? 9.195 3.078 -12.445 1 79.94 367 ILE B C 1
ATOM 8285 O O . ILE B 1 367 ? 9.703 2.781 -13.523 1 79.94 367 ILE B O 1
ATOM 8289 N N . LEU B 1 368 ? 7.891 3.162 -12.328 1 77.25 368 LEU B N 1
ATOM 8290 C CA . LEU B 1 368 ? 6.98 3.078 -13.461 1 77.25 368 LEU B CA 1
ATOM 8291 C C . LEU B 1 368 ? 6.75 4.453 -14.078 1 77.25 368 LEU B C 1
ATOM 8293 O O . LEU B 1 368 ? 6.344 5.387 -13.383 1 77.25 368 LEU B O 1
ATOM 8297 N N . VAL B 1 369 ? 7.125 4.574 -15.305 1 80.56 369 VAL B N 1
ATOM 8298 C CA . VAL B 1 369 ? 7 5.863 -15.977 1 80.56 369 VAL B CA 1
ATOM 8299 C C . VAL B 1 369 ? 6.09 5.723 -17.203 1 80.56 369 VAL B C 1
ATOM 8301 O O . VAL B 1 369 ? 6.184 4.738 -17.938 1 80.56 369 VAL B O 1
ATOM 8304 N N . ARG B 1 370 ? 5.152 6.691 -17.312 1 75.56 370 ARG B N 1
ATOM 8305 C CA . ARG B 1 370 ? 4.258 6.703 -18.469 1 75.56 370 ARG B CA 1
ATOM 8306 C C . ARG B 1 370 ? 5.004 7.09 -19.75 1 75.56 370 ARG B C 1
ATOM 8308 O O . ARG B 1 370 ? 5.758 8.062 -19.75 1 75.56 370 ARG B O 1
ATOM 8315 N N . ASN B 1 371 ? 5.059 6.086 -20.734 1 59.88 371 ASN B N 1
ATOM 8316 C CA . ASN B 1 371 ? 5.707 6.383 -22 1 59.88 371 ASN B CA 1
ATOM 8317 C C . ASN B 1 371 ? 4.711 6.914 -23.031 1 59.88 371 ASN B C 1
ATOM 8319 O O . ASN B 1 371 ? 3.799 6.195 -23.453 1 59.88 371 ASN B O 1
ATOM 8323 N N . LEU B 1 372 ? 4.402 8.219 -23 1 53.91 372 LEU B N 1
ATOM 8324 C CA . LEU B 1 372 ? 3.508 8.82 -23.984 1 53.91 372 LEU B CA 1
ATOM 8325 C C . LEU B 1 372 ? 3.977 8.516 -25.406 1 53.91 372 LEU B C 1
ATOM 8327 O O . LEU B 1 372 ? 4.469 9.406 -26.109 1 53.91 372 LEU B O 1
ATOM 8331 N N . LEU B 1 373 ? 4.762 7.59 -25.641 1 46.75 373 LEU B N 1
ATOM 8332 C CA . LEU B 1 373 ? 4.977 7.477 -27.078 1 46.75 373 LEU B CA 1
ATOM 8333 C C . LEU B 1 373 ? 3.658 7.238 -27.812 1 46.75 373 LEU B C 1
ATOM 8335 O O . LEU B 1 373 ? 2.701 6.73 -27.219 1 46.75 373 LEU B O 1
ATOM 8339 N N . GLU B 1 374 ? 3.58 7.648 -29.141 1 44.81 374 GLU B N 1
ATOM 8340 C CA . GLU B 1 374 ? 2.508 7.824 -30.109 1 44.81 374 GLU B CA 1
ATOM 8341 C C . GLU B 1 374 ? 1.525 6.66 -30.062 1 44.81 374 GLU B C 1
ATOM 8343 O O . GLU B 1 374 ? 0.315 6.855 -30.188 1 44.81 374 GLU B O 1
ATOM 8348 N N . ASP B 1 375 ? 1.967 5.523 -30.344 1 41.22 375 ASP B N 1
ATOM 8349 C CA . ASP B 1 375 ? 1.009 4.578 -30.922 1 41.22 375 ASP B CA 1
ATOM 8350 C C . ASP B 1 375 ? 0.222 3.865 -29.812 1 41.22 375 ASP B C 1
ATOM 8352 O O . ASP B 1 375 ? -0.779 3.201 -30.094 1 41.22 375 ASP B O 1
ATOM 8356 N N . LYS B 1 376 ? 0.836 3.838 -28.547 1 48.66 376 LYS B N 1
ATOM 8357 C CA . LYS B 1 376 ? 0.014 3.119 -27.578 1 48.66 376 LYS B CA 1
ATOM 8358 C C . LYS B 1 376 ? -0.049 3.865 -26.234 1 48.66 376 LYS B C 1
ATOM 8360 O O . LYS B 1 376 ? 0.828 3.701 -25.391 1 48.66 376 LYS B O 1
ATOM 8365 N N . PRO B 1 377 ? -0.732 5.012 -25.984 1 48.88 377 PRO B N 1
ATOM 8366 C CA . PRO B 1 377 ? -0.752 6.062 -24.969 1 48.88 377 PRO B CA 1
ATOM 8367 C C . PRO B 1 377 ? -0.752 5.508 -23.547 1 48.88 377 PRO B C 1
ATOM 8369 O O . PRO B 1 377 ? -0.242 6.156 -22.625 1 48.88 377 PRO B O 1
ATOM 8372 N N . ASP B 1 378 ? -1.292 4.34 -23.188 1 53.69 378 ASP B N 1
ATOM 8373 C CA . ASP B 1 378 ? -1.604 4.016 -21.797 1 53.69 378 ASP B CA 1
ATOM 8374 C C . ASP B 1 378 ? -0.668 2.936 -21.266 1 53.69 378 ASP B C 1
ATOM 8376 O O . ASP B 1 378 ? -0.999 2.242 -20.297 1 53.69 378 ASP B O 1
ATOM 8380 N N . LYS B 1 379 ? 0.617 2.947 -21.891 1 60.97 379 LYS B N 1
ATOM 8381 C CA . LYS B 1 379 ? 1.467 1.869 -21.391 1 60.97 379 LYS B CA 1
ATOM 8382 C C . LYS B 1 379 ? 2.525 2.402 -20.438 1 60.97 379 LYS B C 1
ATOM 8384 O O . LYS B 1 379 ? 3.135 3.443 -20.688 1 60.97 379 LYS B O 1
ATOM 8389 N N . TYR B 1 380 ? 2.58 2 -19.203 1 65.88 380 TYR B N 1
ATOM 8390 C CA . TYR B 1 380 ? 3.625 2.275 -18.219 1 65.88 380 TYR B CA 1
ATOM 8391 C C . TYR B 1 380 ? 4.809 1.333 -18.406 1 65.88 380 TYR B C 1
ATOM 8393 O O . TYR B 1 380 ? 4.625 0.14 -18.656 1 65.88 380 TYR B O 1
ATOM 8401 N N . LYS B 1 381 ? 6 1.905 -18.625 1 68.38 381 LYS B N 1
ATOM 8402 C CA . LYS B 1 381 ? 7.234 1.13 -18.75 1 68.38 381 LYS B CA 1
ATOM 8403 C C . LYS B 1 381 ? 8.023 1.149 -17.438 1 68.38 381 LYS B C 1
ATOM 8405 O O . LYS B 1 381 ? 8.008 2.146 -16.719 1 68.38 381 LYS B O 1
ATOM 8410 N N . VAL B 1 382 ? 8.617 0.086 -17.219 1 74.12 382 VAL B N 1
ATOM 8411 C CA . VAL B 1 382 ? 9.484 -0.013 -16.047 1 74.12 382 VAL B CA 1
ATOM 8412 C C . VAL B 1 382 ? 10.836 0.64 -16.344 1 74.12 382 VAL B C 1
ATOM 8414 O O . VAL B 1 382 ? 11.5 0.282 -17.312 1 74.12 382 VAL B O 1
ATOM 8417 N N . GLU B 1 383 ? 11.117 1.641 -15.586 1 79.94 383 GLU B N 1
ATOM 8418 C CA . GLU B 1 383 ? 12.398 2.326 -15.672 1 79.94 383 GLU B CA 1
ATOM 8419 C C . GLU B 1 383 ? 13.164 2.223 -14.352 1 79.94 383 GLU B C 1
ATOM 8421 O O . GLU B 1 383 ? 12.664 1.656 -13.383 1 79.94 383 GLU B O 1
ATOM 8426 N N . TYR B 1 384 ? 14.492 2.818 -14.414 1 81.31 384 TYR B N 1
ATOM 8427 C CA . TYR B 1 384 ? 15.336 2.602 -13.25 1 81.31 384 TYR B CA 1
ATOM 8428 C C . TYR B 1 384 ? 15.898 3.92 -12.734 1 81.31 384 TYR B C 1
ATOM 8430 O O . TYR B 1 384 ? 16.25 4.801 -13.516 1 81.31 384 TYR B O 1
ATOM 8438 N N . ILE B 1 385 ? 15.938 4.012 -11.445 1 87.56 385 ILE B N 1
ATOM 8439 C CA . ILE B 1 385 ? 16.625 5.094 -10.75 1 87.56 385 ILE B CA 1
ATOM 8440 C C . ILE B 1 385 ? 17.938 4.582 -10.164 1 87.56 385 ILE B C 1
ATOM 8442 O O . ILE B 1 385 ? 17.969 3.539 -9.508 1 87.56 385 ILE B O 1
ATOM 8446 N N . HIS B 1 386 ? 19.031 5.301 -10.5 1 88.12 386 HIS B N 1
ATOM 8447 C CA . HIS B 1 386 ? 20.344 4.938 -9.977 1 88.12 386 HIS B CA 1
ATOM 8448 C C . HIS B 1 386 ? 20.75 5.828 -8.805 1 88.12 386 HIS B C 1
ATOM 8450 O O . HIS B 1 386 ? 20.562 7.047 -8.859 1 88.12 386 HIS B O 1
ATOM 8456 N N . ALA B 1 387 ? 21.188 5.234 -7.781 1 92 387 ALA B N 1
ATOM 8457 C CA . ALA B 1 387 ? 21.516 6.012 -6.586 1 92 387 ALA B CA 1
ATOM 8458 C C . ALA B 1 387 ? 22.953 5.773 -6.148 1 92 387 ALA B C 1
ATOM 8460 O O . ALA B 1 387 ? 23.5 4.688 -6.352 1 92 387 ALA B O 1
ATOM 8461 N N . ALA B 1 388 ? 23.609 6.742 -5.66 1 93.56 388 ALA B N 1
ATOM 8462 C CA . ALA B 1 388 ? 24.922 6.711 -5.039 1 93.56 388 ALA B CA 1
ATOM 8463 C C . ALA B 1 388 ? 24.891 7.367 -3.66 1 93.56 388 ALA B C 1
ATOM 8465 O O . ALA B 1 388 ? 24.453 8.508 -3.52 1 93.56 388 ALA B O 1
ATOM 8466 N N . LEU B 1 389 ? 25.25 6.637 -2.699 1 96.12 389 LEU B N 1
ATOM 8467 C CA . LEU B 1 389 ? 25.234 7.094 -1.313 1 96.12 389 LEU B CA 1
ATOM 8468 C C . LEU B 1 389 ? 26.641 7.23 -0.759 1 96.12 389 LEU B C 1
ATOM 8470 O O . LEU B 1 389 ? 27.5 6.371 -0.997 1 96.12 389 LEU B O 1
ATOM 8474 N N . SER B 1 390 ? 26.938 8.336 -0.171 1 95.31 390 SER B N 1
ATOM 8475 C CA . SER B 1 390 ? 28.156 8.539 0.602 1 95.31 390 SER B CA 1
ATOM 8476 C C . SER B 1 390 ? 27.859 8.688 2.088 1 95.31 390 SER B C 1
ATOM 8478 O O . SER B 1 390 ? 27.281 9.695 2.51 1 95.31 390 SER B O 1
ATOM 8480 N N . LEU B 1 391 ? 28.25 7.836 2.854 1 91.25 391 LEU B N 1
ATOM 8481 C CA . LEU B 1 391 ? 28 7.879 4.289 1 91.25 391 LEU B CA 1
ATOM 8482 C C . LEU B 1 391 ? 28.906 8.914 4.965 1 91.25 391 LEU B C 1
ATOM 8484 O O . LEU B 1 391 ? 28.516 9.516 5.969 1 91.25 391 LEU B O 1
ATOM 8488 N N . GLU B 1 392 ? 30.078 9.055 4.391 1 89.75 392 GLU B N 1
ATOM 8489 C CA . GLU B 1 392 ? 31.016 10.047 4.922 1 89.75 392 GLU B CA 1
ATOM 8490 C C . GLU B 1 392 ? 30.422 11.453 4.84 1 89.75 392 GLU B C 1
ATOM 8492 O O . GLU B 1 392 ? 30.484 12.211 5.809 1 89.75 392 GLU B O 1
ATOM 8497 N N . LYS B 1 393 ? 29.844 11.719 3.709 1 93.69 393 LYS B N 1
ATOM 8498 C CA . LYS B 1 393 ? 29.297 13.055 3.482 1 93.69 393 LYS B CA 1
ATOM 8499 C C . LYS B 1 393 ? 27.828 13.117 3.889 1 93.69 393 LYS B C 1
ATOM 8501 O O . LYS B 1 393 ? 27.219 14.188 3.887 1 93.69 393 LYS B O 1
ATOM 8506 N N . LYS B 1 394 ? 27.234 12.016 4.219 1 94.25 394 LYS B N 1
ATOM 8507 C CA . LYS B 1 394 ? 25.828 11.914 4.602 1 94.25 394 LYS B CA 1
ATOM 8508 C C . LYS B 1 394 ? 24.922 12.461 3.506 1 94.25 394 LYS B C 1
ATOM 8510 O O . LYS B 1 394 ? 24.047 13.281 3.777 1 94.25 394 LYS B O 1
ATOM 8515 N N . LEU B 1 395 ? 25.219 12.07 2.277 1 96.38 395 LEU B N 1
ATOM 8516 C CA . LEU B 1 395 ? 24.469 12.516 1.113 1 96.38 395 LEU B CA 1
ATOM 8517 C C . LEU B 1 395 ? 24.156 11.352 0.187 1 96.38 395 LEU B C 1
ATOM 8519 O O . LEU B 1 395 ? 24.953 10.422 0.054 1 96.38 395 LEU B O 1
ATOM 8523 N N . VAL B 1 396 ? 23.016 11.336 -0.375 1 96.62 396 VAL B N 1
ATOM 8524 C CA . VAL B 1 396 ? 22.625 10.352 -1.377 1 96.62 396 VAL B CA 1
ATOM 8525 C C . VAL B 1 396 ? 22.062 11.062 -2.609 1 96.62 396 VAL B C 1
ATOM 8527 O O . VAL B 1 396 ? 21.344 12.055 -2.486 1 96.62 396 VAL B O 1
ATOM 8530 N N . VAL B 1 397 ? 22.516 10.68 -3.773 1 95.25 397 VAL B N 1
ATOM 8531 C CA . VAL B 1 397 ? 22 11.242 -5.02 1 95.25 397 VAL B CA 1
ATOM 8532 C C . VAL B 1 397 ? 21.312 10.156 -5.836 1 95.25 397 VAL B C 1
ATOM 8534 O O . VAL B 1 397 ? 21.859 9.055 -6.004 1 95.25 397 VAL B O 1
ATOM 8537 N N . MET B 1 398 ? 20.156 10.414 -6.199 1 93.75 398 MET B N 1
ATOM 8538 C CA . MET B 1 398 ? 19.375 9.523 -7.066 1 93.75 398 MET B CA 1
ATOM 8539 C C . MET B 1 398 ? 19.156 10.164 -8.438 1 93.75 398 MET B C 1
ATOM 8541 O O . MET B 1 398 ? 18.656 11.281 -8.531 1 93.75 398 MET B O 1
ATOM 8545 N N . LEU B 1 399 ? 19.547 9.414 -9.453 1 91.06 399 LEU B N 1
ATOM 8546 C CA . LEU B 1 399 ? 19.469 9.945 -10.805 1 91.06 399 LEU B CA 1
ATOM 8547 C C . LEU B 1 399 ? 18.562 9.07 -11.68 1 91.06 399 LEU B C 1
ATOM 8549 O O . LEU B 1 399 ? 18.562 7.848 -11.539 1 91.06 399 LEU B O 1
ATOM 8553 N N . TYR B 1 400 ? 17.781 9.805 -12.398 1 88.12 400 TYR B N 1
ATOM 8554 C CA . TYR B 1 400 ? 16.938 9.156 -13.406 1 88.12 400 TYR B CA 1
ATOM 8555 C C . TYR B 1 400 ? 17.375 9.539 -14.812 1 88.12 400 TYR B C 1
ATOM 8557 O O . TYR B 1 400 ? 17.562 10.727 -15.109 1 88.12 400 TYR B O 1
ATOM 8565 N N . GLY B 1 401 ? 17.672 8.43 -15.688 1 76.62 401 GLY B N 1
ATOM 8566 C CA . GLY B 1 401 ? 18.047 8.672 -17.078 1 76.62 401 GLY B CA 1
ATOM 8567 C C . GLY B 1 401 ? 17.031 8.156 -18.078 1 76.62 401 GLY B C 1
ATOM 8568 O O . GLY B 1 401 ? 16.469 7.078 -17.891 1 76.62 401 GLY B O 1
ATOM 8569 N N . GLU B 1 402 ? 16.266 9.031 -18.766 1 68.19 402 GLU B N 1
ATOM 8570 C CA . GLU B 1 402 ? 15.219 8.758 -19.734 1 68.19 402 GLU B CA 1
ATOM 8571 C C . GLU B 1 402 ? 15.555 7.527 -20.578 1 68.19 402 GLU B C 1
ATOM 8573 O O . GLU B 1 402 ? 16.562 7.512 -21.281 1 68.19 402 GLU B O 1
ATOM 8578 N N . GLY B 1 403 ? 14.516 6.414 -20.766 1 54.56 403 GLY B N 1
ATOM 8579 C CA . GLY B 1 403 ? 14.352 5.379 -21.781 1 54.56 403 GLY B CA 1
ATOM 8580 C C . GLY B 1 403 ? 15.555 4.461 -21.891 1 54.56 403 GLY B C 1
ATOM 8581 O O . GLY B 1 403 ? 15.508 3.453 -22.594 1 54.56 403 GLY B O 1
ATOM 8582 N N . SER B 1 404 ? 16.75 4.992 -21.828 1 48.66 404 SER B N 1
ATOM 8583 C CA . SER B 1 404 ? 17.812 4.129 -22.328 1 48.66 404 SER B CA 1
ATOM 8584 C C . SER B 1 404 ? 18.109 2.986 -21.359 1 48.66 404 SER B C 1
ATOM 8586 O O . SER B 1 404 ? 18.188 3.199 -20.141 1 48.66 404 SER B O 1
ATOM 8588 N N . ARG B 1 405 ? 17.469 1.994 -21.656 1 45.5 405 ARG B N 1
ATOM 8589 C CA . ARG B 1 405 ? 17.828 0.765 -20.953 1 45.5 405 ARG B CA 1
ATOM 8590 C C . ARG B 1 405 ? 19.266 0.829 -20.438 1 45.5 405 ARG B C 1
ATOM 8592 O O . ARG B 1 405 ? 19.656 0.035 -19.578 1 45.5 405 ARG B O 1
ATOM 8599 N N . SER B 1 406 ? 20.047 1.559 -21.281 1 48.78 406 SER B N 1
ATOM 8600 C CA . SER B 1 406 ? 21.469 1.377 -20.984 1 48.78 406 SER B CA 1
ATOM 8601 C C . SER B 1 406 ? 21.844 2.061 -19.688 1 48.78 406 SER B C 1
ATOM 8603 O O . SER B 1 406 ? 21.672 3.271 -19.531 1 48.78 406 SER B O 1
ATOM 8605 N N . HIS B 1 407 ? 21.609 1.399 -18.547 1 55.59 407 HIS B N 1
ATOM 8606 C CA . HIS B 1 407 ? 22.062 1.647 -17.188 1 55.59 407 HIS B CA 1
ATOM 8607 C C . HIS B 1 407 ? 23.266 2.584 -17.156 1 55.59 407 HIS B C 1
ATOM 8609 O O . HIS B 1 407 ? 23.625 3.102 -16.094 1 55.59 407 HIS B O 1
ATOM 8615 N N . THR B 1 408 ? 23.797 2.988 -18.281 1 60.25 408 THR B N 1
ATOM 8616 C CA . THR B 1 408 ? 25.156 3.508 -18.375 1 60.25 408 THR B CA 1
ATOM 8617 C C . THR B 1 408 ? 25.188 5.008 -18.094 1 60.25 408 THR B C 1
ATOM 8619 O O . THR B 1 408 ? 26.141 5.516 -17.484 1 60.25 408 THR B O 1
ATOM 8622 N N . ILE B 1 409 ? 24.047 5.676 -18.25 1 57.88 409 ILE B N 1
ATOM 8623 C CA . ILE B 1 409 ? 24.188 7.129 -18.266 1 57.88 409 ILE B CA 1
ATOM 8624 C C . ILE B 1 409 ? 24.188 7.668 -16.844 1 57.88 409 ILE B C 1
ATOM 8626 O O . ILE B 1 409 ? 25.094 8.414 -16.453 1 57.88 409 ILE B O 1
ATOM 8630 N N . PRO B 1 410 ? 23.266 7.215 -15.977 1 68.12 410 PRO B N 1
ATOM 8631 C CA . PRO B 1 410 ? 23.297 7.785 -14.625 1 68.12 410 PRO B CA 1
ATOM 8632 C C . PRO B 1 410 ? 24.531 7.371 -13.844 1 68.12 410 PRO B C 1
ATOM 8634 O O . PRO B 1 410 ? 25.094 8.18 -13.102 1 68.12 410 PRO B O 1
ATOM 8637 N N . GLU B 1 411 ? 25.062 6.312 -14.281 1 72.12 411 GLU B N 1
ATOM 8638 C CA . GLU B 1 411 ? 26.234 5.844 -13.57 1 72.12 411 GLU B CA 1
ATOM 8639 C C . GLU B 1 411 ? 27.5 6.578 -14.039 1 72.12 411 GLU B C 1
ATOM 8641 O O . GLU B 1 411 ? 28.375 6.875 -13.234 1 72.12 411 GLU B O 1
ATOM 8646 N N . GLU B 1 412 ? 27.453 6.91 -15.266 1 75 412 GLU B N 1
ATOM 8647 C CA . GLU B 1 412 ? 28.594 7.66 -15.789 1 75 412 GLU B CA 1
ATOM 8648 C C . GLU B 1 412 ? 28.703 9.039 -15.141 1 75 412 GLU B C 1
ATOM 8650 O O . GLU B 1 412 ? 29.797 9.516 -14.852 1 75 412 GLU B O 1
ATOM 8655 N N . GLN B 1 413 ? 27.516 9.531 -14.883 1 81 413 GLN B N 1
ATOM 8656 C CA . GLN B 1 413 ? 27.5 10.852 -14.258 1 81 413 GLN B CA 1
ATOM 8657 C C . GLN B 1 413 ? 28.062 10.789 -12.836 1 81 413 GLN B C 1
ATOM 8659 O O . GLN B 1 413 ? 28.672 11.758 -12.367 1 81 413 GLN B O 1
ATOM 8664 N N . ILE B 1 414 ? 27.953 9.727 -12.242 1 83.81 414 ILE B N 1
ATOM 8665 C CA . ILE B 1 414 ? 28.375 9.578 -10.852 1 83.81 414 ILE B CA 1
ATOM 8666 C C . ILE B 1 414 ? 29.891 9.367 -10.797 1 83.81 414 ILE B C 1
ATOM 8668 O O . ILE B 1 414 ? 30.562 9.922 -9.93 1 83.81 414 ILE B O 1
ATOM 8672 N N . PHE B 1 415 ? 30.453 8.688 -11.75 1 85.5 415 PHE B N 1
ATOM 8673 C CA . PHE B 1 415 ? 31.844 8.258 -11.648 1 85.5 415 PHE B CA 1
ATOM 8674 C C . PHE B 1 415 ? 32.75 9.164 -12.469 1 85.5 415 PHE B C 1
ATOM 8676 O O . PHE B 1 415 ? 33.969 9.219 -12.234 1 85.5 415 PHE B O 1
ATOM 8683 N N . GLU B 1 416 ? 32.156 9.875 -13.352 1 82.38 416 GLU B N 1
ATOM 8684 C CA . GLU B 1 416 ? 32.969 10.734 -14.203 1 82.38 416 GLU B CA 1
ATOM 8685 C C . GLU B 1 416 ? 33.688 11.805 -13.383 1 82.38 416 GLU B C 1
ATOM 8687 O O . GLU B 1 416 ? 33.062 12.531 -12.609 1 82.38 416 GLU B O 1
ATOM 8692 N N . HIS B 1 417 ? 35.031 11.875 -13.539 1 82.06 417 HIS B N 1
ATOM 8693 C CA . HIS B 1 417 ? 35.875 12.844 -12.867 1 82.06 417 HIS B CA 1
ATOM 8694 C C . 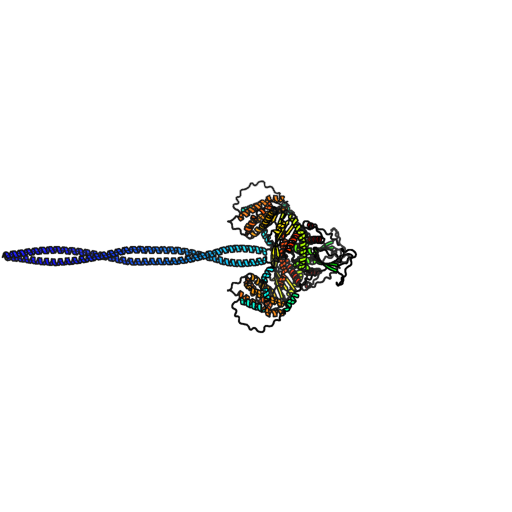HIS B 1 417 ? 35.688 12.789 -11.352 1 82.06 417 HIS B C 1
ATOM 8696 O O . HIS B 1 417 ? 35.656 13.836 -10.695 1 82.06 417 HIS B O 1
ATOM 8702 N N . SER B 1 418 ? 35.438 11.594 -10.883 1 87.25 418 SER B N 1
ATOM 8703 C CA . SER B 1 418 ? 35.188 11.445 -9.453 1 87.25 418 SER B CA 1
ATOM 8704 C C . SER B 1 418 ? 36.438 10.945 -8.742 1 87.25 418 SER B C 1
ATOM 8706 O O . SER B 1 418 ? 37.406 10.508 -9.383 1 87.25 418 SER B O 1
ATOM 8708 N N . ASN B 1 419 ? 36.5 11.141 -7.441 1 89.19 419 ASN B N 1
ATOM 8709 C CA . ASN B 1 419 ? 37.562 10.617 -6.59 1 89.19 419 ASN B CA 1
ATOM 8710 C C . ASN B 1 419 ? 37.188 9.266 -5.988 1 89.19 419 ASN B C 1
ATOM 8712 O O . ASN B 1 419 ? 37.812 8.82 -5.023 1 89.19 419 ASN B O 1
ATOM 8716 N N . ILE B 1 420 ? 36.188 8.664 -6.523 1 89.75 420 ILE B N 1
ATOM 8717 C CA . ILE B 1 420 ? 35.688 7.398 -6 1 89.75 420 ILE B CA 1
ATOM 8718 C C . ILE B 1 420 ? 36.656 6.266 -6.367 1 89.75 420 ILE B C 1
ATOM 8720 O O . ILE B 1 420 ? 36.938 6.059 -7.547 1 89.75 420 ILE B O 1
ATOM 8724 N N . LYS B 1 421 ? 37.062 5.543 -5.395 1 90.31 421 LYS B N 1
ATOM 8725 C CA . LYS B 1 421 ? 37.969 4.434 -5.633 1 90.31 421 LYS B CA 1
ATOM 8726 C C . LYS B 1 421 ? 37.281 3.09 -5.395 1 90.31 421 LYS B C 1
ATOM 8728 O O . LYS B 1 421 ? 37.656 2.084 -6.008 1 90.31 421 LYS B O 1
ATOM 8733 N N . TYR B 1 422 ? 36.406 3.16 -4.453 1 91.94 422 TYR B N 1
ATOM 8734 C CA . TYR B 1 422 ? 35.656 1.944 -4.121 1 91.94 422 TYR B CA 1
ATOM 8735 C C . TYR B 1 422 ? 34.156 2.186 -4.184 1 91.94 422 TYR B C 1
ATOM 8737 O O . TYR B 1 422 ? 33.688 3.271 -3.84 1 91.94 422 TYR B O 1
ATOM 8745 N N . PHE B 1 423 ? 33.375 1.249 -4.645 1 90.88 423 PHE B N 1
ATOM 8746 C CA . PHE B 1 423 ? 31.938 1.352 -4.566 1 90.88 423 PHE B CA 1
ATOM 8747 C C . PHE B 1 423 ? 31.297 -0.024 -4.383 1 90.88 423 PHE B C 1
ATOM 8749 O O . PHE B 1 423 ? 31.797 -1.018 -4.914 1 90.88 423 PHE B O 1
ATOM 8756 N N . THR B 1 424 ? 30.312 -0.09 -3.549 1 92.62 424 THR B N 1
ATOM 8757 C CA . THR B 1 424 ? 29.594 -1.336 -3.289 1 92.62 424 THR B CA 1
ATOM 8758 C C . THR B 1 424 ? 28.328 -1.413 -4.129 1 92.62 424 THR B C 1
ATOM 8760 O O . THR B 1 424 ? 27.547 -0.456 -4.18 1 92.62 424 THR B O 1
ATOM 8763 N N . ALA B 1 425 ? 28.094 -2.471 -4.867 1 89.69 425 ALA B N 1
ATOM 8764 C CA . ALA B 1 425 ? 26.891 -2.691 -5.66 1 89.69 425 ALA B CA 1
ATOM 8765 C C . ALA B 1 425 ? 26.578 -4.18 -5.777 1 89.69 425 ALA B C 1
ATOM 8767 O O . ALA B 1 425 ? 27.484 -5.016 -5.785 1 89.69 425 ALA B O 1
ATOM 8768 N N . ASP B 1 426 ? 25.266 -4.578 -5.84 1 79.94 426 ASP B N 1
ATOM 8769 C CA . ASP B 1 426 ? 24.844 -5.977 -5.879 1 79.94 426 ASP B CA 1
ATOM 8770 C C . ASP B 1 426 ? 25.047 -6.574 -7.27 1 79.94 426 ASP B C 1
ATOM 8772 O O . ASP B 1 426 ? 25.375 -7.758 -7.402 1 79.94 426 ASP B O 1
ATOM 8776 N N . ARG B 1 427 ? 24.594 -5.824 -8.336 1 65.06 427 ARG B N 1
ATOM 8777 C CA . ARG B 1 427 ? 24.578 -6.449 -9.656 1 65.06 427 ARG B CA 1
ATOM 8778 C C . ARG B 1 427 ? 25.953 -6.375 -10.32 1 65.06 427 ARG B C 1
ATOM 8780 O O . ARG B 1 427 ? 26.516 -5.289 -10.469 1 65.06 427 ARG B O 1
ATOM 8787 N N . ALA B 1 428 ? 26.484 -7.539 -10.625 1 62.28 428 ALA B N 1
ATOM 8788 C CA . ALA B 1 428 ? 27.875 -7.59 -11.047 1 62.28 428 ALA B CA 1
ATOM 8789 C C . ALA B 1 428 ? 28.016 -7.266 -12.531 1 62.28 428 ALA B C 1
ATOM 8791 O O . ALA B 1 428 ? 28.844 -6.434 -12.922 1 62.28 428 ALA B O 1
ATOM 8792 N N . LYS B 1 429 ? 27.016 -7.832 -13.328 1 62.06 429 LYS B N 1
ATOM 8793 C CA . LYS B 1 429 ? 27.328 -7.73 -14.75 1 62.06 429 LYS B CA 1
ATOM 8794 C C . LYS B 1 429 ? 27.203 -6.289 -15.242 1 62.06 429 LYS B C 1
ATOM 8796 O O . LYS B 1 429 ? 28.031 -5.816 -16.016 1 62.06 429 LYS B O 1
ATOM 8801 N N . LEU B 1 430 ? 26.188 -5.613 -14.672 1 63.84 430 LEU B N 1
ATOM 8802 C CA . LEU B 1 430 ? 25.953 -4.23 -15.078 1 63.84 430 LEU B CA 1
ATOM 8803 C C . LEU B 1 430 ? 27.109 -3.338 -14.617 1 63.84 430 LEU B C 1
ATOM 8805 O O . LEU B 1 430 ? 27.625 -2.545 -15.406 1 63.84 430 LEU B O 1
ATOM 8809 N N . TYR B 1 431 ? 27.562 -3.521 -13.484 1 73.25 431 TYR B N 1
ATOM 8810 C CA . TYR B 1 431 ? 28.547 -2.609 -12.938 1 73.25 431 TYR B CA 1
ATOM 8811 C C . TYR B 1 431 ? 29.953 -2.977 -13.422 1 73.25 431 TYR B C 1
ATOM 8813 O O . TYR B 1 431 ? 30.844 -2.125 -13.469 1 73.25 431 TYR B O 1
ATOM 8821 N N . ASP B 1 432 ? 30.016 -4.25 -13.883 1 72.31 432 ASP B N 1
ATOM 8822 C CA . ASP B 1 432 ? 31.281 -4.629 -14.492 1 72.31 432 ASP B CA 1
ATOM 8823 C C . ASP B 1 432 ? 31.516 -3.885 -15.812 1 72.31 432 ASP B C 1
ATOM 8825 O O . ASP B 1 432 ? 32.625 -3.439 -16.094 1 72.31 432 ASP B O 1
ATOM 8829 N N . THR B 1 433 ? 30.438 -3.748 -16.469 1 72 433 THR B N 1
ATOM 8830 C CA . THR B 1 433 ? 30.5 -3.023 -17.734 1 72 433 THR B CA 1
ATOM 8831 C C . THR B 1 433 ? 30.781 -1.541 -17.484 1 72 433 THR B C 1
ATOM 8833 O O . THR B 1 433 ? 31.531 -0.915 -18.234 1 72 433 THR B O 1
ATOM 8836 N N . VAL B 1 434 ? 30.219 -1.054 -16.484 1 73.94 434 VAL B N 1
ATOM 8837 C CA . VAL B 1 434 ? 30.375 0.359 -16.156 1 73.94 434 VAL B CA 1
ATOM 8838 C C . VAL B 1 434 ? 31.812 0.63 -15.711 1 73.94 434 VAL B C 1
ATOM 8840 O O . VAL B 1 434 ? 32.406 1.623 -16.125 1 73.94 434 VAL B O 1
ATOM 8843 N N . VAL B 1 435 ? 32.375 -0.278 -14.938 1 77.56 435 VAL B N 1
ATOM 8844 C CA . VAL B 1 435 ? 33.719 -0.127 -14.438 1 77.56 435 VAL B CA 1
ATOM 8845 C C . VAL B 1 435 ? 34.719 -0.173 -15.602 1 77.56 435 VAL B C 1
ATOM 8847 O O . VAL B 1 435 ? 35.625 0.639 -15.672 1 77.56 435 VAL B O 1
ATOM 8850 N N . LYS B 1 436 ? 34.469 -1.071 -16.484 1 76.5 436 LYS B N 1
ATOM 8851 C CA . LYS B 1 436 ? 35.344 -1.197 -17.641 1 76.5 436 LYS B CA 1
ATOM 8852 C C . LYS B 1 436 ? 35.312 0.057 -18.516 1 76.5 436 LYS B C 1
ATOM 8854 O O . LYS B 1 436 ? 36.344 0.547 -18.953 1 76.5 436 LYS B O 1
ATOM 8859 N N . SER B 1 437 ? 34.156 0.521 -18.641 1 76.06 437 SER B N 1
ATOM 8860 C CA . SER B 1 437 ? 33.969 1.704 -19.484 1 76.06 437 SER B CA 1
ATOM 8861 C C . SER B 1 437 ? 34.625 2.93 -18.844 1 76.06 437 SER B C 1
ATOM 8863 O O . SER B 1 437 ? 35.25 3.736 -19.531 1 76.06 437 SER B O 1
ATOM 8865 N N . ILE B 1 438 ? 34.5 3.059 -17.609 1 77.25 438 ILE B N 1
ATOM 8866 C CA . ILE B 1 438 ? 35.031 4.211 -16.891 1 77.25 438 ILE B CA 1
ATOM 8867 C C . ILE B 1 438 ? 36.562 4.129 -16.859 1 77.25 438 ILE B C 1
ATOM 8869 O O . ILE B 1 438 ? 37.25 5.141 -17.016 1 77.25 438 ILE B O 1
ATOM 8873 N N . GLU B 1 439 ? 37.062 2.932 -16.609 1 80.19 439 GLU B N 1
ATOM 8874 C CA . GLU B 1 439 ? 38.5 2.75 -16.594 1 80.19 439 GLU B CA 1
ATOM 8875 C C . GLU B 1 439 ? 39.125 3.051 -17.953 1 80.19 439 GLU B C 1
ATOM 8877 O O . GLU B 1 439 ? 40.188 3.643 -18.031 1 80.19 439 GLU B O 1
ATOM 8882 N N . GLU B 1 440 ? 38.469 2.691 -18.938 1 79.25 440 GLU B N 1
ATOM 8883 C CA . GLU B 1 440 ? 38.969 2.916 -20.281 1 79.25 440 GLU B CA 1
ATOM 8884 C C . GLU B 1 440 ? 38.906 4.395 -20.672 1 79.25 440 GLU B C 1
ATOM 8886 O O . GLU B 1 440 ? 39.844 4.938 -21.25 1 79.25 440 GLU B O 1
ATOM 8891 N N . LYS B 1 441 ? 37.844 5.023 -20.281 1 76.75 441 LYS B N 1
ATOM 8892 C CA . LYS B 1 441 ? 37.594 6.395 -20.719 1 76.75 441 LYS B CA 1
ATOM 8893 C C . LYS B 1 441 ? 38.375 7.391 -19.875 1 76.75 441 LYS B C 1
ATOM 8895 O O . LYS B 1 441 ? 38.938 8.375 -20.406 1 76.75 441 LYS B O 1
ATOM 8900 N N . TYR B 1 442 ? 38.469 7.109 -18.562 1 76.62 442 TYR B N 1
ATOM 8901 C CA . TYR B 1 442 ? 39 8.141 -17.688 1 76.62 442 TYR B CA 1
ATOM 8902 C C . TYR B 1 442 ? 40.25 7.668 -16.984 1 76.62 442 TYR B C 1
ATOM 8904 O O . TYR B 1 442 ? 40.938 8.445 -16.312 1 76.62 442 TYR B O 1
ATOM 8912 N N . GLY B 1 443 ? 40.688 6.426 -17.125 1 72.88 443 GLY B N 1
ATOM 8913 C CA . GLY B 1 443 ? 41.938 5.902 -16.578 1 72.88 443 GLY B CA 1
ATOM 8914 C C . GLY B 1 443 ? 41.906 5.773 -15.07 1 72.88 443 GLY B C 1
ATOM 8915 O O . GLY B 1 443 ? 42.938 5.883 -14.422 1 72.88 443 GLY B O 1
ATOM 8916 N N . VAL B 1 444 ? 40.75 5.824 -14.492 1 77.12 444 VAL B N 1
ATOM 8917 C CA . VAL B 1 444 ? 40.656 5.707 -13.039 1 77.12 444 VAL B CA 1
ATOM 8918 C C . VAL B 1 444 ? 40.281 4.277 -12.664 1 77.12 444 VAL B C 1
ATOM 8920 O O . VAL B 1 444 ? 39.438 3.658 -13.32 1 77.12 444 VAL B O 1
ATOM 8923 N N . LYS B 1 445 ? 41.094 3.748 -11.734 1 83.38 445 LYS B N 1
ATOM 8924 C CA . LYS B 1 445 ? 40.812 2.393 -11.273 1 83.38 445 LYS B CA 1
ATOM 8925 C C . LYS B 1 445 ? 39.75 2.398 -10.18 1 83.38 445 LYS B C 1
ATOM 8927 O O . LYS B 1 445 ? 39.906 3.055 -9.148 1 83.38 445 LYS B O 1
ATOM 8932 N N . ILE B 1 446 ? 38.625 1.828 -10.469 1 87.81 446 ILE B N 1
ATOM 8933 C CA . ILE B 1 446 ? 37.562 1.726 -9.508 1 87.81 446 ILE B CA 1
ATOM 8934 C C . ILE B 1 446 ? 37.312 0.261 -9.148 1 87.81 446 ILE B C 1
ATOM 8936 O O . ILE B 1 446 ? 37.312 -0.607 -10.023 1 87.81 446 ILE B O 1
ATOM 8940 N N . THR B 1 447 ? 37.281 -0.001 -7.863 1 89.94 447 THR B N 1
ATOM 8941 C CA . THR B 1 447 ? 37.094 -1.367 -7.391 1 89.94 447 THR B CA 1
ATOM 8942 C C . THR B 1 447 ? 35.688 -1.562 -6.852 1 89.94 447 THR B C 1
ATOM 8944 O O . THR B 1 447 ? 35.219 -0.798 -6 1 89.94 447 THR B O 1
ATOM 8947 N N . ARG B 1 448 ? 35 -2.477 -7.355 1 90.75 448 ARG B N 1
ATOM 8948 C CA . ARG B 1 448 ? 33.656 -2.781 -6.906 1 90.75 448 ARG B CA 1
ATOM 8949 C C . ARG B 1 448 ? 33.656 -3.822 -5.793 1 90.75 448 ARG B C 1
ATOM 8951 O O . ARG B 1 448 ? 34.406 -4.789 -5.852 1 90.75 448 ARG B O 1
ATOM 8958 N N . THR B 1 449 ? 32.875 -3.598 -4.797 1 91.94 449 THR B N 1
ATOM 8959 C CA . THR B 1 449 ? 32.688 -4.562 -3.721 1 91.94 449 THR B CA 1
ATOM 8960 C C . THR B 1 449 ? 31.266 -5.145 -3.766 1 91.94 449 THR B C 1
ATOM 8962 O O . THR B 1 449 ? 30.312 -4.449 -4.117 1 91.94 449 THR B O 1
ATOM 8965 N N . ALA B 1 450 ? 31.141 -6.387 -3.455 1 91.44 450 ALA B N 1
ATOM 8966 C CA . ALA B 1 450 ? 29.859 -7.07 -3.473 1 91.44 450 ALA B CA 1
ATOM 8967 C C . ALA B 1 450 ? 29.188 -7.016 -2.104 1 91.44 450 ALA B C 1
ATOM 8969 O O . ALA B 1 450 ? 29.797 -6.578 -1.125 1 91.44 450 ALA B O 1
ATOM 8970 N N . CYS B 1 451 ? 27.938 -7.359 -2.076 1 92.44 451 CYS B N 1
ATOM 8971 C CA . CYS B 1 451 ? 27.156 -7.297 -0.848 1 92.44 451 CYS B CA 1
ATOM 8972 C C . CYS B 1 451 ? 26.891 -8.695 -0.302 1 92.44 451 CYS B C 1
ATOM 8974 O O . CYS B 1 451 ? 26.156 -9.477 -0.912 1 92.44 451 CYS B O 1
ATOM 8976 N N . TRP B 1 452 ? 27.406 -8.984 0.856 1 92.25 452 TRP B N 1
ATOM 8977 C CA . TRP B 1 452 ? 27.219 -10.297 1.483 1 92.25 452 TRP B CA 1
ATOM 8978 C C . TRP B 1 452 ? 25.781 -10.484 1.945 1 92.25 452 TRP B C 1
ATOM 8980 O O . TRP B 1 452 ? 25.312 -11.617 2.096 1 92.25 452 TRP B O 1
ATOM 8990 N N . PHE B 1 453 ? 25.094 -9.422 2.166 1 89.06 453 PHE B N 1
ATOM 8991 C CA . PHE B 1 453 ? 23.688 -9.539 2.549 1 89.06 453 PHE B CA 1
ATOM 8992 C C . PHE B 1 453 ? 22.859 -10.094 1.398 1 89.06 453 PHE B C 1
ATOM 8994 O O . PHE B 1 453 ? 21.953 -10.914 1.611 1 89.06 453 PHE B O 1
ATOM 9001 N N . HIS B 1 454 ? 23.156 -9.625 0.248 1 87.69 454 HIS B N 1
ATOM 9002 C CA . HIS B 1 454 ? 22.453 -10.133 -0.924 1 87.69 454 HIS B CA 1
ATOM 9003 C C . HIS B 1 454 ? 22.781 -11.602 -1.171 1 87.69 454 HIS B C 1
ATOM 9005 O O . HIS B 1 454 ? 21.922 -12.383 -1.577 1 87.69 454 HIS B O 1
ATOM 9011 N N . ALA B 1 455 ? 24 -11.93 -0.974 1 88.75 455 ALA B N 1
ATOM 9012 C CA . ALA B 1 455 ? 24.391 -13.336 -1.088 1 88.75 455 ALA B CA 1
ATOM 9013 C C . ALA B 1 455 ? 23.594 -14.195 -0.109 1 88.75 455 ALA B C 1
ATOM 9015 O O . ALA B 1 455 ? 23.078 -15.258 -0.48 1 88.75 455 ALA B O 1
ATOM 9016 N N . ARG B 1 456 ? 23.516 -13.703 1.069 1 87.12 456 ARG B N 1
ATOM 9017 C CA . ARG B 1 456 ? 22.766 -14.438 2.082 1 87.12 456 ARG B CA 1
ATOM 9018 C C . ARG B 1 456 ? 21.312 -14.617 1.661 1 87.12 456 ARG B C 1
ATOM 9020 O O . ARG B 1 456 ? 20.719 -15.672 1.89 1 87.12 456 ARG B O 1
ATOM 9027 N N . HIS B 1 457 ? 20.812 -13.594 1.091 1 81.44 457 HIS B N 1
ATOM 9028 C CA . HIS B 1 457 ? 19.422 -13.648 0.658 1 81.44 457 HIS B CA 1
ATOM 9029 C C . HIS B 1 457 ? 19.203 -14.758 -0.367 1 81.44 457 HIS B C 1
ATOM 9031 O O . HIS B 1 457 ? 18.188 -15.469 -0.319 1 81.44 457 HIS B O 1
ATOM 9037 N N . TYR B 1 458 ? 20.078 -14.953 -1.255 1 82.5 458 TYR B N 1
ATOM 9038 C CA . TYR B 1 458 ? 19.984 -16.016 -2.248 1 82.5 458 TYR B CA 1
ATOM 9039 C C . TYR B 1 458 ? 20 -17.391 -1.584 1 82.5 458 TYR B C 1
ATOM 9041 O O . TYR B 1 458 ? 19.266 -18.281 -1.977 1 82.5 458 TYR B O 1
ATOM 9049 N N . PHE B 1 459 ? 20.766 -17.516 -0.597 1 83.75 459 PHE B N 1
ATOM 9050 C CA . PHE B 1 459 ? 20.875 -18.797 0.083 1 83.75 459 PHE B CA 1
ATOM 9051 C C . PHE B 1 459 ? 19.656 -19.047 0.967 1 83.75 459 PHE B C 1
ATOM 9053 O O . PHE B 1 459 ? 19.234 -20.203 1.134 1 83.75 459 PHE B O 1
ATOM 9060 N N . VAL B 1 460 ? 19.141 -18.031 1.491 1 77.5 460 VAL B N 1
ATOM 9061 C CA . VAL B 1 460 ? 17.922 -18.172 2.297 1 77.5 460 VAL B CA 1
ATOM 9062 C C . VAL B 1 460 ? 16.766 -18.625 1.411 1 77.5 460 VAL B C 1
ATOM 9064 O O . VAL B 1 460 ? 15.969 -19.469 1.81 1 77.5 460 VAL B O 1
ATOM 9067 N N . ASP B 1 461 ? 16.734 -18.078 0.236 1 71.31 461 ASP B N 1
ATOM 9068 C CA . ASP B 1 461 ? 15.727 -18.5 -0.723 1 71.31 461 ASP B CA 1
ATOM 9069 C C . ASP B 1 461 ? 15.922 -19.969 -1.115 1 71.31 461 ASP B C 1
ATOM 9071 O O . ASP B 1 461 ? 14.953 -20.703 -1.253 1 71.31 461 ASP B O 1
ATOM 9075 N N . ALA B 1 462 ? 17.125 -20.312 -1.285 1 73.12 462 ALA B N 1
ATOM 9076 C CA . ALA B 1 462 ? 17.453 -21.672 -1.666 1 73.12 462 ALA B CA 1
ATOM 9077 C C . ALA B 1 462 ? 17.156 -22.656 -0.523 1 73.12 462 ALA B C 1
ATOM 9079 O O . ALA B 1 462 ? 16.859 -23.828 -0.757 1 73.12 462 ALA B O 1
ATOM 9080 N N . PHE B 1 463 ? 17.25 -22.156 0.62 1 71.62 463 PHE B N 1
ATOM 9081 C CA . PHE B 1 463 ? 16.984 -22.969 1.804 1 71.62 463 PHE B CA 1
ATOM 9082 C C . PHE B 1 463 ? 15.562 -23.484 1.804 1 71.62 463 PHE B C 1
ATOM 9084 O O . PHE B 1 463 ? 15.297 -24.578 2.32 1 71.62 463 PHE B O 1
ATOM 9091 N N . ILE B 1 464 ? 14.758 -22.641 1.258 1 57.94 464 ILE B N 1
ATOM 9092 C CA . ILE B 1 464 ? 13.359 -23.047 1.195 1 57.94 464 ILE B CA 1
ATOM 9093 C C . ILE B 1 464 ? 13.219 -24.297 0.343 1 57.94 464 ILE B C 1
ATOM 9095 O O . ILE B 1 464 ? 12.414 -25.188 0.657 1 57.94 464 ILE B O 1
ATOM 9099 N N . ALA B 1 465 ? 14.031 -24.5 -0.623 1 57.12 465 ALA B N 1
ATOM 9100 C CA . ALA B 1 465 ? 13.977 -25.641 -1.528 1 57.12 465 ALA B CA 1
ATOM 9101 C C . ALA B 1 465 ? 14.875 -26.781 -1.036 1 57.12 465 ALA B C 1
ATOM 9103 O O . ALA B 1 465 ? 14.539 -27.953 -1.184 1 57.12 465 ALA B O 1
ATOM 9104 N N . ASP B 1 466 ? 16.047 -26.406 -0.47 1 64.06 466 ASP B N 1
ATOM 9105 C CA . ASP B 1 466 ? 17.062 -27.375 -0.074 1 64.06 466 ASP B CA 1
ATOM 9106 C C . ASP B 1 466 ? 17.703 -26.984 1.258 1 64.06 466 ASP B C 1
ATOM 9108 O O . ASP B 1 466 ? 18.469 -26.016 1.327 1 64.06 466 ASP B O 1
ATOM 9112 N N . HIS B 1 467 ? 17.531 -27.734 2.238 1 61.59 467 HIS B N 1
ATOM 9113 C CA . HIS B 1 467 ? 17.969 -27.406 3.586 1 61.59 467 HIS B CA 1
ATOM 9114 C C . HIS B 1 467 ? 19.469 -27.625 3.742 1 61.59 467 HIS B C 1
ATOM 9116 O O . HIS B 1 467 ? 20.062 -27.188 4.73 1 61.59 467 HIS B O 1
ATOM 9122 N N . ARG B 1 468 ? 20 -28.25 2.832 1 69.12 468 ARG B N 1
ATOM 9123 C CA . ARG B 1 468 ? 21.422 -28.562 2.91 1 69.12 468 ARG B CA 1
ATOM 9124 C C . ARG B 1 468 ? 22.266 -27.297 2.838 1 69.12 468 ARG B C 1
ATOM 9126 O O . ARG B 1 468 ? 23.453 -27.312 3.174 1 69.12 468 ARG B O 1
ATOM 9133 N N . VAL B 1 469 ? 21.641 -26.172 2.521 1 78.06 469 VAL B N 1
ATOM 9134 C CA . VAL B 1 469 ? 22.375 -24.922 2.377 1 78.06 469 VAL B CA 1
ATOM 9135 C C . VAL B 1 469 ? 22.484 -24.234 3.73 1 78.06 469 VAL B C 1
ATOM 9137 O O . VAL B 1 469 ? 23.172 -23.219 3.859 1 78.06 469 VAL B O 1
ATOM 9140 N N . ARG B 1 470 ? 22.047 -24.734 4.703 1 73.81 470 ARG B N 1
ATOM 9141 C CA . ARG B 1 470 ? 21.984 -24.141 6.031 1 73.81 470 ARG B CA 1
ATOM 9142 C C . ARG B 1 470 ? 23.359 -23.797 6.562 1 73.81 470 ARG B C 1
ATOM 9144 O O . ARG B 1 470 ? 23.578 -22.719 7.113 1 73.81 470 ARG B O 1
ATOM 9151 N N . PRO B 1 471 ? 24.297 -24.688 6.406 1 70.88 471 PRO B N 1
ATOM 9152 C CA . PRO B 1 471 ? 25.625 -24.359 6.934 1 70.88 471 PRO B CA 1
ATOM 9153 C C . PRO B 1 471 ? 26.219 -23.125 6.293 1 70.88 471 PRO B C 1
ATOM 9155 O O . PRO B 1 471 ? 26.953 -22.375 6.953 1 70.88 471 PRO B O 1
ATOM 9158 N N . ILE B 1 472 ? 25.938 -22.906 5.09 1 82.19 472 ILE B N 1
ATOM 9159 C CA . ILE B 1 472 ? 26.469 -21.734 4.402 1 82.19 472 ILE B CA 1
ATOM 9160 C C . ILE B 1 472 ? 25.844 -20.469 4.992 1 82.19 472 ILE B C 1
ATOM 9162 O O . ILE B 1 472 ? 26.531 -19.469 5.195 1 82.19 472 ILE B O 1
ATOM 9166 N N . ILE B 1 473 ? 24.625 -20.5 5.289 1 80.75 473 ILE B N 1
ATOM 9167 C CA . ILE B 1 473 ? 23.922 -19.375 5.891 1 80.75 473 ILE B CA 1
ATOM 9168 C C . ILE B 1 473 ? 24.516 -19.078 7.27 1 80.75 473 ILE B C 1
ATOM 9170 O O . ILE B 1 473 ? 24.703 -17.922 7.629 1 80.75 473 ILE B O 1
ATOM 9174 N N . LYS B 1 474 ? 24.812 -20.109 7.926 1 74.5 474 LYS B N 1
ATOM 9175 C CA . LYS B 1 474 ? 25.406 -19.938 9.25 1 74.5 474 LYS B CA 1
ATOM 9176 C C . LYS B 1 474 ? 26.766 -19.281 9.164 1 74.5 474 LYS B C 1
ATOM 9178 O O . LYS B 1 474 ? 27.094 -18.406 9.977 1 74.5 474 LYS B O 1
ATOM 9183 N N . LEU B 1 475 ? 27.531 -19.703 8.266 1 79.69 475 LEU B N 1
ATOM 9184 C CA . LEU B 1 475 ? 28.844 -19.094 8.062 1 79.69 475 LEU B CA 1
ATOM 9185 C C . LEU B 1 475 ? 28.719 -17.625 7.723 1 79.69 475 LEU B C 1
ATOM 9187 O O . LEU B 1 475 ? 29.484 -16.797 8.219 1 79.69 475 LEU B O 1
ATOM 9191 N N . MET B 1 476 ? 27.797 -17.297 6.926 1 86.88 476 MET B N 1
ATOM 9192 C CA . MET B 1 476 ? 27.578 -15.898 6.57 1 86.88 476 MET B CA 1
ATOM 9193 C C . MET B 1 476 ? 27.141 -15.094 7.789 1 86.88 476 MET B C 1
ATOM 9195 O O . MET B 1 476 ? 27.516 -13.93 7.938 1 86.88 476 MET B O 1
ATOM 9199 N N . ASN B 1 477 ? 26.375 -15.672 8.609 1 80.12 477 ASN B N 1
ATOM 9200 C CA . ASN B 1 477 ? 25.953 -15.008 9.836 1 80.12 477 ASN B CA 1
ATOM 9201 C C . ASN B 1 477 ? 27.141 -14.68 10.734 1 80.12 477 ASN B C 1
ATOM 9203 O O . ASN B 1 477 ? 27.156 -13.648 11.406 1 80.12 477 ASN B O 1
ATOM 9207 N N . TYR B 1 478 ? 28.047 -15.539 10.602 1 76.38 478 TYR B N 1
ATOM 9208 C CA . TYR B 1 478 ? 29.25 -15.297 11.383 1 76.38 478 TYR B CA 1
ATOM 9209 C C . TYR B 1 478 ? 30 -14.078 10.859 1 76.38 478 TYR B C 1
ATOM 9211 O O . TYR B 1 478 ? 30.547 -13.297 11.641 1 76.38 478 TYR B O 1
ATOM 9219 N N . LEU B 1 479 ? 30.031 -13.953 9.68 1 86.94 479 LEU B N 1
ATOM 9220 C CA . LEU B 1 479 ? 30.656 -12.773 9.086 1 86.94 479 LEU B CA 1
ATOM 9221 C C . LEU B 1 479 ? 29.984 -11.5 9.578 1 86.94 479 LEU B C 1
ATOM 9223 O O . LEU B 1 479 ? 30.672 -10.531 9.938 1 86.94 479 LEU B O 1
ATOM 9227 N N . PHE B 1 480 ? 28.734 -11.531 9.641 1 85.69 480 PHE B N 1
ATOM 9228 C CA . PHE B 1 480 ? 27.984 -10.359 10.07 1 85.69 480 PHE B CA 1
ATOM 9229 C C . PHE B 1 480 ? 28.203 -10.094 11.562 1 85.69 480 PHE B C 1
ATOM 9231 O O . PHE B 1 480 ? 28.219 -8.938 12 1 85.69 480 PHE B O 1
ATOM 9238 N N . TYR B 1 481 ? 28.344 -11.125 12.234 1 76.56 481 TYR B N 1
ATOM 9239 C CA . TYR B 1 481 ? 28.609 -10.984 13.664 1 76.56 481 TYR B CA 1
ATOM 9240 C C . TYR B 1 481 ? 29.938 -10.297 13.906 1 76.56 481 TYR B C 1
ATOM 9242 O O . TYR B 1 481 ? 30.047 -9.414 14.758 1 76.56 481 TYR B O 1
ATOM 9250 N N . ILE B 1 482 ? 30.891 -10.695 13.219 1 81.06 482 ILE B N 1
ATOM 9251 C CA . ILE B 1 482 ? 32.219 -10.094 13.336 1 81.06 482 ILE B CA 1
ATOM 9252 C C . ILE B 1 482 ? 32.125 -8.602 13.031 1 81.06 482 ILE B C 1
ATOM 9254 O O . ILE B 1 482 ? 32.719 -7.781 13.742 1 81.06 482 ILE B O 1
ATOM 9258 N N . GLU B 1 483 ? 31.391 -8.312 12.047 1 86.75 483 GLU B N 1
ATOM 9259 C CA . GLU B 1 483 ? 31.234 -6.914 11.664 1 86.75 483 GLU B CA 1
ATOM 9260 C C . GLU B 1 483 ? 30.5 -6.125 12.742 1 86.75 483 GLU B C 1
ATOM 9262 O O . GLU B 1 483 ? 30.844 -4.973 13.016 1 86.75 483 GLU B O 1
ATOM 9267 N N . ARG B 1 484 ? 29.531 -6.711 13.344 1 83.44 484 ARG B N 1
ATOM 9268 C CA . ARG B 1 484 ? 28.781 -6.055 14.406 1 83.44 484 ARG B CA 1
ATOM 9269 C C . ARG B 1 484 ? 29.672 -5.766 15.609 1 83.44 484 ARG B C 1
ATOM 9271 O O . ARG B 1 484 ? 29.578 -4.695 16.219 1 83.44 484 ARG B O 1
ATOM 9278 N N . VAL B 1 485 ? 30.484 -6.684 15.906 1 76.69 485 VAL B N 1
ATOM 9279 C CA . VAL B 1 485 ? 31.391 -6.52 17.031 1 76.69 485 VAL B CA 1
ATOM 9280 C C . VAL B 1 485 ? 32.375 -5.402 16.734 1 76.69 485 VAL B C 1
ATOM 9282 O O . VAL B 1 485 ? 32.688 -4.586 17.594 1 76.69 485 VAL B O 1
ATOM 9285 N N . ALA B 1 486 ? 32.844 -5.418 15.578 1 82.69 486 ALA B N 1
ATOM 9286 C CA . ALA B 1 486 ? 33.781 -4.367 15.188 1 82.69 486 ALA B CA 1
ATOM 9287 C C . ALA B 1 486 ? 33.125 -2.992 15.258 1 82.69 486 ALA B C 1
ATOM 9289 O O . ALA B 1 486 ? 33.75 -2.02 15.688 1 82.69 486 ALA B O 1
ATOM 9290 N N . ASP B 1 487 ? 31.938 -2.877 14.93 1 82.06 487 ASP B N 1
ATOM 9291 C CA . ASP B 1 487 ? 31.188 -1.622 14.969 1 82.06 487 ASP B CA 1
ATOM 9292 C C . ASP B 1 487 ? 30.938 -1.173 16.406 1 82.06 487 ASP B C 1
ATOM 9294 O O . ASP B 1 487 ? 31.062 0.014 16.719 1 82.06 487 ASP B O 1
ATOM 9298 N N . GLU B 1 488 ? 30.516 -2.057 17.188 1 77 488 GLU B N 1
ATOM 9299 C CA . GLU B 1 488 ? 30.234 -1.755 18.578 1 77 488 GLU B CA 1
ATOM 9300 C C . GLU B 1 488 ? 31.469 -1.254 19.297 1 77 488 GLU B C 1
ATOM 9302 O O . GLU B 1 488 ? 31.391 -0.385 20.172 1 77 488 GLU B O 1
ATOM 9307 N N . LYS B 1 489 ? 32.531 -1.726 18.891 1 76.56 489 LYS B N 1
ATOM 9308 C CA . LYS B 1 489 ? 33.781 -1.328 19.516 1 76.56 489 LYS B CA 1
ATOM 9309 C C . LYS B 1 489 ? 34.312 -0.042 18.891 1 76.56 489 LYS B C 1
ATOM 9311 O O . LYS B 1 489 ? 35.312 0.505 19.359 1 76.56 489 LYS B O 1
ATOM 9316 N N . GLY B 1 490 ? 33.625 0.49 17.922 1 75.5 490 GLY B N 1
ATOM 9317 C CA . GLY B 1 490 ? 33.969 1.749 17.297 1 75.5 490 GLY B CA 1
ATOM 9318 C C . GLY B 1 490 ? 35.312 1.705 16.609 1 75.5 490 GLY B C 1
ATOM 9319 O O . GLY B 1 490 ? 36.125 2.635 16.734 1 75.5 490 GLY B O 1
ATOM 9320 N N . LYS B 1 491 ? 35.562 0.653 16 1 74.12 491 LYS B N 1
ATOM 9321 C CA . LYS B 1 491 ? 36.875 0.495 15.383 1 74.12 491 LYS B CA 1
ATOM 9322 C C . LYS B 1 491 ? 37.031 1.395 14.156 1 74.12 491 LYS B C 1
ATOM 9324 O O . LYS B 1 491 ? 36.062 1.62 13.43 1 74.12 491 LYS B O 1
ATOM 9329 N N . THR B 1 492 ? 38.188 1.938 14.094 1 82.69 492 THR B N 1
ATOM 9330 C CA . THR B 1 492 ? 38.5 2.729 12.914 1 82.69 492 THR B CA 1
ATOM 9331 C C . THR B 1 492 ? 38.719 1.828 11.695 1 82.69 492 THR B C 1
ATOM 9333 O O . THR B 1 492 ? 38.719 0.602 11.82 1 82.69 492 THR B O 1
ATOM 9336 N N . GLY B 1 493 ? 38.812 2.398 10.5 1 86 493 GLY B N 1
ATOM 9337 C CA . GLY B 1 493 ? 39 1.641 9.273 1 86 493 GLY B CA 1
ATOM 9338 C C . GLY B 1 493 ? 40.219 0.73 9.328 1 86 493 GLY B C 1
ATOM 9339 O O . GLY B 1 493 ? 40.125 -0.433 8.922 1 86 493 GLY B O 1
ATOM 9340 N N . GLU B 1 494 ? 41.188 1.195 9.953 1 88.62 494 GLU B N 1
ATOM 9341 C CA . GLU B 1 494 ? 42.438 0.41 10.039 1 88.62 494 GLU B CA 1
ATOM 9342 C C . GLU B 1 494 ? 42.281 -0.722 11.047 1 88.62 494 GLU B C 1
ATOM 9344 O O . GLU B 1 494 ? 42.75 -1.845 10.797 1 88.62 494 GLU B O 1
ATOM 9349 N N . ALA B 1 495 ? 41.688 -0.374 12.141 1 89.12 495 ALA B N 1
ATOM 9350 C CA . ALA B 1 495 ? 41.469 -1.392 13.172 1 89.12 495 ALA B CA 1
ATOM 9351 C C . ALA B 1 495 ? 40.5 -2.463 12.68 1 89.12 495 ALA B C 1
ATOM 9353 O O . ALA B 1 495 ? 40.656 -3.646 12.984 1 89.12 495 ALA B O 1
ATOM 9354 N N . ARG B 1 496 ? 39.656 -2.016 11.938 1 90.75 496 ARG B N 1
ATOM 9355 C CA . ARG B 1 496 ? 38.688 -2.955 11.383 1 90.75 496 ARG B CA 1
ATOM 9356 C C . ARG B 1 496 ? 39.344 -3.916 10.398 1 90.75 496 ARG B C 1
ATOM 9358 O O . ARG B 1 496 ? 39.031 -5.105 10.375 1 90.75 496 ARG B O 1
ATOM 9365 N N . LEU B 1 497 ? 40.219 -3.377 9.648 1 91.75 497 LEU B N 1
ATOM 9366 C CA . LEU B 1 497 ? 40.906 -4.211 8.688 1 91.75 497 LEU B CA 1
ATOM 9367 C C . LEU B 1 497 ? 41.719 -5.293 9.406 1 91.75 497 LEU B C 1
ATOM 9369 O O . LEU B 1 497 ? 41.75 -6.449 8.977 1 91.75 497 LEU B O 1
ATOM 9373 N N . LYS B 1 498 ? 42.344 -4.855 10.43 1 88.62 498 LYS B N 1
ATOM 9374 C CA . LYS B 1 498 ? 43.125 -5.828 11.203 1 88.62 498 LYS B CA 1
ATOM 9375 C C . LYS B 1 498 ? 42.219 -6.898 11.797 1 88.62 498 LYS B C 1
ATOM 9377 O O . LYS B 1 498 ? 42.562 -8.086 11.797 1 88.62 498 LYS B O 1
ATOM 9382 N N . PHE B 1 499 ? 41.188 -6.441 12.258 1 85.75 499 PHE B N 1
ATOM 9383 C CA . PHE B 1 499 ? 40.188 -7.344 12.836 1 85.75 499 PHE B CA 1
ATOM 9384 C C . PHE B 1 499 ? 39.656 -8.305 11.789 1 85.75 499 PHE B C 1
ATOM 9386 O O . PHE B 1 499 ? 39.5 -9.5 12.055 1 85.75 499 PHE B O 1
ATOM 9393 N N . ARG B 1 500 ? 39.469 -7.82 10.594 1 89.44 500 ARG B N 1
ATOM 9394 C CA . ARG B 1 500 ? 38.938 -8.609 9.492 1 89.44 500 ARG B CA 1
ATOM 9395 C C . ARG B 1 500 ? 39.938 -9.656 9.039 1 89.44 500 ARG B C 1
ATOM 9397 O O . ARG B 1 500 ? 39.594 -10.797 8.75 1 89.44 500 ARG B O 1
ATOM 9404 N N . LEU B 1 501 ? 41.125 -9.227 9 1 89.19 501 LEU B N 1
ATOM 9405 C CA . LEU B 1 501 ? 42.188 -10.133 8.555 1 89.19 501 LEU B CA 1
ATOM 9406 C C . LEU B 1 501 ? 42.406 -11.25 9.562 1 89.19 501 LEU B C 1
ATOM 9408 O O . LEU B 1 501 ? 42.75 -12.367 9.195 1 89.19 501 LEU B O 1
ATOM 9412 N N . LYS B 1 502 ? 42.062 -10.922 10.727 1 82.56 502 LYS B N 1
ATOM 9413 C CA . LYS B 1 502 ? 42.25 -11.906 11.789 1 82.56 502 LYS B CA 1
ATOM 9414 C C . LYS B 1 502 ? 41.094 -12.898 11.82 1 82.56 502 LYS B C 1
ATOM 9416 O O . LYS B 1 502 ? 41.281 -14.094 12.055 1 82.56 502 LYS B O 1
ATOM 9421 N N . TYR B 1 503 ? 39.938 -12.43 11.516 1 81.44 503 TYR B N 1
ATOM 9422 C CA . TYR B 1 503 ? 38.812 -13.312 11.734 1 81.44 503 TYR B CA 1
ATOM 9423 C C . TYR B 1 503 ? 38.031 -13.547 10.43 1 81.44 503 TYR B C 1
ATOM 9425 O O . TYR B 1 503 ? 37.875 -14.688 9.992 1 81.44 503 TYR B O 1
ATOM 9433 N N . SER B 1 504 ? 37.656 -12.508 9.734 1 87.56 504 SER B N 1
ATOM 9434 C CA . SER B 1 504 ? 36.75 -12.594 8.578 1 87.56 504 SER B CA 1
ATOM 9435 C C . SER B 1 504 ? 37.438 -13.328 7.418 1 87.56 504 SER B C 1
ATOM 9437 O O . SER B 1 504 ? 36.781 -14.031 6.656 1 87.56 504 SER B O 1
ATOM 9439 N N . ARG B 1 505 ? 38.688 -13.164 7.305 1 89.38 505 ARG B N 1
ATOM 9440 C CA . ARG B 1 505 ? 39.406 -13.797 6.203 1 89.38 505 ARG B CA 1
ATOM 9441 C C . ARG B 1 505 ? 39.25 -15.312 6.23 1 89.38 505 ARG B C 1
ATOM 9443 O O . ARG B 1 505 ? 39 -15.93 5.199 1 89.38 505 ARG B O 1
ATOM 9450 N N . PHE B 1 506 ? 39.312 -15.836 7.367 1 82.56 506 PHE B N 1
ATOM 9451 C CA . PHE B 1 506 ? 39.219 -17.281 7.512 1 82.56 506 PHE B CA 1
ATOM 9452 C C . PHE B 1 506 ? 37.781 -17.766 7.203 1 82.56 506 PHE B C 1
ATOM 9454 O O . PHE B 1 506 ? 37.594 -18.812 6.578 1 82.56 506 PHE B O 1
ATOM 9461 N N . VAL B 1 507 ? 36.875 -17.031 7.625 1 85.38 507 VAL B N 1
ATOM 9462 C CA . VAL B 1 507 ? 35.5 -17.406 7.395 1 85.38 507 VAL B CA 1
ATOM 9463 C C . VAL B 1 507 ? 35.188 -17.328 5.898 1 85.38 507 VAL B C 1
ATOM 9465 O O . VAL B 1 507 ? 34.562 -18.234 5.352 1 85.38 507 VAL B O 1
ATOM 9468 N N . VAL B 1 508 ? 35.656 -16.344 5.238 1 91.69 508 VAL B N 1
ATOM 9469 C CA . VAL B 1 508 ? 35.406 -16.172 3.812 1 91.69 508 VAL B CA 1
ATOM 9470 C C . VAL B 1 508 ? 36.062 -17.297 3.031 1 91.69 508 VAL B C 1
ATOM 9472 O O . VAL B 1 508 ? 35.469 -17.844 2.098 1 91.69 508 VAL B O 1
ATOM 9475 N N . GLN B 1 509 ? 37.219 -17.672 3.414 1 87.19 509 GLN B N 1
ATOM 9476 C CA . GLN B 1 509 ? 37.938 -18.766 2.756 1 87.19 509 GLN B CA 1
ATOM 9477 C C . GLN B 1 509 ? 37.156 -20.078 2.91 1 87.19 509 GLN B C 1
ATOM 9479 O O . GLN B 1 509 ? 37.031 -20.859 1.959 1 87.19 509 GLN B O 1
ATOM 9484 N N . SER B 1 510 ? 36.625 -20.234 4.07 1 81.62 510 SER B N 1
ATOM 9485 C CA . SER B 1 510 ? 35.844 -21.438 4.324 1 81.62 510 SER B CA 1
ATOM 9486 C C . SER B 1 510 ? 34.562 -21.469 3.465 1 81.62 510 SER B C 1
ATOM 9488 O O . SER B 1 510 ? 34.188 -22.516 2.941 1 81.62 510 SER B O 1
ATOM 9490 N N . ILE B 1 511 ? 34 -20.312 3.332 1 89.56 511 ILE B N 1
ATOM 9491 C CA . ILE B 1 511 ? 32.812 -20.219 2.527 1 89.56 511 ILE B CA 1
ATOM 9492 C C . ILE B 1 511 ? 33.125 -20.5 1.064 1 89.56 511 ILE B C 1
ATOM 9494 O O . ILE B 1 511 ? 32.438 -21.297 0.412 1 89.56 511 ILE B O 1
ATOM 9498 N N . MET B 1 512 ? 34.188 -19.938 0.607 1 90.12 512 MET B N 1
ATOM 9499 C CA . MET B 1 512 ? 34.562 -20.094 -0.794 1 90.12 512 MET B CA 1
ATOM 9500 C C . MET B 1 512 ? 34.906 -21.547 -1.103 1 90.12 512 MET B C 1
ATOM 9502 O O . MET B 1 512 ? 34.531 -22.062 -2.156 1 90.12 512 MET B O 1
ATOM 9506 N N . LYS B 1 513 ? 35.531 -22.203 -0.225 1 83.44 513 LYS B N 1
ATOM 9507 C CA . LYS B 1 513 ? 35.875 -23.609 -0.403 1 83.44 513 LYS B CA 1
ATOM 9508 C C . LYS B 1 513 ? 34.625 -24.469 -0.434 1 83.44 513 LYS B C 1
ATOM 9510 O O . LYS B 1 513 ? 34.5 -25.375 -1.271 1 83.44 513 LYS B O 1
ATOM 9515 N N . ALA B 1 514 ? 33.781 -24.141 0.44 1 81.5 514 ALA B N 1
ATOM 9516 C CA . ALA B 1 514 ? 32.531 -24.906 0.51 1 81.5 514 ALA B CA 1
ATOM 9517 C C . ALA B 1 514 ? 31.719 -24.719 -0.764 1 81.5 514 ALA B C 1
ATOM 9519 O O . ALA B 1 514 ? 31.156 -25.688 -1.293 1 81.5 514 ALA B O 1
ATOM 9520 N N . LEU B 1 515 ? 31.719 -23.547 -1.257 1 89 515 LEU B N 1
ATOM 9521 C CA . LEU B 1 515 ? 30.953 -23.25 -2.457 1 89 515 LEU B CA 1
ATOM 9522 C C . LEU B 1 515 ? 31.562 -23.922 -3.68 1 89 515 LEU B C 1
ATOM 9524 O O . LEU B 1 515 ? 30.859 -24.438 -4.539 1 89 515 LEU B O 1
ATOM 9528 N N . GLN B 1 516 ? 32.844 -23.922 -3.736 1 86 516 GLN B N 1
ATOM 9529 C CA . GLN B 1 516 ? 33.531 -24.578 -4.852 1 86 516 GLN B CA 1
ATOM 9530 C C . GLN B 1 516 ? 33.281 -26.078 -4.852 1 86 516 GLN B C 1
ATOM 9532 O O . GLN B 1 516 ? 33.062 -26.672 -5.91 1 86 516 GLN B O 1
ATOM 9537 N N . ARG B 1 517 ? 33.156 -26.625 -3.754 1 78.38 517 ARG B N 1
ATOM 9538 C CA . ARG B 1 517 ? 32.844 -28.047 -3.627 1 78.38 517 ARG B CA 1
ATOM 9539 C C . ARG B 1 517 ? 31.422 -28.344 -4.102 1 78.38 517 ARG B C 1
ATOM 9541 O O . ARG B 1 517 ? 31.203 -29.359 -4.773 1 78.38 517 ARG B O 1
ATOM 9548 N N . MET B 1 518 ? 30.625 -27.484 -3.717 1 79 518 MET B N 1
ATOM 9549 C CA . MET B 1 518 ? 29.234 -27.672 -4.113 1 79 518 MET B CA 1
ATOM 9550 C C . MET B 1 518 ? 29.078 -27.578 -5.629 1 79 518 MET B C 1
ATOM 9552 O O . MET B 1 518 ? 28.281 -28.312 -6.223 1 79 518 MET B O 1
ATOM 9556 N N . LYS B 1 519 ? 29.797 -26.719 -6.184 1 81 519 LYS B N 1
ATOM 9557 C CA . LYS B 1 519 ? 29.734 -26.531 -7.633 1 81 519 LYS B CA 1
ATOM 9558 C C . LYS B 1 519 ? 30.328 -27.734 -8.367 1 81 519 LYS B C 1
ATOM 9560 O O . LYS B 1 519 ? 29.812 -28.156 -9.398 1 81 519 LYS B O 1
ATOM 9565 N N . ASP B 1 520 ? 31.438 -28.281 -7.871 1 75.62 520 ASP B N 1
ATOM 9566 C CA . ASP B 1 520 ? 32.188 -29.344 -8.555 1 75.62 520 ASP B CA 1
ATOM 9567 C C . ASP B 1 520 ? 31.531 -30.703 -8.297 1 75.62 520 ASP B C 1
ATOM 9569 O O . ASP B 1 520 ? 31.75 -31.641 -9.062 1 75.62 520 ASP B O 1
ATOM 9573 N N . GLU B 1 521 ? 30.859 -30.812 -7.199 1 62.53 521 GLU B N 1
ATOM 9574 C CA . GLU B 1 521 ? 30.297 -32.125 -6.855 1 62.53 521 GLU B CA 1
ATOM 9575 C C . GLU B 1 521 ? 29.297 -32.594 -7.902 1 62.53 521 GLU B C 1
ATOM 9577 O O . GLU B 1 521 ? 28.234 -31.969 -8.078 1 62.53 521 GLU B O 1
ATOM 9582 N N . LYS B 1 522 ? 29.703 -33.188 -9.016 1 55.47 522 LYS B N 1
ATOM 9583 C CA . LYS B 1 522 ? 28.906 -33.781 -10.086 1 55.47 522 LYS B CA 1
ATOM 9584 C C . LYS B 1 522 ? 28.078 -34.969 -9.562 1 55.47 522 LYS B C 1
ATOM 9586 O O . LYS B 1 522 ? 27 -35.25 -10.094 1 55.47 522 LYS B O 1
ATOM 9591 N N . ASN B 1 523 ? 28.516 -35.844 -8.703 1 46.97 523 ASN B N 1
ATOM 9592 C CA . ASN B 1 523 ? 27.922 -37.125 -8.336 1 46.97 523 ASN B CA 1
ATOM 9593 C C . ASN B 1 523 ? 26.734 -36.938 -7.391 1 46.97 523 ASN B C 1
ATOM 9595 O O . ASN B 1 523 ? 25.938 -37.844 -7.203 1 46.97 523 ASN B O 1
ATOM 9599 N N . VAL B 1 524 ? 26.828 -36.188 -6.328 1 42.97 524 VAL B N 1
ATOM 9600 C CA . VAL B 1 524 ? 25.812 -36.094 -5.289 1 42.97 524 VAL B CA 1
ATOM 9601 C C . VAL B 1 524 ? 24.547 -35.469 -5.859 1 42.97 524 VAL B C 1
ATOM 9603 O O . VAL B 1 524 ? 24.609 -34.75 -6.855 1 42.97 524 VAL B O 1
ATOM 9606 N N . LYS B 1 525 ? 23.375 -35.812 -5.223 1 51.38 525 LYS B N 1
ATOM 9607 C CA . LYS B 1 525 ? 22.031 -35.344 -5.547 1 51.38 525 LYS B CA 1
ATOM 9608 C C . LYS B 1 525 ? 22.062 -33.875 -5.957 1 51.38 525 LYS B C 1
ATOM 9610 O O . LYS B 1 525 ? 22.484 -33.031 -5.184 1 51.38 525 LYS B O 1
ATOM 9615 N N . LYS B 1 526 ? 22.094 -33.688 -7.203 1 59.59 526 LYS B N 1
ATOM 9616 C CA . LYS B 1 526 ? 22.156 -32.469 -7.992 1 59.59 526 LYS B CA 1
ATOM 9617 C C . LYS B 1 526 ? 21.391 -31.328 -7.316 1 59.59 526 LYS B C 1
ATOM 9619 O O . LYS B 1 526 ? 20.234 -31.5 -6.918 1 59.59 526 LYS B O 1
ATOM 9624 N N . TYR B 1 527 ? 22.297 -30.469 -6.621 1 65.94 527 TYR B N 1
ATOM 9625 C CA . TYR B 1 527 ? 21.625 -29.281 -6.094 1 65.94 527 TYR B CA 1
ATOM 9626 C C . TYR B 1 527 ? 20.719 -28.672 -7.141 1 65.94 527 TYR B C 1
ATOM 9628 O O . TYR B 1 527 ? 21 -28.734 -8.336 1 65.94 527 TYR B O 1
ATOM 9636 N N . GLY B 1 528 ? 19.625 -28.312 -6.629 1 64.38 528 GLY B N 1
ATOM 9637 C CA . GLY B 1 528 ? 18.625 -27.703 -7.496 1 64.38 528 GLY B CA 1
ATOM 9638 C C . GLY B 1 528 ? 19.109 -26.406 -8.133 1 64.38 528 GLY B C 1
ATOM 9639 O O . GLY B 1 528 ? 20.172 -25.906 -7.789 1 64.38 528 GLY B O 1
ATOM 9640 N N . LYS B 1 529 ? 18.391 -26 -9.031 1 69.81 529 LYS B N 1
ATOM 9641 C CA . LYS B 1 529 ? 18.734 -24.797 -9.781 1 69.81 529 LYS B CA 1
ATOM 9642 C C . LYS B 1 529 ? 18.844 -23.578 -8.859 1 69.81 529 LYS B C 1
ATOM 9644 O O . LYS B 1 529 ? 19.703 -22.719 -9.055 1 69.81 529 LYS B O 1
ATOM 9649 N N . MET B 1 530 ? 18.047 -23.578 -7.84 1 74.06 530 MET B N 1
ATOM 9650 C CA . MET B 1 530 ? 18.047 -22.438 -6.93 1 74.06 530 MET B CA 1
ATOM 9651 C C . MET B 1 530 ? 19.328 -22.406 -6.105 1 74.06 530 MET B C 1
ATOM 9653 O O . MET B 1 530 ? 19.891 -21.328 -5.875 1 74.06 530 MET B O 1
ATOM 9657 N N . VAL B 1 531 ? 19.734 -23.562 -5.715 1 76.56 531 VAL B N 1
ATOM 9658 C CA . VAL B 1 531 ? 20.969 -23.625 -4.934 1 76.56 531 VAL B CA 1
ATOM 9659 C C . VAL B 1 531 ? 22.156 -23.281 -5.812 1 76.56 531 VAL B C 1
ATOM 9661 O O . VAL B 1 531 ? 23.047 -22.516 -5.402 1 76.56 531 VAL B O 1
ATOM 9664 N N . MET B 1 532 ? 22.125 -23.734 -6.98 1 79.75 532 MET B N 1
ATOM 9665 C CA . MET B 1 532 ? 23.234 -23.469 -7.883 1 79.75 532 MET B CA 1
ATOM 9666 C C . MET B 1 532 ? 23.297 -21.984 -8.25 1 79.75 532 MET B C 1
ATOM 9668 O O . MET B 1 532 ? 24.375 -21.422 -8.43 1 79.75 532 MET B O 1
ATOM 9672 N N . ARG B 1 533 ? 22.172 -21.406 -8.328 1 80.94 533 ARG B N 1
ATOM 9673 C CA . ARG B 1 533 ? 22.141 -19.969 -8.578 1 80.94 533 ARG B CA 1
ATOM 9674 C C . ARG B 1 533 ? 22.781 -19.188 -7.438 1 80.94 533 ARG B C 1
ATOM 9676 O O . ARG B 1 533 ? 23.516 -18.234 -7.676 1 80.94 533 ARG B O 1
ATOM 9683 N N . ALA B 1 534 ? 22.5 -19.625 -6.254 1 84.69 534 ALA B N 1
ATOM 9684 C CA . ALA B 1 534 ? 23.078 -18.969 -5.09 1 84.69 534 ALA B CA 1
ATOM 9685 C C . ALA B 1 534 ? 24.594 -19.172 -5.051 1 84.69 534 ALA B C 1
ATOM 9687 O O . ALA B 1 534 ? 25.344 -18.219 -4.777 1 84.69 534 ALA B O 1
ATOM 9688 N N . VAL B 1 535 ? 24.984 -20.344 -5.398 1 86.38 535 VAL B N 1
ATOM 9689 C CA . VAL B 1 535 ? 26.391 -20.672 -5.387 1 86.38 535 VAL B CA 1
ATOM 9690 C C . VAL B 1 535 ? 27.125 -19.891 -6.48 1 86.38 535 VAL B C 1
ATOM 9692 O O . VAL B 1 535 ? 28.156 -19.266 -6.223 1 86.38 535 VAL B O 1
ATOM 9695 N N . ASN B 1 536 ? 26.562 -19.859 -7.613 1 85.88 536 ASN B N 1
ATOM 9696 C CA . ASN B 1 536 ? 27.188 -19.156 -8.734 1 85.88 536 ASN B CA 1
ATOM 9697 C C . ASN B 1 536 ? 27.188 -17.656 -8.516 1 85.88 536 ASN B C 1
ATOM 9699 O O . ASN B 1 536 ? 28.078 -16.953 -9.008 1 85.88 536 ASN B O 1
ATOM 9703 N N . TYR B 1 537 ? 26.25 -17.172 -7.754 1 87.75 537 TYR B N 1
ATOM 9704 C CA . TYR B 1 537 ? 26.188 -15.75 -7.461 1 87.75 537 TYR B CA 1
ATOM 9705 C C . TYR B 1 537 ? 27.453 -15.281 -6.754 1 87.75 537 TYR B C 1
ATOM 9707 O O . TYR B 1 537 ? 27.984 -14.211 -7.055 1 87.75 537 TYR B O 1
ATOM 9715 N N . VAL B 1 538 ? 27.922 -16.047 -5.875 1 89.94 538 VAL B N 1
ATOM 9716 C CA . VAL B 1 538 ? 29.078 -15.664 -5.074 1 89.94 538 VAL B CA 1
ATOM 9717 C C . VAL B 1 538 ? 30.359 -16.016 -5.824 1 89.94 538 VAL B C 1
ATOM 9719 O O . VAL B 1 538 ? 31.266 -15.18 -5.934 1 89.94 538 VAL B O 1
ATOM 9722 N N . LEU B 1 539 ? 30.406 -17.188 -6.434 1 90.06 539 LEU B N 1
ATOM 9723 C CA . LEU B 1 539 ? 31.656 -17.656 -7.039 1 90.06 539 LEU B CA 1
ATOM 9724 C C . LEU B 1 539 ? 31.969 -16.875 -8.305 1 90.06 539 LEU B C 1
ATOM 9726 O O . LEU B 1 539 ? 33.156 -16.672 -8.633 1 90.06 539 LEU B O 1
ATOM 9730 N N . ASP B 1 540 ? 30.953 -16.438 -9.055 1 84.62 540 ASP B N 1
ATOM 9731 C CA . ASP B 1 540 ? 31.172 -15.656 -10.266 1 84.62 540 ASP B CA 1
ATOM 9732 C C . ASP B 1 540 ? 31.766 -14.289 -9.93 1 84.62 540 ASP B C 1
ATOM 9734 O O . ASP B 1 540 ? 32.375 -13.656 -10.781 1 84.62 540 ASP B O 1
ATOM 9738 N N . ASP B 1 541 ? 31.578 -13.844 -8.727 1 88.88 541 ASP B N 1
ATOM 9739 C CA . ASP B 1 541 ? 32.094 -12.555 -8.273 1 88.88 541 ASP B CA 1
ATOM 9740 C C . ASP B 1 541 ? 32.969 -12.711 -7.027 1 88.88 541 ASP B C 1
ATOM 9742 O O . ASP B 1 541 ? 32.844 -11.922 -6.086 1 88.88 541 ASP B O 1
ATOM 9746 N N . LYS B 1 542 ? 33.75 -13.664 -6.992 1 89.69 542 LYS B N 1
ATOM 9747 C CA . LYS B 1 542 ? 34.531 -14.031 -5.828 1 89.69 542 LYS B CA 1
ATOM 9748 C C . LYS B 1 542 ? 35.469 -12.891 -5.414 1 89.69 542 LYS B C 1
ATOM 9750 O O . LYS B 1 542 ? 35.625 -12.617 -4.223 1 89.69 542 LYS B O 1
ATOM 9755 N N . GLU B 1 543 ? 36.062 -12.203 -6.348 1 89.31 543 GLU B N 1
ATOM 9756 C CA . GLU B 1 543 ? 37 -11.125 -6.051 1 89.31 543 GLU B CA 1
ATOM 9757 C C . GLU B 1 543 ? 36.312 -9.953 -5.371 1 89.31 543 GLU B C 1
ATOM 9759 O O . GLU B 1 543 ? 36.812 -9.391 -4.398 1 89.31 543 GLU B O 1
ATOM 9764 N N . ALA B 1 544 ? 35.188 -9.617 -5.863 1 90.81 544 ALA B N 1
ATOM 9765 C CA . ALA B 1 544 ? 34.438 -8.492 -5.305 1 90.81 544 ALA B CA 1
ATOM 9766 C C . ALA B 1 544 ? 34 -8.789 -3.873 1 90.81 544 ALA B C 1
ATOM 9768 O O . ALA B 1 544 ? 33.938 -7.883 -3.035 1 90.81 544 ALA B O 1
ATOM 9769 N N . PHE B 1 545 ? 33.688 -10.055 -3.551 1 93.25 545 PHE B N 1
ATOM 9770 C CA . PHE B 1 545 ? 33.219 -10.438 -2.225 1 93.25 545 PHE B CA 1
ATOM 9771 C C . PHE B 1 545 ? 34.375 -10.398 -1.216 1 93.25 545 PHE B C 1
ATOM 9773 O O . PHE B 1 545 ? 34.125 -10.453 -0.006 1 93.25 545 PHE B O 1
ATOM 9780 N N . GLN B 1 546 ? 35.594 -10.234 -1.698 1 93.44 546 GLN B N 1
ATOM 9781 C CA . GLN B 1 546 ? 36.719 -10.273 -0.797 1 93.44 546 GLN B CA 1
ATOM 9782 C C . GLN B 1 546 ? 37.375 -8.898 -0.664 1 93.44 546 GLN B C 1
ATOM 9784 O O . GLN B 1 546 ? 38.312 -8.719 0.111 1 93.44 546 GLN B O 1
ATOM 9789 N N . VAL B 1 547 ? 36.875 -7.945 -1.292 1 92.38 547 VAL B N 1
ATOM 9790 C CA . VAL B 1 547 ? 37.469 -6.613 -1.31 1 92.38 547 VAL B CA 1
ATOM 9791 C C . VAL B 1 547 ? 37.406 -6.004 0.091 1 92.38 547 VAL B C 1
ATOM 9793 O O . VAL B 1 547 ? 38.312 -5.285 0.499 1 92.38 547 VAL B O 1
ATOM 9796 N N . PHE B 1 548 ? 36.375 -6.273 0.877 1 92.62 548 PHE B N 1
ATOM 9797 C CA . PHE B 1 548 ? 36.219 -5.68 2.201 1 92.62 548 PHE B CA 1
ATOM 9798 C C . PHE B 1 548 ? 37.375 -6.129 3.119 1 92.62 548 PHE B C 1
ATOM 9800 O O . PHE B 1 548 ? 37.594 -5.512 4.156 1 92.62 548 PHE B O 1
ATOM 9807 N N . LEU B 1 549 ? 38.125 -7.152 2.693 1 93.19 549 LEU B N 1
ATOM 9808 C CA . LEU B 1 549 ? 39.25 -7.66 3.471 1 93.19 549 LEU B CA 1
ATOM 9809 C C . LEU B 1 549 ? 40.5 -6.852 3.189 1 93.19 549 LEU B C 1
ATOM 9811 O O . LEU B 1 549 ? 41.531 -7.012 3.877 1 93.19 549 LEU B O 1
ATOM 9815 N N . THR B 1 550 ? 40.438 -5.945 2.213 1 92.25 550 THR B N 1
ATOM 9816 C CA . THR B 1 550 ? 41.625 -5.164 1.837 1 92.25 550 THR B CA 1
ATOM 9817 C C . THR B 1 550 ? 41.469 -3.719 2.307 1 92.25 550 THR B C 1
ATOM 9819 O O . THR B 1 550 ? 42.469 -2.98 2.363 1 92.25 550 THR B O 1
ATOM 9822 N N . ASN B 1 551 ? 40.312 -3.365 2.584 1 91.75 551 ASN B N 1
ATOM 9823 C CA . ASN B 1 551 ? 40.031 -2 3.008 1 91.75 551 ASN B CA 1
ATOM 9824 C C . ASN B 1 551 ? 39 -1.971 4.133 1 91.75 551 ASN B C 1
ATOM 9826 O O . ASN B 1 551 ? 37.844 -2.35 3.93 1 91.75 551 ASN B O 1
ATOM 9830 N N . GLY B 1 552 ? 39.344 -1.458 5.242 1 89.5 552 GLY B N 1
ATOM 9831 C CA . GLY B 1 552 ? 38.5 -1.446 6.422 1 89.5 552 GLY B CA 1
ATOM 9832 C C . GLY B 1 552 ? 37.406 -0.406 6.352 1 89.5 552 GLY B C 1
ATOM 9833 O O . GLY B 1 552 ? 36.438 -0.441 7.141 1 89.5 552 GLY B O 1
ATOM 9834 N N . ASP B 1 553 ? 37.5 0.49 5.406 1 88.81 553 ASP B N 1
ATOM 9835 C CA . ASP B 1 553 ? 36.5 1.555 5.301 1 88.81 553 ASP B CA 1
ATOM 9836 C C . ASP B 1 553 ? 35.312 1.118 4.438 1 88.81 553 ASP B C 1
ATOM 9838 O O . ASP B 1 553 ? 34.281 1.788 4.41 1 88.81 553 ASP B O 1
ATOM 9842 N N . VAL B 1 554 ? 35.469 0.022 3.797 1 91.94 554 VAL B N 1
ATOM 9843 C CA . VAL B 1 554 ? 34.406 -0.486 2.922 1 91.94 554 VAL B CA 1
ATOM 9844 C C . VAL B 1 554 ? 33.469 -1.375 3.719 1 91.94 554 VAL B C 1
ATOM 9846 O O . VAL B 1 554 ? 33.906 -2.195 4.527 1 91.94 554 VAL B O 1
ATOM 9849 N N . GLU B 1 555 ? 32.219 -1.213 3.523 1 90.56 555 GLU B N 1
ATOM 9850 C CA . GLU B 1 555 ? 31.203 -2.002 4.227 1 90.56 555 GLU B CA 1
ATOM 9851 C C . GLU B 1 555 ? 31.047 -3.385 3.6 1 90.56 555 GLU B C 1
ATOM 9853 O O . GLU B 1 555 ? 31.266 -3.555 2.4 1 90.56 555 GLU B O 1
ATOM 9858 N N . ILE B 1 556 ? 30.656 -4.297 4.371 1 90.94 556 ILE B N 1
ATOM 9859 C CA . ILE B 1 556 ? 30.484 -5.672 3.914 1 90.94 556 ILE B CA 1
ATOM 9860 C C . ILE B 1 556 ? 29.156 -5.816 3.184 1 90.94 556 ILE B C 1
ATOM 9862 O O . ILE B 1 556 ? 28.953 -6.781 2.443 1 90.94 556 ILE B O 1
ATOM 9866 N N . HIS B 1 557 ? 28.375 -4.832 3.471 1 89.56 557 HIS B N 1
ATOM 9867 C CA . HIS B 1 557 ? 27.047 -4.934 2.871 1 89.56 557 HIS B CA 1
ATOM 9868 C C . HIS B 1 557 ? 26.609 -3.598 2.295 1 89.56 557 HIS B C 1
ATOM 9870 O O . HIS B 1 557 ? 27.266 -2.574 2.5 1 89.56 557 HIS B O 1
ATOM 9876 N N . ASN B 1 558 ? 25.516 -3.676 1.456 1 90.5 558 ASN B N 1
ATOM 9877 C CA . ASN B 1 558 ? 24.953 -2.516 0.769 1 90.5 558 ASN B CA 1
ATOM 9878 C C . ASN B 1 558 ? 23.625 -2.082 1.382 1 90.5 558 ASN B C 1
ATOM 9880 O O . ASN B 1 558 ? 22.75 -1.566 0.683 1 90.5 558 ASN B O 1
ATOM 9884 N N . ILE B 1 559 ? 23.422 -2.303 2.682 1 86.12 559 ILE B N 1
ATOM 9885 C CA . ILE B 1 559 ? 22.125 -2.119 3.336 1 86.12 559 ILE B CA 1
ATOM 9886 C C . ILE B 1 559 ? 21.797 -0.63 3.432 1 86.12 559 ILE B C 1
ATOM 9888 O O . ILE B 1 559 ? 20.625 -0.238 3.379 1 86.12 559 ILE B O 1
ATOM 9892 N N . ALA B 1 560 ? 22.844 0.171 3.547 1 89.81 560 ALA B N 1
ATOM 9893 C CA . ALA B 1 560 ? 22.625 1.604 3.73 1 89.81 560 ALA B CA 1
ATOM 9894 C C . ALA B 1 560 ? 21.844 2.197 2.562 1 89.81 560 ALA B C 1
ATOM 9896 O O . ALA B 1 560 ? 20.891 2.959 2.764 1 89.81 560 ALA B O 1
ATOM 9897 N N . ILE B 1 561 ? 22.266 1.828 1.389 1 91.25 561 ILE B N 1
ATOM 9898 C CA . ILE B 1 561 ? 21.594 2.385 0.221 1 91.25 561 ILE B CA 1
ATOM 9899 C C . ILE B 1 561 ? 20.203 1.762 0.081 1 91.25 561 ILE B C 1
ATOM 9901 O O . ILE B 1 561 ? 19.281 2.412 -0.394 1 91.25 561 ILE B O 1
ATOM 9905 N N . GLU B 1 562 ? 20.062 0.498 0.447 1 86.75 562 GLU B N 1
ATOM 9906 C CA . GLU B 1 562 ? 18.766 -0.163 0.397 1 86.75 562 GLU B CA 1
ATOM 9907 C C . GLU B 1 562 ? 17.75 0.542 1.294 1 86.75 562 GLU B C 1
ATOM 9909 O O . GLU B 1 562 ? 16.578 0.645 0.949 1 86.75 562 GLU B O 1
ATOM 9914 N N . ARG B 1 563 ? 18.219 1.036 2.363 1 87.31 563 ARG B N 1
ATOM 9915 C CA . ARG B 1 563 ? 17.359 1.771 3.287 1 87.31 563 ARG B CA 1
ATOM 9916 C C . ARG B 1 563 ? 16.875 3.068 2.658 1 87.31 563 ARG B C 1
ATOM 9918 O O . ARG B 1 563 ? 15.742 3.496 2.912 1 87.31 563 ARG B O 1
ATOM 9925 N N . CYS B 1 564 ? 17.719 3.592 1.838 1 90.44 564 CYS B N 1
ATOM 9926 C CA . CYS B 1 564 ? 17.359 4.84 1.177 1 90.44 564 CYS B CA 1
ATOM 9927 C C . CYS B 1 564 ? 16.219 4.613 0.178 1 90.44 564 CYS B C 1
ATOM 9929 O O . CYS B 1 564 ? 15.477 5.539 -0.137 1 90.44 564 CYS B O 1
ATOM 9931 N N . PHE B 1 565 ? 16.125 3.391 -0.288 1 89.31 565 PHE B N 1
ATOM 9932 C CA . PHE B 1 565 ? 15.125 3.102 -1.301 1 89.31 565 PHE B CA 1
ATOM 9933 C C . PHE B 1 565 ? 13.797 2.732 -0.653 1 89.31 565 PHE B C 1
ATOM 9935 O O . PHE B 1 565 ? 12.781 2.574 -1.343 1 89.31 565 PHE B O 1
ATOM 9942 N N . ARG B 1 566 ? 13.758 2.637 0.584 1 82.25 566 ARG B N 1
ATOM 9943 C CA . ARG B 1 566 ? 12.547 2.195 1.263 1 82.25 566 ARG B CA 1
ATOM 9944 C C . ARG B 1 566 ? 11.383 3.146 0.984 1 82.25 566 ARG B C 1
ATOM 9946 O O . ARG B 1 566 ? 10.266 2.705 0.724 1 82.25 566 ARG B O 1
ATOM 9953 N N . HIS B 1 567 ? 11.641 4.375 1.044 1 83 567 HIS B N 1
ATOM 9954 C CA . HIS B 1 567 ? 10.57 5.344 0.827 1 83 567 HIS B CA 1
ATOM 9955 C C . HIS B 1 567 ? 10.109 5.34 -0.627 1 83 567 HIS B C 1
ATOM 9957 O O . HIS B 1 567 ? 8.922 5.516 -0.907 1 83 567 HIS B O 1
ATOM 9963 N N . ILE B 1 568 ? 11.062 5.145 -1.507 1 84.81 568 ILE B N 1
ATOM 9964 C CA . ILE B 1 568 ? 10.695 5.074 -2.916 1 84.81 568 ILE B CA 1
ATOM 9965 C C . ILE B 1 568 ? 9.828 3.836 -3.162 1 84.81 568 ILE B C 1
ATOM 9967 O O . ILE B 1 568 ? 8.867 3.885 -3.934 1 84.81 568 ILE B O 1
ATOM 9971 N N . ALA B 1 569 ? 10.25 2.781 -2.518 1 78.75 569 ALA B N 1
ATOM 9972 C CA . ALA B 1 569 ? 9.477 1.55 -2.65 1 78.75 569 ALA B CA 1
ATOM 9973 C C . ALA B 1 569 ? 8.062 1.731 -2.115 1 78.75 569 ALA B C 1
ATOM 9975 O O . ALA B 1 569 ? 7.098 1.248 -2.715 1 78.75 569 ALA B O 1
ATOM 9976 N N . MET B 1 570 ? 7.926 2.457 -1.09 1 75.56 570 MET B N 1
ATOM 9977 C CA . MET B 1 570 ? 6.617 2.758 -0.516 1 75.56 570 MET B CA 1
ATOM 9978 C C . MET B 1 570 ? 5.809 3.654 -1.446 1 75.56 570 MET B C 1
ATOM 9980 O O . MET B 1 570 ? 4.602 3.459 -1.61 1 75.56 570 MET B O 1
ATOM 9984 N N . GLY B 1 571 ? 6.512 4.582 -1.967 1 74.31 571 GLY B N 1
ATOM 9985 C CA . GLY B 1 571 ? 5.871 5.465 -2.928 1 74.31 571 GLY B CA 1
ATOM 9986 C C . GLY B 1 571 ? 5.332 4.734 -4.141 1 74.31 571 GLY B C 1
ATOM 9987 O O . GLY B 1 571 ? 4.242 5.051 -4.625 1 74.31 571 GLY B O 1
ATOM 9988 N N . ARG B 1 572 ? 6.094 3.752 -4.547 1 73.5 572 ARG B N 1
ATOM 9989 C CA . ARG B 1 572 ? 5.664 2.965 -5.699 1 73.5 572 ARG B CA 1
ATOM 9990 C C . ARG B 1 572 ? 4.348 2.254 -5.41 1 73.5 572 ARG B C 1
ATOM 9992 O O . ARG B 1 572 ? 3.512 2.098 -6.305 1 73.5 572 ARG B O 1
ATOM 9999 N N . ARG B 1 573 ? 4.156 1.923 -4.23 1 64.81 573 ARG B N 1
ATOM 10000 C CA . ARG B 1 573 ? 2.941 1.225 -3.826 1 64.81 573 ARG B CA 1
ATOM 10001 C C . ARG B 1 573 ? 1.756 2.182 -3.764 1 64.81 573 ARG B C 1
ATOM 10003 O O . ARG B 1 573 ? 0.646 1.828 -4.168 1 64.81 573 ARG B O 1
ATOM 10010 N N . ASN B 1 574 ? 2.102 3.4 -3.336 1 65.12 574 ASN B N 1
ATOM 10011 C CA . ASN B 1 574 ? 1.015 4.32 -3.018 1 65.12 574 ASN B CA 1
ATOM 10012 C C . ASN B 1 574 ? 0.805 5.348 -4.129 1 65.12 574 ASN B C 1
ATOM 10014 O O . ASN B 1 574 ? -0.312 5.824 -4.336 1 65.12 574 ASN B O 1
ATOM 10018 N N . LEU B 1 575 ? 1.976 5.961 -4.613 1 63.72 575 LEU B N 1
ATOM 10019 C CA . LEU B 1 575 ? 1.911 7.07 -5.562 1 63.72 575 LEU B CA 1
ATOM 10020 C C . LEU B 1 575 ? 1.689 6.559 -6.98 1 63.72 575 LEU B C 1
ATOM 10022 O O . LEU B 1 575 ? 1.185 7.289 -7.836 1 63.72 575 LEU B O 1
ATOM 10026 N N . GLY B 1 576 ? 1.879 5.215 -7.102 1 61.22 576 GLY B N 1
ATOM 10027 C CA . GLY B 1 576 ? 1.666 4.602 -8.406 1 61.22 576 GLY B CA 1
ATOM 10028 C C . GLY B 1 576 ? 2.807 4.852 -9.375 1 61.22 576 GLY B C 1
ATOM 10029 O O . GLY B 1 576 ? 3.945 4.461 -9.109 1 61.22 576 GLY B O 1
ATOM 10030 N N . LYS B 1 577 ? 2.434 5.754 -10.555 1 69.94 577 LYS B N 1
ATOM 10031 C CA . LYS B 1 577 ? 3.209 5.895 -11.789 1 69.94 577 LYS B CA 1
ATOM 10032 C C . LYS B 1 577 ? 3.605 7.348 -12.023 1 69.94 577 LYS B C 1
ATOM 10034 O O . LYS B 1 577 ? 2.939 8.266 -11.539 1 69.94 577 LYS B O 1
ATOM 10039 N N . ALA B 1 578 ? 4.91 7.492 -12.344 1 77.75 578 ALA B N 1
ATOM 10040 C CA . ALA B 1 578 ? 5.273 8.82 -12.82 1 77.75 578 ALA B CA 1
ATOM 10041 C C . ALA B 1 578 ? 4.621 9.117 -14.172 1 77.75 578 ALA B C 1
ATOM 10043 O O . ALA B 1 578 ? 4.66 8.289 -15.078 1 77.75 578 ALA B O 1
ATOM 10044 N N . GLY B 1 579 ? 4.004 10.258 -14.219 1 74.94 579 GLY B N 1
ATOM 10045 C CA . GLY B 1 579 ? 3.24 10.602 -15.406 1 74.94 579 GLY B CA 1
ATOM 10046 C C . GLY B 1 579 ? 4.113 10.93 -16.594 1 74.94 579 GLY B C 1
ATOM 10047 O O . GLY B 1 579 ? 3.627 11.008 -17.734 1 74.94 579 GLY B O 1
ATOM 10048 N N . SER B 1 580 ? 5.379 11.219 -16.422 1 82.19 580 SER B N 1
ATOM 10049 C CA . SER B 1 580 ? 6.316 11.578 -17.484 1 82.19 580 SER B CA 1
ATOM 10050 C C . SER B 1 580 ? 7.758 11.328 -17.047 1 82.19 580 SER B C 1
ATOM 10052 O O . SER B 1 580 ? 8.023 11.07 -15.875 1 82.19 580 SER B O 1
ATOM 10054 N N . HIS B 1 581 ? 8.688 11.391 -18.062 1 84.5 581 HIS B N 1
ATOM 10055 C CA . HIS B 1 581 ? 10.109 11.258 -17.766 1 84.5 581 HIS B CA 1
ATOM 10056 C C . HIS B 1 581 ? 10.594 12.406 -16.875 1 84.5 581 HIS B C 1
ATOM 10058 O O . HIS B 1 581 ? 11.398 12.203 -15.969 1 84.5 581 HIS B O 1
ATOM 10064 N N . GLU B 1 582 ? 10.078 13.531 -17.156 1 87 582 GLU B N 1
ATOM 10065 C CA . GLU B 1 582 ? 10.461 14.688 -16.344 1 87 582 GLU B CA 1
ATOM 10066 C C . GLU B 1 582 ? 9.969 14.539 -14.906 1 87 582 GLU B C 1
ATOM 10068 O O . GLU B 1 582 ? 10.672 14.914 -13.969 1 87 582 GLU B O 1
ATOM 10073 N N . ALA B 1 583 ? 8.781 14.047 -14.789 1 87.75 583 ALA B N 1
ATOM 10074 C CA . ALA B 1 583 ? 8.227 13.812 -13.453 1 87.75 583 ALA B CA 1
ATOM 10075 C C . ALA B 1 583 ? 9.062 12.797 -12.688 1 87.75 583 ALA B C 1
ATOM 10077 O O . ALA B 1 583 ? 9.258 12.93 -11.477 1 87.75 583 ALA B O 1
ATOM 10078 N N . ALA B 1 584 ? 9.539 11.82 -13.453 1 88.62 584 ALA B N 1
ATOM 10079 C CA . ALA B 1 584 ? 10.375 10.797 -12.828 1 88.62 584 ALA B CA 1
ATOM 10080 C C . ALA B 1 584 ? 11.695 11.391 -12.352 1 88.62 584 ALA B C 1
ATOM 10082 O O . ALA B 1 584 ? 12.188 11.031 -11.273 1 88.62 584 ALA B O 1
ATOM 10083 N N . GLU B 1 585 ? 12.258 12.242 -13.148 1 91.62 585 GLU B N 1
ATOM 10084 C CA . GLU B 1 585 ? 13.492 12.914 -12.773 1 91.62 585 GLU B CA 1
ATOM 10085 C C . GLU B 1 585 ? 13.305 13.766 -11.516 1 91.62 585 GLU B C 1
ATOM 10087 O O . GLU B 1 585 ? 14.148 13.75 -10.617 1 91.62 585 GLU B O 1
ATOM 10092 N N . ASN B 1 586 ? 12.227 14.492 -11.477 1 93.44 586 ASN B N 1
ATOM 10093 C CA . ASN B 1 586 ? 11.914 15.328 -10.32 1 93.44 586 ASN B CA 1
ATOM 10094 C C . ASN B 1 586 ? 11.703 14.492 -9.062 1 93.44 586 ASN B C 1
ATOM 10096 O O . ASN B 1 586 ? 12.188 14.852 -7.984 1 93.44 586 ASN B O 1
ATOM 10100 N N . LEU B 1 587 ? 11.016 13.438 -9.234 1 91.5 587 LEU B N 1
ATOM 10101 C CA . LEU B 1 587 ? 10.742 12.562 -8.102 1 91.5 587 LEU B CA 1
ATOM 10102 C C . LEU B 1 587 ? 12.031 11.953 -7.559 1 91.5 587 LEU B C 1
ATOM 10104 O O . LEU B 1 587 ? 12.227 11.898 -6.344 1 91.5 587 LEU B O 1
ATOM 10108 N N . ALA B 1 588 ? 12.891 11.484 -8.453 1 92.38 588 ALA B N 1
ATOM 10109 C CA . ALA B 1 588 ? 14.172 10.922 -8.047 1 92.38 588 ALA B CA 1
ATOM 10110 C C . ALA B 1 588 ? 14.984 11.938 -7.242 1 92.38 588 ALA B C 1
ATOM 10112 O O . ALA B 1 588 ? 15.547 11.594 -6.199 1 92.38 588 ALA B O 1
ATOM 10113 N N . PHE B 1 589 ? 14.992 13.102 -7.711 1 95.31 589 PHE B N 1
ATOM 10114 C CA . PHE B 1 589 ? 15.75 14.156 -7.035 1 95.31 589 PHE B CA 1
ATOM 10115 C C . PHE B 1 589 ? 15.164 14.438 -5.656 1 95.31 589 PHE B C 1
ATOM 10117 O O . PHE B 1 589 ? 15.898 14.602 -4.684 1 95.31 589 PHE B O 1
ATOM 10124 N N . MET B 1 590 ? 13.867 14.57 -5.57 1 95.62 590 MET B N 1
ATOM 10125 C CA . MET B 1 590 ? 13.227 14.883 -4.297 1 95.62 590 MET B CA 1
ATOM 10126 C C . MET B 1 590 ? 13.508 13.805 -3.26 1 95.62 590 MET B C 1
ATOM 10128 O O . MET B 1 590 ? 13.711 14.109 -2.082 1 95.62 590 MET B O 1
ATOM 10132 N N . TYR B 1 591 ? 13.508 12.578 -3.66 1 94.5 591 TYR B N 1
ATOM 10133 C CA . TYR B 1 591 ? 13.844 11.508 -2.736 1 94.5 591 TYR B CA 1
ATOM 10134 C C . TYR B 1 591 ? 15.305 11.594 -2.305 1 94.5 591 TYR B C 1
ATOM 10136 O O . TYR B 1 591 ? 15.648 11.242 -1.173 1 94.5 591 TYR B O 1
ATOM 10144 N N . SER B 1 592 ? 16.188 12.039 -3.244 1 95.94 592 SER B N 1
ATOM 10145 C CA . SER B 1 592 ? 17.578 12.289 -2.865 1 95.94 592 SER B CA 1
ATOM 10146 C C . SER B 1 592 ? 17.656 13.297 -1.722 1 95.94 592 SER B C 1
ATOM 10148 O O . SER B 1 592 ? 18.406 13.094 -0.764 1 95.94 592 SER B O 1
ATOM 10150 N N . LEU B 1 593 ? 16.859 14.336 -1.911 1 96.19 593 LEU B N 1
ATOM 10151 C CA . LEU B 1 593 ? 16.875 15.383 -0.9 1 96.19 593 LEU B CA 1
ATOM 10152 C C . LEU B 1 593 ? 16.312 14.875 0.422 1 96.19 593 LEU B C 1
ATOM 10154 O O . LEU B 1 593 ? 16.891 15.125 1.483 1 96.19 593 LEU B O 1
ATOM 10158 N N . TYR B 1 594 ? 15.266 14.188 0.38 1 95.25 594 TYR B N 1
ATOM 10159 C CA . TYR B 1 594 ? 14.602 13.68 1.576 1 95.25 594 TYR B CA 1
ATOM 10160 C C . TYR B 1 594 ? 15.523 12.758 2.363 1 95.25 594 TYR B C 1
ATOM 10162 O O . TYR B 1 594 ? 15.703 12.93 3.57 1 95.25 594 TYR B O 1
ATOM 10170 N N . GLU B 1 595 ? 16.047 11.797 1.667 1 96.06 595 GLU B N 1
ATOM 10171 C CA . GLU B 1 595 ? 16.906 10.82 2.33 1 96.06 595 GLU B CA 1
ATOM 10172 C C . GLU B 1 595 ? 18.172 11.492 2.881 1 96.06 595 GLU B C 1
ATOM 10174 O O . GLU B 1 595 ? 18.688 11.086 3.928 1 96.06 595 GLU B O 1
ATOM 10179 N N . SER B 1 596 ? 18.703 12.445 2.139 1 97.25 596 SER B N 1
ATOM 10180 C CA . SER B 1 596 ? 19.859 13.195 2.625 1 97.25 596 SER B CA 1
ATOM 10181 C C . SER B 1 596 ? 19.516 13.992 3.879 1 97.25 596 SER B C 1
ATOM 10183 O O . SER B 1 596 ? 20.328 14.078 4.809 1 97.25 596 SER B O 1
ATOM 10185 N N . CYS B 1 597 ? 18.297 14.625 3.875 1 95.69 597 CYS B N 1
ATOM 10186 C CA . CYS B 1 597 ? 17.844 15.328 5.066 1 95.69 597 CYS B CA 1
ATOM 10187 C C . CYS B 1 597 ? 17.719 14.383 6.254 1 95.69 597 CYS B C 1
ATOM 10189 O O . CYS B 1 597 ? 18.125 14.727 7.367 1 95.69 597 CYS B O 1
ATOM 10191 N N . LYS B 1 598 ? 17.188 13.273 6.031 1 92.62 598 LYS B N 1
ATOM 10192 C CA . LYS B 1 598 ? 17.031 12.266 7.078 1 92.62 598 LYS B CA 1
ATOM 10193 C C . LYS B 1 598 ? 18.375 11.875 7.68 1 92.62 598 LYS B C 1
ATOM 10195 O O . LYS B 1 598 ? 18.516 11.773 8.898 1 92.62 598 LYS B O 1
ATOM 10200 N N . MET B 1 599 ? 19.391 11.711 6.848 1 93.81 599 MET B N 1
ATOM 10201 C CA . MET B 1 599 ? 20.719 11.32 7.301 1 93.81 599 MET B CA 1
ATOM 10202 C C . MET B 1 599 ? 21.359 12.422 8.141 1 93.81 599 MET B C 1
ATOM 10204 O O . MET B 1 599 ? 22.188 12.148 9.008 1 93.81 599 MET B O 1
ATOM 10208 N N . ASN B 1 600 ? 20.938 13.617 7.887 1 94.38 600 ASN B N 1
ATOM 10209 C CA . ASN B 1 600 ? 21.469 14.758 8.625 1 94.38 600 ASN B CA 1
ATOM 10210 C C . ASN B 1 600 ? 20.547 15.18 9.758 1 94.38 600 ASN B C 1
ATOM 10212 O O . ASN B 1 600 ? 20.703 16.266 10.32 1 94.38 600 ASN B O 1
ATOM 10216 N N . ASN B 1 601 ? 19.484 14.477 10.078 1 90.44 601 ASN B N 1
ATOM 10217 C CA . ASN B 1 601 ? 18.516 14.727 11.148 1 90.44 601 ASN B CA 1
ATOM 10218 C C . ASN B 1 601 ? 17.828 16.078 10.969 1 90.44 601 ASN B C 1
ATOM 10220 O O . ASN B 1 601 ? 17.734 16.859 11.922 1 90.44 601 ASN B O 1
ATOM 10224 N N . LEU B 1 602 ? 17.578 16.359 9.727 1 92.69 602 LEU B N 1
ATOM 10225 C CA . LEU B 1 602 ? 16.844 17.562 9.398 1 92.69 602 LEU B CA 1
ATOM 10226 C C . LEU B 1 602 ? 15.367 17.266 9.148 1 92.69 602 LEU B C 1
ATOM 10228 O O . LEU B 1 602 ? 15.031 16.234 8.555 1 92.69 602 LEU B O 1
ATOM 10232 N N . ASN B 1 603 ? 14.508 18.156 9.68 1 91.12 603 ASN B N 1
ATOM 10233 C CA . ASN B 1 603 ? 13.102 18.062 9.305 1 91.12 603 ASN B CA 1
ATOM 10234 C C . ASN B 1 603 ? 12.883 18.453 7.844 1 91.12 603 ASN B C 1
ATOM 10236 O O . ASN B 1 603 ? 13.102 19.609 7.465 1 91.12 603 ASN B O 1
ATOM 10240 N N . PHE B 1 604 ? 12.531 17.547 7.07 1 93.81 604 PHE B N 1
ATOM 10241 C CA . PHE B 1 604 ? 12.445 17.719 5.625 1 93.81 604 PHE B CA 1
ATOM 10242 C C . PHE B 1 604 ? 11.531 18.891 5.281 1 93.81 604 PHE B C 1
ATOM 10244 O O . PHE B 1 604 ? 11.891 19.75 4.473 1 93.81 604 PHE B O 1
ATOM 10251 N N . GLY B 1 605 ? 10.281 18.922 5.875 1 92.12 605 GLY B N 1
ATOM 10252 C CA . GLY B 1 605 ? 9.336 20 5.605 1 92.12 605 GLY B CA 1
ATOM 10253 C C . GLY B 1 605 ? 9.883 21.375 5.922 1 92.12 605 GLY B C 1
ATOM 10254 O O . GLY B 1 605 ? 9.797 22.281 5.098 1 92.12 605 GLY B O 1
ATOM 10255 N N . ARG B 1 606 ? 10.445 21.547 7.09 1 91.56 606 ARG B N 1
ATOM 10256 C CA . ARG B 1 606 ? 11.016 22.828 7.5 1 91.56 606 ARG B CA 1
ATOM 10257 C C . ARG B 1 606 ? 12.203 23.203 6.621 1 91.56 606 ARG B C 1
ATOM 10259 O O . ARG B 1 606 ? 12.391 24.375 6.281 1 91.56 606 ARG B O 1
ATOM 10266 N N . TYR B 1 607 ? 13.031 22.25 6.332 1 95.25 607 TYR B N 1
ATOM 10267 C CA . TYR B 1 607 ? 14.18 22.438 5.453 1 95.25 607 TYR B CA 1
ATOM 10268 C C . TYR B 1 607 ? 13.742 22.984 4.098 1 95.25 607 TYR B C 1
ATOM 10270 O O . TYR B 1 607 ? 14.289 23.969 3.611 1 95.25 607 TYR B O 1
ATOM 10278 N N . ILE B 1 608 ? 12.719 22.344 3.451 1 95.38 608 ILE B N 1
ATOM 10279 C CA . ILE B 1 608 ? 12.227 22.734 2.137 1 95.38 608 ILE B CA 1
ATOM 10280 C C . ILE B 1 608 ? 11.648 24.141 2.201 1 95.38 608 ILE B C 1
ATOM 10282 O O . ILE B 1 608 ? 11.898 24.969 1.312 1 95.38 608 ILE B O 1
ATOM 10286 N N . GLU B 1 609 ? 10.828 24.391 3.223 1 94.31 609 GLU B N 1
ATOM 10287 C CA . GLU B 1 609 ? 10.25 25.719 3.379 1 94.31 609 GLU B CA 1
ATOM 10288 C C . GLU B 1 609 ? 11.336 26.781 3.492 1 94.31 609 GLU B C 1
ATOM 10290 O O . GLU B 1 609 ? 11.234 27.859 2.885 1 94.31 609 GLU B O 1
ATOM 10295 N N . ASP B 1 610 ? 12.344 26.5 4.238 1 94.5 610 ASP B N 1
ATOM 10296 C CA . ASP B 1 610 ? 13.438 27.453 4.453 1 94.5 610 ASP B CA 1
ATOM 10297 C C . ASP B 1 610 ? 14.188 27.719 3.152 1 94.5 610 ASP B C 1
ATOM 10299 O O . ASP B 1 610 ? 14.43 28.875 2.793 1 94.5 610 ASP B O 1
ATOM 10303 N N . ILE B 1 611 ? 14.602 26.656 2.457 1 95.44 611 ILE B N 1
ATOM 10304 C CA . ILE B 1 611 ? 15.406 26.828 1.25 1 95.44 611 ILE B CA 1
ATOM 10305 C C . ILE B 1 611 ? 14.594 27.562 0.189 1 95.44 611 ILE B C 1
ATOM 10307 O O . ILE B 1 611 ? 15.125 28.406 -0.527 1 95.44 611 ILE B O 1
ATOM 10311 N N . LEU B 1 612 ? 13.297 27.234 0.04 1 95.94 612 LEU B N 1
ATOM 10312 C CA . LEU B 1 612 ? 12.453 27.906 -0.938 1 95.94 612 LEU B CA 1
ATOM 10313 C C . LEU B 1 612 ? 12.258 29.375 -0.575 1 95.94 612 LEU B C 1
ATOM 10315 O O . LEU B 1 612 ? 12.156 30.234 -1.458 1 95.94 612 LEU B O 1
ATOM 10319 N N . THR B 1 613 ? 12.141 29.641 0.764 1 94.81 613 THR B N 1
ATOM 10320 C CA . THR B 1 613 ? 12.055 31.031 1.219 1 94.81 613 THR B CA 1
ATOM 10321 C C . THR B 1 613 ? 13.328 31.797 0.879 1 94.81 613 THR B C 1
ATOM 10323 O O . THR B 1 613 ? 13.266 32.938 0.411 1 94.81 613 THR B O 1
ATOM 10326 N N . ARG B 1 614 ? 14.461 31.156 1.06 1 94 614 ARG B N 1
ATOM 10327 C CA . ARG B 1 614 ? 15.75 31.766 0.731 1 94 614 ARG B CA 1
ATOM 10328 C C . ARG B 1 614 ? 15.852 32.031 -0.764 1 94 614 ARG B C 1
ATOM 10330 O O . ARG B 1 614 ? 16.312 33.125 -1.167 1 94 614 ARG B O 1
ATOM 10337 N N . MET B 1 615 ? 15.445 31.094 -1.534 1 93.5 615 MET B N 1
ATOM 10338 C CA . MET B 1 615 ? 15.477 31.266 -2.982 1 93.5 615 MET B CA 1
ATOM 10339 C C . MET B 1 615 ? 14.531 32.375 -3.42 1 93.5 615 MET B C 1
ATOM 10341 O O . MET B 1 615 ? 14.867 33.188 -4.305 1 93.5 615 MET B O 1
ATOM 10345 N N . LYS B 1 616 ? 13.336 32.406 -2.834 1 92.88 616 LYS B N 1
ATOM 10346 C CA . LYS B 1 616 ? 12.359 33.438 -3.119 1 92.88 616 LYS B CA 1
ATOM 10347 C C . LYS B 1 616 ? 12.922 34.812 -2.797 1 92.88 616 LYS B C 1
ATOM 10349 O O . LYS B 1 616 ? 12.68 35.781 -3.531 1 92.88 616 LYS B O 1
ATOM 10354 N N . ASP B 1 617 ? 13.719 34.844 -1.678 1 91.12 617 ASP B N 1
ATOM 10355 C CA . ASP B 1 617 ? 14.289 36.125 -1.225 1 91.12 617 ASP B CA 1
ATOM 10356 C C . ASP B 1 617 ? 15.547 36.469 -2.014 1 91.12 617 ASP B C 1
ATOM 10358 O O . ASP B 1 617 ? 16.188 37.5 -1.758 1 91.12 617 ASP B O 1
ATOM 10362 N N . GLY B 1 618 ? 16.031 35.594 -2.898 1 89.88 618 GLY B N 1
ATOM 10363 C CA . GLY B 1 618 ? 17.125 35.906 -3.805 1 89.88 618 GLY B CA 1
ATOM 10364 C C . GLY B 1 618 ? 18.453 35.344 -3.344 1 89.88 618 GLY B C 1
ATOM 10365 O O . GLY B 1 618 ? 19.5 35.719 -3.875 1 89.88 618 GLY B O 1
ATOM 10366 N N . ASP B 1 619 ? 18.406 34.5 -2.371 1 90.38 619 ASP B N 1
ATOM 10367 C CA . ASP B 1 619 ? 19.641 33.844 -1.91 1 90.38 619 ASP B CA 1
ATOM 10368 C C . ASP B 1 619 ? 20.203 32.906 -2.973 1 90.38 619 ASP B C 1
ATOM 10370 O O . ASP B 1 619 ? 19.516 32 -3.443 1 90.38 619 ASP B O 1
ATOM 10374 N N . LYS B 1 620 ? 21.516 33.156 -3.307 1 91.31 620 LYS B N 1
ATOM 10375 C CA . LYS B 1 620 ? 22.109 32.344 -4.367 1 91.31 620 LYS B CA 1
ATOM 10376 C C . LYS B 1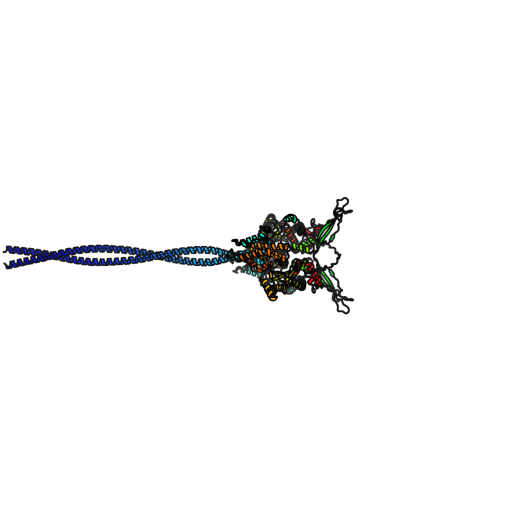 620 ? 23.188 31.438 -3.816 1 91.31 620 LYS B C 1
ATOM 10378 O O . LYS B 1 620 ? 23.938 30.812 -4.582 1 91.31 620 LYS B O 1
ATOM 10383 N N . ASP B 1 621 ? 23.281 31.344 -2.566 1 92.25 621 ASP B N 1
ATOM 10384 C CA . ASP B 1 621 ? 24.234 30.422 -1.967 1 92.25 621 ASP B CA 1
ATOM 10385 C C . ASP B 1 621 ? 23.641 29.016 -1.878 1 92.25 621 ASP B C 1
ATOM 10387 O O . ASP B 1 621 ? 23.328 28.531 -0.786 1 92.25 621 ASP B O 1
ATOM 10391 N N . TYR B 1 622 ? 23.672 28.391 -2.977 1 94.19 622 TYR B N 1
ATOM 10392 C CA . TYR B 1 622 ? 23.031 27.094 -3.078 1 94.19 622 TYR B CA 1
ATOM 10393 C C . TYR B 1 622 ? 23.812 26.031 -2.318 1 94.19 622 TYR B C 1
ATOM 10395 O O . TYR B 1 622 ? 23.266 25.031 -1.882 1 94.19 622 TYR B O 1
ATOM 10403 N N . LYS B 1 623 ? 25.109 26.156 -2.131 1 93.25 623 LYS B N 1
ATOM 10404 C CA . LYS B 1 623 ? 25.922 25.188 -1.416 1 93.25 623 LYS B CA 1
ATOM 10405 C C . LYS B 1 623 ? 25.5 25.078 0.046 1 93.25 623 LYS B C 1
ATOM 10407 O O . LYS B 1 623 ? 25.422 23.984 0.597 1 93.25 623 LYS B O 1
ATOM 10412 N N . SER B 1 624 ? 25.141 26.203 0.626 1 93.5 624 SER B N 1
ATOM 10413 C CA . SER B 1 624 ? 24.734 26.219 2.027 1 93.5 624 SER B CA 1
ATOM 10414 C C . SER B 1 624 ? 23.328 25.641 2.201 1 93.5 624 SER B C 1
ATOM 10416 O O . SER B 1 624 ? 22.891 25.391 3.326 1 93.5 624 SER B O 1
ATOM 10418 N N . MET B 1 625 ? 22.688 25.422 1.046 1 94.94 625 MET B N 1
ATOM 10419 C CA . MET B 1 625 ? 21.328 24.891 1.089 1 94.94 625 MET B CA 1
ATOM 10420 C C . MET B 1 625 ? 21.328 23.359 1.004 1 94.94 625 MET B C 1
ATOM 10422 O O . MET B 1 625 ? 20.297 22.734 1.175 1 94.94 625 MET B O 1
ATOM 10426 N N . LEU B 1 626 ? 22.5 22.812 0.753 1 96.5 626 LEU B N 1
ATOM 10427 C CA . LEU B 1 626 ? 22.594 21.359 0.715 1 96.5 626 LEU B CA 1
ATOM 10428 C C . LEU B 1 626 ? 22.375 20.766 2.104 1 9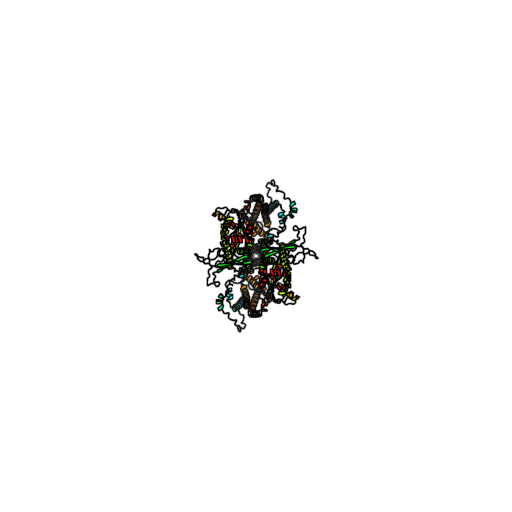6.5 626 LEU B C 1
ATOM 10430 O O . LEU B 1 626 ? 22.812 21.344 3.104 1 96.5 626 LEU B O 1
ATOM 10434 N N . PRO B 1 627 ? 21.734 19.625 2.207 1 95.44 627 PRO B N 1
ATOM 10435 C CA . PRO B 1 627 ? 21.438 19.031 3.514 1 95.44 627 PRO B CA 1
ATOM 10436 C C . PRO B 1 627 ? 22.688 18.812 4.363 1 95.44 627 PRO B C 1
ATOM 10438 O O . PRO B 1 627 ? 22.641 18.984 5.582 1 95.44 627 PRO B O 1
ATOM 10441 N N . CYS B 1 628 ? 23.844 18.453 3.787 1 93.62 628 CYS B N 1
ATOM 10442 C CA . CYS B 1 628 ? 25.062 18.172 4.531 1 93.62 628 CYS B CA 1
ATOM 10443 C C . CYS B 1 628 ? 25.719 19.453 5.039 1 93.62 628 CYS B C 1
ATOM 10445 O O . CYS B 1 628 ? 26.469 19.422 6.016 1 93.62 628 CYS B O 1
ATOM 10447 N N . TYR B 1 629 ? 25.438 20.562 4.41 1 91.75 629 TYR B N 1
ATOM 10448 C CA . TYR B 1 629 ? 26.031 21.844 4.797 1 91.75 629 TYR B CA 1
ATOM 10449 C C . TYR B 1 629 ? 24.953 22.797 5.344 1 91.75 629 TYR B C 1
ATOM 10451 O O . TYR B 1 629 ? 25.219 23.984 5.547 1 91.75 629 TYR B O 1
ATOM 10459 N N . TYR B 1 630 ? 23.812 22.281 5.598 1 91.19 630 TYR B N 1
ATOM 10460 C CA . TYR B 1 630 ? 22.656 23.109 5.914 1 91.19 630 TYR B CA 1
ATOM 10461 C C . TYR B 1 630 ? 22.812 23.781 7.273 1 91.19 630 TYR B C 1
ATOM 10463 O O . TYR B 1 630 ? 23.141 23.109 8.266 1 91.19 630 TYR B O 1
ATOM 10471 N N . VAL B 1 631 ? 22.828 25.031 7.414 1 77.56 631 VAL B N 1
ATOM 10472 C CA . VAL B 1 631 ? 22.781 25.844 8.625 1 77.56 631 VAL B CA 1
ATOM 10473 C C . VAL B 1 631 ? 21.469 26.609 8.695 1 77.56 631 VAL B C 1
ATOM 10475 O O . VAL B 1 631 ? 21.094 27.297 7.75 1 77.56 631 VAL B O 1
ATOM 10478 N N . GLU B 1 632 ? 20.531 26.125 9.625 1 70 632 GLU B N 1
ATOM 10479 C CA . GLU B 1 632 ? 19.234 26.781 9.734 1 70 632 GLU B CA 1
ATOM 10480 C C . GLU B 1 632 ? 19.391 28.281 9.914 1 70 632 GLU B C 1
ATOM 10482 O O . GLU B 1 632 ? 20.188 28.734 10.742 1 70 632 GLU B O 1
ATOM 10487 N N . LYS B 1 633 ? 19.094 28.984 8.969 1 61.91 633 LYS B N 1
ATOM 10488 C CA . LYS B 1 633 ? 19.109 30.422 9.188 1 61.91 633 LYS B CA 1
ATOM 10489 C C . LYS B 1 633 ? 17.969 30.828 10.125 1 61.91 633 LYS B C 1
ATOM 10491 O O . LYS B 1 633 ? 16.812 30.484 9.898 1 61.91 633 LYS B O 1
ATOM 10496 N N . SER B 1 634 ? 18.141 30.469 11.414 1 48.53 634 SER B N 1
ATOM 10497 C CA . SER B 1 634 ? 17.172 30.875 12.438 1 48.53 634 SER B CA 1
ATOM 10498 C C . SER B 1 634 ? 16.484 32.188 12.07 1 48.53 634 SER B C 1
ATOM 10500 O O . SER B 1 634 ? 17.141 33.188 11.82 1 48.53 634 SER B O 1
ATOM 10502 N N . ASP B 1 635 ? 15.539 32.188 11.266 1 43.69 635 ASP B N 1
ATOM 10503 C CA . ASP B 1 635 ? 14.742 33.406 11.32 1 43.69 635 ASP B CA 1
ATOM 10504 C C . ASP B 1 635 ? 14.562 33.875 12.758 1 43.69 635 ASP B C 1
ATOM 10506 O O . ASP B 1 635 ? 14.336 33.062 13.656 1 43.69 635 ASP B O 1
ATOM 10510 N N . GLU B 1 636 ? 15.188 34.906 13.102 1 36.09 636 GLU B N 1
ATOM 10511 C CA . GLU B 1 636 ? 14.633 35.812 14.102 1 36.09 636 GLU B CA 1
ATOM 10512 C C . GLU B 1 636 ? 13.102 35.844 14.039 1 36.09 636 GLU B C 1
ATOM 10514 O O . GLU B 1 636 ? 12.516 36.594 13.258 1 36.09 636 GLU B O 1
ATOM 10519 N N . VAL B 1 637 ? 12.453 34.812 13.773 1 37.12 637 VAL B N 1
ATOM 10520 C CA . VAL B 1 637 ? 11.016 34.969 13.969 1 37.12 637 VAL B CA 1
ATOM 10521 C C . VAL B 1 637 ? 10.75 35.844 15.203 1 37.12 637 VAL B C 1
ATOM 10523 O O . VAL B 1 637 ? 11.258 35.531 16.281 1 37.12 637 VAL B O 1
ATOM 10526 N N . LYS B 1 638 ? 10.297 37.094 15.023 1 34.69 638 LYS B N 1
ATOM 10527 C CA . LYS B 1 638 ? 9.688 38.031 15.953 1 34.69 638 LYS B CA 1
ATOM 10528 C C . LYS B 1 638 ? 8.742 37.312 16.922 1 34.69 638 LYS B C 1
ATOM 10530 O O . LYS B 1 638 ? 7.938 36.469 16.5 1 34.69 638 LYS B O 1
ATOM 10535 N N . GLU B 1 639 ? 9.102 37 18.125 1 29.23 639 GLU B N 1
ATOM 10536 C CA . GLU B 1 639 ? 8.258 36.938 19.312 1 29.23 639 GLU B CA 1
ATOM 10537 C C . GLU B 1 639 ? 6.953 37.688 19.109 1 29.23 639 GLU B C 1
ATOM 10539 O O . GLU B 1 639 ? 6.918 38.938 19.25 1 29.23 639 GLU B O 1
ATOM 10544 N N . CYS B 1 640 ? 6.227 37.625 18.125 1 23.8 640 CYS B N 1
ATOM 10545 C CA . CYS B 1 640 ? 4.922 38.25 18.344 1 23.8 640 CYS B CA 1
ATOM 10546 C C . CYS B 1 640 ? 4.238 37.656 19.578 1 23.8 640 CYS B C 1
ATOM 10548 O O . CYS B 1 640 ? 3.775 36.5 19.547 1 23.8 640 CYS B O 1
ATOM 10550 N N . ALA B 1 641 ? 4.945 37.688 20.672 1 22.95 641 ALA B N 1
ATOM 10551 C CA . ALA B 1 641 ? 4.086 38.031 21.797 1 22.95 641 ALA B CA 1
ATOM 10552 C C . ALA B 1 641 ? 3.373 39.344 21.578 1 22.95 641 ALA B C 1
ATOM 10554 O O . ALA B 1 641 ? 3.988 40.344 21.141 1 22.95 641 ALA B O 1
#

Radius of gyration: 60.97 Å; Cα contacts (8 Å, |Δi|>4): 1646; chains: 2; bounding box: 99×248×150 Å

pLDDT: mean 74.76, std 20.77, range [22.38, 97.25]

Foldseek 3Di:
DVVVVVVVVVVVVVVVVVVVVVVVVVVVVVVVVVVVVVVVVVVVVVVVVVVVVVVVVVVVVVVVVVVVVVVVVVVVVVVVVVVVVVVVVVVVVVVVVVVVVVVVVVVVVVVVVVVVVVVVVVVVLVVVVVVCVVPPDVVVLVVLLVVPPVPCVVVVVVDDLVVLLVVLVCLLCVVDPDPDDDDDDDPDDPDDDDDPPVCVVVCVVPPVPVVPPPPDDDDPDDDDDDCVPPDPPDDFQQCPPDPVSTPDDDDDDDDDDDDADDADDDDKDWDDDPPDPIDIDDDAFDLDDPQRDALLRLLVVLCCCQVVLAALVVVQVSCVVNVHHDDPVSVVVSNLRNLVVLCVQFQVVLLVVLLADAEKEKEKDWAWAQDCDPPPRGDTDIAIWIKIGDLVLLFMAIAGDPPPPLPQPVVCSNHPVGNYAEYEYADCPSVVVNQVVCCVPPVHHHAYAYALVVLSVLLSSLCSVPVSSSSLNSLSVSLVVLVVVCVVVVDDFVRQLVSCLVRVVSSLVSNLSSLVCLQPVPPPDNRDPSNVVSSCSCNVPVVNQCVCNVISVDDNHSVLVVVLCVSVVVSCVRNPHHHHSSSVRSSSRSSSQVSSLVSLVHDSSVLSSQVSVCSSVPNSPNSCSRNSNDDPPPPPPPPPD/DVVVVVVVVVVVVVVVVVVVVVVVVVVVVVVVVVVVVVVVVVVVVVVVVVVVVVVVVVVVVVVVVVVVVVVVVVVVVVVVVVVVVVVVVVVVVVVVVVVVVVVVVVVVVVVVVVVVVVVVVVVVLVVVVVVCVVPPDVVVVVCLLVLPPVPCPVVVVVQDLVRLLVVLVCLLCVVDPVPPDDDDDDDDDPDDDDDPPVCVVVCVVPPVPVVPPPPDDDDPDDDDDDCVPPDPPDDFQQCPPDPVSTPDDDDDDDDDDDDADDADDDDKDWDDDPPDPIDIDDDAFDLDDVQRDALLRLLVVLCCCQVVLAALVVVQVSCVVNVHHDDPVSVVVSNLRNLVVLCVQFQVVLLVVLLADAEKEKEKDWAWAQDCDPPPRGDTDIFIWIKIDDLVLLFMAIAGDPPDPLPQPVVCSNHPVGNYAEYEYADCPSVVVNQVVCCVPPVHHHAYAHALVVLLVLLSSLCSVPVSSSSLNSLSVSLVVLVVVCVVVVHDFVRQLVSCLVRVVSSLVSNLSSLVCLQPVPPPDNRDPSNVVSSCSCNVPVVNCCVCNVISVDDNHSVLVVVLCVSVVVSCVRNPHHHHSSSVRSSSRSSSQVSSLVSLVHDSSVLSSQVSVCSSVPNSPNSCSRNSNDDPPPPPPPPPD

InterPro domains:
  IPR004291 Transposase IS66, central domain [PF03050] (307-585)
  IPR052344 Transposase-related protein [PTHR33678] (278-615)

Organism: NCBI:txid537011

Secondary structure (DSSP, 8-state):
-HHHHHHHHHHHHHHHHHHHHHHHHHHHHHHHHHHHHHHHHHHHHHHHHHHHHHHHHHHHHHHHHHHHHHHHHHHHHHHHHHHHHHHHHHHHHHHHHHHHHHHHHHHHHHHHHHHHHHHHHHHHHHHHHHHHHHHS-HHHHHHHHTT--TTHHHHHHHS-HHHHHHHHHHHHHTTS--------------------TTHHHHHTSSS--------B--EEEEE----TTSPTT-EE-B-TTSTTSB-EEEEEEEEEEPPEEEEEEEEEEEEE-TTS--EEPPPPP-SSTT--B-HHHHHHHHIIIIIS---HHHHHHHHHHTT-B--HHHHHHHHHHHHHHHHHHHHHHHHHHHHT-SEEEEEEEEEEEE---TT-TT-EEEEEEEEEEETTTTEEEEEE--S-S-THHHHHHHHTT----EEE-S-HHHHHHHHHHHHHHH----EEE--HHHHHHHHHHHHHH-GGGHHHHHHHHHHHHHHHHHHHTT--HHHHHHHHHHTHHHHHHHHHHHHHHHHH--SSS---HHHHHHHHHHHTTHHHHTGGGT-TTS-S--HHHHHHTHHHHHHHHHT--BSSHHHHHHHHHHHHHHHHHHHTT--HHHHHHHHHHHHHTT---GGGGSGGG------------/-HHHHHHHHHHHHHHHHHHHHHHHHHHHHHHHHHHHHHHHHHHHHHHHHHHHHHHHHHHHHHHHHHHHHHHHHHHHHHHHHHHHHHHHHHHHHHHHHHHHHHHHHHHHHHHHHHHHHHHHHHHHHHHHHHHHHHHS-HHHHHHHHTT--SSTHHHHHSS-HHHHHHHHHHHHHTTSS-------------------TTHHHHHTSSS--------B--EEEEE----TTSPTT-EE-B-TTSTTSB-EEEEEEEEEEPPEEEEEEEEEEEEE-TTS--EEPPPPP-SSTT--B-HHHHHHHHIIIIIS---HHHHHHHHHHTT-B--HHHHHHHHHHHHHHHHHHHHHHHHHHHHT-SEEEEEEEEEEEE---TT-TT-EEEEEEEEEEETTTTEEEEEE--S---THHHHHHHHTT----EEE-S-HHHHHHHHHHHHHHH----EEE--HHHHHHHHHHHHHH-GGGHHHHHHHHHHHHHHHHHHHTT--HHHHHHHHHHTHHHHHHHHHHHHHHHHH--SSS---HHHHHHHHHHHTTHHHHHGGGT-TTS-S--HHHHHHTHHHHHHHHHT--BSSHHHHHHHHHHHHHHHHHHHTT--HHHHHHHHHHHHHTT---GGGGSGGG------------

Sequence (1282 aa):
MKQQENMILNKLNQYKNLYLQASNENAHLKHAVSKHEDELEANRKTIESMDSRILELEENQKEWDKEKAQLQSQRDCYKKERDEERESHSQTKKELAKAKEEITKLQESKEAKELSEQANVDLHSVVLVLQRRLFKTNSDASSYMKGEVEFDERRMNDMEFTDVVDEANKLASGIIEEVDQTPVDTGKEPKLPKSDKRKEKKDKEDKPKRRRNVFSIKVLDSMGIDTSNLPAGFKLIHRKDKITGEDVWIVRMYDCYAPLAGCIEYEIGRFNVPGHDPMCSKHPDHIVGKNPLLPSFARFYLDMKIHYNVSENRILEMLRDMEAFMPQSSLNKWMHEIMKCLRERLQGLMLEVIKSSIYTNNDETRILVRNLLEDKPDKYKVEYIHAALSLEKKLVVMLYGEGSRSHTIPEEQIFEHSNIKYFTADRAKLYDTVVKSIEEKYGVKITRTACWFHARHYFVDAFIADHRVRPIIKLMNYLFYIERVADEKGKTGEARLKFRLKYSRFVVQSIMKALQRMKDEKNVKKYGKMVMRAVNYVLDDKEAFQVFLTNGDVEIHNIAIERCFRHIAMGRRNLGKAGSHEAAENLAFMYSLYESCKMNNLNFGRYIEDILTRMKDGDKDYKSMLPCYYVEKSDEVKECAMKQQENMILNKLNQYKNLYLQASNENAHLKHAVSKHEDELEANRKTIESMDSRILELEENQKEWDKEKAQLQSQRDCYKKERDEERESHSQTKKELAKAKEEITKLQESKEAKELSEQANVDLHSVVLVLQRRLFKTNSDASSYMKGEVEFDERRMNDMEFTDVVDEANKLASGIIEEVDQTPVDTGKEPKLPKSDKRKEKKDKEDKPKRRRNVFSIKVLDSMGIDTSNLPAGFKLIHRKDKITGEDVWIVRMYDCYAPLAGCIEYEIGRFNVPGHDPMCSKHPDHIVGKNPLLPSFARFYLDMKIHYNVSENRILEMLRDMEAFMPQSSLNKWMHEIMKCLRERLQGLMLEVIKSSIYTNNDETRILVRNLLEDKPDKYKVEYIHAALSLEKKLVVMLYGEGSRSHTIPEEQIFEHSNIKYFTADRAKLYDTVVKSIEEKYGVKITRTACWFHARHYFVDAFIADHRVRPIIKLMNYLFYIERVADEKGKTGEARLKFRLKYSRFVVQSIMKALQRMKDEKNVKKYGKMVMRAVNYVLDDKEAFQVFLTNGDVEIHNIAIERCFRHIAMGRRNLGKAGSHEAAENLAFMYSLYESCKMNNLNFGRYIEDILTRMKDGDKDYKSMLPCYYVEKSDEVKECA

Solvent-accessible surface area (backbone atoms only — not comparable to full-atom values): 68517 Å² total; per-residue (Å²): 113,68,67,59,49,53,54,49,48,51,51,28,49,50,28,46,50,51,25,52,51,28,46,53,48,32,53,53,36,51,51,51,38,52,51,42,51,51,49,46,51,53,46,52,52,50,47,51,52,50,51,52,52,46,54,52,52,53,51,51,50,55,53,46,54,54,51,50,52,51,46,52,50,51,28,51,51,30,44,51,51,26,54,52,46,49,53,52,34,53,51,48,50,50,50,32,52,52,36,50,52,49,34,54,53,29,46,53,42,35,54,47,27,52,49,44,44,51,47,43,50,48,46,46,49,47,46,49,49,45,48,41,61,72,69,48,55,68,68,59,49,46,46,58,59,61,61,40,60,82,72,52,55,64,47,56,71,68,42,52,73,70,48,47,54,48,41,40,48,45,46,47,47,57,70,48,79,88,79,93,75,85,82,77,89,78,74,89,73,79,80,74,82,80,78,77,71,72,48,56,74,60,36,70,68,55,39,77,57,64,67,66,62,58,70,40,58,44,76,73,44,76,46,68,68,43,58,86,77,54,65,89,76,57,41,78,38,69,37,83,85,39,92,83,27,50,46,60,49,75,45,66,34,35,38,28,47,73,55,48,42,26,24,38,35,34,37,34,37,35,25,41,33,83,98,50,72,72,41,66,39,52,72,82,80,31,60,52,84,84,40,45,58,35,40,45,28,52,19,52,52,48,33,40,40,60,76,65,33,41,28,67,69,55,51,51,49,53,33,41,74,43,51,26,35,68,43,65,69,60,53,51,51,53,49,48,50,52,43,46,51,52,42,72,64,42,47,66,55,53,50,52,56,54,19,67,30,48,53,36,33,38,52,72,46,78,44,40,29,35,43,73,47,89,89,56,65,86,43,67,41,85,41,59,35,38,33,43,28,22,76,90,63,34,41,39,48,33,35,51,53,78,82,56,78,62,74,54,59,47,51,44,66,55,56,57,96,34,53,49,39,34,35,32,39,74,62,58,71,67,48,49,52,50,45,52,49,44,30,70,73,68,69,48,76,61,45,60,24,35,28,55,59,60,52,47,49,38,42,46,59,20,33,74,81,39,65,83,46,49,62,60,53,52,50,52,49,47,50,53,48,53,52,49,53,41,55,76,67,62,50,49,38,67,54,35,24,53,49,29,57,69,47,45,49,57,54,50,52,50,50,53,53,42,45,52,48,61,70,63,53,76,82,55,84,72,71,48,70,54,45,48,49,33,44,46,58,47,64,78,40,48,68,28,63,48,43,44,61,76,36,36,77,49,63,60,49,53,60,70,48,53,58,61,42,48,56,57,55,48,23,45,73,52,52,51,60,30,80,26,62,67,50,40,35,40,49,31,38,52,50,18,50,46,50,14,16,53,68,57,74,43,61,54,42,62,51,49,24,49,50,41,44,37,43,36,72,62,55,76,63,55,69,49,62,34,58,72,53,50,65,82,72,71,68,81,67,74,74,82,116,113,67,70,56,51,54,53,49,50,51,48,29,51,48,28,46,49,48,24,51,50,28,47,52,48,33,56,53,34,53,52,48,38,54,52,42,52,53,50,45,52,54,48,51,54,50,48,52,53,49,50,52,50,46,52,53,51,53,54,49,50,55,54,48,54,55,50,51,52,52,44,51,50,51,27,53,51,30,43,51,51,27,54,52,48,49,53,52,32,52,51,47,50,52,50,32,53,51,35,50,52,48,32,54,54,30,46,54,42,34,53,48,25,51,50,45,43,50,45,43,48,48,45,46,49,48,47,50,50,47,48,40,62,73,69,48,54,67,68,59,50,43,44,56,58,64,59,41,60,85,73,52,56,66,48,57,70,68,41,53,73,68,48,45,53,49,40,39,46,44,48,44,41,56,70,46,76,87,69,81,80,86,82,77,91,76,73,90,72,80,81,75,84,80,77,78,72,73,49,57,79,59,38,69,70,56,40,77,57,64,66,65,62,58,70,40,57,44,75,74,46,75,45,67,68,44,57,84,77,54,66,88,77,58,42,77,39,68,36,84,86,40,90,81,28,50,46,58,50,76,45,65,33,34,40,29,48,74,56,46,41,26,24,37,36,34,37,34,37,37,24,43,34,83,97,50,73,71,40,67,38,51,72,81,81,31,60,52,84,84,40,43,58,34,39,47,29,50,18,53,52,48,33,38,41,59,77,65,32,41,28,68,69,56,51,51,49,52,32,42,74,43,51,27,37,66,42,66,68,58,52,49,51,51,49,49,52,51,42,47,52,51,42,72,62,42,46,65,56,54,50,52,56,54,20,66,30,48,52,35,32,37,52,74,46,81,44,43,29,35,42,74,48,86,89,57,64,87,42,69,41,85,41,58,34,37,33,43,28,24,76,91,64,32,41,38,49,34,35,50,54,78,88,52,80,62,73,55,58,46,50,44,66,54,55,57,96,32,54,50,40,36,35,31,39,75,61,57,72,67,48,49,52,49,46,53,49,44,28,69,74,69,68,49,76,61,46,60,26,35,28,55,60,60,53,46,50,38,42,49,59,19,32,76,80,39,66,83,46,48,62,59,52,52,49,51,50,48,50,51,47,54,52,50,53,42,55,75,67,63,51,49,39,67,54,36,25,54,52,29,57,70,48,45,48,58,54,51,51,48,49,52,52,41,43,50,47,61,69,64,52,76,84,55,84,70,71,48,71,54,44,49,50,32,44,47,60,47,63,78,42,46,68,26,64,49,42,44,60,78,35,35,77,49,63,59,48,54,58,72,50,54,59,60,43,48,57,55,56,49,23,46,72,50,52,51,58,29,80,26,64,66,50,39,36,39,49,32,38,51,50,18,52,46,49,14,16,54,66,58,74,42,60,53,41,62,52,49,23,49,49,41,44,38,42,36,74,62,55,78,64,53,70,50,62,34,56,72,54,52,64,83,73,71,70,80,67,75,74,79,116